Protein AF-0000000080825605 (afdb_homodimer)

Solvent-accessible surface area (backbone atoms only — not comparable to full-atom values): 86597 Å² total; per-residue (Å²): 129,55,70,65,60,49,45,51,50,33,38,52,38,22,51,51,45,22,54,52,28,61,68,72,49,89,48,67,68,33,48,49,48,21,49,44,26,50,48,41,35,53,47,46,64,61,35,50,62,54,43,51,53,45,61,72,52,34,71,68,53,24,72,43,90,88,40,80,48,38,21,55,51,32,51,45,51,42,48,46,43,53,50,50,51,52,33,54,49,37,52,48,44,68,75,33,69,85,44,91,81,48,58,60,71,61,54,46,53,52,50,47,43,52,41,53,44,48,42,42,47,42,46,50,52,31,48,39,53,46,46,64,70,70,23,57,89,75,44,67,53,57,82,70,59,68,65,58,51,50,53,48,50,60,53,59,63,36,46,50,43,25,50,34,52,19,83,46,43,53,66,65,37,44,74,76,53,30,64,58,51,50,50,51,50,40,50,49,42,41,47,47,61,48,62,74,57,71,70,83,65,79,68,52,45,65,51,44,57,56,47,36,49,51,35,69,70,34,34,63,58,30,2,48,48,40,46,57,46,54,49,69,58,54,56,66,53,52,29,41,60,58,32,50,49,59,34,61,68,54,32,45,54,48,41,69,74,28,59,84,52,63,34,78,44,43,31,46,43,73,51,58,54,45,75,43,50,26,64,92,44,66,89,42,70,38,61,45,62,43,32,31,46,43,66,24,68,47,64,46,39,31,34,41,33,17,42,60,50,24,40,36,58,81,34,69,75,46,57,73,28,54,42,88,75,67,81,72,69,80,64,71,79,72,90,74,69,42,72,52,21,53,27,34,35,39,33,29,60,42,45,53,52,37,28,68,48,47,70,59,46,38,40,59,48,38,45,47,13,54,77,66,63,25,30,32,40,26,44,39,56,60,37,20,38,78,33,22,70,61,28,32,54,36,35,49,37,40,50,50,51,50,46,67,75,42,20,50,45,62,13,14,71,52,76,21,35,34,33,33,18,27,28,43,8,15,31,46,45,52,34,32,34,44,48,26,44,74,71,32,34,77,55,49,59,14,37,33,24,35,49,25,49,26,64,57,49,86,65,54,32,47,15,45,60,42,14,62,57,36,88,88,50,30,56,53,55,55,52,36,32,45,34,14,33,71,53,72,37,77,64,68,84,66,62,54,64,57,56,41,51,63,44,41,65,39,47,53,54,48,48,52,46,44,52,48,42,48,52,46,48,45,45,51,51,46,47,54,49,52,62,62,62,65,66,76,80,83,80,74,83,78,80,78,79,76,75,79,76,83,82,72,88,68,82,88,80,83,90,80,83,91,84,90,87,87,91,84,93,85,95,85,94,88,94,85,93,85,88,86,86,89,88,90,85,83,89,85,88,79,84,90,81,91,74,87,79,84,89,75,86,82,82,83,79,77,72,78,69,72,78,79,76,78,73,75,73,73,79,68,76,70,72,82,70,80,65,73,75,73,73,66,63,52,48,61,90,90,63,76,65,60,64,43,91,62,81,68,62,84,74,86,72,86,58,55,60,35,62,31,38,76,55,6,52,64,64,39,55,68,76,54,60,66,60,50,52,40,36,35,36,41,33,27,50,62,15,43,49,30,40,34,48,38,54,41,45,43,52,36,47,74,66,72,40,59,62,47,74,46,71,42,75,45,36,56,74,65,39,63,85,42,24,88,72,38,70,68,28,36,50,52,43,49,52,53,52,51,50,47,48,61,42,53,46,67,87,76,60,67,71,59,63,76,68,60,75,64,74,78,72,72,76,74,74,71,76,76,72,79,78,73,78,79,118,130,55,70,67,58,49,44,49,52,33,35,52,39,22,51,52,45,22,53,53,26,62,68,73,47,88,47,69,67,33,48,50,48,22,49,44,27,51,48,43,35,54,45,46,64,62,34,49,62,56,44,52,54,44,62,73,53,36,71,68,53,24,71,42,89,90,40,80,47,37,20,54,51,34,52,44,51,42,49,47,43,52,51,50,50,52,33,54,50,38,52,49,44,66,74,33,67,84,46,92,79,48,58,60,69,62,54,45,52,52,49,49,42,51,40,53,42,48,42,41,46,42,46,50,52,33,49,39,52,46,47,64,71,70,24,57,90,73,44,66,53,56,83,71,58,68,67,58,49,50,53,49,51,60,53,61,62,35,47,49,41,24,50,34,53,18,82,46,43,52,65,63,37,44,74,77,53,32,66,59,52,50,50,51,50,40,48,49,42,41,47,46,60,50,60,73,57,72,68,82,67,78,68,51,44,66,51,44,55,57,46,37,51,50,34,69,68,34,33,63,57,29,3,48,47,40,46,58,45,53,50,70,59,56,54,68,53,52,30,40,59,56,33,52,48,59,35,61,69,56,33,46,53,47,41,68,74,28,59,86,52,61,33,79,42,42,30,45,42,74,51,58,55,45,73,44,49,25,67,93,42,66,89,42,71,39,60,45,64,42,31,31,46,43,66,26,68,47,65,45,40,32,33,42,34,16,41,61,48,25,39,37,57,80,35,69,76,47,58,73,27,54,44,88,74,68,82,72,68,80,64,68,79,71,89,74,68,40,73,51,21,53,27,33,37,40,34,30,61,41,44,55,53,38,29,68,49,47,72,58,47,38,41,59,48,38,45,47,12,54,76,65,62,25,29,32,40,26,44,40,53,61,37,19,38,79,32,22,71,60,28,32,54,36,34,49,38,39,51,51,53,52,46,66,74,42,20,51,46,61,14,13,71,51,77,22,35,33,34,32,18,28,28,42,8,15,30,47,44,53,34,32,35,45,48,27,45,74,70,32,34,77,54,50,62,14,35,33,24,34,50,23,48,26,63,56,49,86,66,54,33,45,14,44,61,44,14,62,58,36,87,87,50,28,54,54,56,56,52,36,31,44,35,15,32,70,53,73,35,75,64,68,85,66,61,55,64,57,55,38,52,64,42,40,64,37,47,55,54,48,48,52,46,45,53,49,40,50,52,44,48,50,45,48,52,49,42,54,54,48,55,67,67,55,69,73,82,78,76,78,80,79,86,80,80,86,80,83,88,90,75,89,84,58,50,78,85,90,85,86,90,85,86,88,90,85,87,88,91,81,89,76,88,82,85,84,89,94,90,82,89,92,80,91,82,90,91,91,96,86,95,86,94,87,91,88,80,83,89,88,76,88,73,83,76,80,76,80,77,73,83,78,78,80,77,77,72,78,78,73,79,73,73,80,71,80,68,77,75,73,73,65,66,54,48,61,90,91,62,75,66,61,65,43,92,62,82,68,65,85,74,86,71,86,58,55,60,36,60,30,37,77,55,6,51,63,66,40,55,68,76,55,61,67,59,52,51,41,36,35,37,41,33,24,49,63,16,42,48,30,41,35,49,38,54,42,46,42,53,36,47,74,67,71,39,61,62,48,74,44,71,42,74,46,36,57,74,65,40,65,84,42,25,88,73,38,71,69,29,37,51,52,44,47,50,52,51,52,52,44,48,61,40,52,46,67,84,76,59,63,72,60,58,72,66,60,71,62,70,77,70,71,78,72,73,36,63,66,70,79,76,76,81,76,126

Foldseek 3Di:
DDLVVLLVLLLVLLVVLLVVLVPVDDDPLSVLSNVLSVLSNVLSVLQSVLLVVLVVCQQLQFLHPVGSFDLSVLLSLQLVLLSNVSSVLSVVCSVPVPPPPDPSVVSSVLSNLSSQVSQVSSVLSLVQVVCCVQDDGNAFWHPDDLVVQQVVVQVLLFFQQLSLQFPVPLSSFDPLCRVVLNVLLLLLLLLLVLVVVVDDDDVSQVVSQVSSVVCVVGRSVSSVSSSQRLQPDFLLSLQLSVCLLVDCVNLVVLVVPADDALFKFKFWAFQDKDWAAFPVGRVDIFIQGAQQPPNGGGTWIKIKTARFAAALQPDPVRVVGTDDDDDPDVSPPDPDHHYFAQEEEEEEEDDLQAYDAVSLLVRLVNVLNVVQVHMYIYTGFDGWLSGAPPRRLSSSLSVVVVCCVPVSNSRHPNNAYEYEYEAQRLLSLLLSQLVCVVSRHDHGLEYEYELYFQALASIDGSLLSLLSNASVRNPSNSLNSSCGNLNNDDDPPPPSVVSSVSCSVNCVVVVVVVVVVVVVVCVVVVVVVVVVPPPPPPDDDDDDDPCPPDDDPDDDDDDDDDYDYDYDDDDDYYDDDDYYYDYDYYDDDDDDDDDDDDDDDDDDPPPCPPDPPPPPPPPPPPPPPCDDPDPVVSDDPPRDRHTDPDDGHDRPNDDCVSLPCSNNVLNDDLVSLLSHHAYEYEYESNESSRSVVSSSQSSCVVSVHHYYYHYQYSDYRPLSSVCVSDDSSVVSSVVSSVVSSVSRDDPPPVVPVVPPPPPPPPPPPPPPDDPDPPD/DDLVVLLVLLLVLLVVLLVVLVPVDDDPLSVLSNVLSVLSNVLSVLQSVLLVVLVVCQQLQFLHPVGSFDLSVLLSLQLVLLSNVSSVLSVVCSVPVPPPPDPSVVSSVLSNLSSQVSQVSSVLSLVQVVQCVQDDGNAQWHPDDLVVQQVVVQVLLFFQQLSLQFPVPLSSFDPLCRVVLNVLLLLLLLLLVLVVVVDFDDVSQVVSQVSSVVCVVGRSVSSVSSSQRLQPDFLLSLQLSVCLLVDCVNLVVLVVPADDALFKFKFWAFQDKDWAAFPVGRVDIFIQGAQQPPNGGDTWIKIKTARFAAALQPDPVRVVGTDDDDDPDPSPPDPDHHYFAQEEEEEEEDDLQAYDAVSLLVRLVNVLNVVQVHMYIYTGFDGWLSGAPPRRLSSSLSVVVVCCVPVNNSRHPNNAYEYEYEAQRLLSLLLSQLVCVVSRHDHGLEYEYELYFQALASIDGSLLSLLSNASVRNPSNSLNSSCGNLNNDDDPPPPSVVSSVSCSVNCVVVVVVVVVVVVVVVVVVVVVVVVVVPPDPDPPDDDDPDPDDDDDDDDDYDDDDDDYDDDDDDDDDDDDDDDDDDDDDYYDDDDDDDDDDDDDDDPCPPPPPPDPPPPPPPPPPPPPPCDDDDPVPSDDPPRDRHTDPDDGHDRDRDDCVSLPCSNNVLNDDLVSLLSHHAYEYEYESNESSRSVQSSSQSSCVVSVHHYYYHYQYSDYRPLSSVCVSDDSSVVSSVVSSVVSSVSRDDPPPVVPVVPPPPPPPDPPPDDHDDPDPDD

Secondary structure (DSSP, 8-state):
--HHHHHHHHHHHHHHHHHHHHHT-S-HHHHHHHHHHHHHHHHHHHHHHHHHHHHHHGGGGSSSTT----HHHHHHHHHHHHHHHHHHHHHHHHHHTTSTT--HHHHHHHHHHHHHHHHHHHHHHHHHHHHHHHSPTT--S--S-HHHHHHHHHHHTTB--GGGGTTTTTTTS-GGGHHHHHHHHHHHHHHHHHHHTT--STHHHHHHHHHHHHHHH-HHHHHHHHHHHHHH--HHHHHHHHGGGGSHHHHHHHHHTSPP-SEEEEEEE----EEEE-SS-TTSEEEEPPP-BTT-S--EEEEEEESS-BTTTTSHHHHTTB---SS-------S-PBPPEEEEEEEE--STTTS--HHHHHHHHHHHHHHHTS-EEEEE---TTTS-TTHHHHHHHHHHHHHHHTGGGGTEEEEEEEEEEETHHHHHHHHHHHHHHHHTSPPPSEEEEES-----S----TTGGGGGT-SSS-HHHHHHHHHHHTT-S----S-HHHHHHHHHHHHHHHHHHHHHHHHHHHHHHHHHHHHHHT--------------------------------------------------------------------------------------------S-TTGGGSS-TT----B-SSPPP------GGGGSTTT-GGGS-HHHHTT---EEEEEETT-TTHHHHHHHHHHHHHTT--EEEEEESS--TTGGGGTTT-HHHHHHHHHHHHHHHHHHS-TTGGGTHHHH-------------------/--HHHHHHHHHHHHHHHHHHHHHT-S-HHHHHHHHHHHHHHHHHHHHHHHHHHHHHHGGGGSSSTT----HHHHHHHHHHHHHHHHHHHHHHHHHHTTSTT--HHHHHHHHHHHHHHHHHHHHHHHHHHHHHHHSPTT--S--S-HHHHHHHHHHHTTB--GGGGTTTTTTTS-GGGHHHHHHHHHHHHHHHHHHHTT--STHHHHHHHHHHHHHHH-HHHHHHHHHHHHHH--HHHHHHHHGGGGSHHHHHHHHHTSPP-SEEEEEEE----EEEE-SS-TTSEEEEPPP-BTT-S--EEEEEEESS-BTTTTSHHHHTTB---SS-------S-PBPPEEEEEEEE--STTTS--HHHHHHHHHHHHHHHTS-EEEEE---TTTS-TTHHHHHHHHHHHHHHHTGGGGTEEEEEEEEEEETHHHHHHHHHHHHHHHHTSPPPSEEEEES-----S----TTGGGGGT-SSS-HHHHHHHHHHHTT-S----S-HHHHHHHHHHHHHHHHHHHHHHHHHHHHHHHHHHHHHHT----------------------------------------------------------------------------------------------TTGGGSS-TT----B-SSPPP------GGGGSTTT-GGGS-HHHHTT---EEEEEETT-TTHHHHHHHHHHHHHTT--EEEEEESS--TTGGGGTTT-HHHHHHHHHHHHHHHHHHS-TTTHHHHHHH-------------------

Nearest PDB structures (foldseek):
  2yh2-assembly1_B  TM=8.786E-01  e=1.642E-14  Pyrobaculum calidifontis
  2yh2-assembly1_D  TM=8.730E-01  e=1.243E-14  Pyrobaculum calidifontis
  3zwq-assembly1_B-2  TM=8.440E-01  e=6.934E-14  Pyrobaculum calidifontis JCM 11548
  1jji-assembly1_A  TM=8.240E-01  e=4.659E-13  Archaeoglobus fulgidus
  7yc0-assembly1_B  TM=7.572E-01  e=7.766E-13  Lactococcus garvieae subsp. garvieae

Organism: Erinaceus europaeus (NCBI:txid9365)

Structure (mmCIF, N/CA/C/O backbone):
data_AF-0000000080825605-model_v1
#
loop_
_entity.id
_entity.type
_entity.pdbx_description
1 polymer 'Hormone-sensitive lipase isoform X4'
#
loop_
_atom_site.group_PDB
_atom_site.id
_atom_site.type_symbol
_atom_site.label_atom_id
_atom_site.label_alt_id
_atom_site.label_comp_id
_atom_site.label_asym_id
_atom_site.label_entity_id
_atom_site.label_seq_id
_atom_site.pdbx_PDB_ins_code
_atom_site.Cartn_x
_atom_site.Cartn_y
_atom_site.Cartn_z
_atom_site.occupancy
_atom_site.B_iso_or_equiv
_atom_site.auth_seq_id
_atom_site.auth_comp_id
_atom_site.auth_asym_id
_atom_site.auth_atom_id
_atom_site.pdbx_PDB_model_num
ATOM 1 N N . MET A 1 1 ? 4.242 -53.531 -11.422 1 74 1 MET A N 1
ATOM 2 C CA . MET A 1 1 ? 5.559 -54.094 -11.68 1 74 1 MET A CA 1
ATOM 3 C C . MET A 1 1 ? 6.656 -53.25 -11.047 1 74 1 MET A C 1
ATOM 5 O O . MET A 1 1 ? 6.594 -52.031 -11.062 1 74 1 MET A O 1
ATOM 9 N N . ASP A 1 2 ? 7.461 -53.812 -10.336 1 88.75 2 ASP A N 1
ATOM 10 C CA . ASP A 1 2 ? 8.586 -53.156 -9.672 1 88.75 2 ASP A CA 1
ATOM 11 C C . ASP A 1 2 ? 9.562 -52.594 -10.695 1 88.75 2 ASP A C 1
ATOM 13 O O . ASP A 1 2 ? 9.648 -53.062 -11.828 1 88.75 2 ASP A O 1
ATOM 17 N N . LEU A 1 3 ? 10.211 -51.531 -10.344 1 92.88 3 LEU A N 1
ATOM 18 C CA . LEU A 1 3 ? 11.094 -50.781 -11.227 1 92.88 3 LEU A CA 1
ATOM 19 C C . LEU A 1 3 ? 12.188 -51.688 -11.789 1 92.88 3 LEU A C 1
ATOM 21 O O . LEU A 1 3 ? 12.484 -51.625 -12.992 1 92.88 3 LEU A O 1
ATOM 25 N N . ARG A 1 4 ? 12.719 -52.5 -10.992 1 93 4 ARG A N 1
ATOM 26 C CA . ARG A 1 4 ? 13.805 -53.375 -11.422 1 93 4 ARG A CA 1
ATOM 27 C C . ARG A 1 4 ? 13.305 -54.406 -12.43 1 93 4 ARG A C 1
ATOM 29 O O . ARG A 1 4 ? 13.953 -54.625 -13.453 1 93 4 ARG A O 1
ATOM 36 N N . THR A 1 5 ? 12.203 -55 -12.164 1 95.31 5 THR A N 1
ATOM 37 C CA . THR A 1 5 ? 11.625 -56 -13.055 1 95.31 5 THR A CA 1
ATOM 38 C C . THR A 1 5 ? 11.25 -55.375 -14.391 1 95.31 5 THR A C 1
ATOM 40 O O . THR A 1 5 ? 11.469 -55.969 -15.453 1 95.31 5 THR A O 1
ATOM 43 N N . MET A 1 6 ? 10.734 -54.219 -14.297 1 95.5 6 MET A N 1
ATOM 44 C CA . MET A 1 6 ? 10.344 -53.5 -15.508 1 95.5 6 MET A CA 1
ATOM 45 C C . MET A 1 6 ? 11.562 -53.188 -16.375 1 95.5 6 MET A C 1
ATOM 47 O O . MET A 1 6 ? 11.531 -53.438 -17.594 1 95.5 6 MET A O 1
ATOM 51 N N . THR A 1 7 ? 12.617 -52.75 -15.766 1 96.56 7 THR A N 1
ATOM 52 C CA . THR A 1 7 ? 13.828 -52.375 -16.5 1 96.56 7 THR A CA 1
ATOM 53 C C . THR A 1 7 ? 14.508 -53.625 -17.078 1 96.56 7 THR A C 1
ATOM 55 O O . THR A 1 7 ? 14.961 -53.625 -18.219 1 96.56 7 THR A O 1
ATOM 58 N N . GLN A 1 8 ? 14.508 -54.656 -16.297 1 96 8 GLN A N 1
ATOM 59 C CA . GLN A 1 8 ? 15.141 -55.906 -16.766 1 96 8 GLN A CA 1
ATOM 60 C C . GLN A 1 8 ? 14.375 -56.5 -17.938 1 96 8 GLN A C 1
ATOM 62 O O . GLN A 1 8 ? 14.977 -56.969 -18.906 1 96 8 GLN A O 1
ATOM 67 N N . SER A 1 9 ? 13.086 -56.469 -17.781 1 97.31 9 SER A N 1
ATOM 68 C CA . SER A 1 9 ? 12.258 -56.969 -18.875 1 97.31 9 SER A CA 1
ATOM 69 C C . SER A 1 9 ? 12.461 -56.125 -20.141 1 97.31 9 SER A C 1
ATOM 71 O O . SER A 1 9 ? 12.539 -56.688 -21.25 1 97.31 9 SER A O 1
ATOM 73 N N . LEU A 1 10 ? 12.523 -54.812 -19.969 1 97.88 10 LEU A N 1
ATOM 74 C CA . LEU A 1 10 ? 12.734 -53.938 -21.109 1 97.88 10 LEU A CA 1
ATOM 75 C C . LEU A 1 10 ? 14.094 -54.188 -21.75 1 97.88 10 LEU A C 1
ATOM 77 O O . LEU A 1 10 ? 14.203 -54.25 -22.984 1 97.88 10 LEU A O 1
ATOM 81 N N . VAL A 1 11 ? 15.117 -54.375 -20.953 1 97.75 11 VAL A N 1
ATOM 82 C CA . VAL A 1 11 ? 16.469 -54.625 -21.453 1 97.75 11 VAL A CA 1
ATOM 83 C C . VAL A 1 11 ? 16.516 -55.938 -22.219 1 97.75 11 VAL A C 1
ATOM 85 O O . VAL A 1 11 ? 17.109 -56.031 -23.297 1 97.75 11 VAL A O 1
ATOM 88 N N . THR A 1 12 ? 15.844 -56.969 -21.719 1 97.88 12 THR A N 1
ATOM 89 C CA . THR A 1 12 ? 15.812 -58.281 -22.359 1 97.88 12 THR A CA 1
ATOM 90 C C . THR A 1 12 ? 15.125 -58.188 -23.719 1 97.88 12 THR A C 1
ATOM 92 O O . THR A 1 12 ? 15.617 -58.719 -24.719 1 97.88 12 THR A O 1
ATOM 95 N N . LEU A 1 13 ? 14.062 -57.531 -23.688 1 97.88 13 LEU A N 1
ATOM 96 C CA . LEU A 1 13 ? 13.312 -57.375 -24.938 1 97.88 13 LEU A CA 1
ATOM 97 C C . LEU A 1 13 ? 14.07 -56.5 -25.938 1 97.88 13 LEU A C 1
ATOM 99 O O . LEU A 1 13 ? 14.023 -56.75 -27.141 1 97.88 13 LEU A O 1
ATOM 103 N N . ALA A 1 14 ? 14.719 -55.469 -25.453 1 97.88 14 ALA A N 1
ATOM 104 C CA . ALA A 1 14 ? 15.508 -54.594 -26.312 1 97.88 14 ALA A CA 1
ATOM 105 C C . ALA A 1 14 ? 16.656 -55.375 -26.969 1 97.88 14 ALA A C 1
ATOM 107 O O . ALA A 1 14 ? 16.938 -55.188 -28.156 1 97.88 14 ALA A O 1
ATOM 108 N N . GLU A 1 15 ? 17.266 -56.219 -26.219 1 97.38 15 GLU A N 1
ATOM 109 C CA . GLU A 1 15 ? 18.359 -57.062 -26.734 1 97.38 15 GLU A CA 1
ATOM 110 C C . GLU A 1 15 ? 17.859 -58.062 -27.781 1 97.38 15 GLU A C 1
ATOM 112 O O . GLU A 1 15 ? 18.5 -58.25 -28.812 1 97.38 15 GLU A O 1
ATOM 117 N N . ASP A 1 16 ? 16.703 -58.594 -27.484 1 97.44 16 ASP A N 1
ATOM 118 C CA . ASP A 1 16 ? 16.094 -59.531 -28.422 1 97.44 16 ASP A CA 1
ATOM 119 C C . ASP A 1 16 ? 15.758 -58.844 -29.734 1 97.44 16 ASP A C 1
ATOM 121 O O . ASP A 1 16 ? 16.078 -59.375 -30.812 1 97.44 16 ASP A O 1
ATOM 125 N N . ASN A 1 17 ? 15.141 -57.719 -29.656 1 97.44 17 ASN A N 1
ATOM 126 C CA . ASN A 1 17 ? 14.781 -56.969 -30.859 1 97.44 17 ASN A CA 1
ATOM 127 C C . ASN A 1 17 ? 16.016 -56.469 -31.594 1 97.44 17 ASN A C 1
ATOM 129 O O . ASN A 1 17 ? 16.047 -56.469 -32.844 1 97.44 17 ASN A O 1
ATOM 133 N N . MET A 1 18 ? 17.016 -56.062 -30.844 1 95.94 18 MET A N 1
ATOM 134 C CA . MET A 1 18 ? 18.281 -55.625 -31.438 1 95.94 18 MET A CA 1
ATOM 135 C C . MET A 1 18 ? 18.922 -56.719 -32.25 1 95.94 18 MET A C 1
ATOM 137 O O . MET A 1 18 ? 19.375 -56.5 -33.375 1 95.94 18 MET A O 1
ATOM 141 N N . ALA A 1 19 ? 18.906 -57.938 -31.719 1 95.19 19 ALA A N 1
ATOM 142 C CA . ALA A 1 19 ? 19.484 -59.094 -32.406 1 95.19 19 ALA A CA 1
ATOM 143 C C . ALA A 1 19 ? 18.734 -59.438 -33.656 1 95.19 19 ALA A C 1
ATOM 145 O O . ALA A 1 19 ? 19.328 -59.75 -34.688 1 95.19 19 ALA A O 1
ATOM 146 N N . PHE A 1 20 ? 17.5 -59.344 -33.531 1 95.88 20 PHE A N 1
ATOM 147 C CA . PHE A 1 20 ? 16.656 -59.656 -34.688 1 95.88 20 PHE A CA 1
ATOM 148 C C . PHE A 1 20 ? 16.922 -58.719 -35.844 1 95.88 20 PHE A C 1
ATOM 150 O O . PHE A 1 20 ? 17.156 -59.125 -36.969 1 95.88 20 PHE A O 1
ATOM 157 N N . PHE A 1 21 ? 16.891 -57.438 -35.594 1 94.94 21 PHE A N 1
ATOM 158 C CA . PHE A 1 21 ? 17 -56.469 -36.688 1 94.94 21 PHE A CA 1
ATOM 159 C C . PHE A 1 21 ? 18.438 -56.344 -37.188 1 94.94 21 PHE A C 1
ATOM 161 O O . PHE A 1 21 ? 18.656 -56.031 -38.344 1 94.94 21 PHE A O 1
ATOM 168 N N . SER A 1 22 ? 19.391 -56.688 -36.312 1 92.38 22 SER A N 1
ATOM 169 C CA . SER A 1 22 ? 20.781 -56.75 -36.75 1 92.38 22 SER A CA 1
ATOM 170 C C . SER A 1 22 ? 21 -57.875 -37.75 1 92.38 22 SER A C 1
ATOM 172 O O . SER A 1 22 ? 21.891 -57.812 -38.594 1 92.38 22 SER A O 1
ATOM 174 N N . SER A 1 23 ? 20.078 -58.906 -37.75 1 91.56 23 SER A N 1
ATOM 175 C CA . SER A 1 23 ? 20.203 -60.094 -38.594 1 91.56 23 SER A CA 1
ATOM 176 C C . SER A 1 23 ? 19.484 -59.875 -39.938 1 91.56 23 SER A C 1
ATOM 178 O O . SER A 1 23 ? 19.688 -60.625 -40.875 1 91.56 23 SER A O 1
ATOM 180 N N . GLN A 1 24 ? 18.672 -58.875 -40.062 1 87.5 24 GLN A N 1
ATOM 181 C CA . GLN A 1 24 ? 17.859 -58.656 -41.25 1 87.5 24 GLN A CA 1
ATOM 182 C C . GLN A 1 24 ? 18.656 -57.969 -42.344 1 87.5 24 GLN A C 1
ATOM 184 O O . GLN A 1 24 ? 18.125 -57.719 -43.438 1 87.5 24 GLN A O 1
ATOM 189 N N . GLY A 1 25 ? 20.016 -57.719 -42.281 1 78.56 25 GLY A N 1
ATOM 190 C CA . GLY A 1 25 ? 20.828 -57.156 -43.375 1 78.56 25 GLY A CA 1
ATOM 191 C C . GLY A 1 25 ? 21.094 -55.688 -43.188 1 78.56 25 GLY A C 1
ATOM 192 O O . GLY A 1 25 ? 20.766 -55.125 -42.156 1 78.56 25 GLY A O 1
ATOM 193 N N . PRO A 1 26 ? 21.672 -55.094 -44.188 1 79.94 26 PRO A N 1
ATOM 194 C CA . PRO A 1 26 ? 22.25 -53.75 -44.094 1 79.94 26 PRO A CA 1
ATOM 195 C C . PRO A 1 26 ? 21.25 -52.656 -44.406 1 79.94 26 PRO A C 1
ATOM 197 O O . PRO A 1 26 ? 21.625 -51.5 -44.625 1 79.94 26 PRO A O 1
ATOM 200 N N . GLY A 1 27 ? 19.984 -52.875 -44.469 1 88.25 27 GLY A N 1
ATOM 201 C CA . GLY A 1 27 ? 19 -51.844 -44.75 1 88.25 27 GLY A CA 1
ATOM 202 C C . GLY A 1 27 ? 18.969 -50.75 -43.688 1 88.25 27 GLY A C 1
ATOM 203 O O . GLY A 1 27 ? 19.25 -51 -42.531 1 88.25 27 GLY A O 1
ATOM 204 N N . GLU A 1 28 ? 18.672 -49.594 -44.125 1 90.44 28 GLU A N 1
ATOM 205 C CA . GLU A 1 28 ? 18.672 -48.406 -43.25 1 90.44 28 GLU A CA 1
ATOM 206 C C . GLU A 1 28 ? 17.672 -48.562 -42.125 1 90.44 28 GLU A C 1
ATOM 208 O O . GLU A 1 28 ? 17.969 -48.188 -40.969 1 90.44 28 GLU A O 1
ATOM 213 N N . THR A 1 29 ? 16.484 -48.969 -42.344 1 90.88 29 THR A N 1
ATOM 214 C CA . THR A 1 29 ? 15.438 -49.094 -41.344 1 90.88 29 THR A CA 1
ATOM 215 C C . THR A 1 29 ? 15.836 -50.125 -40.281 1 90.88 29 THR A C 1
ATOM 217 O O . THR A 1 29 ? 15.609 -49.906 -39.094 1 90.88 29 THR A O 1
ATOM 220 N N . ALA A 1 30 ? 16.406 -51.188 -40.719 1 91.31 30 ALA A N 1
ATOM 221 C CA . ALA A 1 30 ? 16.844 -52.219 -39.781 1 91.31 30 ALA A CA 1
ATOM 222 C C . ALA A 1 30 ? 17.969 -51.688 -38.875 1 91.31 30 ALA A C 1
ATOM 224 O O . ALA A 1 30 ? 18.031 -52 -37.688 1 91.31 30 ALA A O 1
ATOM 225 N N . ARG A 1 31 ? 18.812 -50.969 -39.531 1 93.75 31 ARG A N 1
ATOM 226 C CA . ARG A 1 31 ? 19.906 -50.375 -38.781 1 93.75 31 ARG A CA 1
ATOM 227 C C . ARG A 1 31 ? 19.391 -49.406 -37.719 1 93.75 31 ARG A C 1
ATOM 229 O O . ARG A 1 31 ? 19.859 -49.375 -36.594 1 93.75 31 ARG A O 1
ATOM 236 N N . ARG A 1 32 ? 18.438 -48.625 -38.125 1 95.44 32 ARG A N 1
ATOM 237 C CA . ARG A 1 32 ? 17.844 -47.656 -37.219 1 95.44 32 ARG A CA 1
ATOM 238 C C . ARG A 1 32 ? 17.094 -48.344 -36.062 1 95.44 32 ARG A C 1
ATOM 240 O O . ARG A 1 32 ? 17.156 -47.875 -34.938 1 95.44 32 ARG A O 1
ATOM 247 N N . LEU A 1 33 ? 16.438 -49.344 -36.375 1 95.62 33 LEU A N 1
ATOM 248 C CA . LEU A 1 33 ? 15.703 -50.094 -35.344 1 95.62 33 LEU A CA 1
ATOM 249 C C . LEU A 1 33 ? 16.672 -50.75 -34.375 1 95.62 33 LEU A C 1
ATOM 251 O O . LEU A 1 33 ? 16.438 -50.719 -33.156 1 95.62 33 LEU A O 1
ATOM 255 N N . SER A 1 34 ? 17.688 -51.344 -34.938 1 95.75 34 SER A N 1
ATOM 256 C CA . SER A 1 34 ? 18.719 -51.906 -34.062 1 95.75 34 SER A CA 1
ATOM 257 C C . SER A 1 34 ? 19.359 -50.812 -33.188 1 95.75 34 SER A C 1
ATOM 259 O O . SER A 1 34 ? 19.594 -51.031 -32 1 95.75 34 SER A O 1
ATOM 261 N N . GLY A 1 35 ? 19.609 -49.688 -33.781 1 96.06 35 GLY A N 1
ATOM 262 C CA . GLY A 1 35 ? 20.203 -48.562 -33.062 1 96.06 35 GLY A CA 1
ATOM 263 C C . GLY A 1 35 ? 19.312 -48.031 -31.969 1 96.06 35 GLY A C 1
ATOM 264 O O . GLY A 1 35 ? 19.797 -47.688 -30.875 1 96.06 35 GLY A O 1
ATOM 265 N N . VAL A 1 36 ? 18.031 -47.906 -32.219 1 97.31 36 VAL A N 1
ATOM 266 C CA . VAL A 1 36 ? 17.094 -47.375 -31.25 1 97.31 36 VAL A CA 1
ATOM 267 C C . VAL A 1 36 ? 17 -48.312 -30.062 1 97.31 36 VAL A C 1
ATOM 269 O O . VAL A 1 36 ? 16.953 -47.844 -28.906 1 97.31 36 VAL A O 1
ATOM 272 N N . PHE A 1 37 ? 16.938 -49.594 -30.25 1 97.69 37 PHE A N 1
ATOM 273 C CA . PHE A 1 37 ? 16.844 -50.531 -29.141 1 97.69 37 PHE A CA 1
ATOM 274 C C . PHE A 1 37 ? 18.141 -50.562 -28.344 1 97.69 37 PHE A C 1
ATOM 276 O O . PHE A 1 37 ? 18.125 -50.75 -27.125 1 97.69 37 PHE A O 1
ATOM 283 N N . SER A 1 38 ? 19.266 -50.375 -29.078 1 97.25 38 SER A N 1
ATOM 284 C CA . SER A 1 38 ? 20.531 -50.219 -28.375 1 97.25 38 SER A CA 1
ATOM 285 C C . SER A 1 38 ? 20.5 -49 -27.453 1 97.25 38 SER A C 1
ATOM 287 O O . SER A 1 38 ? 20.969 -49.062 -26.312 1 97.25 38 SER A O 1
ATOM 289 N N . GLY A 1 39 ? 19.984 -47.938 -27.984 1 97.25 39 GLY A N 1
ATOM 290 C CA . GLY A 1 39 ? 19.828 -46.719 -27.188 1 97.25 39 GLY A CA 1
ATOM 291 C C . GLY A 1 39 ? 18.906 -46.906 -26 1 97.25 39 GLY A C 1
ATOM 292 O O . GLY A 1 39 ? 19.188 -46.438 -24.906 1 97.25 39 GLY A O 1
ATOM 293 N N . ILE A 1 40 ? 17.781 -47.562 -26.188 1 97.94 40 ILE A N 1
ATOM 294 C CA . ILE A 1 40 ? 16.797 -47.812 -25.125 1 97.94 40 ILE A CA 1
ATOM 295 C C . ILE A 1 40 ? 17.453 -48.625 -24.016 1 97.94 40 ILE A C 1
ATOM 297 O O . ILE A 1 40 ? 17.266 -48.312 -22.828 1 97.94 40 ILE A O 1
ATOM 301 N N . ARG A 1 41 ? 18.172 -49.625 -24.422 1 97.44 41 ARG A N 1
ATOM 302 C CA . ARG A 1 41 ? 18.891 -50.469 -23.453 1 97.44 41 ARG A CA 1
ATOM 303 C C . ARG A 1 41 ? 19.844 -49.594 -22.625 1 97.44 41 ARG A C 1
ATOM 305 O O . ARG A 1 41 ? 19.875 -49.719 -21.391 1 97.44 41 ARG A O 1
ATOM 312 N N . GLU A 1 42 ? 20.609 -48.781 -23.266 1 96.62 42 GLU A N 1
ATOM 313 C CA . GLU A 1 42 ? 21.594 -47.938 -22.594 1 96.62 42 GLU A CA 1
ATOM 314 C C . GLU A 1 42 ? 20.922 -47 -21.594 1 96.62 42 GLU A C 1
ATOM 316 O O . GLU A 1 42 ? 21.359 -46.875 -20.453 1 96.62 42 GLU A O 1
ATOM 321 N N . GLN A 1 43 ? 19.906 -46.312 -22.062 1 97.12 43 GLN A N 1
ATOM 322 C CA . GLN A 1 43 ? 19.219 -45.344 -21.203 1 97.12 43 GLN A CA 1
ATOM 323 C C . GLN A 1 43 ? 18.516 -46.031 -20.031 1 97.12 43 GLN A C 1
ATOM 325 O O . GLN A 1 43 ? 18.531 -45.531 -18.922 1 97.12 43 GLN A O 1
ATOM 330 N N . ALA A 1 44 ? 17.875 -47.156 -20.281 1 97.25 44 ALA A N 1
ATOM 331 C CA . ALA A 1 44 ? 17.172 -47.875 -19.234 1 97.25 44 ALA A CA 1
ATOM 332 C C . ALA A 1 44 ? 18.141 -48.312 -18.141 1 97.25 44 ALA A C 1
ATOM 334 O O . ALA A 1 44 ? 17.828 -48.219 -16.953 1 97.25 44 ALA A O 1
ATOM 335 N N . LEU A 1 45 ? 19.312 -48.812 -18.516 1 96.06 45 LEU A N 1
ATOM 336 C CA . LEU A 1 45 ? 20.312 -49.312 -17.578 1 96.06 45 LEU A CA 1
ATOM 337 C C . LEU A 1 45 ? 20.875 -48.156 -16.75 1 96.06 45 LEU A C 1
ATOM 339 O O . LEU A 1 45 ? 21.172 -48.312 -15.562 1 96.06 45 LEU A O 1
ATOM 343 N N . GLY A 1 46 ? 21.062 -47.031 -17.375 1 95.25 46 GLY A N 1
ATOM 344 C CA . GLY A 1 46 ? 21.594 -45.875 -16.672 1 95.25 46 GLY A CA 1
ATOM 345 C C . GLY A 1 46 ? 20.562 -45.188 -15.773 1 95.25 46 GLY A C 1
ATOM 346 O O . GLY A 1 46 ? 20.922 -44.625 -14.734 1 95.25 46 GLY A O 1
ATOM 347 N N . LEU A 1 47 ? 19.344 -45.25 -16.172 1 96.5 47 LEU A N 1
ATOM 348 C CA . LEU A 1 47 ? 18.266 -44.531 -15.492 1 96.5 47 LEU A CA 1
ATOM 349 C C . LEU A 1 47 ? 17.828 -45.281 -14.234 1 96.5 47 LEU A C 1
ATOM 351 O O . LEU A 1 47 ? 17.5 -44.656 -13.227 1 96.5 47 LEU A O 1
ATOM 355 N N . GLU A 1 48 ? 17.828 -46.594 -14.219 1 96.38 48 GLU A N 1
ATOM 356 C CA . GLU A 1 48 ? 17.266 -47.438 -13.164 1 96.38 48 GLU A CA 1
ATOM 357 C C . GLU A 1 48 ? 17.922 -47.156 -11.82 1 96.38 48 GLU A C 1
ATOM 359 O O . GLU A 1 48 ? 17.234 -46.906 -10.828 1 96.38 48 GLU A O 1
ATOM 364 N N . PRO A 1 49 ? 19.312 -47.125 -11.719 1 95.56 49 PRO A N 1
ATOM 365 C CA . PRO A 1 49 ? 19.922 -46.875 -10.414 1 95.56 49 PRO A CA 1
ATOM 366 C C . PRO A 1 49 ? 19.609 -45.469 -9.891 1 95.56 49 PRO A C 1
ATOM 368 O O . PRO A 1 49 ? 19.453 -45.281 -8.68 1 95.56 49 PRO A O 1
ATOM 371 N N . ALA A 1 50 ? 19.594 -44.531 -10.797 1 96 50 ALA A N 1
ATOM 372 C CA . ALA A 1 50 ? 19.281 -43.156 -10.398 1 96 50 ALA A CA 1
ATOM 373 C C . ALA A 1 50 ? 17.859 -43.062 -9.859 1 96 50 ALA A C 1
ATOM 375 O O . ALA A 1 50 ? 17.625 -42.375 -8.867 1 96 50 ALA A O 1
ATOM 376 N N . LEU A 1 51 ? 16.906 -43.719 -10.484 1 97.56 51 LEU A N 1
ATOM 377 C CA . LEU A 1 51 ? 15.523 -43.719 -10.039 1 97.56 51 LEU A CA 1
ATOM 378 C C . LEU A 1 51 ? 15.391 -44.406 -8.688 1 97.56 51 LEU A C 1
ATOM 380 O O . LEU A 1 51 ? 14.656 -43.938 -7.816 1 97.56 51 LEU A O 1
ATOM 384 N N . ALA A 1 52 ? 16.078 -45.469 -8.562 1 95.81 52 ALA A N 1
ATOM 385 C CA . ALA A 1 52 ? 16.047 -46.219 -7.305 1 95.81 52 ALA A CA 1
ATOM 386 C C . ALA A 1 52 ? 16.578 -45.344 -6.156 1 95.81 52 ALA A C 1
ATOM 388 O O . ALA A 1 52 ? 16.031 -45.406 -5.047 1 95.81 52 ALA A O 1
ATOM 389 N N . SER A 1 53 ? 17.609 -44.656 -6.461 1 95.19 53 SER A N 1
ATOM 390 C CA . SER A 1 53 ? 18.188 -43.75 -5.457 1 95.19 53 SER A CA 1
ATOM 391 C C . SER A 1 53 ? 17.203 -42.688 -5.023 1 95.19 53 SER A C 1
ATOM 393 O O . SER A 1 53 ? 17.047 -42.438 -3.828 1 95.19 53 SER A O 1
ATOM 395 N N . LEU A 1 54 ? 16.547 -42.062 -5.973 1 95.94 54 LEU A N 1
ATOM 396 C CA . LEU A 1 54 ? 15.57 -41.031 -5.66 1 95.94 54 LEU A CA 1
ATOM 397 C C . LEU A 1 54 ? 14.398 -41.625 -4.871 1 95.94 54 LEU A C 1
ATOM 399 O O . LEU A 1 54 ? 13.914 -41 -3.924 1 95.94 54 LEU A O 1
ATOM 403 N N . LEU A 1 55 ? 13.922 -42.75 -5.285 1 94.31 55 LEU A N 1
ATOM 404 C CA . LEU A 1 55 ? 12.789 -43.375 -4.621 1 94.31 55 LEU A CA 1
ATOM 405 C C . LEU A 1 55 ? 13.133 -43.719 -3.172 1 94.31 55 LEU A C 1
ATOM 407 O O . LEU A 1 55 ? 12.258 -43.656 -2.299 1 94.31 55 LEU A O 1
ATOM 411 N N . GLY A 1 56 ? 14.359 -44.031 -2.893 1 94.19 56 GLY A N 1
ATOM 412 C CA . GLY A 1 56 ? 14.805 -44.406 -1.555 1 94.19 56 GLY A CA 1
ATOM 413 C C . GLY A 1 56 ? 14.742 -43.219 -0.578 1 94.19 56 GLY A C 1
ATOM 414 O O . GLY A 1 56 ? 14.586 -43.438 0.628 1 94.19 56 GLY A O 1
ATOM 415 N N . VAL A 1 57 ? 14.805 -42.031 -1.104 1 95.31 57 VAL A N 1
ATOM 416 C CA . VAL A 1 57 ? 14.891 -40.875 -0.193 1 95.31 57 VAL A CA 1
ATOM 417 C C . VAL A 1 57 ? 13.641 -40.031 -0.32 1 95.31 57 VAL A C 1
ATOM 419 O O . VAL A 1 57 ? 13.422 -39.125 0.479 1 95.31 57 VAL A O 1
ATOM 422 N N . ALA A 1 58 ? 12.766 -40.344 -1.263 1 96.44 58 ALA A N 1
ATOM 423 C CA . ALA A 1 58 ? 11.633 -39.469 -1.585 1 96.44 58 ALA A CA 1
ATOM 424 C C . ALA A 1 58 ? 10.703 -39.312 -0.38 1 96.44 58 ALA A C 1
ATOM 426 O O . ALA A 1 58 ? 10.094 -38.25 -0.197 1 96.44 58 ALA A O 1
ATOM 427 N N . HIS A 1 59 ? 10.594 -40.312 0.492 1 95.94 59 HIS A N 1
ATOM 428 C CA . HIS A 1 59 ? 9.672 -40.312 1.622 1 95.94 59 HIS A CA 1
ATOM 429 C C . HIS A 1 59 ? 10.039 -39.219 2.623 1 95.94 59 HIS A C 1
ATOM 431 O O . HIS A 1 59 ? 9.188 -38.75 3.377 1 95.94 59 HIS A O 1
ATOM 437 N N . ASN A 1 60 ? 11.266 -38.719 2.631 1 95.56 60 ASN A N 1
ATOM 438 C CA . ASN A 1 60 ? 11.734 -37.688 3.555 1 95.56 60 ASN A CA 1
ATOM 439 C C . ASN A 1 60 ? 11.109 -36.344 3.244 1 95.56 60 ASN A C 1
ATOM 441 O O . ASN A 1 60 ? 11.156 -35.438 4.07 1 95.56 60 ASN A O 1
ATOM 445 N N . PHE A 1 61 ? 10.484 -36.281 2.088 1 97.19 61 PHE A N 1
ATOM 446 C CA . PHE A 1 61 ? 10 -35 1.654 1 97.19 61 PHE A CA 1
ATOM 447 C C . PHE A 1 61 ? 8.477 -34.938 1.643 1 97.19 61 PHE A C 1
ATOM 449 O O . PHE A 1 61 ? 7.883 -33.906 1.371 1 97.19 61 PHE A O 1
ATOM 456 N N . ASP A 1 62 ? 7.871 -36.062 1.952 1 97.25 62 ASP A N 1
ATOM 457 C CA . ASP A 1 62 ? 6.418 -36.125 2.033 1 97.25 62 ASP A CA 1
ATOM 458 C C . ASP A 1 62 ? 5.895 -35.344 3.234 1 97.25 62 ASP A C 1
ATOM 460 O O . ASP A 1 62 ? 6.645 -35.094 4.176 1 97.25 62 ASP A O 1
ATOM 464 N N . LEU A 1 63 ? 4.633 -34.906 3.133 1 97.19 63 LEU A N 1
ATOM 465 C CA . LEU A 1 63 ? 4 -34.312 4.297 1 97.19 63 LEU A CA 1
ATOM 466 C C . LEU A 1 63 ? 3.904 -35.312 5.445 1 97.19 63 LEU A C 1
ATOM 468 O O . LEU A 1 63 ? 4.242 -34.969 6.586 1 97.19 63 LEU A O 1
ATOM 472 N N . ASP A 1 64 ? 3.385 -36.438 5.184 1 95.06 64 ASP A N 1
ATOM 473 C CA . ASP A 1 64 ? 3.266 -37.594 6.09 1 95.06 64 ASP A CA 1
ATOM 474 C C . ASP A 1 64 ? 3.166 -38.906 5.316 1 95.06 64 ASP A C 1
ATOM 476 O O . ASP A 1 64 ? 3.111 -38.906 4.086 1 95.06 64 ASP A O 1
ATOM 480 N N . PRO A 1 65 ? 3.252 -39.969 5.957 1 94 65 PRO A N 1
ATOM 481 C CA . PRO A 1 65 ? 3.217 -41.25 5.254 1 94 65 PRO A CA 1
ATOM 482 C C . PRO A 1 65 ? 1.897 -41.5 4.52 1 94 65 PRO A C 1
ATOM 484 O O . PRO A 1 65 ? 1.861 -42.219 3.529 1 94 65 PRO A O 1
ATOM 487 N N . GLU A 1 66 ? 0.906 -40.844 4.93 1 94.25 66 GLU A N 1
ATOM 488 C CA . GLU A 1 66 ? -0.406 -41 4.312 1 94.25 66 GLU A CA 1
ATOM 489 C C . GLU A 1 66 ? -0.542 -40.125 3.062 1 94.25 66 GLU A C 1
ATOM 491 O O . GLU A 1 66 ? -1.448 -40.344 2.252 1 94.25 66 GLU A O 1
ATOM 496 N N . THR A 1 67 ? 0.352 -39.188 2.887 1 96.38 67 THR A N 1
ATOM 497 C CA . THR A 1 67 ? 0.344 -38.312 1.729 1 96.38 67 THR A CA 1
ATOM 498 C C . THR A 1 67 ? 1.692 -38.344 1.017 1 96.38 67 THR A C 1
ATOM 500 O O . THR A 1 67 ? 2.414 -37.344 1.002 1 96.38 67 THR A O 1
ATOM 503 N N . PRO A 1 68 ? 1.987 -39.438 0.398 1 96.56 68 PRO A N 1
ATOM 504 C CA . PRO A 1 68 ? 3.27 -39.562 -0.299 1 96.56 68 PRO A CA 1
ATOM 505 C C . PRO A 1 68 ? 3.314 -38.781 -1.605 1 96.56 68 PRO A C 1
ATOM 507 O O . PRO A 1 68 ? 3.053 -39.344 -2.676 1 96.56 68 PRO A O 1
ATOM 510 N N . ALA A 1 69 ? 3.65 -37.562 -1.483 1 97.75 69 ALA A N 1
ATOM 511 C CA . ALA A 1 69 ? 3.67 -36.719 -2.672 1 97.75 69 ALA A CA 1
ATOM 512 C C . ALA A 1 69 ? 4.75 -35.656 -2.562 1 97.75 69 ALA A C 1
ATOM 514 O O . ALA A 1 69 ? 4.82 -34.906 -1.564 1 97.75 69 ALA A O 1
ATOM 515 N N . ASN A 1 70 ? 5.59 -35.562 -3.494 1 98.12 70 ASN A N 1
ATOM 516 C CA . ASN A 1 70 ? 6.598 -34.531 -3.693 1 98.12 70 ASN A CA 1
ATOM 517 C C . ASN A 1 70 ? 7.25 -34.625 -5.066 1 98.12 70 ASN A C 1
ATOM 519 O O . ASN A 1 70 ? 6.98 -35.562 -5.816 1 98.12 70 ASN A O 1
ATOM 523 N N . GLY A 1 71 ? 8.062 -33.719 -5.402 1 98.12 71 GLY A N 1
ATOM 524 C CA . GLY A 1 71 ? 8.617 -33.625 -6.742 1 98.12 71 GLY A CA 1
ATOM 525 C C . GLY A 1 71 ? 9.5 -34.812 -7.105 1 98.12 71 GLY A C 1
ATOM 526 O O . GLY A 1 71 ? 9.586 -35.188 -8.273 1 98.12 71 GLY A O 1
ATOM 527 N N . TYR A 1 72 ? 10.203 -35.406 -6.184 1 98.06 72 TYR A N 1
ATOM 528 C CA . TYR A 1 72 ? 11.047 -36.562 -6.469 1 98.06 72 TYR A CA 1
ATOM 529 C C . TYR A 1 72 ? 10.211 -37.781 -6.883 1 98.06 72 TYR A C 1
ATOM 531 O O . TYR A 1 72 ? 10.562 -38.5 -7.824 1 98.06 72 TYR A O 1
ATOM 539 N N . ARG A 1 73 ? 9.141 -37.938 -6.176 1 97.62 73 ARG A N 1
ATOM 540 C CA . ARG A 1 73 ? 8.219 -39.031 -6.531 1 97.62 73 ARG A CA 1
ATOM 541 C C . ARG A 1 73 ? 7.625 -38.812 -7.918 1 97.62 73 ARG A C 1
ATOM 543 O O . ARG A 1 73 ? 7.434 -39.75 -8.68 1 97.62 73 ARG A O 1
ATOM 550 N N . SER A 1 74 ? 7.293 -37.562 -8.164 1 98.12 74 SER A N 1
ATOM 551 C CA . SER A 1 74 ? 6.711 -37.219 -9.461 1 98.12 74 SER A CA 1
ATOM 552 C C . SER A 1 74 ? 7.66 -37.531 -10.602 1 98.12 74 SER A C 1
ATOM 554 O O . SER A 1 74 ? 7.234 -38.062 -11.633 1 98.12 74 SER A O 1
ATOM 556 N N . LEU A 1 75 ? 8.914 -37.219 -10.445 1 97.69 75 LEU A N 1
ATOM 557 C CA . LEU A 1 75 ? 9.914 -37.5 -11.477 1 97.69 75 LEU A CA 1
ATOM 558 C C . LEU A 1 75 ? 10.07 -39 -11.688 1 97.69 75 LEU A C 1
ATOM 560 O O . LEU A 1 75 ? 10.148 -39.469 -12.828 1 97.69 75 LEU A O 1
ATOM 564 N N . VAL A 1 76 ? 10.109 -39.719 -10.602 1 97.38 76 VAL A N 1
ATOM 565 C CA . VAL A 1 76 ? 10.227 -41.156 -10.688 1 97.38 76 VAL A CA 1
ATOM 566 C C . VAL A 1 76 ? 9.016 -41.75 -11.398 1 97.38 76 VAL A C 1
ATOM 568 O O . VAL A 1 76 ? 9.148 -42.594 -12.281 1 97.38 76 VAL A O 1
ATOM 571 N N . HIS A 1 77 ? 7.898 -41.281 -10.977 1 96.94 77 HIS A N 1
ATOM 572 C CA . HIS A 1 77 ? 6.668 -41.75 -11.602 1 96.94 77 HIS A CA 1
ATOM 573 C C . HIS A 1 77 ? 6.664 -41.469 -13.102 1 96.94 77 HIS A C 1
ATOM 575 O O . HIS A 1 77 ? 6.281 -42.344 -13.898 1 96.94 77 HIS A O 1
ATOM 581 N N . THR A 1 78 ? 7.031 -40.312 -13.516 1 97.44 78 THR A N 1
ATOM 582 C CA . THR A 1 78 ? 7.059 -39.938 -14.914 1 97.44 78 THR A CA 1
ATOM 583 C C . THR A 1 78 ? 8.016 -40.812 -15.711 1 97.44 78 THR A C 1
ATOM 585 O O . THR A 1 78 ? 7.68 -41.281 -16.797 1 97.44 78 THR A O 1
ATOM 588 N N . ALA A 1 79 ? 9.219 -41 -15.18 1 97.56 79 ALA A N 1
ATOM 589 C CA . ALA A 1 79 ? 10.195 -41.875 -15.828 1 97.56 79 ALA A CA 1
ATOM 590 C C . ALA A 1 79 ? 9.68 -43.312 -15.938 1 97.56 79 ALA A C 1
ATOM 592 O O . ALA A 1 79 ? 9.891 -43.969 -16.953 1 97.56 79 ALA A O 1
ATOM 593 N N . ARG A 1 80 ? 9.023 -43.75 -14.922 1 96.81 80 ARG A N 1
ATOM 594 C CA . ARG A 1 80 ? 8.461 -45.094 -14.922 1 96.81 80 ARG A CA 1
ATOM 595 C C . ARG A 1 80 ? 7.402 -45.219 -16.016 1 96.81 80 ARG A C 1
ATOM 597 O O . ARG A 1 80 ? 7.305 -46.281 -16.656 1 96.81 80 ARG A O 1
ATOM 604 N N . CYS A 1 81 ? 6.59 -44.219 -16.156 1 96.44 81 CYS A N 1
ATOM 605 C CA . CYS A 1 81 ? 5.586 -44.219 -17.219 1 96.44 81 CYS A CA 1
ATOM 606 C C . CYS A 1 81 ? 6.238 -44.375 -18.578 1 96.44 81 CYS A C 1
ATOM 608 O O . CYS A 1 81 ? 5.746 -45.125 -19.438 1 96.44 81 CYS A O 1
ATOM 610 N N . CYS A 1 82 ? 7.305 -43.688 -18.797 1 97.25 82 CYS A N 1
ATOM 611 C CA . CYS A 1 82 ? 8.023 -43.781 -20.062 1 97.25 82 CYS A CA 1
ATOM 612 C C . CYS A 1 82 ? 8.609 -45.156 -20.266 1 97.25 82 CYS A C 1
ATOM 614 O O . CYS A 1 82 ? 8.5 -45.75 -21.344 1 97.25 82 CYS A O 1
ATOM 616 N N . LEU A 1 83 ? 9.211 -45.719 -19.219 1 97.44 83 LEU A N 1
ATOM 617 C CA . LEU A 1 83 ? 9.766 -47.094 -19.281 1 97.44 83 LEU A CA 1
ATOM 618 C C . LEU A 1 83 ? 8.68 -48.094 -19.562 1 97.44 83 LEU A C 1
ATOM 620 O O . LEU A 1 83 ? 8.883 -49.031 -20.344 1 97.44 83 LEU A O 1
ATOM 624 N N . ALA A 1 84 ? 7.586 -47.906 -18.922 1 96.56 84 ALA A N 1
ATOM 625 C CA . ALA A 1 84 ? 6.465 -48.812 -19.109 1 96.56 84 ALA A CA 1
ATOM 626 C C . ALA A 1 84 ? 5.969 -48.781 -20.562 1 96.56 84 ALA A C 1
ATOM 628 O O . ALA A 1 84 ? 5.621 -49.812 -21.141 1 96.56 84 ALA A O 1
ATOM 629 N N . HIS A 1 85 ? 5.891 -47.625 -21.078 1 96.25 85 HIS A N 1
ATOM 630 C CA . HIS A 1 85 ? 5.492 -47.469 -22.484 1 96.25 85 HIS A CA 1
ATOM 631 C C . HIS A 1 85 ? 6.469 -48.188 -23.406 1 96.25 85 HIS A C 1
ATOM 633 O O . HIS A 1 85 ? 6.055 -48.906 -24.328 1 96.25 85 HIS A O 1
ATOM 639 N N . LEU A 1 86 ? 7.73 -48 -23.203 1 97.62 86 LEU A N 1
ATOM 640 C CA . LEU A 1 86 ? 8.766 -48.594 -24.016 1 97.62 86 LEU A CA 1
ATOM 641 C C . LEU A 1 86 ? 8.742 -50.125 -23.875 1 97.62 86 LEU A C 1
ATOM 643 O O . LEU A 1 86 ? 9 -50.844 -24.844 1 97.62 86 LEU A O 1
ATOM 647 N N . LEU A 1 87 ? 8.469 -50.562 -22.656 1 97.38 87 LEU A N 1
ATOM 648 C CA . LEU A 1 87 ? 8.352 -52 -22.422 1 97.38 87 LEU A CA 1
ATOM 649 C C . LEU A 1 87 ? 7.207 -52.594 -23.25 1 97.38 87 LEU A C 1
ATOM 651 O O . LEU A 1 87 ? 7.371 -53.625 -23.906 1 97.38 87 LEU A O 1
ATOM 655 N N . HIS A 1 88 ? 6.102 -51.969 -23.203 1 96.88 88 HIS A N 1
ATOM 656 C CA . HIS A 1 88 ? 4.938 -52.406 -23.969 1 96.88 88 HIS A CA 1
ATOM 657 C C . HIS A 1 88 ? 5.23 -52.406 -25.469 1 96.88 88 HIS A C 1
ATOM 659 O O . HIS A 1 88 ? 4.875 -53.375 -26.156 1 96.88 88 HIS A O 1
ATOM 665 N N . LYS A 1 89 ? 5.855 -51.375 -25.906 1 96.62 89 LYS A N 1
ATOM 666 C CA . LYS A 1 89 ? 6.172 -51.25 -27.328 1 96.62 89 LYS A CA 1
ATOM 667 C C . LYS A 1 89 ? 7.207 -52.312 -27.75 1 96.62 89 LYS A C 1
ATOM 669 O O . LYS A 1 89 ? 7.109 -52.875 -28.828 1 96.62 89 LYS A O 1
ATOM 674 N N . ALA A 1 90 ? 8.203 -52.5 -26.922 1 97.38 90 ALA A N 1
ATOM 675 C CA . ALA A 1 90 ? 9.219 -53.531 -27.203 1 97.38 90 ALA A CA 1
ATOM 676 C C . ALA A 1 90 ? 8.602 -54.906 -27.297 1 97.38 90 ALA A C 1
ATOM 678 O O . ALA A 1 90 ? 8.992 -55.719 -28.141 1 97.38 90 ALA A O 1
ATOM 679 N N . ARG A 1 91 ? 7.68 -55.188 -26.422 1 97.19 91 ARG A N 1
ATOM 680 C CA . ARG A 1 91 ? 6.969 -56.469 -26.438 1 97.19 91 ARG A CA 1
ATOM 681 C C . ARG A 1 91 ? 6.16 -56.594 -27.734 1 97.19 91 ARG A C 1
ATOM 683 O O . ARG A 1 91 ? 6.129 -57.688 -28.328 1 97.19 91 ARG A O 1
ATOM 690 N N . TYR A 1 92 ? 5.523 -55.562 -28.094 1 96.94 92 TYR A N 1
ATOM 691 C CA . TYR A 1 92 ? 4.746 -55.562 -29.328 1 96.94 92 TYR A CA 1
ATOM 692 C C . TYR A 1 92 ? 5.637 -55.844 -30.531 1 96.94 92 TYR A C 1
ATOM 694 O O . TYR A 1 92 ? 5.285 -56.625 -31.406 1 96.94 92 TYR A O 1
ATOM 702 N N . VAL A 1 93 ? 6.781 -55.156 -30.594 1 96.69 93 VAL A N 1
ATOM 703 C CA . VAL A 1 93 ? 7.703 -55.344 -31.703 1 96.69 93 VAL A CA 1
ATOM 704 C C . VAL A 1 93 ? 8.203 -56.781 -31.734 1 96.69 93 VAL A C 1
ATOM 706 O O . VAL A 1 93 ? 8.25 -57.406 -32.781 1 96.69 93 VAL A O 1
ATOM 709 N N . ALA A 1 94 ? 8.547 -57.312 -30.594 1 96.5 94 ALA A N 1
ATOM 710 C CA . ALA A 1 94 ? 9.055 -58.688 -30.5 1 96.5 94 ALA A CA 1
ATOM 711 C C . ALA A 1 94 ? 8.016 -59.688 -31 1 96.5 94 ALA A C 1
ATOM 713 O O . ALA A 1 94 ? 8.359 -60.688 -31.625 1 96.5 94 ALA A O 1
ATOM 714 N N . SER A 1 95 ? 6.766 -59.406 -30.844 1 96.25 95 SER A N 1
ATOM 715 C CA . SER A 1 95 ? 5.691 -60.344 -31.188 1 96.25 95 SER A CA 1
ATOM 716 C C . SER A 1 95 ? 5.254 -60.156 -32.625 1 96.25 95 SER A C 1
ATOM 718 O O . SER A 1 95 ? 4.672 -61.062 -33.219 1 96.25 95 SER A O 1
ATOM 720 N N . ASN A 1 96 ? 5.551 -58.938 -33.156 1 95.25 96 ASN A N 1
ATOM 721 C CA . ASN A 1 96 ? 4.93 -58.656 -34.469 1 95.25 96 ASN A CA 1
ATOM 722 C C . ASN A 1 96 ? 5.977 -58.375 -35.531 1 95.25 96 ASN A C 1
ATOM 724 O O . ASN A 1 96 ? 5.641 -58.188 -36.688 1 95.25 96 ASN A O 1
ATOM 728 N N . ARG A 1 97 ? 7.211 -58.344 -35.25 1 92.94 97 ARG A N 1
ATOM 729 C CA . ARG A 1 97 ? 8.281 -57.875 -36.125 1 92.94 97 ARG A CA 1
ATOM 730 C C . ARG A 1 97 ? 8.406 -58.781 -37.375 1 92.94 97 ARG A C 1
ATOM 732 O O . ARG A 1 97 ? 8.969 -58.375 -38.375 1 92.94 97 ARG A O 1
ATOM 739 N N . ARG A 1 98 ? 7.805 -60.031 -37.375 1 92 98 ARG A N 1
ATOM 740 C CA . ARG A 1 98 ? 7.895 -60.938 -38.5 1 92 98 ARG A CA 1
ATOM 741 C C . ARG A 1 98 ? 6.648 -60.875 -39.375 1 92 98 ARG A C 1
ATOM 743 O O . ARG A 1 98 ? 6.621 -61.406 -40.469 1 92 98 ARG A O 1
ATOM 750 N N . SER A 1 99 ? 5.719 -60.188 -38.875 1 91.19 99 SER A N 1
ATOM 751 C CA . SER A 1 99 ? 4.453 -60.094 -39.594 1 91.19 99 SER A CA 1
ATOM 752 C C . SER A 1 99 ? 4.574 -59.125 -40.781 1 91.19 99 SER A C 1
ATOM 754 O O . SER A 1 99 ? 5.262 -58.094 -40.688 1 91.19 99 SER A O 1
ATOM 756 N N . ILE A 1 100 ? 3.881 -59.344 -41.875 1 88.69 100 ILE A N 1
ATOM 757 C CA . ILE A 1 100 ? 3.861 -58.469 -43.062 1 88.69 100 ILE A CA 1
ATOM 758 C C . ILE A 1 100 ? 3.08 -57.219 -42.75 1 88.69 100 ILE A C 1
ATOM 760 O O . ILE A 1 100 ? 3.203 -56.219 -43.469 1 88.69 100 ILE A O 1
ATOM 764 N N . PHE A 1 101 ? 2.342 -57.281 -41.688 1 90.19 101 PHE A N 1
ATOM 765 C CA . PHE A 1 101 ? 1.526 -56.125 -41.312 1 90.19 101 PHE A CA 1
ATOM 766 C C . PHE A 1 101 ? 2.27 -55.25 -40.344 1 90.19 101 PHE A C 1
ATOM 768 O O . PHE A 1 101 ? 1.716 -54.25 -39.844 1 90.19 101 PHE A O 1
ATOM 775 N N . PHE A 1 102 ? 3.482 -55.562 -40.094 1 91.81 102 PHE A N 1
ATOM 776 C CA . PHE A 1 102 ? 4.293 -54.75 -39.188 1 91.81 102 PHE A CA 1
ATOM 777 C C . PHE A 1 102 ? 4.621 -53.406 -39.812 1 91.81 102 PHE A C 1
ATOM 779 O O . PHE A 1 102 ? 5.348 -53.312 -40.781 1 91.81 102 PHE A O 1
ATOM 786 N N . ARG A 1 103 ? 4.027 -52.312 -39.281 1 92 103 ARG A N 1
ATOM 787 C CA . ARG A 1 103 ? 4.293 -50.969 -39.781 1 92 103 ARG A CA 1
ATOM 788 C C . ARG A 1 103 ? 5.656 -50.469 -39.312 1 92 103 ARG A C 1
ATOM 790 O O . ARG A 1 103 ? 5.746 -49.656 -38.375 1 92 103 ARG A O 1
ATOM 797 N N . THR A 1 104 ? 6.59 -50.719 -40.031 1 90.69 104 THR A N 1
ATOM 798 C CA . THR A 1 104 ? 7.977 -50.531 -39.625 1 90.69 104 THR A CA 1
ATOM 799 C C . THR A 1 104 ? 8.281 -49.062 -39.406 1 90.69 104 THR A C 1
ATOM 801 O O . THR A 1 104 ? 8.867 -48.688 -38.375 1 90.69 104 THR A O 1
ATOM 804 N N . SER A 1 105 ? 7.867 -48.188 -40.312 1 89.94 105 SER A N 1
ATOM 805 C CA . SER A 1 105 ? 8.18 -46.781 -40.219 1 89.94 105 SER A CA 1
ATOM 806 C C . SER A 1 105 ? 7.48 -46.125 -39.031 1 89.94 105 SER A C 1
ATOM 808 O O . SER A 1 105 ? 8.062 -45.281 -38.344 1 89.94 105 SER A O 1
ATOM 810 N N . HIS A 1 106 ? 6.289 -46.531 -38.781 1 90.75 106 HIS A N 1
ATOM 811 C CA . HIS A 1 106 ? 5.508 -45.969 -37.688 1 90.75 106 HIS A CA 1
ATOM 812 C C . HIS A 1 106 ? 6.094 -46.406 -36.344 1 90.75 106 HIS A C 1
ATOM 814 O O . HIS A 1 106 ? 6.258 -45.562 -35.438 1 90.75 106 HIS A O 1
ATOM 820 N N . ASN A 1 107 ? 6.363 -47.625 -36.219 1 94.19 107 ASN A N 1
ATOM 821 C CA . ASN A 1 107 ? 6.91 -48.125 -34.969 1 94.19 107 ASN A CA 1
ATOM 822 C C . ASN A 1 107 ? 8.305 -47.562 -34.688 1 94.19 107 ASN A C 1
ATOM 824 O O . ASN A 1 107 ? 8.648 -47.281 -33.562 1 94.19 107 ASN A O 1
ATOM 828 N N . LEU A 1 108 ? 9.07 -47.406 -35.75 1 94.62 108 LEU A N 1
ATOM 829 C CA . LEU A 1 108 ? 10.398 -46.844 -35.625 1 94.62 108 LEU A CA 1
ATOM 830 C C . LEU A 1 108 ? 10.312 -45.406 -35.125 1 94.62 108 LEU A C 1
ATOM 832 O O . LEU A 1 108 ? 11.047 -45 -34.219 1 94.62 108 LEU A O 1
ATOM 836 N N . ALA A 1 109 ? 9.406 -44.656 -35.688 1 93.56 109 ALA A N 1
ATOM 837 C CA . ALA A 1 109 ? 9.25 -43.25 -35.312 1 93.56 109 ALA A CA 1
ATOM 838 C C . ALA A 1 109 ? 8.844 -43.125 -33.844 1 93.56 109 ALA A C 1
ATOM 840 O O . ALA A 1 109 ? 9.336 -42.25 -33.125 1 93.56 109 ALA A O 1
ATOM 841 N N . GLU A 1 110 ? 7.988 -43.938 -33.406 1 94.69 110 GLU A N 1
ATOM 842 C CA . GLU A 1 110 ? 7.523 -43.906 -32.031 1 94.69 110 GLU A CA 1
ATOM 843 C C . GLU A 1 110 ? 8.648 -44.281 -31.062 1 94.69 110 GLU A C 1
ATOM 845 O O . GLU A 1 110 ? 8.828 -43.656 -30.031 1 94.69 110 GLU A O 1
ATOM 850 N N . LEU A 1 111 ? 9.359 -45.312 -31.438 1 96.5 111 LEU A N 1
ATOM 851 C CA . LEU A 1 111 ? 10.469 -45.75 -30.609 1 96.5 111 LEU A CA 1
ATOM 852 C C . LEU A 1 111 ? 11.555 -44.688 -30.516 1 96.5 111 LEU A C 1
ATOM 854 O O . LEU A 1 111 ? 12.125 -44.469 -29.453 1 96.5 111 LEU A O 1
ATOM 858 N N . GLU A 1 112 ? 11.828 -44.062 -31.578 1 96.12 112 GLU A N 1
ATOM 859 C CA . GLU A 1 112 ? 12.836 -43 -31.578 1 96.12 112 GLU A CA 1
ATOM 860 C C . GLU A 1 112 ? 12.398 -41.812 -30.719 1 96.12 112 GLU A C 1
ATOM 862 O O . GLU A 1 112 ? 13.211 -41.219 -30 1 96.12 112 GLU A O 1
ATOM 867 N N . ALA A 1 113 ? 11.141 -41.438 -30.828 1 95.44 113 ALA A N 1
ATOM 868 C CA . ALA A 1 113 ? 10.617 -40.344 -30.016 1 95.44 113 ALA A CA 1
ATOM 869 C C . ALA A 1 113 ? 10.734 -40.656 -28.531 1 95.44 113 ALA A C 1
ATOM 871 O O . ALA A 1 113 ? 11.164 -39.812 -27.75 1 95.44 113 ALA A O 1
ATOM 872 N N . TYR A 1 114 ? 10.375 -41.812 -28.125 1 97.12 114 TYR A N 1
ATOM 873 C CA . TYR A 1 114 ? 10.391 -42.188 -26.719 1 97.12 114 TYR A CA 1
ATOM 874 C C . TYR A 1 114 ? 11.812 -42.406 -26.219 1 97.12 114 TYR A C 1
ATOM 876 O O . TYR A 1 114 ? 12.094 -42.281 -25.031 1 97.12 114 TYR A O 1
ATOM 884 N N . LEU A 1 115 ? 12.719 -42.812 -27.172 1 97.44 115 LEU A N 1
ATOM 885 C CA . LEU A 1 115 ? 14.125 -42.875 -26.797 1 97.44 115 LEU A CA 1
ATOM 886 C C . LEU A 1 115 ? 14.648 -41.5 -26.406 1 97.44 115 LEU A C 1
ATOM 888 O O . LEU A 1 115 ? 15.359 -41.344 -25.406 1 97.44 115 LEU A O 1
ATOM 892 N N . VAL A 1 116 ? 14.336 -40.5 -27.188 1 96.31 116 VAL A N 1
ATOM 893 C CA . VAL A 1 116 ? 14.758 -39.125 -26.875 1 96.31 116 VAL A CA 1
ATOM 894 C C . VAL A 1 116 ? 14.133 -38.688 -25.547 1 96.31 116 VAL A C 1
ATOM 896 O O . VAL A 1 116 ? 14.805 -38.062 -24.719 1 96.31 116 VAL A O 1
ATOM 899 N N . ALA A 1 117 ? 12.836 -38.969 -25.391 1 97.19 117 ALA A N 1
ATOM 900 C CA . ALA A 1 117 ? 12.148 -38.625 -24.141 1 97.19 117 ALA A CA 1
ATOM 901 C C . ALA A 1 117 ? 12.828 -39.281 -22.938 1 97.19 117 ALA A C 1
ATOM 903 O O . ALA A 1 117 ? 13.016 -38.625 -21.906 1 97.19 117 ALA A O 1
ATOM 904 N N . LEU A 1 118 ? 13.18 -40.531 -23.094 1 97.62 118 LEU A N 1
ATOM 905 C CA . LEU A 1 118 ? 13.844 -41.25 -22.016 1 97.62 118 LEU A CA 1
ATOM 906 C C . LEU A 1 118 ? 15.195 -40.625 -21.688 1 97.62 118 LEU A C 1
ATOM 908 O O . LEU A 1 118 ? 15.586 -40.531 -20.516 1 97.62 118 LEU A O 1
ATOM 912 N N . THR A 1 119 ? 15.914 -40.219 -22.688 1 97.44 119 THR A N 1
ATOM 913 C CA . THR A 1 119 ? 17.203 -39.562 -22.516 1 97.44 119 THR A CA 1
ATOM 914 C C . THR A 1 119 ? 17.047 -38.281 -21.719 1 97.44 119 THR A C 1
ATOM 916 O O . THR A 1 119 ? 17.828 -38 -20.812 1 97.44 119 THR A O 1
ATOM 919 N N . GLN A 1 120 ? 16.078 -37.531 -22.156 1 96.75 120 GLN A N 1
ATOM 920 C CA . GLN A 1 120 ? 15.82 -36.281 -21.469 1 96.75 120 GLN A CA 1
ATOM 921 C C . GLN A 1 120 ? 15.367 -36.5 -20.031 1 96.75 120 GLN A C 1
ATOM 923 O O . GLN A 1 120 ? 15.727 -35.75 -19.125 1 96.75 120 GLN A O 1
ATOM 928 N N . LEU A 1 121 ? 14.523 -37.469 -19.797 1 97.75 121 LEU A N 1
ATOM 929 C CA . LEU A 1 121 ? 14.086 -37.812 -18.453 1 97.75 121 LEU A CA 1
ATOM 930 C C . LEU A 1 121 ? 15.266 -38.219 -17.578 1 97.75 121 LEU A C 1
ATOM 932 O O . LEU A 1 121 ? 15.305 -37.875 -16.391 1 97.75 121 LEU A O 1
ATOM 936 N N . ARG A 1 122 ? 16.188 -38.938 -18.156 1 97.5 122 ARG A N 1
ATOM 937 C CA . ARG A 1 122 ? 17.406 -39.281 -17.422 1 97.5 122 ARG A CA 1
ATOM 938 C C . ARG A 1 122 ? 18.172 -38.031 -17.016 1 97.5 122 ARG A C 1
ATOM 940 O O . ARG A 1 122 ? 18.688 -37.969 -15.898 1 97.5 122 ARG A O 1
ATOM 947 N N . ALA A 1 123 ? 18.25 -37.062 -17.891 1 96.38 123 ALA A N 1
ATOM 948 C CA . ALA A 1 123 ? 18.875 -35.812 -17.562 1 96.38 123 ALA A CA 1
ATOM 949 C C . ALA A 1 123 ? 18.172 -35.125 -16.375 1 96.38 123 ALA A C 1
ATOM 951 O O . ALA A 1 123 ? 18.828 -34.625 -15.469 1 96.38 123 ALA A O 1
ATOM 952 N N . LEU A 1 124 ? 16.875 -35.125 -16.422 1 97 124 LEU A N 1
ATOM 953 C CA . LEU A 1 124 ? 16.109 -34.531 -15.344 1 97 124 LEU A CA 1
ATOM 954 C C . LEU A 1 124 ? 16.375 -35.219 -14.008 1 97 124 LEU A C 1
ATOM 956 O O . LEU A 1 124 ? 16.469 -34.562 -12.969 1 97 124 LEU A O 1
ATOM 960 N N . VAL A 1 125 ? 16.438 -36.5 -14.078 1 97.06 125 VAL A N 1
ATOM 961 C CA . VAL A 1 125 ? 16.688 -37.281 -12.867 1 97.06 125 VAL A CA 1
ATOM 962 C C . VAL A 1 125 ? 18.062 -36.906 -12.305 1 97.06 125 VAL A C 1
ATOM 964 O O . VAL A 1 125 ? 18.234 -36.844 -11.086 1 97.06 125 VAL A O 1
ATOM 967 N N . TYR A 1 126 ? 19.031 -36.719 -13.148 1 96 126 TYR A N 1
ATOM 968 C CA . TYR A 1 126 ? 20.359 -36.312 -12.695 1 96 126 TYR A CA 1
ATOM 969 C C . TYR A 1 126 ? 20.312 -34.906 -12.078 1 96 126 TYR A C 1
ATOM 971 O O . TYR A 1 126 ? 20.969 -34.656 -11.062 1 96 126 TYR A O 1
ATOM 979 N N . TYR A 1 127 ? 19.578 -34.031 -12.695 1 94.75 127 TYR A N 1
ATOM 980 C CA . TYR A 1 127 ? 19.391 -32.719 -12.094 1 94.75 127 TYR A CA 1
ATOM 981 C C . TYR A 1 127 ? 18.75 -32.844 -10.711 1 94.75 127 TYR A C 1
ATOM 983 O O . TYR A 1 127 ? 19.141 -32.125 -9.781 1 94.75 127 TYR A O 1
ATOM 991 N N . ALA A 1 128 ? 17.781 -33.719 -10.594 1 96.12 128 ALA A N 1
ATOM 992 C CA . ALA A 1 128 ? 17.109 -33.938 -9.312 1 96.12 128 ALA A CA 1
ATOM 993 C C . ALA A 1 128 ? 18.109 -34.438 -8.266 1 96.12 128 ALA A C 1
ATOM 995 O O . ALA A 1 128 ? 18.031 -34.031 -7.098 1 96.12 128 ALA A O 1
ATOM 996 N N . GLN A 1 129 ? 18.953 -35.312 -8.656 1 94.31 129 GLN A N 1
ATOM 997 C CA . GLN A 1 129 ? 19.984 -35.781 -7.746 1 94.31 129 GLN A CA 1
ATOM 998 C C . GLN A 1 129 ? 20.906 -34.656 -7.293 1 94.31 129 GLN A C 1
ATOM 1000 O O . GLN A 1 129 ? 21.328 -34.625 -6.133 1 94.31 129 GLN A O 1
ATOM 1005 N N . HIS A 1 130 ? 21.234 -33.844 -8.219 1 91.38 130 HIS A N 1
ATOM 1006 C CA . HIS A 1 130 ? 22.047 -32.688 -7.883 1 91.38 130 HIS A CA 1
ATOM 1007 C C . HIS A 1 130 ? 21.359 -31.812 -6.859 1 91.38 130 HIS A C 1
ATOM 1009 O O . HIS A 1 130 ? 22 -31.312 -5.93 1 91.38 130 HIS A O 1
ATOM 1015 N N . LEU A 1 131 ? 20.062 -31.578 -7.02 1 91.94 131 LEU A N 1
ATOM 1016 C CA . LEU A 1 131 ? 19.297 -30.781 -6.074 1 91.94 131 LEU A CA 1
ATOM 1017 C C . LEU A 1 131 ? 19.281 -31.438 -4.699 1 91.94 131 LEU A C 1
ATOM 1019 O O . LEU A 1 131 ? 19.344 -30.75 -3.678 1 91.94 131 LEU A O 1
ATOM 1023 N N . LEU A 1 132 ? 19.141 -32.719 -4.715 1 91.19 132 LEU A N 1
ATOM 1024 C CA . LEU A 1 132 ? 19.109 -33.469 -3.469 1 91.19 132 LEU A CA 1
ATOM 1025 C C . LEU A 1 132 ? 20.391 -33.25 -2.676 1 91.19 132 LEU A C 1
ATOM 1027 O O . LEU A 1 132 ? 20.359 -33.156 -1.446 1 91.19 132 LEU A O 1
ATOM 1031 N N . THR A 1 133 ? 21.5 -33.062 -3.35 1 88.12 133 THR A N 1
ATOM 1032 C CA . THR A 1 133 ? 22.797 -32.938 -2.703 1 88.12 133 THR A CA 1
ATOM 1033 C C . THR A 1 133 ? 23.031 -31.469 -2.283 1 88.12 133 THR A C 1
ATOM 1035 O O . THR A 1 133 ? 23.719 -31.219 -1.29 1 88.12 133 THR A O 1
ATOM 1038 N N . THR A 1 134 ? 22.453 -30.578 -3.002 1 86.88 134 THR A N 1
ATOM 1039 C CA . THR A 1 134 ? 22.75 -29.172 -2.783 1 86.88 134 THR A CA 1
ATOM 1040 C C . THR A 1 134 ? 21.766 -28.547 -1.788 1 86.88 134 THR A C 1
ATOM 1042 O O . THR A 1 134 ? 22.109 -27.641 -1.04 1 86.88 134 THR A O 1
ATOM 1045 N N . ASN A 1 135 ? 20.547 -29.062 -1.803 1 88.25 135 ASN A N 1
ATOM 1046 C CA . ASN A 1 135 ? 19.516 -28.484 -0.942 1 88.25 135 ASN A CA 1
ATOM 1047 C C . ASN A 1 135 ? 19.703 -28.906 0.515 1 88.25 135 ASN A C 1
ATOM 1049 O O . ASN A 1 135 ? 20.328 -29.922 0.797 1 88.25 135 ASN A O 1
ATOM 1053 N N . ARG A 1 136 ? 19.203 -28.078 1.38 1 85.12 136 ARG A N 1
ATOM 1054 C CA . ARG A 1 136 ? 19.141 -28.453 2.789 1 85.12 136 ARG A CA 1
ATOM 1055 C C . ARG A 1 136 ? 18.25 -29.672 2.994 1 85.12 136 ARG A C 1
ATOM 1057 O O . ARG A 1 136 ? 17.281 -29.875 2.252 1 85.12 136 ARG A O 1
ATOM 1064 N N . PRO A 1 137 ? 18.625 -30.406 4.02 1 87.06 137 PRO A N 1
ATOM 1065 C CA . PRO A 1 137 ? 17.812 -31.594 4.266 1 87.06 137 PRO A CA 1
ATOM 1066 C C . PRO A 1 137 ? 16.344 -31.266 4.516 1 87.06 137 PRO A C 1
ATOM 1068 O O . PRO A 1 137 ? 16.031 -30.391 5.316 1 87.06 137 PRO A O 1
ATOM 1071 N N . GLY A 1 138 ? 15.555 -31.953 3.793 1 88.44 138 GLY A N 1
ATOM 1072 C CA . GLY A 1 138 ? 14.117 -31.797 3.984 1 88.44 138 GLY A CA 1
ATOM 1073 C C . GLY A 1 138 ? 13.531 -30.656 3.178 1 88.44 138 GLY A C 1
ATOM 1074 O O . GLY A 1 138 ? 12.312 -30.438 3.189 1 88.44 138 GLY A O 1
ATOM 1075 N N . HIS A 1 139 ? 14.375 -30 2.455 1 92.06 139 HIS A N 1
ATOM 1076 C CA . HIS A 1 139 ? 13.898 -28.859 1.679 1 92.06 139 HIS A CA 1
ATOM 1077 C C . HIS A 1 139 ? 13.883 -29.188 0.188 1 92.06 139 HIS A C 1
ATOM 1079 O O . HIS A 1 139 ? 14.852 -29.719 -0.35 1 92.06 139 HIS A O 1
ATOM 1085 N N . LEU A 1 140 ? 12.797 -28.844 -0.368 1 96.25 140 LEU A N 1
ATOM 1086 C CA . LEU A 1 140 ? 12.641 -29.156 -1.785 1 96.25 140 LEU A CA 1
ATOM 1087 C C . LEU A 1 140 ? 13.172 -28.016 -2.65 1 96.25 140 LEU A C 1
ATOM 1089 O O . LEU A 1 140 ? 13.648 -28.25 -3.764 1 96.25 140 LEU A O 1
ATOM 1093 N N . PHE A 1 141 ? 13.102 -26.797 -2.143 1 94.62 141 PHE A N 1
ATOM 1094 C CA . PHE A 1 141 ? 13.547 -25.656 -2.928 1 94.62 141 PHE A CA 1
ATOM 1095 C C . PHE A 1 141 ? 14.992 -25.312 -2.613 1 94.62 141 PHE A C 1
ATOM 1097 O O . PHE A 1 141 ? 15.422 -25.391 -1.459 1 94.62 141 PHE A O 1
ATOM 1104 N N . PHE A 1 142 ? 15.656 -24.859 -3.594 1 88.44 142 PHE A N 1
ATOM 1105 C CA . PHE A 1 142 ? 17.031 -24.406 -3.422 1 88.44 142 PHE A CA 1
ATOM 1106 C C . PHE A 1 142 ? 17.062 -23.062 -2.693 1 88.44 142 PHE A C 1
ATOM 1108 O O . PHE A 1 142 ? 16.344 -22.141 -3.053 1 88.44 142 PHE A O 1
ATOM 1115 N N . GLU A 1 143 ? 17.766 -22.891 -1.549 1 79.75 143 GLU A N 1
ATOM 1116 C CA . GLU A 1 143 ? 17.875 -21.688 -0.746 1 79.75 143 GLU A CA 1
ATOM 1117 C C . GLU A 1 143 ? 19.266 -21.062 -0.839 1 79.75 143 GLU A C 1
ATOM 1119 O O . GLU A 1 143 ? 19.547 -20.062 -0.191 1 79.75 143 GLU A O 1
ATOM 1124 N N . GLY A 1 144 ? 20 -21.219 -1.874 1 74.56 144 GLY A N 1
ATOM 1125 C CA . GLY A 1 144 ? 21.375 -20.75 -1.916 1 74.56 144 GLY A CA 1
ATOM 1126 C C . GLY A 1 144 ? 21.547 -19.469 -2.707 1 74.56 144 GLY A C 1
ATOM 1127 O O . GLY A 1 144 ? 20.641 -18.625 -2.74 1 74.56 144 GLY A O 1
ATOM 1128 N N . ASP A 1 145 ? 22.672 -19.203 -3.109 1 77.44 145 ASP A N 1
ATOM 1129 C CA . ASP A 1 145 ? 23.078 -18 -3.824 1 77.44 145 ASP A CA 1
ATOM 1130 C C . ASP A 1 145 ? 22.312 -17.859 -5.137 1 77.44 145 ASP A C 1
ATOM 1132 O O . ASP A 1 145 ? 22.156 -18.828 -5.879 1 77.44 145 ASP A O 1
ATOM 1136 N N . ASP A 1 146 ? 21.891 -16.734 -5.387 1 76.12 146 ASP A N 1
ATOM 1137 C CA . ASP A 1 146 ? 21.141 -16.422 -6.594 1 76.12 146 ASP A CA 1
ATOM 1138 C C . ASP A 1 146 ? 21.953 -16.734 -7.848 1 76.12 146 ASP A C 1
ATOM 1140 O O . ASP A 1 146 ? 21.406 -17.062 -8.891 1 76.12 146 ASP A O 1
ATOM 1144 N N . THR A 1 147 ? 23.172 -16.719 -7.668 1 78.44 147 THR A N 1
ATOM 1145 C CA . THR A 1 147 ? 24.047 -16.953 -8.82 1 78.44 147 THR A CA 1
ATOM 1146 C C . THR A 1 147 ? 24.016 -18.422 -9.227 1 78.44 147 THR A C 1
ATOM 1148 O O . THR A 1 147 ? 24.062 -18.734 -10.414 1 78.44 147 THR A O 1
ATOM 1151 N N . VAL A 1 148 ? 23.938 -19.266 -8.266 1 81.06 148 VAL A N 1
ATOM 1152 C CA . VAL A 1 148 ? 23.906 -20.703 -8.531 1 81.06 148 VAL A CA 1
ATOM 1153 C C . VAL A 1 148 ? 22.609 -21.078 -9.234 1 81.06 148 VAL A C 1
ATOM 1155 O O . VAL A 1 148 ? 22.609 -21.859 -10.188 1 81.06 148 VAL A O 1
ATOM 1158 N N . ILE A 1 149 ? 21.578 -20.547 -8.797 1 82.81 149 ILE A N 1
ATOM 1159 C CA . ILE A 1 149 ? 20.266 -20.828 -9.391 1 82.81 149 ILE A CA 1
ATOM 1160 C C . ILE A 1 149 ? 20.219 -20.281 -10.812 1 82.81 149 ILE A C 1
ATOM 1162 O O . ILE A 1 149 ? 19.641 -20.906 -11.711 1 82.81 149 ILE A O 1
ATOM 1166 N N . ALA A 1 150 ? 20.797 -19.141 -10.953 1 81.75 150 ALA A N 1
ATOM 1167 C CA . ALA A 1 150 ? 20.812 -18.531 -12.281 1 81.75 150 ALA A CA 1
ATOM 1168 C C . ALA A 1 150 ? 21.562 -19.406 -13.281 1 81.75 150 ALA A C 1
ATOM 1170 O O . ALA A 1 150 ? 21.125 -19.578 -14.422 1 81.75 150 ALA A O 1
ATOM 1171 N N . GLU A 1 151 ? 22.641 -19.922 -12.875 1 82.88 151 GLU A N 1
ATOM 1172 C CA . GLU A 1 151 ? 23.438 -20.797 -13.734 1 82.88 151 GLU A CA 1
ATOM 1173 C C . GLU A 1 151 ? 22.688 -22.078 -14.055 1 82.88 151 GLU A C 1
ATOM 1175 O O . GLU A 1 151 ? 22.719 -22.562 -15.188 1 82.88 151 GLU A O 1
ATOM 1180 N N . PHE A 1 152 ? 22.109 -22.625 -13.125 1 86.06 152 PHE A N 1
ATOM 1181 C CA . PHE A 1 152 ? 21.312 -23.844 -13.305 1 86.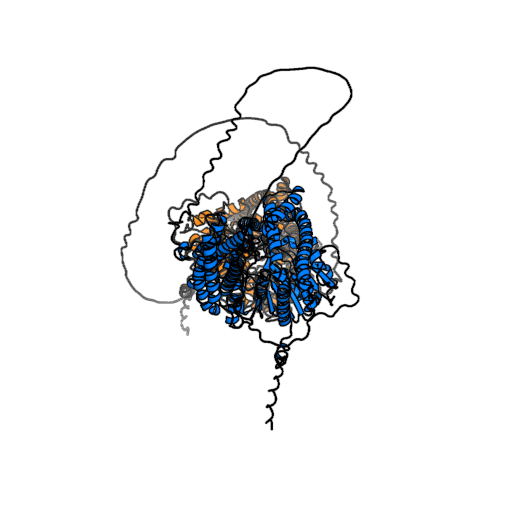06 152 PHE A CA 1
ATOM 1182 C C . PHE A 1 152 ? 20.203 -23.625 -14.312 1 86.06 152 PHE A C 1
ATOM 1184 O O . PHE A 1 152 ? 20 -24.438 -15.219 1 86.06 152 PHE A O 1
ATOM 1191 N N . LEU A 1 153 ? 19.484 -22.578 -14.109 1 84.44 153 LEU A N 1
ATOM 1192 C CA . LEU A 1 153 ? 18.359 -22.281 -14.977 1 84.44 153 LEU A CA 1
ATOM 1193 C C . LEU A 1 153 ? 18.812 -22 -16.406 1 84.44 153 LEU A C 1
ATOM 1195 O O . LEU A 1 153 ? 18.125 -22.344 -17.359 1 84.44 153 LEU A O 1
ATOM 1199 N N . ARG A 1 154 ? 19.938 -21.375 -16.531 1 83.88 154 ARG A N 1
ATOM 1200 C CA . ARG A 1 154 ? 20.5 -21.109 -17.859 1 83.88 154 ARG A CA 1
ATOM 1201 C C . ARG A 1 154 ? 20.797 -22.406 -18.609 1 83.88 154 ARG A C 1
ATOM 1203 O O . ARG A 1 154 ? 20.609 -22.469 -19.812 1 83.88 154 ARG A O 1
ATOM 1210 N N . GLU A 1 155 ? 21.219 -23.359 -17.891 1 85.5 155 GLU A N 1
ATOM 1211 C CA . GLU A 1 155 ? 21.5 -24.656 -18.484 1 85.5 155 GLU A CA 1
ATOM 1212 C C . GLU A 1 155 ? 20.203 -25.438 -18.734 1 85.5 155 GLU A C 1
ATOM 1214 O O . GLU A 1 155 ? 20.047 -26.062 -19.797 1 85.5 155 GLU A O 1
ATOM 1219 N N . TYR A 1 156 ? 19.406 -25.406 -17.797 1 88.69 156 TYR A N 1
ATOM 1220 C CA . TYR A 1 156 ? 18.156 -26.141 -17.859 1 88.69 156 TYR A CA 1
ATOM 1221 C C . TYR A 1 156 ? 17.344 -25.734 -19.062 1 88.69 156 TYR A C 1
ATOM 1223 O O . TYR A 1 156 ? 16.734 -26.578 -19.734 1 88.69 156 TYR A O 1
ATOM 1231 N N . VAL A 1 157 ? 17.391 -24.484 -19.453 1 86.69 157 VAL A N 1
ATOM 1232 C CA . VAL A 1 157 ? 16.531 -23.953 -20.516 1 86.69 157 VAL A CA 1
ATOM 1233 C C . VAL A 1 157 ? 17.078 -24.406 -21.875 1 86.69 157 VAL A C 1
ATOM 1235 O O . VAL A 1 157 ? 16.344 -24.391 -22.875 1 86.69 157 VAL A O 1
ATOM 1238 N N . THR A 1 158 ? 18.266 -24.875 -21.938 1 87.94 158 THR A N 1
ATOM 1239 C CA . THR A 1 158 ? 18.875 -25.25 -23.203 1 87.94 158 THR A CA 1
ATOM 1240 C C . THR A 1 158 ? 18.484 -26.688 -23.594 1 87.94 158 THR A C 1
ATOM 1242 O O . THR A 1 158 ? 18.672 -27.094 -24.734 1 87.94 158 THR A O 1
ATOM 1245 N N . LEU A 1 159 ? 17.922 -27.453 -22.719 1 92.12 159 LEU A N 1
ATOM 1246 C CA . LEU A 1 159 ? 17.562 -28.844 -22.984 1 92.12 159 LEU A CA 1
ATOM 1247 C C . LEU A 1 159 ? 16.5 -28.922 -24.078 1 92.12 159 LEU A C 1
ATOM 1249 O O . LEU A 1 159 ? 15.586 -28.094 -24.125 1 92.12 159 LEU A O 1
ATOM 1253 N N . HIS A 1 160 ? 16.719 -29.891 -24.938 1 92.75 160 HIS A N 1
ATOM 1254 C CA . HIS A 1 160 ? 15.703 -30.188 -25.953 1 92.75 160 HIS A CA 1
ATOM 1255 C C . HIS A 1 160 ? 14.406 -30.656 -25.312 1 92.75 160 HIS A C 1
ATOM 1257 O O . HIS A 1 160 ? 14.422 -31.547 -24.453 1 92.75 160 HIS A O 1
ATOM 1263 N N . LYS A 1 161 ? 13.297 -30.062 -25.703 1 92.56 161 LYS A N 1
ATOM 1264 C CA . LYS A 1 161 ? 12.031 -30.422 -25.062 1 92.56 161 LYS A CA 1
ATOM 1265 C C . LYS A 1 161 ? 10.953 -30.703 -26.094 1 92.56 161 LYS A C 1
ATOM 1267 O O . LYS A 1 161 ? 9.836 -31.109 -25.734 1 92.56 161 LYS A O 1
ATOM 1272 N N . GLY A 1 162 ? 11.18 -30.594 -27.328 1 91.75 162 GLY A N 1
ATOM 1273 C CA . GLY A 1 162 ? 10.203 -30.797 -28.391 1 91.75 162 GLY A CA 1
ATOM 1274 C C . GLY A 1 162 ? 9.641 -32.188 -28.438 1 91.75 162 GLY A C 1
ATOM 1275 O O . GLY A 1 162 ? 8.5 -32.406 -28.844 1 91.75 162 GLY A O 1
ATOM 1276 N N . CYS A 1 163 ? 10.422 -33.156 -28.062 1 92.75 163 CYS A N 1
ATOM 1277 C CA . CYS A 1 163 ? 10.008 -34.562 -28.094 1 92.75 163 CYS A CA 1
ATOM 1278 C C . CYS A 1 163 ? 8.781 -34.781 -27.219 1 92.75 163 CYS A C 1
ATOM 1280 O O . CYS A 1 163 ? 7.965 -35.656 -27.484 1 92.75 163 CYS A O 1
ATOM 1282 N N . PHE A 1 164 ? 8.602 -33.969 -26.188 1 95.31 164 PHE A N 1
ATOM 1283 C CA . PHE A 1 164 ? 7.52 -34.156 -25.219 1 95.31 164 PHE A CA 1
ATOM 1284 C C . PHE A 1 164 ? 6.219 -33.562 -25.75 1 95.31 164 PHE A C 1
ATOM 1286 O O . PHE A 1 164 ? 5.145 -33.844 -25.203 1 95.31 164 PHE A O 1
ATOM 1293 N N . TYR A 1 165 ? 6.266 -32.875 -26.828 1 93 165 TYR A N 1
ATOM 1294 C CA . TYR A 1 165 ? 5.086 -32.156 -27.312 1 93 165 TYR A CA 1
ATOM 1295 C C . TYR A 1 165 ? 4.625 -32.719 -28.656 1 93 165 TYR A C 1
ATOM 1297 O O . TYR A 1 165 ? 3.752 -32.125 -29.312 1 93 165 TYR A O 1
ATOM 1305 N N . GLY A 1 166 ? 5.25 -33.75 -29.031 1 91.94 166 GLY A N 1
ATOM 1306 C CA . GLY A 1 166 ? 4.844 -34.469 -30.234 1 91.94 166 GLY A CA 1
ATOM 1307 C C . GLY A 1 166 ? 4.121 -35.781 -29.938 1 91.94 166 GLY A C 1
ATOM 1308 O O . GLY A 1 166 ? 3.084 -35.781 -29.266 1 91.94 166 GLY A O 1
ATOM 1309 N N . ARG A 1 167 ? 4.746 -36.875 -30.281 1 89.12 167 ARG A N 1
ATOM 1310 C CA . ARG A 1 167 ? 4.141 -38.188 -30.109 1 89.12 167 ARG A CA 1
ATOM 1311 C C . ARG A 1 167 ? 4.043 -38.531 -28.625 1 89.12 167 ARG A C 1
ATOM 1313 O O . ARG A 1 167 ? 3.139 -39.281 -28.219 1 89.12 167 ARG A O 1
ATOM 1320 N N . CYS A 1 168 ? 4.91 -37.938 -27.906 1 93.88 168 CYS A N 1
ATOM 1321 C CA . CYS A 1 168 ? 4.973 -38.312 -26.5 1 93.88 168 CYS A CA 1
ATOM 1322 C C . CYS A 1 168 ? 4.094 -37.375 -25.656 1 93.88 168 CYS A C 1
ATOM 1324 O O . CYS A 1 168 ? 4.148 -37.406 -24.438 1 93.88 168 CYS A O 1
ATOM 1326 N N . LEU A 1 169 ? 3.281 -36.656 -26.312 1 93.88 169 LEU A N 1
ATOM 1327 C CA . LEU A 1 169 ? 2.527 -35.625 -25.578 1 93.88 169 LEU A CA 1
ATOM 1328 C C . LEU A 1 169 ? 1.614 -36.25 -24.547 1 93.88 169 LEU A C 1
ATOM 1330 O O . LEU A 1 169 ? 0.799 -37.125 -24.859 1 93.88 169 LEU A O 1
ATOM 1334 N N . GLY A 1 170 ? 1.822 -35.906 -23.297 1 94.38 170 GLY A N 1
ATOM 1335 C CA . GLY A 1 170 ? 0.906 -36.25 -22.219 1 94.38 170 GLY A CA 1
ATOM 1336 C C . GLY A 1 170 ? 1.004 -37.719 -21.781 1 94.38 170 GLY A C 1
ATOM 1337 O O . GLY A 1 170 ? 0.08 -38.25 -21.172 1 94.38 170 GLY A O 1
ATOM 1338 N N . PHE A 1 171 ? 2.105 -38.406 -22.094 1 95 171 PHE A N 1
ATOM 1339 C CA . PHE A 1 171 ? 2.223 -39.844 -21.812 1 95 171 PHE A CA 1
ATOM 1340 C C . PHE A 1 171 ? 2.113 -40.094 -20.312 1 95 171 PHE A C 1
ATOM 1342 O O . PHE A 1 171 ? 1.76 -41.219 -19.906 1 95 171 PHE A O 1
ATOM 1349 N N . GLN A 1 172 ? 2.461 -39.125 -19.531 1 95.5 172 GLN A N 1
ATOM 1350 C CA . GLN A 1 172 ? 2.498 -39.312 -18.078 1 95.5 172 GLN A CA 1
ATOM 1351 C C . GLN A 1 172 ? 1.11 -39.156 -17.469 1 95.5 172 GLN A C 1
ATOM 1353 O O . GLN A 1 172 ? 0.889 -39.531 -16.312 1 95.5 172 GLN A O 1
ATOM 1358 N N . PHE A 1 173 ? 0.147 -38.594 -18.172 1 95.94 173 PHE A N 1
ATOM 1359 C CA . PHE A 1 173 ? -1.186 -38.312 -17.656 1 95.94 173 PHE A CA 1
ATOM 1360 C C . PHE A 1 173 ? -2.133 -39.469 -17.953 1 95.94 173 PHE A C 1
ATOM 1362 O O . PHE A 1 173 ? -1.777 -40.406 -18.688 1 95.94 173 PHE A O 1
ATOM 1369 N N . THR A 1 174 ? -3.328 -39.406 -17.312 1 93.94 174 THR A N 1
ATOM 1370 C CA . THR A 1 174 ? -4.367 -40.375 -17.609 1 93.94 174 THR A CA 1
ATOM 1371 C C . THR A 1 174 ? -4.75 -40.312 -19.094 1 93.94 174 THR A C 1
ATOM 1373 O O . THR A 1 174 ? -4.793 -39.25 -19.672 1 93.94 174 THR A O 1
ATOM 1376 N N . PRO A 1 175 ? -4.957 -41.406 -19.688 1 91.81 175 PRO A N 1
ATOM 1377 C CA . PRO A 1 175 ? -5.258 -41.438 -21.109 1 91.81 175 PRO A CA 1
ATOM 1378 C C . PRO A 1 175 ? -6.477 -40.594 -21.484 1 91.81 175 PRO A C 1
ATOM 1380 O O . PRO A 1 175 ? -6.523 -40.031 -22.578 1 91.81 175 PRO A O 1
ATOM 1383 N N . ALA A 1 176 ? -7.379 -40.438 -20.594 1 90 176 ALA A N 1
ATOM 1384 C CA . ALA A 1 176 ? -8.641 -39.781 -20.875 1 90 176 ALA A CA 1
ATOM 1385 C C . ALA A 1 176 ? -8.406 -38.281 -21.141 1 90 176 ALA A C 1
ATOM 1387 O O . ALA A 1 176 ? -9.188 -37.656 -21.859 1 90 176 ALA A O 1
ATOM 1388 N N . ILE A 1 177 ? -7.332 -37.75 -20.672 1 90.75 177 ILE A N 1
ATOM 1389 C CA . ILE A 1 177 ? -7.148 -36.281 -20.781 1 90.75 177 ILE A CA 1
ATOM 1390 C C . ILE A 1 177 ? -6.258 -35.969 -21.969 1 90.75 177 ILE A C 1
ATOM 1392 O O . ILE A 1 177 ? -6.195 -34.844 -22.422 1 90.75 177 ILE A O 1
ATOM 1396 N N . ARG A 1 178 ? -5.594 -36.844 -22.609 1 89.5 178 ARG A N 1
ATOM 1397 C CA . ARG A 1 178 ? -4.543 -36.656 -23.594 1 89.5 178 ARG A CA 1
ATOM 1398 C C . ARG A 1 178 ? -5.09 -36 -24.859 1 89.5 178 ARG A C 1
ATOM 1400 O O . ARG A 1 178 ? -4.469 -35.094 -25.406 1 89.5 178 ARG A O 1
ATOM 1407 N N . PRO A 1 179 ? -6.305 -36.469 -25.281 1 82.12 179 PRO A N 1
ATOM 1408 C CA . PRO A 1 179 ? -6.828 -35.812 -26.484 1 82.12 179 PRO A CA 1
ATOM 1409 C C . PRO A 1 179 ? -7.062 -34.312 -26.281 1 82.12 179 PRO A C 1
ATOM 1411 O O . PRO A 1 179 ? -6.879 -33.531 -27.219 1 82.12 179 PRO A O 1
ATOM 1414 N N . PHE A 1 180 ? -7.469 -33.969 -25.141 1 81.56 180 PHE A N 1
ATOM 1415 C CA . PHE A 1 180 ? -7.719 -32.562 -24.859 1 81.56 180 PHE A CA 1
ATOM 1416 C C . PHE A 1 180 ? -6.414 -31.781 -24.797 1 81.56 180 PHE A C 1
ATOM 1418 O O . PHE A 1 180 ? -6.34 -30.641 -25.281 1 81.56 180 PHE A O 1
ATOM 1425 N N . LEU A 1 181 ? -5.391 -32.375 -24.266 1 87.69 181 LEU A N 1
ATOM 1426 C CA . LEU A 1 181 ? -4.078 -31.734 -24.219 1 87.69 181 LEU A CA 1
ATOM 1427 C C . LEU A 1 181 ? -3.521 -31.547 -25.625 1 87.69 181 LEU A C 1
ATOM 1429 O O . LEU A 1 181 ? -2.895 -30.531 -25.922 1 87.69 181 LEU A O 1
ATOM 1433 N N . GLN A 1 182 ? -3.742 -32.5 -26.422 1 86.19 182 GLN A N 1
ATOM 1434 C CA . GLN A 1 182 ? -3.311 -32.406 -27.812 1 86.19 182 GLN A CA 1
ATOM 1435 C C . GLN A 1 182 ? -4.012 -31.234 -28.516 1 86.19 182 GLN A C 1
ATOM 1437 O O . GLN A 1 182 ? -3.383 -30.5 -29.281 1 86.19 182 GLN A O 1
ATOM 1442 N N . THR A 1 183 ? -5.285 -31.141 -28.234 1 79.81 183 THR A N 1
ATOM 1443 C CA . THR A 1 183 ? -6.055 -30.047 -28.844 1 79.81 183 THR A CA 1
ATOM 1444 C C . THR A 1 183 ? -5.508 -28.688 -28.406 1 79.81 183 THR A C 1
ATOM 1446 O O . THR A 1 183 ? -5.379 -27.781 -29.219 1 79.81 183 THR A O 1
ATOM 1449 N N . ILE A 1 184 ? -5.23 -28.594 -27.156 1 82.12 184 ILE A N 1
ATOM 1450 C CA . ILE A 1 184 ? -4.691 -27.359 -26.609 1 82.12 184 ILE A CA 1
ATOM 1451 C C . ILE A 1 184 ? -3.33 -27.062 -27.234 1 82.12 184 ILE A C 1
ATOM 1453 O O . ILE A 1 184 ? -3.039 -25.922 -27.594 1 82.12 184 ILE A O 1
ATOM 1457 N N . SER A 1 185 ? -2.51 -28.062 -27.406 1 86 185 SER A N 1
ATOM 1458 C CA . SER A 1 185 ? -1.181 -27.906 -27.984 1 86 185 SER A CA 1
ATOM 1459 C C . SER A 1 185 ? -1.264 -27.469 -29.453 1 86 185 SER A C 1
ATOM 1461 O O . SER A 1 185 ? -0.496 -26.625 -29.891 1 86 185 SER A O 1
ATOM 1463 N N . ILE A 1 186 ? -2.152 -28.109 -30.141 1 80.81 186 ILE A N 1
ATOM 1464 C CA . ILE A 1 186 ? -2.361 -27.75 -31.547 1 80.81 186 ILE A CA 1
ATOM 1465 C C . ILE A 1 186 ? -2.844 -26.297 -31.625 1 80.81 186 ILE A C 1
ATOM 1467 O O . ILE A 1 186 ? -2.377 -25.531 -32.469 1 80.81 186 ILE A O 1
ATOM 1471 N N . GLY A 1 187 ? -3.773 -25.969 -30.734 1 77.06 187 GLY A N 1
ATOM 1472 C CA . GLY A 1 187 ? -4.258 -24.594 -30.688 1 77.06 187 GLY A CA 1
ATOM 1473 C C . GLY A 1 187 ? -3.164 -23.578 -30.391 1 77.06 187 GLY A C 1
ATOM 1474 O O . GLY A 1 187 ? -3.129 -22.5 -30.984 1 77.06 187 GLY A O 1
ATOM 1475 N N . LEU A 1 188 ? -2.338 -23.938 -29.5 1 82.44 188 LEU A N 1
ATOM 1476 C CA . LEU A 1 188 ? -1.252 -23.047 -29.094 1 82.44 188 LEU A CA 1
ATOM 1477 C C . LEU A 1 188 ? -0.291 -22.812 -30.266 1 82.44 188 LEU A C 1
ATOM 1479 O O . LEU A 1 188 ? 0.109 -21.672 -30.516 1 82.44 188 LEU A O 1
ATOM 1483 N N . VAL A 1 189 ? 0.116 -23.859 -30.891 1 82.31 189 VAL A N 1
ATOM 1484 C CA . VAL A 1 189 ? 1.059 -23.75 -32 1 82.31 189 VAL A CA 1
ATOM 1485 C C . VAL A 1 189 ? 0.431 -22.953 -33.156 1 82.31 189 VAL A C 1
ATOM 1487 O O . VAL A 1 189 ? 1.088 -22.109 -33.75 1 82.31 189 VAL A O 1
ATOM 1490 N N . SER A 1 190 ? -0.808 -23.266 -33.344 1 76.69 190 SER A N 1
ATOM 1491 C CA . SER A 1 190 ? -1.51 -22.562 -34.406 1 76.69 190 SER A CA 1
ATOM 1492 C C . SER A 1 190 ? -1.628 -21.078 -34.094 1 76.69 190 SER A C 1
ATOM 1494 O O . SER A 1 190 ? -1.43 -20.219 -34.969 1 76.69 190 SER A O 1
ATOM 1496 N N . PHE A 1 191 ? -1.954 -20.844 -32.906 1 76.94 191 PHE A N 1
ATOM 1497 C CA . PHE A 1 191 ? -2.084 -19.469 -32.438 1 76.94 191 PHE A CA 1
ATOM 1498 C C . PHE A 1 191 ? -0.744 -18.75 -32.5 1 76.94 191 PHE A C 1
ATOM 1500 O O . PHE A 1 191 ? -0.685 -17.578 -32.875 1 76.94 191 PHE A O 1
ATOM 1507 N N . GLY A 1 192 ? 0.29 -19.359 -32.125 1 77.75 192 GLY A N 1
ATOM 1508 C CA . GLY A 1 192 ? 1.626 -18.781 -32.125 1 77.75 192 GLY A CA 1
ATOM 1509 C C . GLY A 1 192 ? 2.102 -18.406 -33.5 1 77.75 192 GLY A C 1
ATOM 1510 O O . GLY A 1 192 ? 2.775 -17.391 -33.688 1 77.75 192 GLY A O 1
ATOM 1511 N N . GLU A 1 193 ? 1.807 -19.156 -34.406 1 74.25 193 GLU A N 1
ATOM 1512 C CA . GLU A 1 193 ? 2.191 -18.875 -35.781 1 74.25 193 GLU A CA 1
ATOM 1513 C C . GLU A 1 193 ? 1.506 -17.609 -36.281 1 74.25 193 GLU A C 1
ATOM 1515 O O . GLU A 1 193 ? 2.1 -16.844 -37.062 1 74.25 193 GLU A O 1
ATOM 1520 N N . HIS A 1 194 ? 0.389 -17.406 -35.812 1 67.62 194 HIS A N 1
ATOM 1521 C CA . HIS A 1 194 ? -0.378 -16.25 -36.281 1 67.62 194 HIS A CA 1
ATOM 1522 C C . HIS A 1 194 ? -0.006 -15 -35.5 1 67.62 194 HIS A C 1
ATOM 1524 O O . HIS A 1 194 ? -0.099 -13.883 -36 1 67.62 194 HIS A O 1
ATOM 1530 N N . TYR A 1 195 ? 0.249 -15.172 -34.25 1 70.75 195 TYR A N 1
ATOM 1531 C CA . TYR A 1 195 ? 0.598 -14.062 -33.375 1 70.75 195 TYR A CA 1
ATOM 1532 C C . TYR A 1 195 ? 1.865 -13.359 -33.844 1 70.75 195 TYR A C 1
ATOM 1534 O O . TYR A 1 195 ? 1.956 -12.133 -33.812 1 70.75 195 TYR A O 1
ATOM 1542 N N . LYS A 1 196 ? 2.842 -13.961 -34.188 1 61.88 196 LYS A N 1
ATOM 1543 C CA . LYS A 1 196 ? 4.117 -13.422 -34.656 1 61.88 196 LYS A CA 1
ATOM 1544 C C . LYS A 1 196 ? 3.943 -12.68 -36 1 61.88 196 LYS A C 1
ATOM 1546 O O . LYS A 1 196 ? 4.617 -11.68 -36.25 1 61.88 196 LYS A O 1
ATOM 1551 N N . ARG A 1 197 ? 3.117 -13.195 -36.875 1 51.69 197 ARG A N 1
ATOM 1552 C CA . ARG A 1 197 ? 2.975 -12.602 -38.219 1 51.69 197 ARG A CA 1
ATOM 1553 C C . ARG A 1 197 ? 2.105 -11.352 -38.156 1 51.69 197 ARG A C 1
ATOM 1555 O O . ARG A 1 197 ? 2.004 -10.617 -39.125 1 51.69 197 ARG A O 1
ATOM 1562 N N . LYS A 1 198 ? 2.146 -10.664 -37.156 1 50.34 198 LYS A N 1
ATOM 1563 C CA . LYS A 1 198 ? 1.397 -9.422 -37.031 1 50.34 198 LYS A CA 1
ATOM 1564 C C . LYS A 1 198 ? 0.235 -9.391 -38.031 1 50.34 198 LYS A C 1
ATOM 1566 O O . LYS A 1 198 ? -0.13 -8.328 -38.531 1 50.34 198 LYS A O 1
ATOM 1571 N N . GLU A 1 199 ? -0.2 -10.359 -38.844 1 42.56 199 GLU A N 1
ATOM 1572 C CA . GLU A 1 199 ? -1.105 -10.312 -40 1 42.56 199 GLU A CA 1
ATOM 1573 C C . GLU A 1 199 ? -2.549 -10.094 -39.562 1 42.56 199 GLU A C 1
ATOM 1575 O O . GLU A 1 199 ? -3.061 -10.82 -38.688 1 42.56 199 GLU A O 1
ATOM 1580 N N . THR A 1 200 ? -2.928 -9.086 -39.688 1 37.09 200 THR A N 1
ATOM 1581 C CA . THR A 1 200 ? -4.242 -8.453 -39.656 1 37.09 200 THR A CA 1
ATOM 1582 C C . THR A 1 200 ? -5.051 -8.805 -40.906 1 37.09 200 THR A C 1
ATOM 1584 O O . THR A 1 200 ? -4.523 -8.781 -42 1 37.09 200 THR A O 1
ATOM 1587 N N . GLY A 1 201 ? -6.176 -9.719 -41.062 1 37 201 GLY A N 1
ATOM 1588 C CA . GLY A 1 201 ? -7.277 -9.836 -42 1 37 201 GLY A CA 1
ATOM 1589 C C . GLY A 1 201 ? -7.719 -11.266 -42.219 1 37 201 GLY A C 1
ATOM 1590 O O . GLY A 1 201 ? -7.234 -12.188 -41.562 1 37 201 GLY A O 1
ATOM 1591 N N . ILE A 1 202 ? -8.586 -11.492 -43.344 1 36.56 202 ILE A N 1
ATOM 1592 C CA . ILE A 1 202 ? -9.328 -12.617 -43.906 1 36.56 202 ILE A CA 1
ATOM 1593 C C . ILE A 1 202 ? -8.375 -13.773 -44.188 1 36.56 202 ILE A C 1
ATOM 1595 O O . ILE A 1 202 ? -8.758 -14.945 -44.125 1 36.56 202 ILE A O 1
ATOM 1599 N N . SER A 1 203 ? -7.344 -13.523 -44.594 1 37.47 203 SER A N 1
ATOM 1600 C CA . SER A 1 203 ? -6.355 -14.5 -45.031 1 37.47 203 SER A CA 1
ATOM 1601 C C . SER A 1 203 ? -5.84 -15.328 -43.844 1 37.47 203 SER A C 1
ATOM 1603 O O . SER A 1 203 ? -5.23 -16.375 -44.031 1 37.47 203 SER A O 1
ATOM 1605 N N . VAL A 1 204 ? -6.074 -14.922 -42.75 1 41.06 204 VAL A N 1
ATOM 1606 C CA . VAL A 1 204 ? -5.555 -15.516 -41.531 1 41.06 204 VAL A CA 1
ATOM 1607 C C . VAL A 1 204 ? -6.371 -16.75 -41.188 1 41.06 204 VAL A C 1
ATOM 1609 O O . VAL A 1 204 ? -5.832 -17.719 -40.625 1 41.06 204 VAL A O 1
ATOM 1612 N N . THR A 1 205 ? -7.625 -16.781 -41.625 1 38.5 205 THR A N 1
ATOM 1613 C CA . THR A 1 205 ? -8.531 -17.906 -41.344 1 38.5 205 THR A CA 1
ATOM 1614 C C . THR A 1 205 ? -8.117 -19.141 -42.156 1 38.5 205 THR A C 1
ATOM 1616 O O . THR A 1 205 ? -8.148 -20.25 -41.625 1 38.5 205 THR A O 1
ATOM 1619 N N . ALA A 1 206 ? -7.922 -18.938 -43.438 1 38.75 206 ALA A N 1
ATOM 1620 C CA . ALA A 1 206 ? -7.57 -20.031 -44.344 1 38.75 206 ALA A CA 1
ATOM 1621 C C . ALA A 1 206 ? -6.23 -20.656 -43.938 1 38.75 206 ALA A C 1
ATOM 1623 O O . ALA A 1 206 ? -6.059 -21.875 -44.031 1 38.75 206 ALA A O 1
ATOM 1624 N N . SER A 1 207 ? -5.41 -19.828 -43.531 1 38.41 207 SER A N 1
ATOM 1625 C CA . SER A 1 207 ? -4.074 -20.297 -43.188 1 38.41 207 SER A CA 1
ATOM 1626 C C . SER A 1 207 ? -4.062 -20.984 -41.844 1 38.41 207 SER A C 1
ATOM 1628 O O . SER A 1 207 ? -3.301 -21.938 -41.625 1 38.41 207 SER A O 1
ATOM 1630 N N . SER A 1 208 ? -4.996 -20.641 -41.031 1 41.88 208 SER A N 1
ATOM 1631 C CA . SER A 1 208 ? -5.027 -21.188 -39.688 1 41.88 208 SER A CA 1
ATOM 1632 C C . SER A 1 208 ? -5.52 -22.641 -39.688 1 41.88 208 SER A C 1
ATOM 1634 O O . SER A 1 208 ? -4.977 -23.484 -38.969 1 41.88 208 SER A O 1
ATOM 1636 N N . LEU A 1 209 ? -6.535 -23.016 -40.625 1 40.59 209 LEU A N 1
ATOM 1637 C CA . LEU A 1 209 ? -7.055 -24.375 -40.781 1 40.59 209 LEU A CA 1
ATOM 1638 C C . LEU A 1 209 ? -5.973 -25.328 -41.281 1 40.59 209 LEU A C 1
ATOM 1640 O O . LEU A 1 209 ? -5.852 -26.453 -40.812 1 40.59 209 LEU A O 1
ATOM 1644 N N . PHE A 1 210 ? -5.312 -24.859 -42.281 1 38.34 210 PHE A N 1
ATOM 1645 C CA . PHE A 1 210 ? -4.242 -25.625 -42.906 1 38.34 210 PHE A CA 1
ATOM 1646 C C . PHE A 1 210 ? -3.082 -25.828 -41.938 1 38.34 210 PHE A C 1
ATOM 1648 O O . PHE A 1 210 ? -2.492 -26.906 -41.875 1 38.34 210 PHE A O 1
ATOM 1655 N N . THR A 1 211 ? -2.922 -24.859 -41.062 1 47.16 211 THR A N 1
ATOM 1656 C CA . THR A 1 211 ? -1.789 -24.953 -40.156 1 47.16 211 THR A CA 1
ATOM 1657 C C . THR A 1 211 ? -2.123 -25.875 -38.969 1 47.16 211 THR A C 1
ATOM 1659 O O . THR A 1 211 ? -1.283 -26.656 -38.531 1 47.16 211 THR A O 1
ATOM 1662 N N . SER A 1 212 ? -3.43 -25.953 -38.688 1 56.25 212 SER A N 1
ATOM 1663 C CA . SER A 1 212 ? -3.854 -26.859 -37.625 1 56.25 212 SER A CA 1
ATOM 1664 C C . SER A 1 212 ? -3.869 -28.312 -38.094 1 56.25 212 SER A C 1
ATOM 1666 O O . SER A 1 212 ? -3.496 -29.219 -37.375 1 56.25 212 SER A O 1
ATOM 1668 N N . GLY A 1 213 ? -4.191 -28.438 -39.375 1 58.12 213 GLY A N 1
ATOM 1669 C CA . GLY A 1 213 ? -4.188 -29.797 -39.906 1 58.12 213 GLY A CA 1
ATOM 1670 C C . GLY A 1 213 ? -2.799 -30.406 -39.969 1 58.12 213 GLY A C 1
ATOM 1671 O O . GLY A 1 213 ? -2.615 -31.578 -39.656 1 58.12 213 GLY A O 1
ATOM 1672 N N . ARG A 1 214 ? -1.896 -29.562 -40.312 1 63.16 214 ARG A N 1
ATOM 1673 C CA . ARG A 1 214 ? -0.518 -30.031 -40.406 1 63.16 214 ARG A CA 1
ATOM 1674 C C . ARG A 1 214 ? 0.01 -30.469 -39.062 1 63.16 214 ARG A C 1
ATOM 1676 O O . ARG A 1 214 ? 0.649 -31.516 -38.938 1 63.16 214 ARG A O 1
ATOM 1683 N N . PHE A 1 215 ? -0.441 -29.828 -38.094 1 66.19 215 PHE A N 1
ATOM 1684 C CA . PHE A 1 215 ? 0.086 -30.125 -36.75 1 66.19 215 PHE A CA 1
ATOM 1685 C C . PHE A 1 215 ? -0.682 -31.266 -36.094 1 66.19 215 PHE A C 1
ATOM 1687 O O . PHE A 1 215 ? -0.178 -31.922 -35.188 1 66.19 215 PHE A O 1
ATOM 1694 N N . ALA A 1 216 ? -1.801 -31.422 -36.625 1 66.31 216 ALA A N 1
ATOM 1695 C CA . ALA A 1 216 ? -2.568 -32.562 -36.156 1 66.31 216 ALA A CA 1
ATOM 1696 C C . ALA A 1 216 ? -2.023 -33.875 -36.75 1 66.31 216 ALA A C 1
ATOM 1698 O O . ALA A 1 216 ? -2.02 -34.906 -36.062 1 66.31 216 ALA A O 1
ATOM 1699 N N . ILE A 1 217 ? -1.414 -33.688 -37.875 1 62.62 217 ILE A N 1
ATOM 1700 C CA . ILE A 1 217 ? -1.037 -34.875 -38.625 1 62.62 217 ILE A CA 1
ATOM 1701 C C . ILE A 1 217 ? 0.408 -35.25 -38.281 1 62.62 217 ILE A C 1
ATOM 1703 O O . ILE A 1 217 ? 0.725 -36.438 -38.125 1 62.62 217 ILE A O 1
ATOM 1707 N N . ASP A 1 218 ? 1.232 -34.281 -38.156 1 81.25 218 ASP A N 1
ATOM 1708 C CA . ASP A 1 218 ? 2.646 -34.562 -37.906 1 81.25 218 ASP A CA 1
ATOM 1709 C C . ASP A 1 218 ? 3.037 -34.219 -36.469 1 81.25 218 ASP A C 1
ATOM 1711 O O . ASP A 1 218 ? 3.363 -33.062 -36.156 1 81.25 218 ASP A O 1
ATOM 1715 N N . PRO A 1 219 ? 3.141 -35.281 -35.688 1 87.44 219 PRO A N 1
ATOM 1716 C CA . PRO A 1 219 ? 3.441 -35 -34.281 1 87.44 219 PRO A CA 1
ATOM 1717 C C . PRO A 1 219 ? 4.836 -34.438 -34.062 1 87.44 219 PRO A C 1
ATOM 1719 O O . PRO A 1 219 ? 5.031 -33.594 -33.188 1 87.44 219 PRO A O 1
ATOM 1722 N N . GLU A 1 220 ? 5.797 -34.812 -34.906 1 87.69 220 GLU A N 1
ATOM 1723 C CA . GLU A 1 220 ? 7.16 -34.312 -34.719 1 87.69 220 GLU A CA 1
ATOM 1724 C C . GLU A 1 220 ? 7.25 -32.844 -35.094 1 87.69 220 GLU A C 1
ATOM 1726 O O . GLU A 1 220 ? 7.973 -32.062 -34.438 1 87.69 220 GLU A O 1
ATOM 1731 N N . LEU A 1 221 ? 6.555 -32.531 -36.031 1 87.94 221 LEU A N 1
ATOM 1732 C CA . LEU A 1 221 ? 6.512 -31.125 -36.406 1 87.94 221 LEU A CA 1
ATOM 1733 C C . LEU A 1 221 ? 5.82 -30.297 -35.344 1 87.94 221 LEU A C 1
ATOM 1735 O O . LEU A 1 221 ? 6.254 -29.172 -35.031 1 87.94 221 LEU A O 1
ATOM 1739 N N . ARG A 1 222 ? 4.77 -30.828 -34.844 1 88 222 ARG A N 1
ATOM 1740 C CA . ARG A 1 222 ? 4.07 -30.141 -33.75 1 88 222 ARG A CA 1
ATOM 1741 C C . ARG A 1 222 ? 4.992 -29.906 -32.562 1 88 222 ARG A C 1
ATOM 1743 O O . ARG A 1 222 ? 5.035 -28.812 -32 1 88 222 ARG A O 1
ATOM 1750 N N . GLY A 1 223 ? 5.672 -30.938 -32.219 1 91.56 223 GLY A N 1
ATOM 1751 C CA . GLY A 1 223 ? 6.594 -30.828 -31.109 1 91.56 223 GLY A CA 1
ATOM 1752 C C . GLY A 1 223 ? 7.68 -29.797 -31.328 1 91.56 223 GLY A C 1
ATOM 1753 O O . GLY A 1 223 ? 8.008 -29.031 -30.422 1 91.56 223 GLY A O 1
ATOM 1754 N N . ALA A 1 224 ? 8.195 -29.797 -32.5 1 89.94 224 ALA A N 1
ATOM 1755 C CA . ALA A 1 224 ? 9.258 -28.859 -32.844 1 89.94 224 ALA A CA 1
ATOM 1756 C C . ALA A 1 224 ? 8.734 -27.422 -32.844 1 89.94 224 ALA A C 1
ATOM 1758 O O . ALA A 1 224 ? 9.414 -26.5 -32.375 1 89.94 224 ALA A O 1
ATOM 1759 N N . GLU A 1 225 ? 7.59 -27.312 -33.406 1 87.94 225 GLU A N 1
ATOM 1760 C CA . GLU A 1 225 ? 6.996 -25.969 -33.438 1 87.94 225 GLU A CA 1
ATOM 1761 C C . GLU A 1 225 ? 6.594 -25.484 -32.062 1 87.94 225 GLU A C 1
ATOM 1763 O O . GLU A 1 225 ? 6.688 -24.297 -31.766 1 87.94 225 GLU A O 1
ATOM 1768 N N . PHE A 1 226 ? 6.098 -26.391 -31.344 1 89.69 226 PHE A N 1
ATOM 1769 C CA . PHE A 1 226 ? 5.746 -26.047 -29.969 1 89.69 226 PHE A CA 1
ATOM 1770 C C . PHE A 1 226 ? 6.965 -25.516 -29.219 1 89.69 226 PHE A C 1
ATOM 1772 O O . PHE A 1 226 ? 6.895 -24.484 -28.547 1 89.69 226 PHE A O 1
ATOM 1779 N N . GLU A 1 227 ? 8.031 -26.219 -29.281 1 90.19 227 GLU A N 1
ATOM 1780 C CA . GLU A 1 227 ? 9.273 -25.812 -28.625 1 90.19 227 GLU A CA 1
ATOM 1781 C C . GLU A 1 227 ? 9.734 -24.453 -29.141 1 90.19 227 GLU A C 1
ATOM 1783 O O . GLU A 1 227 ? 10.164 -23.609 -28.344 1 90.19 227 GLU A O 1
ATOM 1788 N N . ARG A 1 228 ? 9.656 -24.234 -30.312 1 87.88 228 ARG A N 1
ATOM 1789 C CA . ARG A 1 228 ? 10.086 -22.969 -30.922 1 87.88 228 ARG A CA 1
ATOM 1790 C C . ARG A 1 228 ? 9.234 -21.812 -30.422 1 87.88 228 ARG A C 1
ATOM 1792 O O . ARG A 1 228 ? 9.766 -20.75 -30.062 1 87.88 228 ARG A O 1
ATOM 1799 N N . ILE A 1 229 ? 8.016 -22 -30.312 1 82.75 229 ILE A N 1
ATOM 1800 C CA . ILE A 1 229 ? 7.078 -20.938 -29.984 1 82.75 229 ILE A CA 1
ATOM 1801 C C . ILE A 1 229 ? 7.191 -20.578 -28.516 1 82.75 229 ILE A C 1
ATOM 1803 O O . ILE A 1 229 ? 7.195 -19.406 -28.141 1 82.75 229 ILE A O 1
ATOM 1807 N N . ILE A 1 230 ? 7.285 -21.516 -27.703 1 83.69 230 ILE A N 1
ATOM 1808 C CA . ILE A 1 230 ? 7.223 -21.25 -26.266 1 83.69 230 ILE A CA 1
ATOM 1809 C C . ILE A 1 230 ? 8.484 -20.531 -25.812 1 83.69 230 ILE A C 1
ATOM 1811 O O . ILE A 1 230 ? 8.492 -19.859 -24.781 1 83.69 230 ILE A O 1
ATOM 1815 N N . GLN A 1 231 ? 9.516 -20.656 -26.516 1 79.75 231 GLN A N 1
ATOM 1816 C CA . GLN A 1 231 ? 10.773 -20.031 -26.141 1 79.75 231 GLN A CA 1
ATOM 1817 C C . GLN A 1 231 ? 10.766 -18.531 -26.469 1 79.75 231 GLN A C 1
ATOM 1819 O O . GLN A 1 231 ? 11.531 -17.766 -25.891 1 79.75 231 GLN A O 1
ATOM 1824 N N . ASN A 1 232 ? 9.906 -18.062 -27.297 1 75.38 232 ASN A N 1
ATOM 1825 C CA . ASN A 1 232 ? 9.953 -16.688 -27.766 1 75.38 232 ASN A CA 1
ATOM 1826 C C . ASN A 1 232 ? 8.664 -15.93 -27.453 1 75.38 232 ASN A C 1
ATOM 1828 O O . ASN A 1 232 ? 8.477 -14.797 -27.891 1 75.38 232 ASN A O 1
ATOM 1832 N N . LEU A 1 233 ? 7.945 -16.484 -26.703 1 76.25 233 LEU A N 1
ATOM 1833 C CA . LEU A 1 233 ? 6.652 -15.844 -26.469 1 76.25 233 LEU A CA 1
ATOM 1834 C C . LEU A 1 233 ? 6.719 -14.898 -25.266 1 76.25 233 LEU A C 1
ATOM 1836 O O . LEU A 1 233 ? 7.438 -15.164 -24.312 1 76.25 233 LEU A O 1
ATOM 1840 N N . ASP A 1 234 ? 6.074 -13.758 -25.422 1 79.56 234 ASP A N 1
ATOM 1841 C CA . ASP A 1 234 ? 6.004 -12.781 -24.328 1 79.56 234 ASP A CA 1
ATOM 1842 C C . ASP A 1 234 ? 4.715 -12.945 -23.531 1 79.56 234 ASP A C 1
ATOM 1844 O O . ASP A 1 234 ? 3.902 -13.828 -23.828 1 79.56 234 ASP A O 1
ATOM 1848 N N . VAL A 1 235 ? 4.57 -12.211 -22.547 1 83.75 235 VAL A N 1
ATOM 1849 C CA . VAL A 1 235 ? 3.451 -12.32 -21.609 1 83.75 235 VAL A CA 1
ATOM 1850 C C . VAL A 1 235 ? 2.148 -11.969 -22.328 1 83.75 235 VAL A C 1
ATOM 1852 O O . VAL A 1 235 ? 1.089 -12.516 -22 1 83.75 235 VAL A O 1
ATOM 1855 N N . HIS A 1 236 ? 2.123 -11.109 -23.266 1 82.56 236 HIS A N 1
ATOM 1856 C CA . HIS A 1 236 ? 0.931 -10.688 -23.984 1 82.56 236 HIS A CA 1
ATOM 1857 C C . HIS A 1 236 ? 0.37 -11.828 -24.828 1 82.56 236 HIS A C 1
ATOM 1859 O O . HIS A 1 236 ? -0.845 -11.93 -25.016 1 82.56 236 HIS A O 1
ATOM 1865 N N . PHE A 1 237 ? 1.235 -12.625 -25.359 1 81.5 237 PHE A N 1
ATOM 1866 C CA . PHE A 1 237 ? 0.794 -13.82 -26.078 1 81.5 237 PHE A CA 1
ATOM 1867 C C . PHE A 1 237 ? -0.037 -14.711 -25.156 1 81.5 237 PHE A C 1
ATOM 1869 O O . PHE A 1 237 ? -1.144 -15.117 -25.516 1 81.5 237 PHE A O 1
ATOM 1876 N N . TRP A 1 238 ? 0.576 -15 -24.109 1 80.69 238 TRP A N 1
ATOM 1877 C CA . TRP A 1 238 ? -0.093 -15.906 -23.172 1 80.69 238 TRP A CA 1
ATOM 1878 C C . TRP A 1 238 ? -1.416 -15.312 -22.703 1 80.69 238 TRP A C 1
ATOM 1880 O O . TRP A 1 238 ? -2.412 -16.031 -22.578 1 80.69 238 TRP A O 1
ATOM 1890 N N . LYS A 1 239 ? -1.379 -14.039 -22.391 1 83.44 239 LYS A N 1
ATOM 1891 C CA . LYS A 1 239 ? -2.604 -13.336 -22.016 1 83.44 239 LYS A CA 1
ATOM 1892 C C . LYS A 1 239 ? -3.676 -13.5 -23.094 1 83.44 239 LYS A C 1
ATOM 1894 O O . LYS A 1 239 ? -4.82 -13.836 -22.781 1 83.44 239 LYS A O 1
ATOM 1899 N N . ALA A 1 240 ? -3.334 -13.344 -24.266 1 78 240 ALA A N 1
ATOM 1900 C CA . ALA A 1 240 ? -4.266 -13.445 -25.375 1 78 240 ALA A CA 1
ATOM 1901 C C . ALA A 1 240 ? -4.758 -14.883 -25.562 1 78 240 ALA A C 1
ATOM 1903 O O . ALA A 1 240 ? -5.949 -15.117 -25.766 1 78 240 ALA A O 1
ATOM 1904 N N . PHE A 1 241 ? -3.859 -15.812 -25.531 1 79.56 241 PHE A N 1
ATOM 1905 C CA . PHE A 1 241 ? -4.195 -17.219 -25.734 1 79.56 241 PHE A CA 1
ATOM 1906 C C . PHE A 1 241 ? -5.156 -17.703 -24.656 1 79.56 241 PHE A C 1
ATOM 1908 O O . PHE A 1 241 ? -6.156 -18.359 -24.969 1 79.56 241 PHE A O 1
ATOM 1915 N N . TRP A 1 242 ? -4.824 -17.422 -23.422 1 80.38 242 TRP A N 1
ATOM 1916 C CA . TRP A 1 242 ? -5.648 -17.906 -22.312 1 80.38 242 TRP A CA 1
ATOM 1917 C C . TRP A 1 242 ? -6.992 -17.188 -22.281 1 80.38 242 TRP A C 1
ATOM 1919 O O . TRP A 1 242 ? -7.98 -17.734 -21.781 1 80.38 242 TRP A O 1
ATOM 1929 N N . ASN A 1 243 ? -7.066 -16.031 -22.766 1 74.31 243 ASN A N 1
ATOM 1930 C CA . ASN A 1 243 ? -8.312 -15.273 -22.781 1 74.31 243 ASN A CA 1
ATOM 1931 C C . ASN A 1 243 ? -9.234 -15.742 -23.906 1 74.31 243 ASN A C 1
ATOM 1933 O O . ASN A 1 243 ? -10.367 -15.273 -24.016 1 74.31 243 ASN A O 1
ATOM 1937 N N . ILE A 1 244 ? -8.711 -16.609 -24.688 1 71 244 ILE A N 1
ATOM 1938 C CA . ILE A 1 244 ? -9.602 -17.234 -25.656 1 71 244 ILE A CA 1
ATOM 1939 C C . ILE A 1 244 ? -10.797 -17.859 -24.938 1 71 244 ILE A C 1
ATOM 1941 O O . ILE A 1 244 ? -11.906 -17.859 -25.469 1 71 244 ILE A O 1
ATOM 1945 N N . THR A 1 245 ? -10.555 -18.328 -23.766 1 68.12 245 THR A N 1
ATOM 1946 C CA . THR A 1 245 ? -11.609 -18.953 -22.969 1 68.12 245 THR A CA 1
ATOM 1947 C C . THR A 1 245 ? -12.672 -17.922 -22.578 1 68.12 245 THR A C 1
ATOM 1949 O O . THR A 1 245 ? -13.766 -18.281 -22.141 1 68.12 245 THR A O 1
ATOM 1952 N N . GLU A 1 246 ? -12.375 -16.719 -22.766 1 67.38 246 GLU A N 1
ATOM 1953 C CA . GLU A 1 246 ? -13.297 -15.641 -22.406 1 67.38 246 GLU A CA 1
ATOM 1954 C C . GLU A 1 246 ? -14.203 -15.273 -23.578 1 67.38 246 GLU A C 1
ATOM 1956 O O . GLU A 1 246 ? -15.188 -14.555 -23.406 1 67.38 246 GLU A O 1
ATOM 1961 N N . ILE A 1 247 ? -13.828 -15.836 -24.641 1 56.66 247 ILE A N 1
ATOM 1962 C CA . ILE A 1 247 ? -14.609 -15.516 -25.828 1 56.66 247 ILE A CA 1
ATOM 1963 C C . ILE A 1 247 ? -16.031 -16.047 -25.688 1 56.66 247 ILE A C 1
ATOM 1965 O O . ILE A 1 247 ? -16.234 -17.172 -25.234 1 56.66 247 ILE A O 1
ATOM 1969 N N . GLU A 1 248 ? -16.906 -15.281 -26.078 1 54.03 248 GLU A N 1
ATOM 1970 C CA . GLU A 1 248 ? -18.328 -15.453 -25.797 1 54.03 248 GLU A CA 1
ATOM 1971 C C . GLU A 1 248 ? -18.812 -16.828 -26.266 1 54.03 248 GLU A C 1
ATOM 1973 O O . GLU A 1 248 ? -19.562 -17.5 -25.562 1 54.03 248 GLU A O 1
ATOM 1978 N N . VAL A 1 249 ? -18.375 -17.156 -27.438 1 40.44 249 VAL A N 1
ATOM 1979 C CA . VAL A 1 249 ? -18.891 -18.406 -28 1 40.44 249 VAL A CA 1
ATOM 1980 C C . VAL A 1 249 ? -18.438 -19.594 -27.141 1 40.44 249 VAL A C 1
ATOM 1982 O O . VAL A 1 249 ? -19.234 -20.469 -26.812 1 40.44 249 VAL A O 1
ATOM 1985 N N . LEU A 1 250 ? -17.219 -19.547 -26.781 1 54.47 250 LEU A N 1
ATOM 1986 C CA . LEU A 1 250 ? -16.688 -20.656 -26 1 54.47 250 LEU A CA 1
ATOM 1987 C C . LEU A 1 250 ? -17.219 -20.625 -24.578 1 54.47 250 LEU A C 1
ATOM 1989 O O . LEU A 1 250 ? -17.578 -21.672 -24.016 1 54.47 250 LEU A O 1
ATOM 1993 N N . SER A 1 251 ? -17.25 -19.438 -24.125 1 57.5 251 SER A N 1
ATOM 1994 C CA . SER A 1 251 ? -17.766 -19.297 -22.766 1 57.5 251 SER A CA 1
ATOM 1995 C C . SER A 1 251 ? -19.234 -19.656 -22.688 1 57.5 251 SER A C 1
ATOM 1997 O O . SER A 1 251 ? -19.688 -20.266 -21.719 1 57.5 251 SER A O 1
ATOM 1999 N N . SER A 1 252 ? -19.906 -19.328 -23.734 1 51.88 252 SER A N 1
ATOM 2000 C CA . SER A 1 252 ? -21.328 -19.641 -23.781 1 51.88 252 SER A CA 1
ATOM 2001 C C . SER A 1 252 ? -21.562 -21.141 -23.922 1 51.88 252 SER A C 1
ATOM 2003 O O . SER A 1 252 ? -22.438 -21.703 -23.266 1 51.88 252 SER A O 1
ATOM 2005 N N . LEU A 1 253 ? -20.766 -21.734 -24.75 1 51.22 253 LEU A N 1
ATOM 2006 C CA . LEU A 1 253 ? -20.891 -23.172 -24.906 1 51.22 253 LEU A CA 1
ATOM 2007 C C . LEU A 1 253 ? -20.562 -23.906 -23.609 1 51.22 253 LEU A C 1
ATOM 2009 O O . LEU A 1 253 ? -21.266 -24.844 -23.234 1 51.22 253 LEU A O 1
ATOM 2013 N N . ALA A 1 254 ? -19.641 -23.406 -23 1 61.16 254 ALA A N 1
ATOM 2014 C CA . ALA A 1 254 ? -19.266 -24 -21.719 1 61.16 254 ALA A CA 1
ATOM 2015 C C . ALA A 1 254 ? -20.344 -23.797 -20.672 1 61.16 254 ALA A C 1
ATOM 2017 O O . ALA A 1 254 ? -20.641 -24.688 -19.875 1 61.16 254 ALA A O 1
ATOM 2018 N N . ASN A 1 255 ? -20.969 -22.672 -20.766 1 61.31 255 ASN A N 1
ATOM 2019 C CA . ASN A 1 255 ? -22 -22.328 -19.797 1 61.31 255 ASN A CA 1
ATOM 2020 C C . ASN A 1 255 ? -23.297 -23.062 -20.062 1 61.31 255 ASN A C 1
ATOM 2022 O O . ASN A 1 255 ? -24.031 -23.391 -19.125 1 61.31 255 ASN A O 1
ATOM 2026 N N . MET A 1 256 ? -23.562 -23.297 -21.297 1 54.16 256 MET A N 1
ATOM 2027 C CA . MET A 1 256 ? -24.766 -24.047 -21.672 1 54.16 256 MET A CA 1
ATOM 2028 C C . MET A 1 256 ? -24.688 -25.484 -21.156 1 54.16 256 MET A C 1
ATOM 2030 O O . MET A 1 256 ? -25.719 -26.078 -20.828 1 54.16 256 MET A O 1
ATOM 2034 N N . ALA A 1 257 ? -23.516 -25.875 -21.078 1 63.44 257 ALA A N 1
ATOM 2035 C CA . ALA A 1 257 ? -23.328 -27.25 -20.609 1 63.44 257 ALA A CA 1
ATOM 2036 C C . ALA A 1 257 ? -23.25 -27.312 -19.094 1 63.44 257 ALA A C 1
ATOM 2038 O O . ALA A 1 257 ? -23.281 -28.406 -18.516 1 63.44 257 ALA A O 1
ATOM 2039 N N . SER A 1 258 ? -23.391 -26.109 -18.531 1 74.94 258 SER A N 1
ATOM 2040 C CA . SER A 1 258 ? -23.234 -26.078 -17.094 1 74.94 258 SER A CA 1
ATOM 2041 C C . SER A 1 258 ? -24.578 -25.984 -16.375 1 74.94 258 SER A C 1
ATOM 2043 O O . SER A 1 258 ? -25.625 -25.891 -17.031 1 74.94 258 SER A O 1
ATOM 2045 N N . VAL A 1 259 ? -24.547 -26.078 -15.102 1 80.12 259 VAL A N 1
ATOM 2046 C CA . VAL A 1 259 ? -25.734 -26 -14.25 1 80.12 259 VAL A CA 1
ATOM 2047 C C . VAL A 1 259 ? -26.375 -24.625 -14.391 1 80.12 259 VAL A C 1
ATOM 2049 O O . VAL A 1 259 ? -25.672 -23.609 -14.539 1 80.12 259 VAL A O 1
ATOM 2052 N N . ASN A 1 260 ? -27.656 -24.594 -14.445 1 83.62 260 ASN A N 1
ATOM 2053 C CA . ASN A 1 260 ? -28.359 -23.328 -14.469 1 83.62 260 ASN A CA 1
ATOM 2054 C C . ASN A 1 260 ? -28.562 -22.766 -13.07 1 83.62 260 ASN A C 1
ATOM 2056 O O . ASN A 1 260 ? -29.047 -23.469 -12.172 1 83.62 260 ASN A O 1
ATOM 2060 N N . VAL A 1 261 ? -28.172 -21.562 -12.922 1 90.62 261 VAL A N 1
ATOM 2061 C CA . VAL A 1 261 ? -28.297 -20.906 -11.625 1 90.62 261 VAL A CA 1
ATOM 2062 C C . VAL A 1 261 ? -29.266 -19.734 -11.734 1 90.62 261 VAL A C 1
ATOM 2064 O O . VAL A 1 261 ? -29.469 -19.188 -12.82 1 90.62 261 VAL A O 1
ATOM 2067 N N . LYS A 1 262 ? -29.797 -19.359 -10.633 1 91.38 262 LYS A N 1
ATOM 2068 C CA . LYS A 1 262 ? -30.781 -18.281 -10.625 1 91.38 262 LYS A CA 1
ATOM 2069 C C . LYS A 1 262 ? -30.125 -16.922 -10.609 1 91.38 262 LYS A C 1
ATOM 2071 O O . LYS A 1 262 ? -30.688 -15.938 -11.109 1 91.38 262 LYS A O 1
ATOM 2076 N N . VAL A 1 263 ? -28.984 -16.891 -9.992 1 92.94 263 VAL A N 1
ATOM 2077 C CA . VAL A 1 263 ? -28.281 -15.609 -9.898 1 92.94 263 VAL A CA 1
ATOM 2078 C C . VAL A 1 263 ? -26.875 -15.75 -10.477 1 92.94 263 VAL A C 1
ATOM 2080 O O . VAL A 1 263 ? -26.094 -16.609 -10.047 1 92.94 263 VAL A O 1
ATOM 2083 N N . SER A 1 264 ? -26.5 -15.055 -11.477 1 92.69 264 SER A N 1
ATOM 2084 C CA . SER A 1 264 ? -25.172 -14.812 -12.016 1 92.69 264 SER A CA 1
ATOM 2085 C C . SER A 1 264 ? -25.031 -13.375 -12.523 1 92.69 264 SER A C 1
ATOM 2087 O O . SER A 1 264 ? -25.359 -13.086 -13.672 1 92.69 264 SER A O 1
ATOM 2089 N N . ARG A 1 265 ? -24.484 -12.508 -11.57 1 93.69 265 ARG A N 1
ATOM 2090 C CA . ARG A 1 265 ? -24.469 -11.078 -11.859 1 93.69 265 ARG A CA 1
ATOM 2091 C C . ARG A 1 265 ? -23.094 -10.484 -11.594 1 93.69 265 ARG A C 1
ATOM 2093 O O . ARG A 1 265 ? -22.422 -10.844 -10.617 1 93.69 265 ARG A O 1
ATOM 2100 N N . LEU A 1 266 ? -22.734 -9.68 -12.555 1 95.19 266 LEU A N 1
ATOM 2101 C CA . LEU A 1 266 ? -21.5 -8.914 -12.352 1 95.19 266 LEU A CA 1
ATOM 2102 C C . LEU A 1 266 ? -21.781 -7.637 -11.57 1 95.19 266 LEU A C 1
ATOM 2104 O O . LEU A 1 266 ? -22.641 -6.84 -11.961 1 95.19 266 LEU A O 1
ATOM 2108 N N . LEU A 1 267 ? -21.141 -7.414 -10.461 1 97 267 LEU A N 1
ATOM 2109 C CA . LEU A 1 267 ? -21.281 -6.246 -9.594 1 97 267 LEU A CA 1
ATOM 2110 C C . LEU A 1 267 ? -20.047 -5.352 -9.68 1 97 267 LEU A C 1
ATOM 2112 O O . LEU A 1 267 ? -18.938 -5.848 -9.797 1 97 267 LEU A O 1
ATOM 2116 N N . SER A 1 268 ? -20.25 -4.113 -9.648 1 97.25 268 SER A N 1
ATOM 2117 C CA . SER A 1 268 ? -19.188 -3.111 -9.578 1 97.25 268 SER A CA 1
ATOM 2118 C C . SER A 1 268 ? -19.125 -2.482 -8.188 1 97.25 268 SER A C 1
ATOM 2120 O O . SER A 1 268 ? -19.984 -1.675 -7.824 1 97.25 268 SER A O 1
ATOM 2122 N N . LEU A 1 269 ? -18.141 -2.84 -7.391 1 97.69 269 LEU A N 1
ATOM 2123 C CA . LEU A 1 269 ? -17.953 -2.262 -6.066 1 97.69 269 LEU A CA 1
ATOM 2124 C C . LEU A 1 269 ? -17.344 -0.866 -6.164 1 97.69 269 LEU A C 1
ATOM 2126 O O . LEU A 1 269 ? -16.281 -0.688 -6.766 1 97.69 269 LEU A O 1
ATOM 2130 N N . PRO A 1 270 ? -18 0.134 -5.574 1 94.81 270 PRO A N 1
ATOM 2131 C CA . PRO A 1 270 ? -17.469 1.497 -5.664 1 94.81 270 PRO A CA 1
ATOM 2132 C C . PRO A 1 270 ? -16.141 1.668 -4.926 1 94.81 270 PRO A C 1
ATOM 2134 O O . PRO A 1 270 ? -15.953 1.095 -3.85 1 94.81 270 PRO A O 1
ATOM 2137 N N . PRO A 1 271 ? -15.211 2.381 -5.5 1 93.88 271 PRO A N 1
ATOM 2138 C CA . PRO A 1 271 ? -13.906 2.602 -4.875 1 93.88 271 PRO A CA 1
ATOM 2139 C C . PRO A 1 271 ? -13.953 3.615 -3.736 1 93.88 271 PRO A C 1
ATOM 2141 O O . PRO A 1 271 ? -13.281 4.648 -3.793 1 93.88 271 PRO A O 1
ATOM 2144 N N . GLU A 1 272 ? -14.703 3.352 -2.68 1 91.62 272 GLU A N 1
ATOM 2145 C CA . GLU A 1 272 ? -14.867 4.203 -1.507 1 91.62 272 GLU A CA 1
ATOM 2146 C C . GLU A 1 272 ? -14.383 3.502 -0.242 1 91.62 272 GLU A C 1
ATOM 2148 O O . GLU A 1 272 ? -14.617 2.307 -0.06 1 91.62 272 GLU A O 1
ATOM 2153 N N . ALA A 1 273 ? -13.68 4.246 0.495 1 90.94 273 ALA A N 1
ATOM 2154 C CA . ALA A 1 273 ? -13.219 3.691 1.764 1 90.94 273 ALA A CA 1
ATOM 2155 C C . ALA A 1 273 ? -14.383 3.41 2.703 1 90.94 273 ALA A C 1
ATOM 2157 O O . ALA A 1 273 ? -15.406 4.102 2.658 1 90.94 273 ALA A O 1
ATOM 2158 N N . PHE A 1 274 ? -14.297 2.41 3.541 1 93.19 274 PHE A N 1
ATOM 2159 C CA . PHE A 1 274 ? -15.305 2.102 4.547 1 93.19 274 PHE A CA 1
ATOM 2160 C C . PHE A 1 274 ? -14.656 1.549 5.812 1 93.19 274 PHE A C 1
ATOM 2162 O O . PHE A 1 274 ? -13.453 1.294 5.836 1 93.19 274 PHE A O 1
ATOM 2169 N N . GLU A 1 275 ? -15.391 1.442 6.898 1 91.44 275 GLU A N 1
ATOM 2170 C CA . GLU A 1 275 ? -14.875 0.997 8.188 1 91.44 275 GLU A CA 1
ATOM 2171 C C . GLU A 1 275 ? -15.391 -0.396 8.539 1 91.44 275 GLU A C 1
ATOM 2173 O O . GLU A 1 275 ? -16.5 -0.77 8.148 1 91.44 275 GLU A O 1
ATOM 2178 N N . MET A 1 276 ? -14.531 -1.147 9.133 1 93.94 276 MET A N 1
ATOM 2179 C CA . MET A 1 276 ? -14.867 -2.469 9.656 1 93.94 276 MET A CA 1
ATOM 2180 C C . MET A 1 276 ? -14.414 -2.609 11.102 1 93.94 276 MET A C 1
ATOM 2182 O O . MET A 1 276 ? -13.414 -2.012 11.508 1 93.94 276 MET A O 1
ATOM 2186 N N . PRO A 1 277 ? -15.156 -3.352 11.875 1 92.69 277 PRO A N 1
ATOM 2187 C CA . PRO A 1 277 ? -14.75 -3.562 13.266 1 92.69 277 PRO A CA 1
ATOM 2188 C C . PRO A 1 277 ? -13.516 -4.453 13.383 1 92.69 277 PRO A C 1
ATOM 2190 O O . PRO A 1 277 ? -13.352 -5.402 12.609 1 92.69 277 PRO A O 1
ATOM 2193 N N . MET A 1 278 ? -12.727 -4.207 14.336 1 90.56 278 MET A N 1
ATOM 2194 C CA . MET A 1 278 ? -11.578 -5.059 14.625 1 90.56 278 MET A CA 1
ATOM 2195 C C . MET A 1 278 ? -12.016 -6.355 15.297 1 90.56 278 MET A C 1
ATOM 2197 O O . MET A 1 278 ? -12.953 -6.359 16.109 1 90.56 278 MET A O 1
ATOM 2201 N N . THR A 1 279 ? -11.328 -7.359 14.977 1 90.62 279 THR A N 1
ATOM 2202 C CA . THR A 1 279 ? -11.656 -8.664 15.547 1 90.62 279 THR A CA 1
ATOM 2203 C C . THR A 1 279 ? -11.328 -8.703 17.031 1 90.62 279 THR A C 1
ATOM 2205 O O . THR A 1 279 ? -12.031 -9.344 17.812 1 90.62 279 THR A O 1
ATOM 2208 N N . SER A 1 280 ? -10.281 -8 17.484 1 86.12 280 SER A N 1
ATOM 2209 C CA . SER A 1 280 ? -9.844 -7.988 18.875 1 86.12 280 SER A CA 1
ATOM 2210 C C . SER A 1 280 ? -10.805 -7.18 19.734 1 86.12 280 SER A C 1
ATOM 2212 O O . SER A 1 280 ? -11.062 -7.539 20.891 1 86.12 280 SER A O 1
ATOM 2214 N N . ASP A 1 281 ? -11.336 -6.004 19.188 1 87.19 281 ASP A N 1
ATOM 2215 C CA . ASP A 1 281 ? -12.273 -5.121 19.875 1 87.19 281 ASP A CA 1
ATOM 2216 C C . ASP A 1 281 ? -13.266 -4.496 18.891 1 87.19 281 ASP A C 1
ATOM 2218 O O . ASP A 1 281 ? -12.93 -3.537 18.188 1 87.19 281 ASP A O 1
ATOM 2222 N N . PRO A 1 282 ? -14.422 -5.008 18.891 1 87.56 282 PRO A N 1
ATOM 2223 C CA . PRO A 1 282 ? -15.406 -4.543 17.906 1 87.56 282 PRO A CA 1
ATOM 2224 C C . PRO A 1 282 ? -15.75 -3.066 18.062 1 87.56 282 PRO A C 1
ATOM 2226 O O . PRO A 1 282 ? -16.391 -2.479 17.188 1 87.56 282 PRO A O 1
ATOM 2229 N N . LYS A 1 283 ? -15.398 -2.424 19.141 1 83.25 283 LYS A N 1
ATOM 2230 C CA . LYS A 1 283 ? -15.656 -1.001 19.344 1 83.25 283 LYS A CA 1
ATOM 2231 C C . LYS A 1 283 ? -14.672 -0.146 18.547 1 83.25 283 LYS A C 1
ATOM 2233 O O . LYS A 1 283 ? -14.938 1.028 18.281 1 83.25 283 LYS A O 1
ATOM 2238 N N . LEU A 1 284 ? -13.633 -0.886 18.234 1 82.88 284 LEU A N 1
ATOM 2239 C CA . LEU A 1 284 ? -12.625 -0.187 17.438 1 82.88 284 LEU A CA 1
ATOM 2240 C C . LEU A 1 284 ? -12.805 -0.464 15.953 1 82.88 284 LEU A C 1
ATOM 2242 O O . LEU A 1 284 ? -13.078 -1.602 15.562 1 82.88 284 LEU A O 1
ATOM 2246 N N . MET A 1 285 ? -12.773 0.592 15.164 1 87.12 285 MET A N 1
ATOM 2247 C CA . MET A 1 285 ? -12.984 0.46 13.727 1 87.12 285 MET A CA 1
ATOM 2248 C C . MET A 1 285 ? -11.68 0.646 12.969 1 87.12 285 MET A C 1
ATOM 2250 O O . MET A 1 285 ? -10.789 1.38 13.414 1 87.12 285 MET A O 1
ATOM 2254 N N . VAL A 1 286 ? -11.531 -0.112 11.938 1 88.44 286 VAL A N 1
ATOM 2255 C CA . VAL A 1 286 ? -10.398 0.06 11.039 1 88.44 286 VAL A CA 1
ATOM 2256 C C . VAL A 1 286 ? -10.891 0.517 9.672 1 88.44 286 VAL A C 1
ATOM 2258 O O . VAL A 1 286 ? -11.953 0.095 9.211 1 88.44 286 VAL A O 1
ATOM 2261 N N . THR A 1 287 ? -10.117 1.331 9.039 1 89.06 287 THR A N 1
ATOM 2262 C CA . THR A 1 287 ? -10.484 1.864 7.734 1 89.06 287 THR A CA 1
ATOM 2263 C C . THR A 1 287 ? -9.914 1 6.617 1 89.06 287 THR A C 1
ATOM 2265 O O . THR A 1 287 ? -8.719 0.702 6.609 1 89.06 287 THR A O 1
ATOM 2268 N N . ILE A 1 288 ? -10.773 0.563 5.75 1 93.81 288 ILE A N 1
ATOM 2269 C CA . ILE A 1 288 ? -10.367 -0.173 4.559 1 93.81 288 ILE A CA 1
ATOM 2270 C C . ILE A 1 288 ? -10.32 0.773 3.361 1 93.81 288 ILE A C 1
ATOM 2272 O O . ILE A 1 288 ? -11.344 1.328 2.955 1 93.81 288 ILE A O 1
ATOM 2276 N N . SER A 1 289 ? -9.156 0.979 2.82 1 90.56 289 SER A N 1
ATOM 2277 C CA . SER A 1 289 ? -8.961 1.848 1.665 1 90.56 289 SER A CA 1
ATOM 2278 C C . SER A 1 289 ? -9.227 1.104 0.362 1 90.56 289 SER A C 1
ATOM 2280 O O . SER A 1 289 ? -8.977 -0.098 0.262 1 90.56 289 SER A O 1
ATOM 2282 N N . PRO A 1 290 ? -9.805 1.791 -0.617 1 93.69 290 PRO A N 1
ATOM 2283 C CA . PRO A 1 290 ? -9.875 1.155 -1.935 1 93.69 290 PRO A CA 1
ATOM 2284 C C . PRO A 1 290 ? -8.5 0.887 -2.539 1 93.69 290 PRO A C 1
ATOM 2286 O O . PRO A 1 290 ? -7.488 1.37 -2.023 1 93.69 290 PRO A O 1
ATOM 2289 N N . PRO A 1 291 ? -8.445 -0.034 -3.561 1 95.12 291 PRO A N 1
ATOM 2290 C CA . PRO A 1 291 ? -7.156 -0.246 -4.219 1 95.12 291 PRO A CA 1
ATOM 2291 C C . PRO A 1 291 ? -6.598 1.03 -4.844 1 95.12 291 PRO A C 1
ATOM 2293 O O . PRO A 1 291 ? -7.34 1.802 -5.453 1 95.12 291 PRO A O 1
ATOM 2296 N N . LEU A 1 292 ? -5.266 1.253 -4.641 1 93.06 292 LEU A N 1
ATOM 2297 C CA . LEU A 1 292 ? -4.68 2.52 -5.07 1 93.06 292 LEU A CA 1
ATOM 2298 C C . LEU A 1 292 ? -3.469 2.283 -5.969 1 93.06 292 LEU A C 1
ATOM 2300 O O . LEU A 1 292 ? -3.029 3.191 -6.676 1 93.06 292 LEU A O 1
ATOM 2304 N N . ALA A 1 293 ? -2.922 1.13 -5.938 1 92.88 293 ALA A N 1
ATOM 2305 C CA . ALA A 1 293 ? -1.652 0.864 -6.609 1 92.88 293 ALA A CA 1
ATOM 2306 C C . ALA A 1 293 ? -1.787 1.033 -8.125 1 92.88 293 ALA A C 1
ATOM 2308 O O . ALA A 1 293 ? -2.744 0.542 -8.727 1 92.88 293 ALA A O 1
ATOM 2309 N N . HIS A 1 294 ? -0.879 1.783 -8.703 1 90.69 294 HIS A N 1
ATOM 2310 C CA . HIS A 1 294 ? -0.605 1.9 -10.133 1 90.69 294 HIS A CA 1
ATOM 2311 C C . HIS A 1 294 ? -1.627 2.801 -10.812 1 90.69 294 HIS A C 1
ATOM 2313 O O . HIS A 1 294 ? -1.259 3.691 -11.586 1 90.69 294 HIS A O 1
ATOM 2319 N N . THR A 1 295 ? -2.99 2.6 -10.5 1 89.56 295 THR A N 1
ATOM 2320 C CA . THR A 1 295 ? -3.99 3.322 -11.273 1 89.56 295 THR A CA 1
ATOM 2321 C C . THR A 1 295 ? -4.891 4.152 -10.359 1 89.56 295 THR A C 1
ATOM 2323 O O . THR A 1 295 ? -5.883 4.727 -10.812 1 89.56 295 THR A O 1
ATOM 2326 N N . GLY A 1 296 ? -4.578 4.242 -9.148 1 89.75 296 GLY A N 1
ATOM 2327 C CA . GLY A 1 296 ? -5.445 4.969 -8.242 1 89.75 296 GLY A CA 1
ATOM 2328 C C . GLY A 1 296 ? -6.77 4.273 -7.992 1 89.75 296 GLY A C 1
ATOM 2329 O O . GLY A 1 296 ? -6.945 3.109 -8.359 1 89.75 296 GLY A O 1
ATOM 2330 N N . PRO A 1 297 ? -7.684 5.051 -7.328 1 90.5 297 PRO A N 1
ATOM 2331 C CA . PRO A 1 297 ? -8.945 4.402 -6.973 1 90.5 297 PRO A CA 1
ATOM 2332 C C . PRO A 1 297 ? -9.773 4.008 -8.195 1 90.5 297 PRO A C 1
ATOM 2334 O O . PRO A 1 297 ? -9.859 4.773 -9.156 1 90.5 297 PRO A O 1
ATOM 2337 N N . GLY A 1 298 ? -10.25 2.805 -8.25 1 91.38 298 GLY A N 1
ATOM 2338 C CA . GLY A 1 298 ? -11.148 2.273 -9.266 1 91.38 298 GLY A CA 1
ATOM 2339 C C . GLY A 1 298 ? -12.086 1.203 -8.734 1 91.38 298 GLY A C 1
ATOM 2340 O O . GLY A 1 298 ? -11.844 0.634 -7.668 1 91.38 298 GLY A O 1
ATOM 2341 N N . PRO A 1 299 ? -13.141 1.015 -9.438 1 94.62 299 PRO A N 1
ATOM 2342 C CA . PRO A 1 299 ? -14.078 -0.013 -8.984 1 94.62 299 PRO A CA 1
ATOM 2343 C C . PRO A 1 299 ? -13.492 -1.421 -9.047 1 94.62 299 PRO A C 1
ATOM 2345 O O . PRO A 1 299 ? -12.586 -1.679 -9.844 1 94.62 299 PRO A O 1
ATOM 2348 N N . VAL A 1 300 ? -13.914 -2.285 -8.18 1 97.5 300 VAL A N 1
ATOM 2349 C CA . VAL A 1 300 ? -13.57 -3.703 -8.219 1 97.5 300 VAL A CA 1
ATOM 2350 C C . VAL A 1 300 ? -14.781 -4.516 -8.664 1 97.5 300 VAL A C 1
ATOM 2352 O O . VAL A 1 300 ? -15.875 -4.375 -8.109 1 97.5 300 VAL A O 1
ATOM 2355 N N . TYR A 1 301 ? -14.602 -5.336 -9.695 1 97.06 301 TYR A N 1
ATOM 2356 C CA . TYR A 1 301 ? -15.703 -6.129 -10.227 1 97.06 301 TYR A CA 1
ATOM 2357 C C . TYR A 1 301 ? -15.742 -7.508 -9.57 1 97.06 301 TYR A C 1
ATOM 2359 O O . TYR A 1 301 ? -14.703 -8.125 -9.344 1 97.06 301 TYR A O 1
ATOM 2367 N N . VAL A 1 302 ? -16.922 -7.902 -9.188 1 98.06 302 VAL A N 1
ATOM 2368 C CA . VAL A 1 302 ? -17.141 -9.234 -8.633 1 98.06 302 VAL A CA 1
ATOM 2369 C C . VAL A 1 302 ? -18.375 -9.859 -9.258 1 98.06 302 VAL A C 1
ATOM 2371 O O . VAL A 1 302 ? -19.328 -9.156 -9.617 1 98.06 302 VAL A O 1
ATOM 2374 N N . ARG A 1 303 ? -18.391 -11.172 -9.414 1 96.94 303 ARG A N 1
ATOM 2375 C CA . ARG A 1 303 ? -19.562 -11.898 -9.914 1 96.94 303 ARG A CA 1
ATOM 2376 C C . ARG A 1 303 ? -20.25 -12.664 -8.789 1 96.94 303 ARG A C 1
ATOM 2378 O O . ARG A 1 303 ? -19.609 -13.453 -8.086 1 96.94 303 ARG A O 1
ATOM 2385 N N . LEU A 1 304 ? -21.484 -12.398 -8.602 1 97.88 304 LEU A N 1
ATOM 2386 C CA . LEU A 1 304 ? -22.297 -13.125 -7.633 1 97.88 304 LEU A CA 1
ATOM 2387 C C . LEU A 1 304 ? -23.016 -14.297 -8.297 1 97.88 304 LEU A C 1
ATOM 2389 O O . LEU A 1 304 ? -23.766 -14.102 -9.258 1 97.88 304 LEU A O 1
ATOM 2393 N N . ILE A 1 305 ? -22.766 -15.5 -7.809 1 96.62 305 ILE A N 1
ATOM 2394 C CA . ILE A 1 305 ? -23.391 -16.719 -8.32 1 96.62 305 ILE A CA 1
ATOM 2395 C C . ILE A 1 305 ? -24.141 -17.422 -7.199 1 96.62 305 ILE A C 1
ATOM 2397 O O . ILE A 1 305 ? -23.578 -17.672 -6.133 1 96.62 305 ILE A O 1
ATOM 2401 N N . SER A 1 306 ? -25.375 -17.688 -7.398 1 96.75 306 SER A N 1
ATOM 2402 C CA . SER A 1 306 ? -26.219 -18.406 -6.441 1 96.75 306 SER A CA 1
ATOM 2403 C C . SER A 1 306 ? -27.188 -19.328 -7.145 1 96.75 306 SER A C 1
ATOM 2405 O O . SER A 1 306 ? -27.828 -18.938 -8.125 1 96.75 306 SER A O 1
ATOM 2407 N N . TYR A 1 307 ? -27.219 -20.562 -6.633 1 95.44 307 TYR A N 1
ATOM 2408 C CA . TYR A 1 307 ? -28.141 -21.516 -7.234 1 95.44 307 TYR A CA 1
ATOM 2409 C C . TYR A 1 307 ? -29.578 -21.062 -7.062 1 95.44 307 TYR A C 1
ATOM 2411 O O . TYR A 1 307 ? -30.375 -21.125 -8 1 95.44 307 TYR A O 1
ATOM 2419 N N . ASP A 1 308 ? -29.906 -20.594 -5.863 1 94.5 308 ASP A N 1
ATOM 2420 C CA . ASP A 1 308 ? -31.219 -20.031 -5.562 1 94.5 308 ASP A CA 1
ATOM 2421 C C . ASP A 1 308 ? -31.141 -18.516 -5.391 1 94.5 308 ASP A C 1
ATOM 2423 O O . ASP A 1 308 ? -30.094 -17.984 -5.031 1 94.5 308 ASP A O 1
ATOM 2427 N N . LEU A 1 309 ? -32.281 -17.891 -5.691 1 95.38 309 LEU A N 1
ATOM 2428 C CA . LEU A 1 309 ? -32.375 -16.484 -5.305 1 95.38 309 LEU A CA 1
ATOM 2429 C C . LEU A 1 309 ? -32.594 -16.359 -3.805 1 95.38 309 LEU A C 1
ATOM 2431 O O . LEU A 1 309 ? -33.594 -16.859 -3.275 1 95.38 309 LEU A O 1
ATOM 2435 N N . ARG A 1 310 ? -31.734 -15.703 -3.191 1 96.38 310 ARG A N 1
ATOM 2436 C CA . ARG A 1 310 ? -31.812 -15.617 -1.736 1 96.38 310 ARG A CA 1
ATOM 2437 C C . ARG A 1 310 ? -32.125 -14.195 -1.286 1 96.38 310 ARG A C 1
ATOM 2439 O O . ARG A 1 310 ? -31.984 -13.242 -2.061 1 96.38 310 ARG A O 1
ATOM 2446 N N . GLU A 1 311 ? -32.531 -14.094 -0.008 1 96.06 311 GLU A N 1
ATOM 2447 C CA . GLU A 1 311 ? -32.844 -12.781 0.556 1 96.06 311 GLU A CA 1
ATOM 2448 C C . GLU A 1 311 ? -31.641 -11.836 0.454 1 96.06 311 GLU A C 1
ATOM 2450 O O . GLU A 1 311 ? -30.516 -12.219 0.773 1 96.06 311 GLU A O 1
ATOM 2455 N N . GLY A 1 312 ? -31.875 -10.578 0.013 1 95.06 312 GLY A N 1
ATOM 2456 C CA . GLY A 1 312 ? -30.828 -9.578 -0.133 1 95.06 312 GLY A CA 1
ATOM 2457 C C . GLY A 1 312 ? -30.375 -9.406 -1.567 1 95.06 312 GLY A C 1
ATOM 2458 O O . GLY A 1 312 ? -29.922 -8.32 -1.955 1 95.06 312 GLY A O 1
ATOM 2459 N N . GLN A 1 313 ? -30.531 -10.43 -2.377 1 95.25 313 GLN A N 1
ATOM 2460 C CA . GLN A 1 313 ? -29.938 -10.469 -3.705 1 95.25 313 GLN A CA 1
ATOM 2461 C C . GLN A 1 313 ? -30.781 -9.703 -4.715 1 95.25 313 GLN A C 1
ATOM 2463 O O . GLN A 1 313 ? -30.344 -9.445 -5.836 1 95.25 313 GLN A O 1
ATOM 2468 N N . ASP A 1 314 ? -31.953 -9.359 -4.34 1 91.5 314 ASP A N 1
ATOM 2469 C CA . ASP A 1 314 ? -32.812 -8.539 -5.207 1 91.5 314 ASP A CA 1
ATOM 2470 C C . ASP A 1 314 ? -33.062 -7.172 -4.582 1 91.5 314 ASP A C 1
ATOM 2472 O O . ASP A 1 314 ? -34 -6.48 -4.973 1 91.5 314 ASP A O 1
ATOM 2476 N N . SER A 1 315 ? -32.312 -6.805 -3.605 1 93.25 315 SER A N 1
ATOM 2477 C CA . SER A 1 315 ? -32.469 -5.508 -2.949 1 93.25 315 SER A CA 1
ATOM 2478 C C . SER A 1 315 ? -32.062 -4.367 -3.885 1 93.25 315 SER A C 1
ATOM 2480 O O . SER A 1 315 ? -31.344 -4.578 -4.855 1 93.25 315 SER A O 1
ATOM 2482 N N . GLU A 1 316 ? -32.531 -3.188 -3.562 1 93.06 316 GLU A N 1
ATOM 2483 C CA . GLU A 1 316 ? -32.188 -1.996 -4.332 1 93.06 316 GLU A CA 1
ATOM 2484 C C . GLU A 1 316 ? -30.719 -1.659 -4.191 1 93.06 316 GLU A C 1
ATOM 2486 O O . GLU A 1 316 ? -30.078 -1.206 -5.148 1 93.06 316 GLU A O 1
ATOM 2491 N N . ALA A 1 317 ? -30.266 -1.917 -3.061 1 93.06 317 ALA A N 1
ATOM 2492 C CA . ALA A 1 317 ? -28.844 -1.639 -2.787 1 93.06 317 ALA A CA 1
ATOM 2493 C C . ALA A 1 317 ? -27.938 -2.484 -3.674 1 93.06 317 ALA A C 1
ATOM 2495 O O . ALA A 1 317 ? -26.953 -1.983 -4.215 1 93.06 317 ALA A O 1
ATOM 2496 N N . LEU A 1 318 ? -28.297 -3.73 -3.846 1 93.69 318 LEU A N 1
ATOM 2497 C CA . LEU A 1 318 ? -27.469 -4.598 -4.691 1 93.69 318 LEU A CA 1
ATOM 2498 C C . LEU A 1 318 ? -27.688 -4.277 -6.164 1 93.69 318 LEU A C 1
ATOM 2500 O O . LEU A 1 318 ? -26.75 -4.336 -6.961 1 93.69 318 LEU A O 1
ATOM 2504 N N . SER A 1 319 ? -28.891 -3.939 -6.559 1 91.94 319 SER A N 1
ATOM 2505 C CA . SER A 1 319 ? -29.234 -3.639 -7.945 1 91.94 319 SER A CA 1
ATOM 2506 C C . SER A 1 319 ? -28.469 -2.422 -8.453 1 91.94 319 SER A C 1
ATOM 2508 O O . SER A 1 319 ? -28.141 -2.336 -9.641 1 91.94 319 SER A O 1
ATOM 2510 N N . SER A 1 320 ? -28.188 -1.546 -7.535 1 92.81 320 SER A N 1
ATOM 2511 C CA . SER A 1 320 ? -27.469 -0.334 -7.918 1 92.81 320 SER A CA 1
ATOM 2512 C C . SER A 1 320 ? -26.016 -0.641 -8.273 1 92.81 320 SER A C 1
ATOM 2514 O O . SER A 1 320 ? -25.359 0.161 -8.93 1 92.81 320 SER A O 1
ATOM 2516 N N . LEU A 1 321 ? -25.547 -1.81 -7.875 1 94.81 321 LEU A N 1
ATOM 2517 C CA . LEU A 1 321 ? -24.156 -2.186 -8.109 1 94.81 321 LEU A CA 1
ATOM 2518 C C . LEU A 1 321 ? -24.016 -3.012 -9.383 1 94.81 321 LEU A C 1
ATOM 2520 O O . LEU A 1 321 ? -22.906 -3.264 -9.844 1 94.81 321 LEU A O 1
ATOM 2524 N N . ILE A 1 322 ? -25.094 -3.469 -10.016 1 92.25 322 ILE A N 1
ATOM 2525 C CA . ILE A 1 322 ? -25.078 -4.395 -11.141 1 92.25 322 ILE A CA 1
ATOM 2526 C C . ILE A 1 322 ? -24.531 -3.691 -12.383 1 92.25 322 ILE A C 1
ATOM 2528 O O . ILE A 1 322 ? -24.953 -2.582 -12.711 1 92.25 322 ILE A O 1
ATOM 2532 N N . LYS A 1 323 ? -23.531 -4.301 -12.891 1 86 323 LYS A N 1
ATOM 2533 C CA . LYS A 1 323 ? -22.969 -3.85 -14.164 1 86 323 LYS A CA 1
ATOM 2534 C C . LYS A 1 323 ? -23.484 -4.688 -15.32 1 86 323 LYS A C 1
ATOM 2536 O O . LYS A 1 323 ? -23.625 -5.906 -15.211 1 86 323 LYS A O 1
ATOM 2541 N N . SER A 1 324 ? -23.875 -4.039 -16.312 1 71.31 324 SER A N 1
ATOM 2542 C CA . SER A 1 324 ? -24.422 -4.754 -17.469 1 71.31 324 SER A CA 1
ATOM 2543 C C . SER A 1 324 ? -23.359 -5.609 -18.141 1 71.31 324 SER A C 1
ATOM 2545 O O . SER A 1 324 ? -22.266 -5.121 -18.453 1 71.31 324 SER A O 1
ATOM 2547 N N . ASP A 1 325 ? -23.359 -6.883 -17.812 1 66.12 325 ASP A N 1
ATOM 2548 C CA . ASP A 1 325 ? -22.406 -7.789 -18.453 1 66.12 325 ASP A CA 1
ATOM 2549 C C . ASP A 1 325 ? -23.078 -8.586 -19.578 1 66.12 325 ASP A C 1
ATOM 2551 O O . ASP A 1 325 ? -23.344 -9.773 -19.422 1 66.12 325 ASP A O 1
ATOM 2555 N N . GLY A 1 326 ? -23.484 -8.156 -20.609 1 57.59 326 GLY A N 1
ATOM 2556 C CA . GLY A 1 326 ? -24.078 -8.836 -21.75 1 57.59 326 GLY A CA 1
ATOM 2557 C C . GLY A 1 326 ? -25.578 -8.969 -21.641 1 57.59 326 GLY A C 1
ATOM 2558 O O . GLY A 1 326 ? -26.203 -8.375 -20.75 1 57.59 326 GLY A O 1
ATOM 2559 N N . PRO A 1 327 ? -26.219 -9.742 -22.594 1 48.75 327 PRO A N 1
ATOM 2560 C CA . PRO A 1 327 ? -27.688 -9.844 -22.656 1 48.75 327 PRO A CA 1
ATOM 2561 C C . PRO A 1 327 ? -28.297 -10.445 -21.391 1 48.75 327 PRO A C 1
ATOM 2563 O O . PRO A 1 327 ? -27.703 -11.352 -20.781 1 48.75 327 PRO A O 1
ATOM 2566 N N . ARG A 1 328 ? -29.031 -9.688 -20.75 1 46.75 328 ARG A N 1
ATOM 2567 C CA . ARG A 1 328 ? -29.734 -10.031 -19.531 1 46.75 328 ARG A CA 1
ATOM 2568 C C . ARG A 1 328 ? -30.406 -11.398 -19.641 1 46.75 328 ARG A C 1
ATOM 2570 O O . ARG A 1 328 ? -31.141 -11.656 -20.594 1 46.75 328 ARG A O 1
ATOM 2577 N N . SER A 1 329 ? -29.641 -12.406 -19.25 1 45.09 329 SER A N 1
ATOM 2578 C CA . SER A 1 329 ? -30.422 -13.641 -19.188 1 45.09 329 SER A CA 1
ATOM 2579 C C . SER A 1 329 ? -31.812 -13.391 -18.609 1 45.09 329 SER A C 1
ATOM 2581 O O . SER A 1 329 ? -31.984 -12.5 -17.766 1 45.09 329 SER A O 1
ATOM 2583 N N . LEU A 1 330 ? -32.781 -13.672 -19.297 1 41.53 330 LEU A N 1
ATOM 2584 C CA . LEU A 1 330 ? -34.188 -13.672 -18.891 1 41.53 330 LEU A CA 1
ATOM 2585 C C . LEU A 1 330 ? -34.312 -14.086 -17.438 1 41.53 330 LEU A C 1
ATOM 2587 O O . LEU A 1 330 ? -34.188 -15.273 -17.094 1 41.53 330 LEU A O 1
ATOM 2591 N N . GLU A 1 331 ? -33.688 -13.422 -16.578 1 48.53 331 GLU A N 1
ATOM 2592 C CA . GLU A 1 331 ? -33.906 -13.789 -15.18 1 48.53 331 GLU A CA 1
ATOM 2593 C C . GLU A 1 331 ? -35.375 -13.984 -14.883 1 48.53 331 GLU A C 1
ATOM 2595 O O . GLU A 1 331 ? -36.188 -13.086 -15.141 1 48.53 331 GLU A O 1
ATOM 2600 N N . LEU A 1 332 ? -35.844 -15.102 -15.039 1 43.69 332 LEU A N 1
ATOM 2601 C CA . LEU A 1 332 ? -37.219 -15.43 -14.602 1 43.69 332 LEU A CA 1
ATOM 2602 C C . LEU A 1 332 ? -37.5 -14.852 -13.219 1 43.69 332 LEU A C 1
ATOM 2604 O O . LEU A 1 332 ? -36.656 -14.984 -12.305 1 43.69 332 LEU A O 1
ATOM 2608 N N . ARG A 1 333 ? -38.062 -13.828 -13.148 1 50.44 333 ARG A N 1
ATOM 2609 C CA . ARG A 1 333 ? -38.531 -13.234 -11.898 1 50.44 333 ARG A CA 1
ATOM 2610 C C . ARG A 1 333 ? -39.031 -14.305 -10.93 1 50.44 333 ARG A C 1
ATOM 2612 O O . ARG A 1 333 ? -40.094 -14.898 -11.125 1 50.44 333 ARG A O 1
ATOM 2619 N N . PRO A 1 334 ? -38.062 -14.938 -10.266 1 55.75 334 PRO A N 1
ATOM 2620 C CA . PRO A 1 334 ? -38.531 -16 -9.367 1 55.75 334 PRO A CA 1
ATOM 2621 C C . PRO A 1 334 ? -39.5 -15.492 -8.297 1 55.75 334 PRO A C 1
ATOM 2623 O O . PRO A 1 334 ? -39.344 -14.375 -7.801 1 55.75 334 PRO A O 1
ATOM 2626 N N . ARG A 1 335 ? -40.688 -15.938 -8.164 1 61.22 335 ARG A N 1
ATOM 2627 C CA . ARG A 1 335 ? -41.75 -15.641 -7.207 1 61.22 335 ARG A CA 1
ATOM 2628 C C . ARG A 1 335 ? -41.281 -15.852 -5.773 1 61.22 335 ARG A C 1
ATOM 2630 O O . ARG A 1 335 ? -41.625 -15.078 -4.879 1 61.22 335 ARG A O 1
ATOM 2637 N N . GLN A 1 336 ? -40.375 -16.969 -5.387 1 77.94 336 GLN A N 1
ATOM 2638 C CA . GLN A 1 336 ? -40.125 -17.219 -3.973 1 77.94 336 GLN A CA 1
ATOM 2639 C C . GLN A 1 336 ? -38.656 -17.078 -3.645 1 77.94 336 GLN A C 1
ATOM 2641 O O . GLN A 1 336 ? -37.781 -17.641 -4.34 1 77.94 336 GLN A O 1
ATOM 2646 N N . GLN A 1 337 ? -38.156 -16.203 -2.736 1 88.38 337 GLN A N 1
ATOM 2647 C CA . GLN A 1 337 ? -36.781 -15.977 -2.234 1 88.38 337 GLN A CA 1
ATOM 2648 C C . GLN A 1 337 ? -36.469 -16.953 -1.111 1 88.38 337 GLN A C 1
ATOM 2650 O O . GLN A 1 337 ? -37.25 -17.172 -0.209 1 88.38 337 GLN A O 1
ATOM 2655 N N . ALA A 1 338 ? -35.375 -17.719 -1.321 1 94.5 338 ALA A N 1
ATOM 2656 C CA . ALA A 1 338 ? -34.844 -18.562 -0.246 1 94.5 338 ALA A CA 1
ATOM 2657 C C . ALA A 1 338 ? -34.219 -17.703 0.855 1 94.5 338 ALA A C 1
ATOM 2659 O O . ALA A 1 338 ? -33.875 -16.547 0.62 1 94.5 338 ALA A O 1
ATOM 2660 N N . PRO A 1 339 ? -34.25 -18.25 2.064 1 96.12 339 PRO A N 1
ATOM 2661 C CA . PRO A 1 339 ? -33.562 -17.531 3.137 1 96.12 339 PRO A CA 1
ATOM 2662 C C . PRO A 1 339 ? -32.062 -17.406 2.9 1 96.12 339 PRO A C 1
ATOM 2664 O O . PRO A 1 339 ? -31.484 -18.172 2.117 1 96.12 339 PRO A O 1
ATOM 2667 N N . ARG A 1 340 ? -31.484 -16.484 3.572 1 97.56 340 ARG A N 1
ATOM 2668 C CA . ARG A 1 340 ? -30.031 -16.312 3.488 1 97.56 340 ARG A CA 1
ATOM 2669 C C . ARG A 1 340 ? -29.297 -17.562 3.934 1 97.56 340 ARG A C 1
ATOM 2671 O O . ARG A 1 340 ? -29.719 -18.234 4.879 1 97.56 340 ARG A O 1
ATOM 2678 N N . SER A 1 341 ? -28.234 -17.922 3.234 1 97.44 341 SER A N 1
ATOM 2679 C CA . SER A 1 341 ? -27.375 -19.031 3.613 1 97.44 341 SER A CA 1
ATOM 2680 C C . SER A 1 341 ? -26.453 -18.656 4.77 1 97.44 341 SER A C 1
ATOM 2682 O O . SER A 1 341 ? -25.953 -17.531 4.836 1 97.44 341 SER A O 1
ATOM 2684 N N . PRO A 1 342 ? -26.219 -19.578 5.672 1 97.38 342 PRO A N 1
ATOM 2685 C CA . PRO A 1 342 ? -25.234 -19.281 6.715 1 97.38 342 PRO A CA 1
ATOM 2686 C C . PRO A 1 342 ? -23.812 -19.188 6.172 1 97.38 342 PRO A C 1
ATOM 2688 O O . PRO A 1 342 ? -22.922 -18.656 6.848 1 97.38 342 PRO A O 1
ATOM 2691 N N . ALA A 1 343 ? -23.656 -19.719 4.938 1 97.75 343 ALA A N 1
ATOM 2692 C CA . ALA A 1 343 ? -22.312 -19.828 4.383 1 97.75 343 ALA A CA 1
ATOM 2693 C C . ALA A 1 343 ? -22.125 -18.875 3.205 1 97.75 343 ALA A C 1
ATOM 2695 O O . ALA A 1 343 ? -23.078 -18.531 2.516 1 97.75 343 ALA A O 1
ATOM 2696 N N . LEU A 1 344 ? -20.906 -18.406 2.988 1 98.56 344 LEU A N 1
ATOM 2697 C CA . LEU A 1 344 ? -20.469 -17.609 1.844 1 98.56 344 LEU A CA 1
ATOM 2698 C C . LEU A 1 344 ? -19.125 -18.094 1.326 1 98.56 344 LEU A C 1
ATOM 2700 O O . LEU A 1 344 ? -18.203 -18.344 2.113 1 98.56 344 LEU A O 1
ATOM 2704 N N . VAL A 1 345 ? -19.047 -18.297 0.029 1 98.81 345 VAL A N 1
ATOM 2705 C CA . VAL A 1 345 ? -17.766 -18.641 -0.59 1 98.81 345 VAL A CA 1
ATOM 2706 C C . VAL A 1 345 ? -17.25 -17.438 -1.386 1 98.81 345 VAL A C 1
ATOM 2708 O O . VAL A 1 345 ? -17.953 -16.891 -2.232 1 98.81 345 VAL A O 1
ATOM 2711 N N . ILE A 1 346 ? -16.109 -16.984 -1.051 1 98.94 346 ILE A N 1
ATOM 2712 C CA . ILE A 1 346 ? -15.422 -15.969 -1.832 1 98.94 346 ILE A CA 1
ATOM 2713 C C . ILE A 1 346 ? -14.32 -16.609 -2.68 1 98.94 346 ILE A C 1
ATOM 2715 O O . ILE A 1 346 ? -13.414 -17.25 -2.146 1 98.94 346 ILE A O 1
ATOM 2719 N N . HIS A 1 347 ? -14.445 -16.453 -3.955 1 98.88 347 HIS A N 1
ATOM 2720 C CA . HIS A 1 347 ? -13.609 -17.156 -4.918 1 98.88 347 HIS A CA 1
ATOM 2721 C C . HIS A 1 347 ? -12.648 -16.188 -5.617 1 98.88 347 HIS A C 1
ATOM 2723 O O . HIS A 1 347 ? -13.031 -15.07 -5.961 1 98.88 347 HIS A O 1
ATOM 2729 N N . ILE A 1 348 ? -11.406 -16.609 -5.75 1 98.81 348 ILE A N 1
ATOM 2730 C CA . ILE A 1 348 ? -10.406 -15.883 -6.539 1 98.81 348 ILE A CA 1
ATOM 2731 C C . ILE A 1 348 ? -9.867 -16.797 -7.641 1 98.81 348 ILE A C 1
ATOM 2733 O O . ILE A 1 348 ? -9.289 -17.844 -7.352 1 98.81 348 ILE A O 1
ATOM 2737 N N . HIS A 1 349 ? -10.047 -16.391 -8.836 1 97.12 349 HIS A N 1
ATOM 2738 C CA . HIS A 1 349 ? -9.742 -17.266 -9.969 1 97.12 349 HIS A CA 1
ATOM 2739 C C . HIS A 1 349 ? -8.242 -17.312 -10.242 1 97.12 349 HIS A C 1
ATOM 2741 O O . HIS A 1 349 ? -7.508 -16.391 -9.867 1 97.12 349 HIS A O 1
ATOM 2747 N N . GLY A 1 350 ? -7.855 -18.406 -10.93 1 96.69 350 GLY A N 1
ATOM 2748 C CA . GLY A 1 350 ? -6.492 -18.5 -11.438 1 96.69 350 GLY A CA 1
ATOM 2749 C C . GLY A 1 350 ? -6.281 -17.75 -12.734 1 96.69 350 GLY A C 1
ATOM 2750 O O . GLY A 1 350 ? -7.066 -16.859 -13.086 1 96.69 350 GLY A O 1
ATOM 2751 N N . GLY A 1 351 ? -5.148 -18.031 -13.359 1 94.44 351 GLY A N 1
ATOM 2752 C CA . GLY A 1 351 ? -4.824 -17.359 -14.609 1 94.44 351 GLY A CA 1
ATOM 2753 C C . GLY A 1 351 ? -3.455 -16.719 -14.609 1 94.44 351 GLY A C 1
ATOM 2754 O O . GLY A 1 351 ? -3.211 -15.766 -15.359 1 94.44 351 GLY A O 1
ATOM 2755 N N . GLY A 1 352 ? -2.623 -17.125 -13.742 1 95.62 352 GLY A N 1
ATOM 2756 C CA . GLY A 1 352 ? -1.24 -16.672 -13.727 1 95.62 352 GLY A CA 1
ATOM 2757 C C . GLY A 1 352 ? -1.099 -15.203 -13.398 1 95.62 352 GLY A C 1
ATOM 2758 O O . GLY A 1 352 ? -0.107 -14.57 -13.766 1 95.62 352 GLY A O 1
ATOM 2759 N N . PHE A 1 353 ? -2.139 -14.586 -12.898 1 96.38 353 PHE A N 1
ATOM 2760 C CA . PHE A 1 353 ? -2.193 -13.164 -12.57 1 96.38 353 PHE A CA 1
ATOM 2761 C C . PHE A 1 353 ? -2.355 -12.32 -13.828 1 96.38 353 PHE A C 1
ATOM 2763 O O . PHE A 1 353 ? -2.395 -11.094 -13.758 1 96.38 353 PHE A O 1
ATOM 2770 N N . VAL A 1 354 ? -2.479 -12.938 -15.039 1 94.12 354 VAL A N 1
ATOM 2771 C CA . VAL A 1 354 ? -2.336 -12.156 -16.266 1 94.12 354 VAL A CA 1
ATOM 2772 C C . VAL A 1 354 ? -3.588 -12.312 -17.125 1 94.12 354 VAL A C 1
ATOM 2774 O O . VAL A 1 354 ? -3.82 -11.523 -18.047 1 94.12 354 VAL A O 1
ATOM 2777 N N . ALA A 1 355 ? -4.387 -13.359 -16.75 1 91.88 355 ALA A N 1
ATOM 2778 C CA . ALA A 1 355 ? -5.48 -13.586 -17.688 1 91.88 355 ALA A CA 1
ATOM 2779 C C . ALA A 1 355 ? -6.73 -14.078 -16.969 1 91.88 355 ALA A C 1
ATOM 2781 O O . ALA A 1 355 ? -6.672 -14.461 -15.805 1 91.88 355 ALA A O 1
ATOM 2782 N N . GLN A 1 356 ? -7.844 -13.969 -17.672 1 91 356 GLN A N 1
ATOM 2783 C CA . GLN A 1 356 ? -9.133 -14.57 -17.344 1 91 356 GLN A CA 1
ATOM 2784 C C . GLN A 1 356 ? -9.914 -13.703 -16.359 1 91 356 GLN A C 1
ATOM 2786 O O . GLN A 1 356 ? -9.453 -12.625 -15.977 1 91 356 GLN A O 1
ATOM 2791 N N . THR A 1 357 ? -11.117 -14.062 -16.172 1 92.25 357 THR A N 1
ATOM 2792 C CA . THR A 1 357 ? -12.078 -13.453 -15.258 1 92.25 357 THR A CA 1
ATOM 2793 C C . THR A 1 357 ? -12.992 -14.516 -14.656 1 92.25 357 THR A C 1
ATOM 2795 O O . THR A 1 357 ? -12.812 -15.711 -14.891 1 92.25 357 THR A O 1
ATOM 2798 N N . SER A 1 358 ? -13.922 -14.07 -13.914 1 91.56 358 SER A N 1
ATOM 2799 C CA . SER A 1 358 ? -14.906 -14.977 -13.32 1 91.56 358 SER A CA 1
ATOM 2800 C C . SER A 1 358 ? -15.742 -15.664 -14.398 1 91.56 358 SER A C 1
ATOM 2802 O O . SER A 1 358 ? -16.25 -16.766 -14.18 1 91.56 358 SER A O 1
ATOM 2804 N N . LYS A 1 359 ? -15.836 -15.133 -15.57 1 87.44 359 LYS A N 1
ATOM 2805 C CA . LYS A 1 359 ? -16.656 -15.68 -16.641 1 87.44 359 LYS A CA 1
ATOM 2806 C C . LYS A 1 359 ? -16.125 -17.031 -17.109 1 87.44 359 LYS A C 1
ATOM 2808 O O . LYS A 1 359 ? -16.906 -17.969 -17.328 1 87.44 359 LYS A O 1
ATOM 2813 N N . SER A 1 360 ? -14.828 -17.156 -17.25 1 86.25 360 SER A N 1
ATOM 2814 C CA . SER A 1 360 ? -14.227 -18.406 -17.703 1 86.25 360 SER A CA 1
ATOM 2815 C C . SER A 1 360 ? -14.305 -19.484 -16.641 1 86.25 360 SER A C 1
ATOM 2817 O O . SER A 1 360 ? -14.164 -20.672 -16.938 1 86.25 360 SER A O 1
ATOM 2819 N N . HIS A 1 361 ? -14.586 -19.141 -15.453 1 90.94 361 HIS A N 1
ATOM 2820 C CA . HIS A 1 361 ? -14.633 -20.078 -14.344 1 90.94 361 HIS A CA 1
ATOM 2821 C C . HIS A 1 361 ? -16.062 -20.375 -13.922 1 90.94 361 HIS A C 1
ATOM 2823 O O . HIS A 1 361 ? -16.297 -21.188 -13.016 1 90.94 361 HIS A O 1
ATOM 2829 N N . GLU A 1 362 ? -17.016 -19.812 -14.586 1 89.94 362 GLU A N 1
ATOM 2830 C CA . GLU A 1 362 ? -18.422 -19.906 -14.227 1 89.94 362 GLU A CA 1
ATOM 2831 C C . GLU A 1 362 ? -18.906 -21.359 -14.242 1 89.94 362 GLU A C 1
ATOM 2833 O O . GLU A 1 362 ? -19.703 -21.766 -13.391 1 89.94 362 GLU A O 1
ATOM 2838 N N . PRO A 1 363 ? -18.453 -22.172 -15.18 1 86.88 363 PRO A N 1
ATOM 2839 C CA . PRO A 1 363 ? -19 -23.531 -15.266 1 86.88 363 PRO A CA 1
ATOM 2840 C C . PRO A 1 363 ? -18.812 -24.328 -13.984 1 86.88 363 PRO A C 1
ATOM 2842 O O . PRO A 1 363 ? -19.766 -24.891 -13.453 1 86.88 363 PRO A O 1
ATOM 2845 N N . TYR A 1 364 ? -17.609 -24.359 -13.414 1 90.94 364 TYR A N 1
ATOM 2846 C CA . TYR A 1 364 ? -17.469 -25.141 -12.195 1 90.94 364 TYR A CA 1
ATOM 2847 C C . TYR A 1 364 ? -17.984 -24.375 -10.992 1 90.94 364 TYR A C 1
ATOM 2849 O O . TYR A 1 364 ? -18.375 -24.984 -9.984 1 90.94 364 TYR A O 1
ATOM 2857 N N . LEU A 1 365 ? -18.047 -23.062 -11.062 1 94.94 365 LEU A N 1
ATOM 2858 C CA . LEU A 1 365 ? -18.578 -22.281 -9.953 1 94.94 365 LEU A CA 1
ATOM 2859 C C . LEU A 1 365 ? -20.078 -22.484 -9.805 1 94.94 365 LEU A C 1
ATOM 2861 O O . LEU A 1 365 ? -20.609 -22.5 -8.695 1 94.94 365 LEU A O 1
ATOM 2865 N N . LYS A 1 366 ? -20.797 -22.547 -10.945 1 93.62 366 LYS A N 1
ATOM 2866 C CA . LYS A 1 366 ? -22.219 -22.844 -10.898 1 93.62 366 LYS A CA 1
ATOM 2867 C C . LYS A 1 366 ? -22.484 -24.203 -10.258 1 93.62 366 LYS A C 1
ATOM 2869 O O . LYS A 1 366 ? -23.406 -24.344 -9.438 1 93.62 366 LYS A O 1
ATOM 2874 N N . SER A 1 367 ? -21.609 -25.141 -10.617 1 93.12 367 SER A N 1
ATOM 2875 C CA . SER A 1 367 ? -21.719 -26.453 -10.008 1 93.12 367 SER A CA 1
ATOM 2876 C C . SER A 1 367 ? -21.453 -26.391 -8.508 1 93.12 367 SER A C 1
ATOM 2878 O O . SER A 1 367 ? -22.109 -27.078 -7.727 1 93.12 367 SER A O 1
ATOM 2880 N N . TRP A 1 368 ? -20.453 -25.625 -8.094 1 96.31 368 TRP A N 1
ATOM 2881 C CA . TRP A 1 368 ? -20.141 -25.453 -6.68 1 96.31 368 TRP A CA 1
ATOM 2882 C C . TRP A 1 368 ? -21.328 -24.844 -5.934 1 96.31 368 TRP A C 1
ATOM 2884 O O . TRP A 1 368 ? -21.672 -25.312 -4.84 1 96.31 368 TRP A O 1
ATOM 2894 N N . ALA A 1 369 ? -21.938 -23.797 -6.52 1 96.56 369 ALA A N 1
ATOM 2895 C CA . ALA A 1 369 ? -23.062 -23.109 -5.883 1 96.56 369 ALA A CA 1
ATOM 2896 C C . ALA A 1 369 ? -24.219 -24.078 -5.637 1 96.56 369 ALA A C 1
ATOM 2898 O O . ALA A 1 369 ? -24.875 -24.031 -4.586 1 96.56 369 ALA A O 1
ATOM 2899 N N . GLN A 1 370 ? -24.453 -24.906 -6.559 1 95.06 370 GLN A N 1
ATOM 2900 C CA . GLN A 1 370 ? -25.531 -25.906 -6.445 1 95.06 370 GLN A CA 1
ATOM 2901 C C . GLN A 1 370 ? -25.219 -26.922 -5.355 1 95.06 370 GLN A C 1
ATOM 2903 O O . GLN A 1 370 ? -26.047 -27.172 -4.484 1 95.06 370 GLN A O 1
ATOM 2908 N N . GLU A 1 371 ? -24.047 -27.469 -5.398 1 95.25 371 GLU A N 1
ATOM 2909 C CA . GLU A 1 371 ? -23.656 -28.547 -4.496 1 95.25 371 GLU A CA 1
ATOM 2910 C C . GLU A 1 371 ? -23.531 -28.047 -3.059 1 95.25 371 GLU A C 1
ATOM 2912 O O . GLU A 1 371 ? -23.875 -28.766 -2.119 1 95.25 371 GLU A O 1
ATOM 2917 N N . LEU A 1 372 ? -23.062 -26.828 -2.898 1 96.88 372 LEU A N 1
ATOM 2918 C CA . LEU A 1 372 ? -22.797 -26.297 -1.569 1 96.88 372 LEU A CA 1
ATOM 2919 C C . LEU A 1 372 ? -24.031 -25.609 -1 1 96.88 372 LEU A C 1
ATOM 2921 O O . LEU A 1 372 ? -24.156 -25.438 0.216 1 96.88 372 LEU A O 1
ATOM 2925 N N . GLY A 1 373 ? -24.938 -25.156 -1.859 1 95.88 373 GLY A N 1
ATOM 2926 C CA . GLY A 1 373 ? -26.094 -24.406 -1.41 1 95.88 373 GLY A CA 1
ATOM 2927 C C . GLY A 1 373 ? -25.734 -23.062 -0.811 1 95.88 373 GLY A C 1
ATOM 2928 O O . GLY A 1 373 ? -26.375 -22.609 0.141 1 95.88 373 GLY A O 1
ATOM 2929 N N . ALA A 1 374 ? -24.672 -22.516 -1.227 1 97.38 374 ALA A N 1
ATOM 2930 C CA . ALA A 1 374 ? -24.188 -21.234 -0.723 1 97.38 374 ALA A CA 1
ATOM 2931 C C . ALA A 1 374 ? -23.859 -20.281 -1.87 1 97.38 374 ALA A C 1
ATOM 2933 O O . ALA A 1 374 ? -23.406 -20.703 -2.932 1 97.38 374 ALA A O 1
ATOM 2934 N N . PRO A 1 375 ? -24.109 -18.938 -1.695 1 98.38 375 PRO A N 1
ATOM 2935 C CA . PRO A 1 375 ? -23.688 -17.984 -2.713 1 98.38 375 PRO A CA 1
ATOM 2936 C C . PRO A 1 375 ? -22.172 -17.906 -2.848 1 98.38 375 PRO A C 1
ATOM 2938 O O . PRO A 1 375 ? -21.438 -18.109 -1.868 1 98.38 375 PRO A O 1
ATOM 2941 N N . ILE A 1 376 ? -21.75 -17.688 -4.066 1 98.69 376 ILE A N 1
ATOM 2942 C CA . ILE A 1 376 ? -20.328 -17.531 -4.379 1 98.69 376 ILE A CA 1
ATOM 2943 C C . ILE A 1 376 ? -20.062 -16.141 -4.949 1 98.69 376 ILE A C 1
ATOM 2945 O O . ILE A 1 376 ? -20.781 -15.688 -5.848 1 98.69 376 ILE A O 1
ATOM 2949 N N . VAL A 1 377 ? -19.109 -15.438 -4.387 1 98.75 377 VAL A N 1
ATOM 2950 C CA . VAL A 1 377 ? -18.625 -14.172 -4.918 1 98.75 377 VAL A CA 1
ATOM 2951 C C . VAL A 1 377 ? -17.234 -14.367 -5.543 1 98.75 377 VAL A C 1
ATOM 2953 O O . VAL A 1 377 ? -16.266 -14.617 -4.832 1 98.75 377 VAL A O 1
ATOM 2956 N N . SER A 1 378 ? -17.156 -14.297 -6.855 1 98.62 378 SER A N 1
ATOM 2957 C CA . SER A 1 378 ? -15.891 -14.453 -7.566 1 98.62 378 SER A CA 1
ATOM 2958 C C . SER A 1 378 ? -15.305 -13.102 -7.957 1 98.62 378 SER A C 1
ATOM 2960 O O . SER A 1 378 ? -15.961 -12.297 -8.625 1 98.62 378 SER A O 1
ATOM 2962 N N . ILE A 1 379 ? -14.062 -12.844 -7.625 1 98.69 379 ILE A N 1
ATOM 2963 C CA . ILE A 1 379 ? -13.453 -11.523 -7.777 1 98.69 379 ILE A CA 1
ATOM 2964 C C . ILE A 1 379 ? -12.734 -11.438 -9.125 1 98.69 379 ILE A C 1
ATOM 2966 O O . ILE A 1 379 ? -11.93 -12.305 -9.461 1 98.69 379 ILE A O 1
ATOM 2970 N N . ASP A 1 380 ? -13.023 -10.422 -9.859 1 97.75 380 ASP A N 1
ATOM 2971 C CA . ASP A 1 380 ? -12.336 -10.109 -11.109 1 97.75 380 ASP A CA 1
ATOM 2972 C C . ASP A 1 380 ? -11.25 -9.062 -10.891 1 97.75 380 ASP A C 1
ATOM 2974 O O . ASP A 1 380 ? -11.43 -7.891 -11.25 1 97.75 380 ASP A O 1
ATOM 2978 N N . TYR A 1 381 ? -10.156 -9.492 -10.359 1 97.75 381 TYR A N 1
ATOM 2979 C CA . TYR A 1 381 ? -9.078 -8.562 -10.047 1 97.75 381 TYR A CA 1
ATOM 2980 C C . TYR A 1 381 ? -8.359 -8.117 -11.32 1 97.75 381 TYR A C 1
ATOM 2982 O O . TYR A 1 381 ? -8.43 -8.789 -12.352 1 97.75 381 TYR A O 1
ATOM 2990 N N . SER A 1 382 ? -7.688 -6.957 -11.25 1 96.12 382 SER A N 1
ATOM 2991 C CA . SER A 1 382 ? -6.918 -6.422 -12.367 1 96.12 382 SER A CA 1
ATOM 2992 C C . SER A 1 382 ? -5.707 -7.297 -12.672 1 96.12 382 SER A C 1
ATOM 2994 O O . SER A 1 382 ? -5.121 -7.895 -11.766 1 96.12 382 SER A O 1
ATOM 2996 N N . LEU A 1 383 ? -5.312 -7.285 -13.938 1 95.19 383 LEU A N 1
ATOM 2997 C CA . LEU A 1 383 ? -4.328 -8.258 -14.391 1 95.19 383 LEU A CA 1
ATOM 2998 C C . LEU A 1 383 ? -3.008 -7.582 -14.734 1 95.19 383 LEU A C 1
ATOM 3000 O O . LEU A 1 383 ? -2.994 -6.422 -15.156 1 95.19 383 LEU A O 1
ATOM 3004 N N . ALA A 1 384 ? -1.91 -8.211 -14.469 1 93.56 384 ALA A N 1
ATOM 3005 C CA . ALA A 1 384 ? -0.586 -7.82 -14.953 1 93.56 384 ALA A CA 1
ATOM 3006 C C . ALA A 1 384 ? -0.437 -8.109 -16.438 1 93.56 384 ALA A C 1
ATOM 3008 O O . ALA A 1 384 ? -1.114 -8.992 -16.984 1 93.56 384 ALA A O 1
ATOM 3009 N N . PRO A 1 385 ? 0.377 -7.539 -17.203 1 92.31 385 PRO A N 1
ATOM 3010 C CA . PRO A 1 385 ? 1.379 -6.578 -16.734 1 92.31 385 PRO A CA 1
ATOM 3011 C C . PRO A 1 385 ? 0.809 -5.176 -16.547 1 92.31 385 PRO A C 1
ATOM 3013 O O . PRO A 1 385 ? 1.496 -4.289 -16.031 1 92.31 385 PRO A O 1
ATOM 3016 N N . GLU A 1 386 ? -0.481 -4.898 -16.922 1 91.06 386 GLU A N 1
ATOM 3017 C CA . GLU A 1 386 ? -1.078 -3.57 -16.797 1 91.06 386 GLU A CA 1
ATOM 3018 C C . GLU A 1 386 ? -1.186 -3.148 -15.328 1 91.06 386 GLU A C 1
ATOM 3020 O O . GLU A 1 386 ? -1.034 -1.969 -15.008 1 91.06 386 GLU A O 1
ATOM 3025 N N . ALA A 1 387 ? -1.461 -4.121 -14.484 1 93.69 387 ALA A N 1
ATOM 3026 C CA . ALA A 1 387 ? -1.581 -3.887 -13.047 1 93.69 387 ALA A CA 1
ATOM 3027 C C . ALA A 1 387 ? -0.767 -4.906 -12.258 1 93.69 387 ALA A C 1
ATOM 3029 O O . ALA A 1 387 ? -1.317 -5.879 -11.734 1 93.69 387 ALA A O 1
ATOM 3030 N N . PRO A 1 388 ? 0.519 -4.695 -12.156 1 94.12 388 PRO A N 1
ATOM 3031 C CA . PRO A 1 388 ? 1.363 -5.637 -11.414 1 94.12 388 PRO A CA 1
ATOM 3032 C C . PRO A 1 388 ? 1.095 -5.621 -9.914 1 94.12 388 PRO A C 1
ATOM 3034 O O . PRO A 1 388 ? 0.12 -5.012 -9.461 1 94.12 388 PRO A O 1
ATOM 3037 N N . PHE A 1 389 ? 1.845 -6.363 -9.148 1 95.31 389 PHE A N 1
ATOM 3038 C CA . PHE A 1 389 ? 1.769 -6.41 -7.688 1 95.31 389 PHE A CA 1
ATOM 3039 C C . PHE A 1 389 ? 1.967 -5.027 -7.09 1 95.31 389 PHE A C 1
ATOM 3041 O O . PHE A 1 389 ? 2.842 -4.273 -7.523 1 95.31 389 PHE A O 1
ATOM 3048 N N . PRO A 1 390 ? 1.132 -4.605 -6.176 1 96.25 390 PRO A N 1
ATOM 3049 C CA . PRO A 1 390 ? 0.182 -5.391 -5.379 1 96.25 390 PRO A CA 1
ATOM 3050 C C . PRO A 1 390 ? -1.271 -5.094 -5.742 1 96.25 390 PRO A C 1
ATOM 3052 O O . PRO A 1 390 ? -2.164 -5.258 -4.906 1 96.25 390 PRO A O 1
ATOM 3055 N N . ARG A 1 391 ? -1.574 -4.633 -6.938 1 97.25 391 ARG A N 1
ATOM 3056 C CA . ARG A 1 391 ? -2.916 -4.195 -7.309 1 97.25 391 ARG A CA 1
ATOM 3057 C C . ARG A 1 391 ? -3.928 -5.32 -7.129 1 97.25 391 ARG A C 1
ATOM 3059 O O . ARG A 1 391 ? -4.98 -5.125 -6.512 1 97.25 391 ARG A O 1
ATOM 3066 N N . ALA A 1 392 ? -3.578 -6.473 -7.656 1 98.19 392 ALA A N 1
ATOM 3067 C CA . ALA A 1 392 ? -4.488 -7.609 -7.543 1 98.19 392 ALA A CA 1
ATOM 3068 C C . ALA A 1 392 ? -4.785 -7.93 -6.078 1 98.19 392 ALA A C 1
ATOM 3070 O O . ALA A 1 392 ? -5.938 -8.164 -5.707 1 98.19 392 ALA A O 1
ATOM 3071 N N . LEU A 1 393 ? -3.742 -7.949 -5.258 1 98.19 393 LEU A N 1
ATOM 3072 C CA . LEU A 1 393 ? -3.912 -8.211 -3.832 1 98.19 393 LEU A CA 1
ATOM 3073 C C . LEU A 1 393 ? -4.809 -7.16 -3.188 1 98.19 393 LEU A C 1
ATOM 3075 O O . LEU A 1 393 ? -5.707 -7.496 -2.41 1 98.19 393 LEU A O 1
ATOM 3079 N N . GLU A 1 394 ? -4.574 -5.859 -3.535 1 97.75 394 GLU A N 1
ATOM 3080 C CA . GLU A 1 394 ? -5.375 -4.773 -2.98 1 97.75 394 GLU A CA 1
ATOM 3081 C C . GLU A 1 394 ? -6.848 -4.938 -3.34 1 97.75 394 GLU A C 1
ATOM 3083 O O . GLU A 1 394 ? -7.723 -4.738 -2.496 1 97.75 394 GLU A O 1
ATOM 3088 N N . GLU A 1 395 ? -7.094 -5.285 -4.543 1 98.62 395 GLU A N 1
ATOM 3089 C CA . GLU A 1 395 ? -8.469 -5.422 -5.016 1 98.62 395 GLU A CA 1
ATOM 3090 C C . GLU A 1 395 ? -9.156 -6.621 -4.367 1 98.62 395 GLU A C 1
ATOM 3092 O O . GLU A 1 395 ? -10.32 -6.527 -3.955 1 98.62 395 GLU A O 1
ATOM 3097 N N . CYS A 1 396 ? -8.43 -7.723 -4.273 1 98.81 396 CYS A N 1
ATOM 3098 C CA . CYS A 1 396 ? -9 -8.914 -3.664 1 98.81 396 CYS A CA 1
ATOM 3099 C C . CYS A 1 396 ? -9.273 -8.695 -2.18 1 98.81 396 CYS A C 1
ATOM 3101 O O . CYS A 1 396 ? -10.297 -9.133 -1.661 1 98.81 396 CYS A O 1
ATOM 3103 N N . PHE A 1 397 ? -8.336 -8.062 -1.482 1 98.69 397 PHE A N 1
ATOM 3104 C CA . PHE A 1 397 ? -8.531 -7.754 -0.07 1 98.69 397 PHE A CA 1
ATOM 3105 C C . PHE A 1 397 ? -9.727 -6.832 0.122 1 98.69 397 PHE A C 1
ATOM 3107 O O . PHE A 1 397 ? -10.57 -7.074 0.986 1 98.69 397 PHE A O 1
ATOM 3114 N N . PHE A 1 398 ? -9.852 -5.762 -0.738 1 98.5 398 PHE A N 1
ATOM 3115 C CA . PHE A 1 398 ? -10.953 -4.809 -0.679 1 98.5 398 PHE A CA 1
ATOM 3116 C C . PHE A 1 398 ? -12.289 -5.516 -0.897 1 98.5 398 PHE A C 1
ATOM 3118 O O . PHE A 1 398 ? -13.242 -5.293 -0.149 1 98.5 398 PHE A O 1
ATOM 3125 N N . ALA A 1 399 ? -12.344 -6.363 -1.896 1 98.81 399 ALA A N 1
ATOM 3126 C CA . ALA A 1 399 ? -13.555 -7.109 -2.217 1 98.81 399 ALA A CA 1
ATOM 3127 C C . ALA A 1 399 ? -13.914 -8.086 -1.097 1 98.81 399 ALA A C 1
ATOM 3129 O O . ALA A 1 399 ? -15.094 -8.273 -0.78 1 98.81 399 ALA A O 1
ATOM 3130 N N . TYR A 1 400 ? -12.891 -8.75 -0.501 1 98.81 400 TYR A N 1
ATOM 3131 C CA . TYR A 1 400 ? -13.117 -9.648 0.63 1 98.81 400 TYR A CA 1
ATOM 3132 C C . TYR A 1 400 ? -13.781 -8.906 1.785 1 98.81 400 TYR A C 1
ATOM 3134 O O . TYR A 1 400 ? -14.805 -9.359 2.314 1 98.81 400 TYR A O 1
ATOM 3142 N N . CYS A 1 401 ? -13.195 -7.777 2.146 1 98.56 401 CYS A N 1
ATOM 3143 C CA . CYS A 1 401 ? -13.719 -6.988 3.256 1 98.56 401 CYS A CA 1
ATOM 3144 C C . CYS A 1 401 ? -15.133 -6.488 2.953 1 98.56 401 CYS A C 1
ATOM 3146 O O . CYS A 1 401 ? -16 -6.504 3.828 1 98.56 401 CYS A O 1
ATOM 3148 N N . TRP A 1 402 ? -15.344 -5.996 1.743 1 98.44 402 TRP A N 1
ATOM 3149 C CA . TRP A 1 402 ? -16.672 -5.527 1.344 1 98.44 402 TRP A CA 1
ATOM 3150 C C . TRP A 1 402 ? -17.703 -6.645 1.458 1 98.44 402 TRP A C 1
ATOM 3152 O O . TRP A 1 402 ? -18.812 -6.422 1.944 1 98.44 402 TRP A O 1
ATOM 3162 N N . ALA A 1 403 ? -17.328 -7.848 0.989 1 98.62 403 ALA A N 1
ATOM 3163 C CA . ALA A 1 403 ? -18.219 -8.992 1.044 1 98.62 403 ALA A CA 1
ATOM 3164 C C . ALA A 1 403 ? -18.562 -9.352 2.486 1 98.62 403 ALA A C 1
ATOM 3166 O O . ALA A 1 403 ? -19.719 -9.68 2.797 1 98.62 403 ALA A O 1
ATOM 3167 N N . VAL A 1 404 ? -17.578 -9.367 3.326 1 98 404 VAL A N 1
ATOM 3168 C CA . VAL A 1 404 ? -17.781 -9.688 4.734 1 98 404 VAL A CA 1
ATOM 3169 C C . VAL A 1 404 ? -18.734 -8.672 5.371 1 98 404 VAL A C 1
ATOM 3171 O O . VAL A 1 404 ? -19.625 -9.039 6.129 1 98 404 VAL A O 1
ATOM 3174 N N . LYS A 1 405 ? -18.531 -7.418 5.043 1 97 405 LYS A N 1
ATOM 3175 C CA . LYS A 1 405 ? -19.344 -6.34 5.605 1 97 405 LYS A CA 1
ATOM 3176 C C . LYS A 1 405 ? -20.766 -6.398 5.086 1 97 405 LYS A C 1
ATOM 3178 O O . LYS A 1 405 ? -21.719 -6.074 5.809 1 97 405 LYS A O 1
ATOM 3183 N N . HIS A 1 406 ? -21 -6.848 3.852 1 97.56 406 HIS A N 1
ATOM 3184 C CA . HIS A 1 406 ? -22.297 -6.777 3.201 1 97.56 406 HIS A CA 1
ATOM 3185 C C . HIS A 1 406 ? -22.828 -8.172 2.885 1 97.56 406 HIS A C 1
ATOM 3187 O O . HIS A 1 406 ? -23.438 -8.383 1.835 1 97.56 406 HIS A O 1
ATOM 3193 N N . CYS A 1 407 ? -22.562 -9.148 3.709 1 97.12 407 CYS A N 1
ATOM 3194 C CA . CYS A 1 407 ? -23 -10.523 3.516 1 97.12 407 CYS A CA 1
ATOM 3195 C C . CYS A 1 407 ? -24.5 -10.602 3.256 1 97.12 407 CYS A C 1
ATOM 3197 O O . CYS A 1 407 ? -24.938 -11.391 2.422 1 97.12 407 CYS A O 1
ATOM 3199 N N . ALA A 1 408 ? -25.234 -9.742 3.912 1 96.88 408 ALA A N 1
ATOM 3200 C CA . ALA A 1 408 ? -26.688 -9.781 3.82 1 96.88 408 ALA A CA 1
ATOM 3201 C C . ALA A 1 408 ? -27.156 -9.484 2.4 1 96.88 408 ALA A C 1
ATOM 3203 O O . ALA A 1 408 ? -28.125 -10.086 1.917 1 96.88 408 ALA A O 1
ATOM 3204 N N . LEU A 1 409 ? -26.469 -8.578 1.749 1 97.25 409 LEU A N 1
ATOM 3205 C CA . LEU A 1 409 ? -26.797 -8.219 0.375 1 97.25 409 LEU A CA 1
ATOM 3206 C C . LEU A 1 409 ? -26.5 -9.375 -0.575 1 97.25 409 LEU A C 1
ATOM 3208 O O . LEU A 1 409 ? -27.125 -9.492 -1.635 1 97.25 409 LEU A O 1
ATOM 3212 N N . LEU A 1 410 ? -25.594 -10.273 -0.149 1 98.12 410 LEU A N 1
ATOM 3213 C CA . LEU A 1 410 ? -25.078 -11.32 -1.022 1 98.12 410 LEU A CA 1
ATOM 3214 C C . LEU A 1 410 ? -25.875 -12.609 -0.838 1 98.12 410 LEU A C 1
ATOM 3216 O O . LEU A 1 410 ? -25.609 -13.609 -1.522 1 98.12 410 LEU A O 1
ATOM 3220 N N . GLY A 1 411 ? -26.797 -12.594 0.082 1 97.88 411 GLY A N 1
ATOM 3221 C CA . GLY A 1 411 ? -27.625 -13.758 0.33 1 97.88 411 GLY A CA 1
ATOM 3222 C C . GLY A 1 411 ? -27.062 -14.68 1.397 1 97.88 411 GLY A C 1
ATOM 3223 O O . GLY A 1 411 ? -27.328 -15.883 1.399 1 97.88 411 GLY A O 1
ATOM 3224 N N . SER A 1 412 ? -26.219 -14.164 2.279 1 98.19 412 SER A N 1
ATOM 3225 C CA . SER A 1 412 ? -25.578 -14.953 3.324 1 98.19 412 SER A CA 1
ATOM 3226 C C . SER A 1 412 ? -25.609 -14.227 4.668 1 98.19 412 SER A C 1
ATOM 3228 O O . SER A 1 412 ? -25.656 -13 4.715 1 98.19 412 SER A O 1
ATOM 3230 N N . THR A 1 413 ? -25.672 -15 5.766 1 97.5 413 THR A N 1
ATOM 3231 C CA . THR A 1 413 ? -25.594 -14.422 7.102 1 97.5 413 THR A CA 1
ATOM 3232 C C . THR A 1 413 ? -24.141 -14.242 7.523 1 97.5 413 THR A C 1
ATOM 3234 O O . THR A 1 413 ? -23.844 -13.531 8.484 1 97.5 413 THR A O 1
ATOM 3237 N N . GLY A 1 414 ? -23.234 -14.898 6.734 1 96.94 414 GLY A N 1
ATOM 3238 C CA . GLY A 1 414 ? -21.812 -14.734 6.996 1 96.94 414 GLY A CA 1
ATOM 3239 C C . GLY A 1 414 ? -21.328 -15.523 8.203 1 96.94 414 GLY A C 1
ATOM 3240 O O . GLY A 1 414 ? -20.266 -15.25 8.742 1 96.94 414 GLY A O 1
ATOM 3241 N N . GLU A 1 415 ? -22.047 -16.5 8.664 1 97.25 415 GLU A N 1
ATOM 3242 C CA . GLU A 1 415 ? -21.625 -17.297 9.797 1 97.25 415 GLU A CA 1
ATOM 3243 C C . GLU A 1 415 ? -20.328 -18.062 9.492 1 97.25 415 GLU A C 1
ATOM 3245 O O . GLU A 1 415 ? -19.438 -18.141 10.336 1 97.25 415 GLU A O 1
ATOM 3250 N N . ARG A 1 416 ? -20.312 -18.625 8.289 1 97.94 416 ARG A N 1
ATOM 3251 C CA . ARG A 1 416 ? -19.125 -19.312 7.801 1 97.94 416 ARG A CA 1
ATOM 3252 C C . ARG A 1 416 ? -18.688 -18.75 6.457 1 97.94 416 ARG A C 1
ATOM 3254 O O . ARG A 1 416 ? -19.484 -18.656 5.523 1 97.94 416 ARG A O 1
ATOM 3261 N N . ILE A 1 417 ? -17.469 -18.375 6.375 1 98.44 417 ILE A N 1
ATOM 3262 C CA . ILE A 1 417 ? -16.938 -17.797 5.145 1 98.44 417 ILE A CA 1
ATOM 3263 C C . ILE A 1 417 ? -15.695 -18.578 4.703 1 98.44 417 ILE A C 1
ATOM 3265 O O . ILE A 1 417 ? -14.758 -18.766 5.488 1 98.44 417 ILE A O 1
ATOM 3269 N N . CYS A 1 418 ? -15.672 -19.062 3.488 1 98.81 418 CYS A N 1
ATOM 3270 C CA . CYS A 1 418 ? -14.547 -19.797 2.91 1 98.81 418 CYS A CA 1
ATOM 3271 C C . CYS A 1 418 ? -13.906 -19 1.779 1 98.81 418 CYS A C 1
ATOM 3273 O O . CYS A 1 418 ? -14.602 -18.469 0.915 1 98.81 418 CYS A O 1
ATOM 3275 N N . LEU A 1 419 ? -12.648 -18.828 1.837 1 98.81 419 LEU A N 1
ATOM 3276 C CA . LEU A 1 419 ? -11.883 -18.328 0.7 1 98.81 419 LEU A CA 1
ATOM 3277 C C . LEU A 1 419 ? -11.383 -19.469 -0.17 1 98.81 419 LEU A C 1
ATOM 3279 O O . LEU A 1 419 ? -10.703 -20.375 0.32 1 98.81 419 LEU A O 1
ATOM 3283 N N . ALA A 1 420 ? -11.711 -19.469 -1.456 1 98.88 420 ALA A N 1
ATOM 3284 C CA . ALA A 1 420 ? -11.336 -20.547 -2.367 1 98.88 420 ALA A CA 1
ATOM 3285 C C . ALA A 1 420 ? -10.695 -20 -3.635 1 98.88 420 ALA A C 1
ATOM 3287 O O . ALA A 1 420 ? -11.125 -18.969 -4.16 1 98.88 420 ALA A O 1
ATOM 3288 N N . GLY A 1 421 ? -9.695 -20.625 -4.086 1 98.69 421 GLY A N 1
ATOM 3289 C CA . GLY A 1 421 ? -9.023 -20.188 -5.297 1 98.69 421 GLY A CA 1
ATOM 3290 C C . GLY A 1 421 ? -8.07 -21.234 -5.859 1 98.69 421 GLY A C 1
ATOM 3291 O O . GLY A 1 421 ? -7.73 -22.203 -5.176 1 98.69 421 GLY A O 1
ATOM 3292 N N . ASP A 1 422 ? -7.664 -21.109 -7.105 1 98.12 422 ASP A N 1
ATOM 3293 C CA . ASP A 1 422 ? -6.758 -22.062 -7.75 1 98.12 422 ASP A CA 1
ATOM 3294 C C . ASP A 1 422 ? -5.539 -21.344 -8.328 1 98.12 422 ASP A C 1
ATOM 3296 O O . ASP A 1 422 ? -5.637 -20.203 -8.789 1 98.12 422 ASP A O 1
ATOM 3300 N N . SER A 1 423 ? -4.426 -22.031 -8.328 1 97.75 423 SER A N 1
ATOM 3301 C CA . SER A 1 423 ? -3.195 -21.531 -8.93 1 97.75 423 SER A CA 1
ATOM 3302 C C . SER A 1 423 ? -2.844 -20.141 -8.406 1 97.75 423 SER A C 1
ATOM 3304 O O . SER A 1 423 ? -2.697 -19.938 -7.199 1 97.75 423 SER A O 1
ATOM 3306 N N . ALA A 1 424 ? -2.922 -19.062 -9.297 1 98.12 424 ALA A N 1
ATOM 3307 C CA . ALA A 1 424 ? -2.695 -17.688 -8.875 1 98.12 424 ALA A CA 1
ATOM 3308 C C . ALA A 1 424 ? -3.756 -17.234 -7.875 1 98.12 424 ALA A C 1
ATOM 3310 O O . ALA A 1 424 ? -3.459 -16.484 -6.938 1 98.12 424 ALA A O 1
ATOM 3311 N N . GLY A 1 425 ? -4.977 -17.688 -8.086 1 98.62 425 GLY A N 1
ATOM 3312 C CA . GLY A 1 425 ? -6.043 -17.391 -7.141 1 98.62 425 GLY A CA 1
ATOM 3313 C C . GLY A 1 425 ? -5.82 -18.016 -5.773 1 98.62 425 GLY A C 1
ATOM 3314 O O . GLY A 1 425 ? -6.215 -17.438 -4.754 1 98.62 425 GLY A O 1
ATOM 3315 N N . GLY A 1 426 ? -5.246 -19.234 -5.781 1 98.81 426 GLY A N 1
ATOM 3316 C CA . GLY A 1 426 ? -4.855 -19.828 -4.516 1 98.81 426 GLY A CA 1
ATOM 3317 C C . GLY A 1 426 ? -3.826 -19.016 -3.758 1 98.81 426 GLY A C 1
ATOM 3318 O O . GLY A 1 426 ? -3.902 -18.891 -2.533 1 98.81 426 GLY A O 1
ATOM 3319 N N . ASN A 1 427 ? -2.84 -18.516 -4.504 1 98.75 427 ASN A N 1
ATOM 3320 C CA . ASN A 1 427 ? -1.869 -17.594 -3.918 1 98.75 427 ASN A CA 1
ATOM 3321 C C . ASN A 1 427 ? -2.553 -16.391 -3.258 1 98.75 427 ASN A C 1
ATOM 3323 O O . ASN A 1 427 ? -2.232 -16.047 -2.123 1 98.75 427 ASN A O 1
ATOM 3327 N N . LEU A 1 428 ? -3.49 -15.812 -3.975 1 98.81 428 LEU A N 1
ATOM 3328 C CA . LEU A 1 428 ? -4.176 -14.609 -3.5 1 98.81 428 LEU A CA 1
ATOM 3329 C C . LEU A 1 428 ? -5.059 -14.938 -2.297 1 98.81 428 LEU A C 1
ATOM 3331 O O . LEU A 1 428 ? -5.242 -14.094 -1.416 1 98.81 428 LEU A O 1
ATOM 3335 N N . CYS A 1 429 ? -5.57 -16.156 -2.203 1 98.88 429 CYS A N 1
ATOM 3336 C CA . CYS A 1 429 ? -6.324 -16.547 -1.02 1 98.88 429 CYS A CA 1
ATOM 3337 C C . CYS A 1 429 ? -5.461 -16.469 0.233 1 98.88 429 CYS A C 1
ATOM 3339 O O . CYS A 1 429 ? -5.902 -15.953 1.264 1 98.88 429 CYS A O 1
ATOM 3341 N N . PHE A 1 430 ? -4.23 -16.953 0.114 1 98.81 430 PHE A N 1
ATOM 3342 C CA . PHE A 1 430 ? -3.314 -16.922 1.248 1 98.81 430 PHE A CA 1
ATOM 3343 C C . PHE A 1 430 ? -2.963 -15.477 1.607 1 98.81 430 PHE A C 1
ATOM 3345 O O . PHE A 1 430 ? -3.023 -15.094 2.775 1 98.81 430 PHE A O 1
ATOM 3352 N N . THR A 1 431 ? -2.646 -14.703 0.613 1 98.56 431 THR A N 1
ATOM 3353 C CA . THR A 1 431 ? -2.117 -13.367 0.866 1 98.56 431 THR A CA 1
ATOM 3354 C C . THR A 1 431 ? -3.223 -12.43 1.336 1 98.56 431 THR A C 1
ATOM 3356 O O . THR A 1 431 ? -2.982 -11.531 2.148 1 98.56 431 THR A O 1
ATOM 3359 N N . VAL A 1 432 ? -4.43 -12.617 0.835 1 98.75 432 VAL A N 1
ATOM 3360 C CA . VAL A 1 432 ? -5.574 -11.852 1.321 1 98.75 432 VAL A CA 1
ATOM 3361 C C . VAL A 1 432 ? -5.816 -12.164 2.795 1 98.75 432 VAL A C 1
ATOM 3363 O O . VAL A 1 432 ? -6.098 -11.266 3.592 1 98.75 432 VAL A O 1
ATOM 3366 N N . SER A 1 433 ? -5.738 -13.406 3.17 1 98.75 433 SER A N 1
ATOM 3367 C CA . SER A 1 433 ? -5.938 -13.812 4.555 1 98.75 433 SER A CA 1
ATOM 3368 C C . SER A 1 433 ? -4.871 -13.219 5.469 1 98.75 433 SER A C 1
ATOM 3370 O O . SER A 1 433 ? -5.168 -12.773 6.574 1 98.75 433 SER A O 1
ATOM 3372 N N . LEU A 1 434 ? -3.615 -13.312 4.992 1 97.5 434 LEU A N 1
ATOM 3373 C CA . LEU A 1 434 ? -2.525 -12.703 5.746 1 97.5 434 LEU A CA 1
ATOM 3374 C C . LEU A 1 434 ? -2.764 -11.211 5.934 1 97.5 434 LEU A C 1
ATOM 3376 O O . LEU A 1 434 ? -2.516 -10.664 7.016 1 97.5 434 LEU A O 1
ATOM 3380 N N . ARG A 1 435 ? -3.211 -10.555 4.902 1 96.69 435 ARG A N 1
ATOM 3381 C CA . ARG A 1 435 ? -3.479 -9.125 4.973 1 96.69 435 ARG A CA 1
ATOM 3382 C C . ARG A 1 435 ? -4.645 -8.828 5.906 1 96.69 435 ARG A C 1
ATOM 3384 O O . ARG A 1 435 ? -4.617 -7.852 6.656 1 96.69 435 ARG A O 1
ATOM 3391 N N . ALA A 1 436 ? -5.719 -9.586 5.852 1 97.5 436 ALA A N 1
ATOM 3392 C CA . ALA A 1 436 ? -6.855 -9.43 6.758 1 97.5 436 ALA A CA 1
ATOM 3393 C C . ALA A 1 436 ? -6.406 -9.508 8.211 1 97.5 436 ALA A C 1
ATOM 3395 O O . ALA A 1 436 ? -6.828 -8.695 9.039 1 97.5 436 ALA A O 1
ATOM 3396 N N . ALA A 1 437 ? -5.559 -10.453 8.484 1 95.56 437 ALA A N 1
ATOM 3397 C CA . ALA A 1 437 ? -5.027 -10.602 9.836 1 95.56 437 ALA A CA 1
ATOM 3398 C C . ALA A 1 437 ? -4.203 -9.383 10.242 1 95.56 437 ALA A C 1
ATOM 3400 O O . ALA A 1 437 ? -4.297 -8.914 11.383 1 95.56 437 ALA A O 1
ATOM 3401 N N . ALA A 1 438 ? -3.395 -8.969 9.336 1 89.69 438 ALA A N 1
ATOM 3402 C CA . ALA A 1 438 ? -2.543 -7.816 9.602 1 89.69 438 ALA A CA 1
ATOM 3403 C C . ALA A 1 438 ? -3.381 -6.574 9.906 1 89.69 438 ALA A C 1
ATOM 3405 O O . ALA A 1 438 ? -2.992 -5.742 10.727 1 89.69 438 ALA A O 1
ATOM 3406 N N . TYR A 1 439 ? -4.539 -6.395 9.203 1 91.12 439 TYR A N 1
ATOM 3407 C CA . TYR A 1 439 ? -5.438 -5.266 9.398 1 91.12 439 TYR A CA 1
ATOM 3408 C C . TYR A 1 439 ? -6.285 -5.453 10.656 1 91.12 439 TYR A C 1
ATOM 3410 O O . TYR A 1 439 ? -6.898 -4.504 11.148 1 91.12 439 TYR A O 1
ATOM 3418 N N . GLY A 1 440 ? -6.379 -6.727 11.125 1 90.81 440 GLY A N 1
ATOM 3419 C CA . GLY A 1 440 ? -7.156 -7.047 12.305 1 90.81 440 GLY A CA 1
ATOM 3420 C C . GLY A 1 440 ? -8.633 -7.242 12.016 1 90.81 440 GLY A C 1
ATOM 3421 O O . GLY A 1 440 ? -9.469 -7.078 12.906 1 90.81 440 GLY A O 1
ATOM 3422 N N . VAL A 1 441 ? -8.961 -7.449 10.805 1 95.5 441 VAL A N 1
ATOM 3423 C CA . VAL A 1 441 ? -10.359 -7.719 10.461 1 95.5 441 VAL A CA 1
ATOM 3424 C C . VAL A 1 441 ? -10.602 -9.227 10.438 1 95.5 441 VAL A C 1
ATOM 3426 O O . VAL A 1 441 ? -9.656 -10.016 10.539 1 95.5 441 VAL A O 1
ATOM 3429 N N . ARG A 1 442 ? -11.789 -9.602 10.281 1 97 442 ARG A N 1
ATOM 3430 C CA . ARG A 1 442 ? -12.164 -11.016 10.312 1 97 442 ARG A CA 1
ATOM 3431 C C . ARG A 1 442 ? -11.445 -11.797 9.219 1 97 442 ARG A C 1
ATOM 3433 O O . ARG A 1 442 ? -11.539 -11.445 8.039 1 97 442 ARG A O 1
ATOM 3440 N N . VAL A 1 443 ? -10.719 -12.812 9.641 1 97.88 443 VAL A N 1
ATOM 3441 C CA . VAL A 1 443 ? -10.125 -13.742 8.688 1 97.88 443 VAL A CA 1
ATOM 3442 C C . VAL A 1 443 ? -11.148 -14.797 8.289 1 97.88 443 VAL A C 1
ATOM 3444 O O . VAL A 1 443 ? -12.094 -15.07 9.031 1 97.88 443 VAL A O 1
ATOM 3447 N N . PRO A 1 444 ? -11.07 -15.367 7.035 1 98.5 444 PRO A N 1
ATOM 3448 C CA . PRO A 1 444 ? -12.008 -16.438 6.68 1 98.5 444 PRO A CA 1
ATOM 3449 C C . PRO A 1 444 ? -11.953 -17.609 7.645 1 98.5 444 PRO A C 1
ATOM 3451 O O . PRO A 1 444 ? -10.961 -17.781 8.359 1 98.5 444 PRO A O 1
ATOM 3454 N N . ASP A 1 445 ? -12.969 -18.391 7.656 1 98.38 445 ASP A N 1
ATOM 3455 C CA . ASP A 1 445 ? -13.031 -19.547 8.539 1 98.38 445 ASP A CA 1
ATOM 3456 C C . ASP A 1 445 ? -12.164 -20.688 8.016 1 98.38 445 ASP A C 1
ATOM 3458 O O . ASP A 1 445 ? -11.836 -21.609 8.758 1 98.38 445 ASP A O 1
ATOM 3462 N N . GLY A 1 446 ? -11.812 -20.609 6.773 1 98.62 446 GLY A N 1
ATOM 3463 C CA . GLY A 1 446 ? -10.906 -21.562 6.141 1 98.62 446 GLY A CA 1
ATOM 3464 C C . GLY A 1 446 ? -10.578 -21.203 4.703 1 98.62 446 GLY A C 1
ATOM 3465 O O . GLY A 1 446 ? -11.25 -20.359 4.098 1 98.62 446 GLY A O 1
ATOM 3466 N N . ILE A 1 447 ? -9.57 -21.859 4.184 1 98.88 447 ILE A N 1
ATOM 3467 C CA . ILE A 1 447 ? -9.133 -21.625 2.809 1 98.88 447 ILE A CA 1
ATOM 3468 C C . ILE A 1 447 ? -9.094 -22.969 2.059 1 98.88 447 ILE A C 1
ATOM 3470 O O . ILE A 1 447 ? -8.641 -23.969 2.596 1 98.88 447 ILE A O 1
ATOM 3474 N N . MET A 1 448 ? -9.609 -23 0.933 1 98.88 448 MET A N 1
ATOM 3475 C CA . MET A 1 448 ? -9.383 -24.094 -0.016 1 98.88 448 MET A CA 1
ATOM 3476 C C . MET A 1 448 ? -8.578 -23.609 -1.218 1 98.88 448 MET A C 1
ATOM 3478 O O . MET A 1 448 ? -9.023 -22.734 -1.952 1 98.88 448 MET A O 1
ATOM 3482 N N . ALA A 1 449 ? -7.434 -24.125 -1.397 1 98.88 449 ALA A N 1
ATOM 3483 C CA . ALA A 1 449 ? -6.562 -23.734 -2.502 1 98.88 449 ALA A CA 1
ATOM 3484 C C . ALA A 1 449 ? -6.238 -24.922 -3.396 1 98.88 449 ALA A C 1
ATOM 3486 O O . ALA A 1 449 ? -5.68 -25.922 -2.932 1 98.88 449 ALA A O 1
ATOM 3487 N N . ALA A 1 450 ? -6.57 -24.828 -4.641 1 98.75 450 ALA A N 1
ATOM 3488 C CA . ALA A 1 450 ? -6.223 -25.844 -5.621 1 98.75 450 ALA A CA 1
ATOM 3489 C C . ALA A 1 450 ? -4.918 -25.5 -6.336 1 98.75 450 ALA A C 1
ATOM 3491 O O . ALA A 1 450 ? -4.809 -24.453 -6.969 1 98.75 450 ALA A O 1
ATOM 3492 N N . TYR A 1 451 ? -3.953 -26.422 -6.27 1 98.31 451 TYR A N 1
ATOM 3493 C CA . TYR A 1 451 ? -2.635 -26.312 -6.883 1 98.31 451 TYR A CA 1
ATOM 3494 C C . TYR A 1 451 ? -2.133 -24.875 -6.832 1 98.31 451 TYR A C 1
ATOM 3496 O O . TYR A 1 451 ? -1.769 -24.297 -7.863 1 98.31 451 TYR A O 1
ATOM 3504 N N . PRO A 1 452 ? -1.986 -24.312 -5.633 1 98.62 452 PRO A N 1
ATOM 3505 C CA . PRO A 1 452 ? -1.614 -22.906 -5.465 1 98.62 452 PRO A CA 1
ATOM 3506 C C . PRO A 1 452 ? -0.135 -22.641 -5.742 1 98.62 452 PRO A C 1
ATOM 3508 O O . PRO A 1 452 ? 0.69 -23.547 -5.594 1 98.62 452 PRO A O 1
ATOM 3511 N N . ALA A 1 453 ? 0.139 -21.422 -6.195 1 97.69 453 ALA A N 1
ATOM 3512 C CA . ALA A 1 453 ? 1.513 -20.938 -6.246 1 97.69 453 ALA A CA 1
ATOM 3513 C C . ALA A 1 453 ? 1.905 -20.266 -4.934 1 97.69 453 ALA A C 1
ATOM 3515 O O . ALA A 1 453 ? 1.285 -19.281 -4.516 1 97.69 453 ALA A O 1
ATOM 3516 N N . THR A 1 454 ? 2.893 -20.797 -4.23 1 98.12 454 THR A N 1
ATOM 3517 C CA . THR A 1 454 ? 3.268 -20.203 -2.951 1 98.12 454 THR A CA 1
ATOM 3518 C C . THR A 1 454 ? 4.707 -19.703 -2.99 1 98.12 454 THR A C 1
ATOM 3520 O O . THR A 1 454 ? 5.141 -18.969 -2.092 1 98.12 454 THR A O 1
ATOM 3523 N N . MET A 1 455 ? 5.477 -20.094 -4.008 1 95.31 455 MET A N 1
ATOM 3524 C CA . MET A 1 455 ? 6.852 -19.641 -4.223 1 95.31 455 MET A CA 1
ATOM 3525 C C . MET A 1 455 ? 7.012 -19.031 -5.609 1 95.31 455 MET A C 1
ATOM 3527 O O . MET A 1 455 ? 7.199 -19.75 -6.594 1 95.31 455 MET A O 1
ATOM 3531 N N . LEU A 1 456 ? 7.047 -17.734 -5.66 1 93.44 456 LEU A N 1
ATOM 3532 C CA . LEU A 1 456 ? 7.145 -17.047 -6.945 1 93.44 456 LEU A CA 1
ATOM 3533 C C . LEU A 1 456 ? 8.586 -16.672 -7.254 1 93.44 456 LEU A C 1
ATOM 3535 O O . LEU A 1 456 ? 8.922 -16.344 -8.398 1 93.44 456 LEU A O 1
ATOM 3539 N N . GLN A 1 457 ? 9.422 -16.797 -6.266 1 86.31 457 GLN A N 1
ATOM 3540 C CA . GLN A 1 457 ? 10.844 -16.609 -6.527 1 86.31 457 GLN A CA 1
ATOM 3541 C C . GLN A 1 457 ? 11.367 -17.641 -7.52 1 86.31 457 GLN A C 1
ATOM 3543 O O . GLN A 1 457 ? 10.992 -18.812 -7.445 1 86.31 457 GLN A O 1
ATOM 3548 N N . SER A 1 458 ? 12.172 -17.141 -8.438 1 84.94 458 SER A N 1
ATOM 3549 C CA . SER A 1 458 ? 12.781 -18.078 -9.383 1 84.94 458 SER A CA 1
ATOM 3550 C C . SER A 1 458 ? 13.758 -19.016 -8.68 1 84.94 458 SER A C 1
ATOM 3552 O O . SER A 1 458 ? 14.836 -18.594 -8.258 1 84.94 458 SER A O 1
ATOM 3554 N N . THR A 1 459 ? 13.344 -20.234 -8.555 1 88.88 459 THR A N 1
ATOM 3555 C CA . THR A 1 459 ? 14.172 -21.25 -7.922 1 88.88 459 THR A CA 1
ATOM 35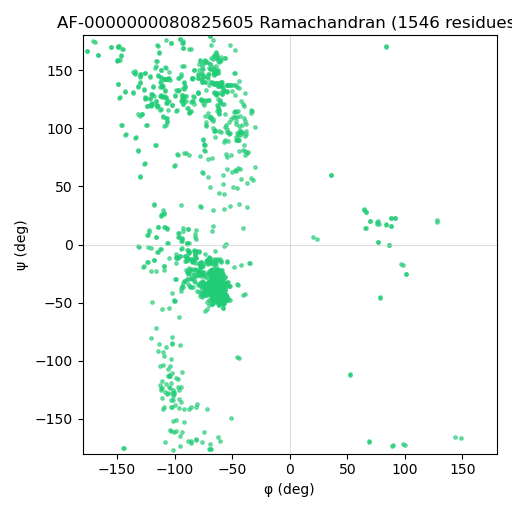56 C C . THR A 1 459 ? 13.883 -22.625 -8.516 1 88.88 459 THR A C 1
ATOM 3558 O O . THR A 1 459 ? 13.047 -22.766 -9.414 1 88.88 459 THR A O 1
ATOM 3561 N N . ALA A 1 460 ? 14.758 -23.594 -8.117 1 91.44 460 ALA A N 1
ATOM 3562 C CA . ALA A 1 460 ? 14.625 -24.953 -8.625 1 91.44 460 ALA A CA 1
ATOM 3563 C C . ALA A 1 460 ? 14.062 -25.891 -7.562 1 91.44 460 ALA A C 1
ATOM 3565 O O . ALA A 1 460 ? 14.328 -25.719 -6.371 1 91.44 460 ALA A O 1
ATOM 3566 N N . SER A 1 461 ? 13.273 -26.781 -7.973 1 95.62 461 SER A N 1
ATOM 3567 C CA . SER A 1 461 ? 12.758 -27.906 -7.207 1 95.62 461 SER A CA 1
ATOM 3568 C C . SER A 1 461 ? 12.477 -29.109 -8.102 1 95.62 461 SER A C 1
ATOM 3570 O O . SER A 1 461 ? 12.398 -28.969 -9.328 1 95.62 461 SER A O 1
ATOM 3572 N N . PRO A 1 462 ? 12.438 -30.281 -7.527 1 97 462 PRO A N 1
ATOM 3573 C CA . PRO A 1 462 ? 12.195 -31.438 -8.383 1 97 462 PRO A CA 1
ATOM 3574 C C . PRO A 1 462 ? 10.906 -31.328 -9.188 1 97 462 PRO A C 1
ATOM 3576 O O . PRO A 1 462 ? 10.859 -31.719 -10.352 1 97 462 PRO A O 1
ATOM 3579 N N . SER A 1 463 ? 9.875 -30.797 -8.586 1 97.75 463 SER A N 1
ATOM 3580 C CA . SER A 1 463 ? 8.641 -30.672 -9.352 1 97.75 463 SER A CA 1
ATOM 3581 C C . SER A 1 463 ? 8.773 -29.625 -10.453 1 97.75 463 SER A C 1
ATOM 3583 O O . SER A 1 463 ? 8.156 -29.75 -11.508 1 97.75 463 SER A O 1
ATOM 3585 N N . ARG A 1 464 ? 9.586 -28.578 -10.211 1 96.31 464 ARG A N 1
ATOM 3586 C CA . ARG A 1 464 ? 9.805 -27.547 -11.211 1 96.31 464 ARG A CA 1
ATOM 3587 C C . ARG A 1 464 ? 10.445 -28.109 -12.469 1 96.31 464 ARG A C 1
ATOM 3589 O O . ARG A 1 464 ? 10.242 -27.594 -13.57 1 96.31 464 ARG A O 1
ATOM 3596 N N . LEU A 1 465 ? 11.188 -29.172 -12.328 1 96.25 465 LEU A N 1
ATOM 3597 C CA . LEU A 1 465 ? 11.852 -29.797 -13.461 1 96.25 465 LEU A CA 1
ATOM 3598 C C . LEU A 1 465 ? 10.836 -30.359 -14.453 1 96.25 465 LEU A C 1
ATOM 3600 O O . LEU A 1 465 ? 11.125 -30.484 -15.641 1 96.25 465 LEU A O 1
ATOM 3604 N N . LEU A 1 466 ? 9.664 -30.609 -13.922 1 97.12 466 LEU A N 1
ATOM 3605 C CA . LEU A 1 466 ? 8.602 -31.141 -14.766 1 97.12 466 LEU A CA 1
ATOM 3606 C C . LEU A 1 466 ? 8.109 -30.094 -15.758 1 97.12 466 LEU A C 1
ATOM 3608 O O . LEU A 1 466 ? 7.414 -30.422 -16.719 1 97.12 466 LEU A O 1
ATOM 3612 N N . SER A 1 467 ? 8.484 -28.875 -15.586 1 94.56 467 SER A N 1
ATOM 3613 C CA . SER A 1 467 ? 8.086 -27.812 -16.5 1 94.56 467 SER A CA 1
ATOM 3614 C C . SER A 1 467 ? 8.664 -28.047 -17.891 1 94.56 467 SER A C 1
ATOM 3616 O O . SER A 1 467 ? 8.203 -27.453 -18.875 1 94.56 467 SER A O 1
ATOM 3618 N N . LEU A 1 468 ? 9.664 -28.859 -18.016 1 93.44 468 LEU A N 1
ATOM 3619 C CA . LEU A 1 468 ? 10.25 -29.219 -19.312 1 93.44 468 LEU A CA 1
ATOM 3620 C C . LEU A 1 468 ? 9.273 -30.031 -20.141 1 93.44 468 LEU A C 1
ATOM 3622 O O . LEU A 1 468 ? 9.266 -29.938 -21.375 1 93.44 468 LEU A O 1
ATOM 3626 N N . ILE A 1 469 ? 8.438 -30.797 -19.469 1 94.94 469 ILE A N 1
ATOM 3627 C CA . ILE A 1 469 ? 7.609 -31.781 -20.156 1 94.94 469 ILE A CA 1
ATOM 3628 C C . ILE A 1 469 ? 6.152 -31.328 -20.141 1 94.94 469 ILE A C 1
ATOM 3630 O O . ILE A 1 469 ? 5.344 -31.797 -20.953 1 94.94 469 ILE A O 1
ATOM 3634 N N . ASP A 1 470 ? 5.793 -30.422 -19.281 1 94 470 ASP A N 1
ATOM 3635 C CA . ASP A 1 470 ? 4.398 -30.047 -19.062 1 94 470 ASP A CA 1
ATOM 3636 C C . ASP A 1 470 ? 3.895 -29.156 -20.203 1 94 470 ASP A C 1
ATOM 3638 O O . ASP A 1 470 ? 4.445 -28.078 -20.453 1 94 470 ASP A O 1
ATOM 3642 N N . PRO A 1 471 ? 2.854 -29.531 -20.828 1 91.31 471 PRO A N 1
ATOM 3643 C CA . PRO A 1 471 ? 2.375 -28.75 -21.984 1 91.31 471 PRO A CA 1
ATOM 3644 C C . PRO A 1 471 ? 1.603 -27.5 -21.562 1 91.31 471 PRO A C 1
ATOM 3646 O O . PRO A 1 471 ? 1.388 -26.609 -22.375 1 91.31 471 PRO A O 1
ATOM 3649 N N . LEU A 1 472 ? 1.188 -27.422 -20.344 1 89.94 472 LEU A N 1
ATOM 3650 C CA . LEU A 1 472 ? 0.367 -26.297 -19.891 1 89.94 472 LEU A CA 1
ATOM 3651 C C . LEU A 1 472 ? 1.215 -25.266 -19.156 1 89.94 472 LEU A C 1
ATOM 3653 O O . LEU A 1 472 ? 0.889 -24.078 -19.156 1 89.94 472 LEU A O 1
ATOM 3657 N N . LEU A 1 473 ? 2.273 -25.781 -18.531 1 92.56 473 LEU A N 1
ATOM 3658 C CA . LEU A 1 473 ? 3.1 -24.875 -17.734 1 92.56 473 LEU A CA 1
ATOM 3659 C C . LEU A 1 473 ? 4.574 -25.031 -18.094 1 92.56 473 LEU A C 1
ATOM 3661 O O . LEU A 1 473 ? 5.402 -25.297 -17.219 1 92.56 473 LEU A O 1
ATOM 3665 N N . PRO A 1 474 ? 4.852 -24.812 -19.328 1 90.38 474 PRO A N 1
ATOM 3666 C CA . PRO A 1 474 ? 6.293 -24.75 -19.594 1 90.38 474 PRO A CA 1
ATOM 3667 C C . PRO A 1 474 ? 7 -23.656 -18.812 1 90.38 474 PRO A C 1
ATOM 3669 O O . PRO A 1 474 ? 6.355 -22.719 -18.344 1 90.38 474 PRO A O 1
ATOM 3672 N N . LEU A 1 475 ? 8.234 -23.75 -18.641 1 87.69 475 LEU A N 1
ATOM 3673 C CA . LEU A 1 475 ? 9 -22.828 -17.812 1 87.69 475 LEU A CA 1
ATOM 3674 C C . LEU A 1 475 ? 8.859 -21.406 -18.312 1 87.69 475 LEU A C 1
ATOM 3676 O O . LEU A 1 475 ? 8.852 -20.453 -17.516 1 87.69 475 LEU A O 1
ATOM 3680 N N . SER A 1 476 ? 8.75 -21.266 -19.547 1 84.5 476 SER A N 1
ATOM 3681 C CA . SER A 1 476 ? 8.633 -19.938 -20.125 1 84.5 476 SER A CA 1
ATOM 3682 C C . SER A 1 476 ? 7.379 -19.234 -19.641 1 84.5 476 SER A C 1
ATOM 3684 O O . SER A 1 476 ? 7.418 -18.047 -19.312 1 84.5 476 SER A O 1
ATOM 3686 N N . VAL A 1 477 ? 6.285 -19.953 -19.562 1 86.44 477 VAL A N 1
ATOM 3687 C CA . VAL A 1 477 ? 5.027 -19.375 -19.094 1 86.44 477 VAL A CA 1
ATOM 3688 C C . VAL A 1 477 ? 5.141 -19.016 -17.609 1 86.44 477 VAL A C 1
ATOM 3690 O O . VAL A 1 477 ? 4.711 -17.938 -17.203 1 86.44 477 VAL A O 1
ATOM 3693 N N . LEU A 1 478 ? 5.699 -19.875 -16.844 1 89.38 478 LEU A N 1
ATOM 3694 C CA . LEU A 1 478 ? 5.863 -19.625 -15.422 1 89.38 478 LEU A CA 1
ATOM 3695 C C . LEU A 1 478 ? 6.699 -18.375 -15.18 1 89.38 478 LEU A C 1
ATOM 3697 O O . LEU A 1 478 ? 6.32 -17.516 -14.383 1 89.38 478 LEU A O 1
ATOM 3701 N N . SER A 1 479 ? 7.742 -18.25 -15.922 1 88.12 479 SER A N 1
ATOM 3702 C CA . SER A 1 479 ? 8.672 -17.141 -15.75 1 88.12 479 SER A CA 1
ATOM 3703 C C . SER A 1 479 ? 8.039 -15.812 -16.188 1 88.12 479 SER A C 1
ATOM 3705 O O . SER A 1 479 ? 8.195 -14.797 -15.508 1 88.12 479 SER A O 1
ATOM 3707 N N . LYS A 1 480 ? 7.312 -15.852 -17.25 1 88.69 480 LYS A N 1
ATOM 3708 C CA . LYS A 1 480 ? 6.719 -14.625 -17.797 1 88.69 480 LYS A CA 1
ATOM 3709 C C . LYS A 1 480 ? 5.574 -14.141 -16.906 1 88.69 480 LYS A C 1
ATOM 3711 O O . LYS A 1 480 ? 5.387 -12.938 -16.734 1 88.69 480 LYS A O 1
ATOM 3716 N N . CYS A 1 481 ? 4.789 -15.07 -16.391 1 91.69 481 CYS A N 1
ATOM 3717 C CA . CYS A 1 481 ? 3.699 -14.703 -15.492 1 91.69 481 CYS A CA 1
ATOM 3718 C C . CYS A 1 481 ? 4.234 -14.039 -14.234 1 91.69 481 CYS A C 1
ATOM 3720 O O . CYS A 1 481 ? 3.725 -13 -13.812 1 91.69 481 CYS A O 1
ATOM 3722 N N . VAL A 1 482 ? 5.273 -14.594 -13.695 1 91.94 482 VAL A N 1
ATOM 3723 C CA . VAL A 1 482 ? 5.852 -14.062 -12.469 1 91.94 482 VAL A CA 1
ATOM 3724 C C . VAL A 1 482 ? 6.496 -12.703 -12.742 1 91.94 482 VAL A C 1
ATOM 3726 O O . VAL A 1 482 ? 6.348 -11.766 -11.953 1 91.94 482 VAL A O 1
ATOM 3729 N N . SER A 1 483 ? 7.176 -12.633 -13.852 1 90.38 483 SER A N 1
ATOM 3730 C CA . SER A 1 483 ? 7.82 -11.375 -14.219 1 90.38 483 SER A CA 1
ATOM 3731 C C . SER A 1 483 ? 6.793 -10.266 -14.406 1 90.38 483 SER A C 1
ATOM 3733 O O . SER A 1 483 ? 7.023 -9.125 -14 1 90.38 483 SER A O 1
ATOM 3735 N N . ALA A 1 484 ? 5.719 -10.594 -15.016 1 91.5 484 ALA A N 1
ATOM 3736 C CA . ALA A 1 484 ? 4.652 -9.617 -15.227 1 91.5 484 ALA A CA 1
ATOM 3737 C C . ALA A 1 484 ? 4.043 -9.172 -13.898 1 91.5 484 ALA A C 1
ATOM 3739 O O . ALA A 1 484 ? 3.861 -7.977 -13.664 1 91.5 484 ALA A O 1
ATOM 3740 N N . TYR A 1 485 ? 3.777 -10.117 -13.062 1 94.25 485 TYR A N 1
ATOM 3741 C CA . TYR A 1 485 ? 3.166 -9.82 -11.773 1 94.25 485 TYR A CA 1
ATOM 3742 C C . TYR A 1 485 ? 4.117 -9.008 -10.898 1 94.25 485 TYR A C 1
ATOM 3744 O O . TYR A 1 485 ? 3.678 -8.172 -10.109 1 94.25 485 TYR A O 1
ATOM 3752 N N . ALA A 1 486 ? 5.41 -9.219 -11.109 1 91.56 486 ALA A N 1
ATOM 3753 C CA . ALA A 1 486 ? 6.43 -8.523 -10.336 1 91.56 486 ALA A CA 1
ATOM 3754 C C . ALA A 1 486 ? 6.711 -7.137 -10.914 1 91.56 486 ALA A C 1
ATOM 3756 O O . ALA A 1 486 ? 7.492 -6.367 -10.352 1 91.56 486 ALA A O 1
ATOM 3757 N N . GLY A 1 487 ? 6.113 -6.801 -12.016 1 88.06 487 GLY A N 1
ATOM 3758 C CA . GLY A 1 487 ? 6.285 -5.488 -12.617 1 88.06 487 GLY A CA 1
ATOM 3759 C C . GLY A 1 487 ? 7.477 -5.41 -13.555 1 88.06 487 GLY A C 1
ATOM 3760 O O . GLY A 1 487 ? 7.957 -4.32 -13.867 1 88.06 487 GLY A O 1
ATOM 3761 N N . GLY A 1 488 ? 7.969 -6.496 -13.945 1 81.75 488 GLY A N 1
ATOM 3762 C CA . GLY A 1 488 ? 9.156 -6.52 -14.789 1 81.75 488 GLY A CA 1
ATOM 3763 C C . GLY A 1 488 ? 8.836 -6.438 -16.266 1 81.75 488 GLY A C 1
ATOM 3764 O O . GLY A 1 488 ? 9.742 -6.359 -17.094 1 81.75 488 GLY A O 1
ATOM 3765 N N . GLU A 1 489 ? 7.566 -6.516 -16.516 1 78.31 489 GLU A N 1
ATOM 3766 C CA . GLU A 1 489 ? 7.145 -6.484 -17.922 1 78.31 489 GLU A CA 1
ATOM 3767 C C . GLU A 1 489 ? 6.414 -5.188 -18.25 1 78.31 489 GLU A C 1
ATOM 3769 O O . GLU A 1 489 ? 5.75 -4.609 -17.375 1 78.31 489 GLU A O 1
ATOM 3774 N N . THR A 1 490 ? 6.715 -4.57 -19.359 1 66.5 490 THR A N 1
ATOM 3775 C CA . THR A 1 490 ? 6.086 -3.318 -19.766 1 66.5 490 THR A CA 1
ATOM 3776 C C . THR A 1 490 ? 4.715 -3.58 -20.375 1 66.5 490 THR A C 1
ATOM 3778 O O . THR A 1 490 ? 4.473 -4.652 -20.938 1 66.5 490 THR A O 1
ATOM 3781 N N . ASP A 1 491 ? 3.811 -2.57 -20.109 1 59.81 491 ASP A N 1
ATOM 3782 C CA . ASP A 1 491 ? 2.484 -2.621 -20.719 1 59.81 491 ASP A CA 1
ATOM 3783 C C . ASP A 1 491 ? 2.562 -2.408 -22.219 1 59.81 491 ASP A C 1
ATOM 3785 O O . ASP A 1 491 ? 3.312 -1.551 -22.703 1 59.81 491 ASP A O 1
ATOM 3789 N N . ASP A 1 492 ? 2.359 -3.398 -22.969 1 58.81 492 ASP A N 1
ATOM 3790 C CA . ASP A 1 492 ? 2.312 -3.162 -24.422 1 58.81 492 ASP A CA 1
ATOM 3791 C C . ASP A 1 492 ? 1.012 -2.467 -24.812 1 58.81 492 ASP A C 1
ATOM 3793 O O . ASP A 1 492 ? -0.072 -3.033 -24.656 1 58.81 492 ASP A O 1
ATOM 3797 N N . GLN A 1 493 ? 0.903 -1.175 -24.656 1 51.38 493 GLN A N 1
ATOM 3798 C CA . GLN A 1 493 ? -0.275 -0.406 -25.047 1 51.38 493 GLN A CA 1
ATOM 3799 C C . GLN A 1 493 ? -0.905 -0.97 -26.312 1 51.38 493 GLN A C 1
ATOM 3801 O O . GLN A 1 493 ? -1.93 -0.468 -26.781 1 51.38 493 GLN A O 1
ATOM 3806 N N . SER A 1 494 ? -0.298 -1.783 -27.094 1 47.56 494 SER A N 1
ATOM 3807 C CA . SER A 1 494 ? -0.975 -2.172 -28.328 1 47.56 494 SER A CA 1
ATOM 3808 C C . SER A 1 494 ? -2.166 -3.08 -28.047 1 47.56 494 SER A C 1
ATOM 3810 O O . SER A 1 494 ? -2.213 -3.744 -27 1 47.56 494 SER A O 1
ATOM 3812 N N . ASN A 1 495 ? -3.373 -2.982 -28.656 1 47.94 495 ASN A N 1
ATOM 3813 C CA . ASN A 1 495 ? -4.719 -3.541 -28.578 1 47.94 495 ASN A CA 1
ATOM 3814 C C . ASN A 1 495 ? -4.688 -5.062 -28.469 1 47.94 495 ASN A C 1
ATOM 3816 O O . ASN A 1 495 ? -4.641 -5.766 -29.469 1 47.94 495 ASN A O 1
ATOM 3820 N N . SER A 1 496 ? -4.219 -5.582 -27.594 1 46.66 496 SER A N 1
ATOM 3821 C CA . SER A 1 496 ? -4.301 -7.016 -27.328 1 46.66 496 SER A CA 1
ATOM 3822 C C . SER A 1 496 ? -5.699 -7.551 -27.625 1 46.66 496 SER A C 1
ATOM 3824 O O . SER A 1 496 ? -5.852 -8.695 -28.062 1 46.66 496 SER A O 1
ATOM 3826 N N . GLU A 1 497 ? -6.68 -6.773 -27.188 1 45.62 497 GLU A N 1
ATOM 3827 C CA . GLU A 1 497 ? -8.039 -7.191 -27.516 1 45.62 497 GLU A CA 1
ATOM 3828 C C . GLU A 1 497 ? -8.234 -7.297 -29.031 1 45.62 497 GLU A C 1
ATOM 3830 O O . GLU A 1 497 ? -8.906 -8.211 -29.516 1 45.62 497 GLU A O 1
ATOM 3835 N N . GLU A 1 498 ? -7.77 -6.336 -29.719 1 46.22 498 GLU A N 1
ATOM 3836 C CA . GLU A 1 498 ? -7.934 -6.371 -31.172 1 46.22 498 GLU A CA 1
ATOM 3837 C C . GLU A 1 498 ? -7.191 -7.555 -31.781 1 46.22 498 GLU A C 1
ATOM 3839 O O . GLU A 1 498 ? -7.668 -8.156 -32.75 1 46.22 498 GLU A O 1
ATOM 3844 N N . LYS A 1 499 ? -6.148 -7.852 -31.234 1 47.09 499 LYS A N 1
ATOM 3845 C CA . LYS A 1 499 ? -5.41 -9 -31.75 1 47.09 499 LYS A CA 1
ATOM 3846 C C . LYS A 1 499 ? -6.125 -10.305 -31.406 1 47.09 499 LYS A C 1
ATOM 3848 O O . LYS A 1 499 ? -6.141 -11.234 -32.219 1 47.09 499 LYS A O 1
ATOM 3853 N N . ALA A 1 500 ? -6.754 -10.25 -30.25 1 46.88 500 ALA A N 1
ATOM 3854 C CA . ALA A 1 500 ? -7.543 -11.406 -29.828 1 46.88 500 ALA A CA 1
ATOM 3855 C C . ALA A 1 500 ? -8.781 -11.57 -30.688 1 46.88 500 ALA A C 1
ATOM 3857 O O . ALA A 1 500 ? -9.164 -12.695 -31.047 1 46.88 500 ALA A O 1
ATOM 3858 N N . LEU A 1 501 ? -9.438 -10.438 -31.031 1 46.19 501 LEU A N 1
ATOM 3859 C CA . LEU A 1 501 ? -10.617 -10.461 -31.891 1 46.19 501 LEU A CA 1
ATOM 3860 C C . LEU A 1 501 ? -10.25 -10.922 -33.281 1 46.19 501 LEU A C 1
ATOM 3862 O O . LEU A 1 501 ? -11.039 -11.609 -33.938 1 46.19 501 LEU A O 1
ATOM 3866 N N . GLY A 1 502 ? -9.219 -10.406 -33.75 1 43.03 502 GLY A N 1
ATOM 3867 C CA . GLY A 1 502 ? -8.852 -10.898 -35.062 1 43.03 502 GLY A CA 1
ATOM 3868 C C . GLY A 1 502 ? -8.695 -12.406 -35.094 1 43.03 502 GLY A C 1
ATOM 3869 O O . GLY A 1 502 ? -9.031 -13.039 -36.094 1 43.03 502 GLY A O 1
ATOM 3870 N N . MET A 1 503 ? -8.242 -12.805 -34.062 1 42.34 503 MET A N 1
ATOM 3871 C CA . MET A 1 503 ? -7.984 -14.234 -33.969 1 42.34 503 MET A CA 1
ATOM 3872 C C . MET A 1 503 ? -9.258 -15 -33.625 1 42.34 503 MET A C 1
ATOM 3874 O O . MET A 1 503 ? -9.305 -16.219 -33.719 1 42.34 503 MET A O 1
ATOM 3878 N N . MET A 1 504 ? -10.219 -14.359 -33.062 1 45.34 504 MET A N 1
ATOM 3879 C CA . MET A 1 504 ? -11.523 -14.922 -32.75 1 45.34 504 MET A CA 1
ATOM 3880 C C . MET A 1 504 ? -12.156 -15.594 -33.938 1 45.34 504 MET A C 1
ATOM 3882 O O . MET A 1 504 ? -12.797 -16.641 -33.812 1 45.34 504 MET A O 1
ATOM 3886 N N . GLY A 1 505 ? -12.109 -14.883 -34.969 1 41.62 505 GLY A N 1
ATOM 3887 C CA . GLY A 1 505 ? -12.648 -15.531 -36.156 1 41.62 505 GLY A CA 1
ATOM 3888 C C . GLY A 1 505 ? -12 -16.875 -36.438 1 41.62 505 GLY A C 1
ATOM 3889 O O . GLY A 1 505 ? -12.68 -17.812 -36.875 1 41.62 505 GLY A O 1
ATOM 3890 N N . LEU A 1 506 ? -10.836 -16.906 -36.094 1 40.03 506 LEU A N 1
ATOM 3891 C CA . LEU A 1 506 ? -10.07 -18.109 -36.406 1 40.03 506 LEU A CA 1
ATOM 3892 C C . LEU A 1 506 ? -10.375 -19.203 -35.375 1 40.03 506 LEU A C 1
ATOM 3894 O O . LEU A 1 506 ? -10.562 -20.375 -35.781 1 40.03 506 LEU A O 1
ATOM 3898 N N . VAL A 1 507 ? -10.508 -18.891 -34.125 1 44.41 507 VAL A N 1
ATOM 3899 C CA . VAL A 1 507 ? -10.75 -19.844 -33.062 1 44.41 507 VAL A CA 1
ATOM 3900 C C . VAL A 1 507 ? -12.172 -20.391 -33.156 1 44.41 507 VAL A C 1
ATOM 3902 O O . VAL A 1 507 ? -12.406 -21.578 -32.938 1 44.41 507 VAL A O 1
ATOM 3905 N N . ARG A 1 508 ? -13.109 -19.625 -33.469 1 43.56 508 ARG A N 1
ATOM 3906 C CA . ARG A 1 508 ? -14.477 -20.109 -33.625 1 43.56 508 ARG A CA 1
ATOM 3907 C C . ARG A 1 508 ? -14.555 -21.203 -34.688 1 43.56 508 ARG A C 1
ATOM 3909 O O . ARG A 1 508 ? -15.219 -22.219 -34.469 1 43.56 508 ARG A O 1
ATOM 3916 N N . ARG A 1 509 ? -14.016 -20.922 -35.719 1 41.31 509 ARG A N 1
ATOM 3917 C CA . ARG A 1 509 ? -14.086 -21.891 -36.812 1 41.31 509 ARG A CA 1
ATOM 3918 C C . ARG A 1 509 ? -13.312 -23.172 -36.469 1 41.31 509 ARG A C 1
ATOM 3920 O O . ARG A 1 509 ? -13.805 -24.281 -36.688 1 41.31 509 ARG A O 1
ATOM 3927 N N . ASP A 1 510 ? -12.18 -22.906 -35.938 1 40.5 510 ASP A N 1
ATOM 3928 C CA . ASP A 1 510 ? -11.367 -24.094 -35.688 1 40.5 510 ASP A CA 1
ATOM 3929 C C . ASP A 1 510 ? -11.891 -24.859 -34.469 1 40.5 510 ASP A C 1
ATOM 3931 O O . ASP A 1 510 ? -11.836 -26.094 -34.438 1 40.5 510 ASP A O 1
ATOM 3935 N N . THR A 1 511 ? -12.422 -24.188 -33.531 1 41.75 511 THR A N 1
ATOM 3936 C CA . THR A 1 511 ? -13.078 -24.891 -32.406 1 41.75 511 THR A CA 1
ATOM 3937 C C . THR A 1 511 ? -14.328 -25.609 -32.906 1 41.75 511 THR A C 1
ATOM 3939 O O . THR A 1 511 ? -14.594 -26.75 -32.5 1 41.75 511 THR A O 1
ATOM 3942 N N . ALA A 1 512 ? -15.078 -25.031 -33.75 1 41.19 512 ALA A N 1
ATOM 3943 C CA . ALA A 1 512 ? -16.203 -25.766 -34.344 1 41.19 512 ALA A CA 1
ATOM 3944 C C . ALA A 1 512 ? -15.711 -27 -35.125 1 41.19 512 ALA A C 1
ATOM 3946 O O . ALA A 1 512 ? -16.344 -28.062 -35.062 1 41.19 512 ALA A O 1
ATOM 3947 N N . LEU A 1 513 ? -14.641 -26.875 -35.781 1 41.28 513 LEU A N 1
ATOM 3948 C CA . LEU A 1 513 ? -14.086 -28.031 -36.469 1 41.28 513 LEU A CA 1
ATOM 3949 C C . LEU A 1 513 ? -13.492 -29.031 -35.469 1 41.28 513 LEU A C 1
ATOM 3951 O O . LEU A 1 513 ? -13.609 -30.25 -35.656 1 41.28 513 LEU A O 1
ATOM 3955 N N . LEU A 1 514 ? -12.875 -28.5 -34.469 1 39.75 514 LEU A N 1
ATOM 3956 C CA . LEU A 1 514 ? -12.344 -29.375 -33.438 1 39.75 514 LEU A CA 1
ATOM 3957 C C . LEU A 1 514 ? -13.469 -30.109 -32.719 1 39.75 514 LEU A C 1
ATOM 3959 O O . LEU A 1 514 ? -13.375 -31.312 -32.469 1 39.75 514 LEU A O 1
ATOM 3963 N N . PHE A 1 515 ? -14.5 -29.422 -32.344 1 41.66 515 PHE A N 1
ATOM 3964 C CA . PHE A 1 515 ? -15.648 -30.109 -31.781 1 41.66 515 PHE A CA 1
ATOM 3965 C C . PHE A 1 515 ? -16.312 -31.031 -32.781 1 41.66 515 PHE A C 1
ATOM 3967 O O . PHE A 1 515 ? -16.766 -32.125 -32.438 1 41.66 515 PHE A O 1
ATOM 3974 N N . ARG A 1 516 ? -16.375 -30.641 -34.031 1 40.03 516 ARG A N 1
ATOM 3975 C CA . ARG A 1 516 ? -16.844 -31.531 -35.062 1 40.03 516 ARG A CA 1
ATOM 3976 C C . ARG A 1 516 ? -15.93 -32.75 -35.188 1 40.03 516 ARG A C 1
ATOM 3978 O O . ARG A 1 516 ? -16.406 -33.875 -35.281 1 40.03 516 ARG A O 1
ATOM 3985 N N . ASP A 1 517 ? -14.656 -32.5 -35.156 1 39.16 517 ASP A N 1
ATOM 3986 C CA . ASP A 1 517 ? -13.711 -33.594 -35.312 1 39.16 517 ASP A CA 1
ATOM 3987 C C . ASP A 1 517 ? -13.633 -34.406 -34 1 39.16 517 ASP A C 1
ATOM 3989 O O . ASP A 1 517 ? -13.469 -35.625 -34.031 1 39.16 517 ASP A O 1
ATOM 3993 N N . LEU A 1 518 ? -13.609 -33.781 -32.906 1 38.03 518 LEU A N 1
ATOM 3994 C CA . LEU A 1 518 ? -13.734 -34.531 -31.656 1 38.03 518 LEU A CA 1
ATOM 3995 C C . LEU A 1 518 ? -15.039 -35.312 -31.609 1 38.03 518 LEU A C 1
ATOM 3997 O O . LEU A 1 518 ? -15.062 -36.469 -31.156 1 38.03 518 LEU A O 1
ATOM 4001 N N . ARG A 1 519 ? -16.109 -34.781 -32.031 1 36.72 519 ARG A N 1
ATOM 4002 C CA . ARG A 1 519 ? -17.328 -35.562 -32.188 1 36.72 519 ARG A CA 1
ATOM 4003 C C . ARG A 1 519 ? -17.125 -36.656 -33.219 1 36.72 519 ARG A C 1
ATOM 4005 O O . ARG A 1 519 ? -17.625 -37.781 -33.062 1 36.72 519 ARG A O 1
ATOM 4012 N N . LEU A 1 520 ? -16.453 -36.375 -34.312 1 36.41 520 LEU A N 1
ATOM 4013 C CA . LEU A 1 520 ? -16.188 -37.406 -35.312 1 36.41 520 LEU A CA 1
ATOM 4014 C C . LEU A 1 520 ? -15.094 -38.344 -34.812 1 36.41 520 LEU A C 1
ATOM 4016 O O . LEU A 1 520 ? -15.148 -39.562 -35.094 1 36.41 520 LEU A O 1
ATOM 4020 N N . GLY A 1 521 ? -14.039 -37.844 -34.188 1 34.78 521 GLY A N 1
ATOM 4021 C CA . GLY A 1 521 ? -13.078 -38.781 -33.625 1 34.78 521 GLY A CA 1
ATOM 4022 C C . GLY A 1 521 ? -13.633 -39.594 -32.469 1 34.78 521 GLY A C 1
ATOM 4023 O O . GLY A 1 521 ? -13.203 -40.719 -32.219 1 34.78 521 GLY A O 1
ATOM 4024 N N . ALA A 1 522 ? -14.461 -39 -31.594 1 33.78 522 ALA A N 1
ATOM 4025 C CA . ALA A 1 522 ? -15.227 -39.844 -30.672 1 33.78 522 ALA A CA 1
ATOM 4026 C C . ALA A 1 522 ? -16.109 -40.812 -31.438 1 33.78 522 ALA A C 1
ATOM 4028 O O . ALA A 1 522 ? -16.281 -41.969 -31.031 1 33.78 522 ALA A O 1
ATOM 4029 N N . SER A 1 523 ? -16.719 -40.438 -32.469 1 33.25 523 SER A N 1
ATOM 4030 C CA . SER A 1 523 ? -17.516 -41.406 -33.219 1 33.25 523 SER A CA 1
ATOM 4031 C C . SER A 1 523 ? -16.625 -42.5 -33.844 1 33.25 523 SER A C 1
ATOM 4033 O O . SER A 1 523 ? -17.016 -43.656 -33.906 1 33.25 523 SER A O 1
ATOM 4035 N N . SER A 1 524 ? -15.469 -42.125 -34.312 1 34.91 524 SER A N 1
ATOM 4036 C CA . SER A 1 524 ? -14.648 -43.188 -34.875 1 34.91 524 SER A CA 1
ATOM 4037 C C . SER A 1 524 ? -14.039 -44.031 -33.781 1 34.91 524 SER A C 1
ATOM 4039 O O . SER A 1 524 ? -13.992 -45.281 -33.906 1 34.91 524 SER A O 1
ATOM 4041 N N . TRP A 1 525 ? -13.656 -43.438 -32.625 1 32.19 525 TRP A N 1
ATOM 4042 C CA . TRP A 1 525 ? -13.211 -44.281 -31.516 1 32.19 525 TRP A CA 1
ATOM 4043 C C . TRP A 1 525 ? -14.391 -44.969 -30.859 1 32.19 525 TRP A C 1
ATOM 4045 O O . TRP A 1 525 ? -14.336 -46.188 -30.562 1 32.19 525 TRP A O 1
ATOM 4055 N N . LEU A 1 526 ? -15.562 -44.375 -30.703 1 32.59 526 LEU A N 1
ATOM 4056 C CA . LEU A 1 526 ? -16.75 -45.125 -30.297 1 32.59 526 LEU A CA 1
ATOM 4057 C C . LEU A 1 526 ? -17.109 -46.188 -31.312 1 32.59 526 LEU A C 1
ATOM 4059 O O . LEU A 1 526 ? -17.453 -47.312 -30.938 1 32.59 526 LEU A O 1
ATOM 4063 N N . ASN A 1 527 ? -17 -45.906 -32.562 1 33.72 527 ASN A N 1
ATOM 4064 C CA . ASN A 1 527 ? -17.312 -46.969 -33.5 1 33.72 527 ASN A CA 1
ATOM 4065 C C . ASN A 1 527 ? -16.312 -48.125 -33.438 1 33.72 527 ASN A C 1
ATOM 4067 O O . ASN A 1 527 ? -16.688 -49.281 -33.531 1 33.72 527 ASN A O 1
ATOM 4071 N N . SER A 1 528 ? -15.016 -47.844 -33.125 1 33.31 528 SER A N 1
ATOM 4072 C CA . SER A 1 528 ? -14.117 -48.969 -32.938 1 33.31 528 SER A CA 1
ATOM 4073 C C . SER A 1 528 ? -14.406 -49.688 -31.641 1 33.31 528 SER A C 1
ATOM 4075 O O . SER A 1 528 ? -14.219 -50.906 -31.562 1 33.31 528 SER A O 1
ATOM 4077 N N . PHE A 1 529 ? -14.789 -49 -30.547 1 32.78 529 PHE A N 1
ATOM 4078 C CA . PHE A 1 529 ? -15.172 -49.688 -29.328 1 32.78 529 PHE A CA 1
ATOM 4079 C C . PHE A 1 529 ? -16.516 -50.375 -29.5 1 32.78 529 PHE A C 1
ATOM 4081 O O . PHE A 1 529 ? -16.688 -51.531 -29.062 1 32.78 529 PHE A O 1
ATOM 4088 N N . LEU A 1 530 ? -17.484 -49.75 -30.094 1 33.06 530 LEU A N 1
ATOM 4089 C CA . LEU A 1 530 ? -18.75 -50.438 -30.312 1 33.06 530 LEU A CA 1
ATOM 4090 C C . LEU A 1 530 ? -18.562 -51.656 -31.219 1 33.06 530 LEU A C 1
ATOM 4092 O O . LEU A 1 530 ? -19.312 -52.625 -31.109 1 33.06 530 LEU A O 1
ATOM 4096 N N . GLU A 1 531 ? -17.656 -51.562 -32.156 1 34.31 531 GLU A N 1
ATOM 4097 C CA . GLU A 1 531 ? -17.453 -52.781 -32.906 1 34.31 531 GLU A CA 1
ATOM 4098 C C . GLU A 1 531 ? -16.875 -53.906 -32.031 1 34.31 531 GLU A C 1
ATOM 4100 O O . GLU A 1 531 ? -17.188 -55.062 -32.219 1 34.31 531 GLU A O 1
ATOM 4105 N N . LEU A 1 532 ? -15.969 -53.5 -31.016 1 31.03 532 LEU A N 1
ATOM 4106 C CA . LEU A 1 532 ? -15.445 -54.625 -30.203 1 31.03 532 LEU A CA 1
ATOM 4107 C C . LEU A 1 532 ? -16.5 -55.094 -29.219 1 31.03 532 LEU A C 1
ATOM 4109 O O . LEU A 1 532 ? -16.547 -56.281 -28.891 1 31.03 532 LEU A O 1
ATOM 4113 N N . SER A 1 533 ? -17.266 -54.219 -28.609 1 30.17 533 SER A N 1
ATOM 4114 C CA . SER A 1 533 ? -18.156 -54.688 -27.562 1 30.17 533 SER A CA 1
ATOM 4115 C C . SER A 1 533 ? -19.359 -55.438 -28.156 1 30.17 533 SER A C 1
ATOM 4117 O O . SER A 1 533 ? -20.219 -55.906 -27.422 1 30.17 533 SER A O 1
ATOM 4119 N N . GLY A 1 534 ? -19.719 -55.219 -29.312 1 29.91 534 GLY A N 1
ATOM 4120 C CA . GLY A 1 534 ? -20.953 -55.875 -29.719 1 29.91 534 GLY A CA 1
ATOM 4121 C C . GLY A 1 534 ? -20.844 -57.375 -29.734 1 29.91 534 GLY A C 1
ATOM 4122 O O . GLY A 1 534 ? -21.719 -58.062 -30.266 1 29.91 534 GLY A O 1
ATOM 4123 N N . GLN A 1 535 ? -19.578 -58 -29.484 1 28.25 535 GLN A N 1
ATOM 4124 C CA . GLN A 1 535 ? -19.734 -59.469 -29.547 1 28.25 535 GLN A CA 1
ATOM 4125 C C . GLN A 1 535 ? -20.359 -60 -28.266 1 28.25 535 GLN A C 1
ATOM 4127 O O . GLN A 1 535 ? -19.75 -59.906 -27.188 1 28.25 535 GLN A O 1
ATOM 4132 N N . LYS A 1 536 ? -21.609 -59.906 -27.969 1 29.14 536 LYS A N 1
ATOM 4133 C CA . LYS A 1 536 ? -22.391 -60.625 -26.953 1 29.14 536 LYS A CA 1
ATOM 4134 C C . LYS A 1 536 ? -22 -62.094 -26.922 1 29.14 536 LYS A C 1
ATOM 4136 O O . LYS A 1 536 ? -22.172 -62.812 -27.891 1 29.14 536 LYS A O 1
ATOM 4141 N N . PRO A 1 537 ? -21.016 -62.594 -25.953 1 26.72 537 PRO A N 1
ATOM 4142 C CA . PRO A 1 537 ? -20.859 -64.062 -25.766 1 26.72 537 PRO A CA 1
ATOM 4143 C C . PRO A 1 537 ? -22.125 -64.75 -25.25 1 26.72 537 PRO A C 1
ATOM 4145 O O . PRO A 1 537 ? -22.906 -64.125 -24.516 1 26.72 537 PRO A O 1
ATOM 4148 N N . HIS A 1 538 ? -22.781 -65.625 -25.844 1 23.48 538 HIS A N 1
ATOM 4149 C CA . HIS A 1 538 ? -23.734 -66.625 -25.422 1 23.48 538 HIS A CA 1
ATOM 4150 C C . HIS A 1 538 ? -23.141 -67.5 -24.328 1 23.48 538 HIS A C 1
ATOM 4152 O O . HIS A 1 538 ? -22.266 -68.375 -24.594 1 23.48 538 HIS A O 1
ATOM 4158 N N . LYS A 1 539 ? -22.797 -67.062 -23.094 1 23.7 539 LYS A N 1
ATOM 4159 C CA . LYS A 1 539 ? -22.438 -67.875 -21.969 1 23.7 539 LYS A CA 1
ATOM 4160 C C . LYS A 1 539 ? -23.5 -68.938 -21.719 1 23.7 539 LYS A C 1
ATOM 4162 O O . LYS A 1 539 ? -24.672 -68.625 -21.469 1 23.7 539 LYS A O 1
ATOM 4167 N N . ASN A 1 540 ? -23.406 -70.25 -22.203 1 20.64 540 ASN A N 1
ATOM 4168 C CA . ASN A 1 540 ? -23.531 -71.5 -21.5 1 20.64 540 ASN A CA 1
ATOM 4169 C C . ASN A 1 540 ? -22.719 -71.562 -20.203 1 20.64 540 ASN A C 1
ATOM 4171 O O . ASN A 1 540 ? -21.734 -70.812 -20.078 1 20.64 540 ASN A O 1
ATOM 4175 N N . VAL A 1 541 ? -23.078 -72.25 -19.094 1 23.84 541 VAL A N 1
ATOM 4176 C CA . VAL A 1 541 ? -22.844 -72.312 -17.641 1 23.84 541 VAL A CA 1
ATOM 4177 C C . VAL A 1 541 ? -21.391 -72.625 -17.359 1 23.84 541 VAL A C 1
ATOM 4179 O O . VAL A 1 541 ? -20.875 -72.312 -16.281 1 23.84 541 VAL A O 1
ATOM 4182 N N . PRO A 1 542 ? -20.562 -73.312 -18.188 1 21.98 542 PRO A N 1
ATOM 4183 C CA . PRO A 1 542 ? -19.812 -74.312 -17.438 1 21.98 542 PRO A CA 1
ATOM 4184 C C . PRO A 1 542 ? -18.891 -73.688 -16.391 1 21.98 542 PRO A C 1
ATOM 4186 O O . PRO A 1 542 ? -18.578 -72.5 -16.453 1 21.98 542 PRO A O 1
ATOM 4189 N N . LYS A 1 543 ? -18.438 -74.562 -15.422 1 21.81 543 LYS A N 1
ATOM 4190 C CA . LYS A 1 543 ? -17.703 -74.688 -14.172 1 21.81 543 LYS A CA 1
ATOM 4191 C C . LYS A 1 543 ? -16.391 -73.938 -14.203 1 21.81 543 LYS A C 1
ATOM 4193 O O . LYS A 1 543 ? -15.875 -73.625 -15.281 1 21.81 543 LYS A O 1
ATOM 4198 N N . THR A 1 544 ? -15.75 -73.75 -13.094 1 21.83 544 THR A N 1
ATOM 4199 C CA . THR A 1 544 ? -14.68 -73 -12.461 1 21.83 544 THR A CA 1
ATOM 4200 C C . THR A 1 544 ? -13.336 -73.25 -13.133 1 21.83 544 THR A C 1
ATOM 4202 O O . THR A 1 544 ? -12.344 -72.562 -12.867 1 21.83 544 THR A O 1
ATOM 4205 N N . GLU A 1 545 ? -13.172 -74.25 -14.016 1 18.52 545 GLU A N 1
ATOM 4206 C CA . GLU A 1 545 ? -11.812 -74.812 -13.938 1 18.52 545 GLU A CA 1
ATOM 4207 C C . GLU A 1 545 ? -10.781 -73.688 -14.117 1 18.52 545 GLU A C 1
ATOM 4209 O O . GLU A 1 545 ? -11.055 -72.688 -14.781 1 18.52 545 GLU A O 1
ATOM 4214 N N . SER A 1 546 ? -9.711 -73.625 -13.164 1 19.98 546 SER A N 1
ATOM 4215 C CA . SER A 1 546 ? -8.422 -73.062 -12.773 1 19.98 546 SER A CA 1
ATOM 4216 C C . SER A 1 546 ? -7.48 -72.938 -13.969 1 19.98 546 SER A C 1
ATOM 4218 O O . SER A 1 546 ? -6.344 -72.5 -13.828 1 19.98 546 SER A O 1
ATOM 4220 N N . MET A 1 547 ? -7.973 -73.062 -15.281 1 16.83 547 MET A N 1
ATOM 4221 C CA . MET A 1 547 ? -6.875 -73.438 -16.141 1 16.83 547 MET A CA 1
ATOM 4222 C C . MET A 1 547 ? -5.809 -72.375 -16.25 1 16.83 547 MET A C 1
ATOM 4224 O O . MET A 1 547 ? -6.109 -71.25 -16.609 1 16.83 547 MET A O 1
ATOM 4228 N N . ARG A 1 548 ? -4.664 -72.375 -15.367 1 19.36 548 ARG A N 1
ATOM 4229 C CA . ARG A 1 548 ? -3.297 -71.875 -15.477 1 19.36 548 ARG A CA 1
ATOM 4230 C C . ARG A 1 548 ? -2.756 -72.062 -16.891 1 19.36 548 ARG A C 1
ATOM 4232 O O . ARG A 1 548 ? -1.639 -72.562 -17.078 1 19.36 548 ARG A O 1
ATOM 4239 N N . ARG A 1 549 ? -3.514 -72 -17.938 1 17.09 549 ARG A N 1
ATOM 4240 C CA . ARG A 1 549 ? -3.4 -72.875 -19.078 1 17.09 549 ARG A CA 1
ATOM 4241 C C . ARG A 1 549 ? -2.129 -72.562 -19.875 1 17.09 549 ARG A C 1
ATOM 4243 O O . ARG A 1 549 ? -1.909 -71.438 -20.328 1 17.09 549 ARG A O 1
ATOM 4250 N N . SER A 1 550 ? -1.135 -73.625 -19.844 1 16.27 550 SER A N 1
ATOM 4251 C CA . SER A 1 550 ? 0.285 -73.938 -20.016 1 16.27 550 SER A CA 1
ATOM 4252 C C . SER A 1 550 ? 0.8 -73.375 -21.359 1 16.27 550 SER A C 1
ATOM 4254 O O . SER A 1 550 ? 0.019 -72.938 -22.188 1 16.27 550 SER A O 1
ATOM 4256 N N . VAL A 1 551 ? 1.845 -74.188 -21.891 1 15.98 551 VAL A N 1
ATOM 4257 C CA . VAL A 1 551 ? 3.074 -74.625 -22.516 1 15.98 551 VAL A CA 1
ATOM 4258 C C . VAL A 1 551 ? 2.9 -74.688 -24.031 1 15.98 551 VAL A C 1
ATOM 4260 O O . VAL A 1 551 ? 1.787 -74.562 -24.547 1 15.98 551 VAL A O 1
ATOM 4263 N N . SER A 1 552 ? 3.488 -75.75 -24.625 1 15.27 552 SER A N 1
ATOM 4264 C CA . SER A 1 552 ? 4.441 -76.25 -25.625 1 15.27 552 SER A CA 1
ATOM 4265 C C . SER A 1 552 ? 3.744 -76.562 -26.938 1 15.27 552 SER A C 1
ATOM 4267 O O . SER A 1 552 ? 3.457 -77.75 -27.219 1 15.27 552 SER A O 1
ATOM 4269 N N . GLU A 1 553 ? 2.783 -75.938 -27.406 1 14.66 553 GLU A N 1
ATOM 4270 C CA . GLU A 1 553 ? 2.111 -76.812 -28.344 1 14.66 553 GLU A CA 1
ATOM 4271 C C . GLU A 1 553 ? 3.08 -77.312 -29.422 1 14.66 553 GLU A C 1
ATOM 4273 O O . GLU A 1 553 ? 3.723 -76.5 -30.094 1 14.66 553 GLU A O 1
ATOM 4278 N N . ALA A 1 554 ? 3.404 -78.688 -29.422 1 14.93 554 ALA A N 1
ATOM 4279 C CA . ALA A 1 554 ? 4.02 -79.812 -30.062 1 14.93 554 ALA A CA 1
ATOM 4280 C C . ALA A 1 554 ? 3.555 -80 -31.516 1 14.93 554 ALA A C 1
ATOM 4282 O O . ALA A 1 554 ? 4.14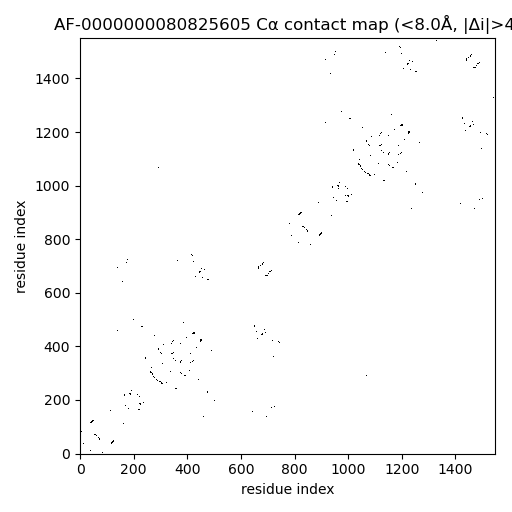8 -80.75 -32.281 1 14.93 554 ALA A O 1
ATOM 4283 N N . ALA A 1 555 ? 2.328 -79.75 -31.922 1 14.55 555 ALA A N 1
ATOM 4284 C CA . ALA A 1 555 ? 1.918 -81 -32.625 1 14.55 555 ALA A CA 1
ATOM 4285 C C . ALA A 1 555 ? 2.814 -81.25 -33.812 1 14.55 555 ALA A C 1
ATOM 4287 O O . ALA A 1 555 ? 3.467 -80.312 -34.344 1 14.55 555 ALA A O 1
ATOM 4288 N N . LEU A 1 556 ? 2.254 -82.188 -34.625 1 14.7 556 LEU A N 1
ATOM 4289 C CA . LEU A 1 556 ? 2.559 -83.438 -35.375 1 14.7 556 LEU A CA 1
ATOM 4290 C C . LEU A 1 556 ? 3.248 -83.125 -36.688 1 14.7 556 LEU A C 1
ATOM 4292 O O . LEU A 1 556 ? 3.23 -82 -37.156 1 14.7 556 LEU A O 1
ATOM 4296 N N . ALA A 1 557 ? 2.781 -83.875 -37.75 1 15.45 557 ALA A N 1
ATOM 4297 C CA . ALA A 1 557 ? 3.336 -85 -38.531 1 15.45 557 ALA A CA 1
ATOM 4298 C C . ALA A 1 557 ? 3.832 -84.5 -39.906 1 15.45 557 ALA A C 1
ATOM 4300 O O . ALA A 1 557 ? 4.984 -84.75 -40.281 1 15.45 557 ALA A O 1
ATOM 4301 N N . GLN A 1 558 ? 3.014 -84.812 -41 1 14.8 558 GLN A N 1
ATOM 4302 C CA . GLN A 1 558 ? 3.547 -85.75 -41.969 1 14.8 558 GLN A CA 1
ATOM 4303 C C . GLN A 1 558 ? 4.367 -85.062 -43.031 1 14.8 558 GLN A C 1
ATOM 4305 O O . GLN A 1 558 ? 4.328 -83.812 -43.156 1 14.8 558 GLN A O 1
ATOM 4310 N N . PRO A 1 559 ? 4.184 -85.625 -44.406 1 15.48 559 PRO A N 1
ATOM 4311 C CA . PRO A 1 559 ? 5.152 -86.188 -45.344 1 15.48 559 PRO A CA 1
ATOM 4312 C C . PRO A 1 559 ? 5.73 -85.188 -46.312 1 15.48 559 PRO A C 1
ATOM 4314 O O . PRO A 1 559 ? 5.254 -84 -46.344 1 15.48 559 PRO A O 1
ATOM 4317 N N . GLU A 1 560 ? 6.137 -85.75 -47.531 1 15.25 560 GLU A N 1
ATOM 4318 C CA . GLU A 1 560 ? 7.199 -85.812 -48.531 1 15.25 560 GLU A CA 1
ATOM 4319 C C . GLU A 1 560 ? 6.941 -84.875 -49.688 1 15.25 560 GLU A C 1
ATOM 4321 O O . GLU A 1 560 ? 7.832 -84.125 -50.094 1 15.25 560 GLU A O 1
ATOM 4326 N N . GLY A 1 561 ? 5.77 -85.062 -50.531 1 14.59 561 GLY A N 1
ATOM 4327 C CA . GLY A 1 561 ? 6.18 -85.438 -51.844 1 14.59 561 GLY A CA 1
ATOM 4328 C C . GLY A 1 561 ? 6.602 -84.312 -52.719 1 14.59 561 GLY A C 1
ATOM 4329 O O . GLY A 1 561 ? 6.535 -83.125 -52.312 1 14.59 561 GLY A O 1
ATOM 4330 N N . PRO A 1 562 ? 6.133 -84.438 -54.156 1 15.43 562 PRO A N 1
ATOM 4331 C CA . PRO A 1 562 ? 6.93 -84.562 -55.375 1 15.43 562 PRO A CA 1
ATOM 4332 C C . PRO A 1 562 ? 7.098 -83.188 -56.062 1 15.43 562 PRO A C 1
ATOM 4334 O O . PRO A 1 562 ? 6.867 -82.125 -55.438 1 15.43 562 PRO A O 1
ATOM 4337 N N . LEU A 1 563 ? 6.453 -83.125 -57.406 1 14.93 563 LEU A N 1
ATOM 4338 C CA . LEU A 1 563 ? 6.977 -83.125 -58.75 1 14.93 563 LEU A CA 1
ATOM 4339 C C . LEU A 1 563 ? 6.898 -81.75 -59.406 1 14.93 563 LEU A C 1
ATOM 4341 O O . LEU A 1 563 ? 7.902 -81.188 -59.875 1 14.93 563 LEU A O 1
ATOM 4345 N N . GLY A 1 564 ? 5.996 -81.562 -60.562 1 14.06 564 GLY A N 1
ATOM 4346 C CA . GLY A 1 564 ? 6.414 -81.438 -61.938 1 14.06 564 GLY A CA 1
ATOM 4347 C C . GLY A 1 564 ? 6.367 -80 -62.438 1 14.06 564 GLY A C 1
ATOM 4348 O O . GLY A 1 564 ? 6.344 -79.062 -61.625 1 14.06 564 GLY A O 1
ATOM 4349 N N . THR A 1 565 ? 5.465 -79.75 -63.562 1 14.31 565 THR A N 1
ATOM 4350 C CA . THR A 1 565 ? 5.785 -79.5 -65 1 14.31 565 THR A CA 1
ATOM 4351 C C . THR A 1 565 ? 5.648 -78.062 -65.375 1 14.31 565 THR A C 1
ATOM 4353 O O . THR A 1 565 ? 6.613 -77.438 -65.812 1 14.31 565 THR A O 1
ATOM 4356 N N . ASP A 1 566 ? 4.727 -77.688 -66.5 1 13.92 566 ASP A N 1
ATOM 4357 C CA . ASP A 1 566 ? 5.008 -77.312 -67.875 1 13.92 566 ASP A CA 1
ATOM 4358 C C . ASP A 1 566 ? 4.789 -75.875 -68.125 1 13.92 566 ASP A C 1
ATOM 4360 O O . ASP A 1 566 ? 5.734 -75.125 -68.438 1 13.92 566 ASP A O 1
ATOM 4364 N N . SER A 1 567 ? 3.75 -75.5 -69.188 1 14.17 567 SER A N 1
ATOM 4365 C CA . SER A 1 567 ? 3.902 -75.062 -70.562 1 14.17 567 SER A CA 1
ATOM 4366 C C . SER A 1 567 ? 3.697 -73.562 -70.75 1 14.17 567 SER A C 1
ATOM 4368 O O . SER A 1 567 ? 3.217 -72.875 -69.812 1 14.17 567 SER A O 1
ATOM 4370 N N . LEU A 1 568 ? 2.836 -73.125 -71.875 1 14 568 LEU A N 1
ATOM 4371 C CA . LEU A 1 568 ? 3.051 -72.562 -73.188 1 14 568 LEU A CA 1
ATOM 4372 C C . LEU A 1 568 ? 2.617 -71.125 -73.25 1 14 568 LEU A C 1
ATOM 4374 O O . LEU A 1 568 ? 3.379 -70.25 -73.688 1 14 568 LEU A O 1
ATOM 4378 N N . LYS A 1 569 ? 1.247 -70.688 -73.75 1 14.12 569 LYS A N 1
ATOM 4379 C CA . LYS A 1 569 ? 1.018 -70.25 -75.125 1 14.12 569 LYS A CA 1
ATOM 4380 C C . LYS A 1 569 ? 1 -68.75 -75.25 1 14.12 569 LYS A C 1
ATOM 4382 O O . LYS A 1 569 ? 0.846 -68 -74.25 1 14.12 569 LYS A O 1
ATOM 4387 N N . ASN A 1 570 ? 0.187 -68.188 -76.312 1 13.76 570 ASN A N 1
ATOM 4388 C CA . ASN A 1 570 ? 0.313 -67.562 -77.625 1 13.76 570 ASN A CA 1
ATOM 4389 C C . ASN A 1 570 ? -0.05 -66.062 -77.625 1 13.76 570 ASN A C 1
ATOM 4391 O O . ASN A 1 570 ? 0.72 -65.25 -78.062 1 13.76 570 ASN A O 1
ATOM 4395 N N . LEU A 1 571 ? -1.416 -65.562 -77.938 1 13.44 571 LEU A N 1
ATOM 4396 C CA . LEU A 1 571 ? -1.778 -65 -79.25 1 13.44 571 LEU A CA 1
ATOM 4397 C C . LEU A 1 571 ? -1.735 -63.469 -79.188 1 13.44 571 LEU A C 1
ATOM 4399 O O . LEU A 1 571 ? -1.789 -62.875 -78.125 1 13.44 571 LEU A O 1
ATOM 4403 N N . ASN A 1 572 ? -2.531 -62.75 -80.312 1 13.89 572 ASN A N 1
ATOM 4404 C CA . ASN A 1 572 ? -2.379 -61.969 -81.5 1 13.89 572 ASN A CA 1
ATOM 4405 C C . ASN A 1 572 ? -2.721 -60.5 -81.312 1 13.89 572 ASN A C 1
ATOM 4407 O O . ASN A 1 572 ? -1.921 -59.625 -81.625 1 13.89 572 ASN A O 1
ATOM 4411 N N . LEU A 1 573 ? -3.953 -59.938 -81.875 1 13.31 573 LEU A N 1
ATOM 4412 C CA . LEU A 1 573 ? -4.133 -59.219 -83.188 1 13.31 573 LEU A CA 1
ATOM 4413 C C . LEU A 1 573 ? -4.219 -57.719 -82.938 1 13.31 573 LEU A C 1
ATOM 4415 O O . LEU A 1 573 ? -4.441 -57.25 -81.812 1 13.31 573 LEU A O 1
ATOM 4419 N N . HIS A 1 574 ? -5.25 -56.906 -83.75 1 13.55 574 HIS A N 1
ATOM 4420 C CA . HIS A 1 574 ? -5.215 -56.031 -84.938 1 13.55 574 HIS A CA 1
ATOM 4421 C C . HIS A 1 574 ? -5.43 -54.562 -84.562 1 13.55 574 HIS A C 1
ATOM 4423 O O . HIS A 1 574 ? -4.609 -53.719 -84.875 1 13.55 574 HIS A O 1
ATOM 4429 N N . ASP A 1 575 ? -6.52 -53.75 -85.25 1 13.56 575 ASP A N 1
ATOM 4430 C CA . ASP A 1 575 ? -6.543 -52.875 -86.438 1 13.56 575 ASP A CA 1
ATOM 4431 C C . ASP A 1 575 ? -6.758 -51.406 -86 1 13.56 575 ASP A C 1
ATOM 4433 O O . ASP A 1 575 ? -7.129 -51.156 -84.812 1 13.56 575 ASP A O 1
ATOM 4437 N N . LEU A 1 576 ? -7.863 -50.531 -86.75 1 13.52 576 LEU A N 1
ATOM 4438 C CA . LEU A 1 576 ? -7.855 -49.562 -87.812 1 13.52 576 LEU A CA 1
ATOM 4439 C C . LEU A 1 576 ? -8.164 -48.156 -87.312 1 13.52 576 LEU A C 1
ATOM 4441 O O . LEU A 1 576 ? -7.414 -47.219 -87.562 1 13.52 576 LEU A O 1
ATOM 4445 N N . SER A 1 577 ? -9.445 -47.5 -87.5 1 13.19 577 SER A N 1
ATOM 4446 C CA . SER A 1 577 ? -9.797 -46.531 -88.562 1 13.19 577 SER A CA 1
ATOM 4447 C C . SER A 1 577 ? -9.758 -45.094 -88 1 13.19 577 SER A C 1
ATOM 4449 O O . SER A 1 577 ? -9.797 -44.906 -86.812 1 13.19 577 SER A O 1
ATOM 4451 N N . LEU A 1 578 ? -10.703 -44.031 -88.688 1 13.22 578 LEU A N 1
ATOM 4452 C CA . LEU A 1 578 ? -10.672 -42.969 -89.688 1 13.22 578 LEU A CA 1
ATOM 4453 C C . LEU A 1 578 ? -10.859 -41.594 -89 1 13.22 578 LEU A C 1
ATOM 4455 O O . LEU A 1 578 ? -10.055 -40.688 -89.188 1 13.22 578 LEU A O 1
ATOM 4459 N N . ARG A 1 579 ? -12.117 -40.75 -89.375 1 13.89 579 ARG A N 1
ATOM 4460 C CA . ARG A 1 579 ? -12.234 -39.625 -90.312 1 13.89 579 ARG A CA 1
ATOM 4461 C C . ARG A 1 579 ? -12.164 -38.281 -89.625 1 13.89 579 ARG A C 1
ATOM 4463 O O . ARG A 1 579 ? -12.055 -38.25 -88.375 1 13.89 579 ARG A O 1
ATOM 4470 N N . GLY A 1 580 ? -13.352 -37.281 -89.812 1 13.2 580 GLY A N 1
ATOM 4471 C CA . GLY A 1 580 ? -13.531 -36.188 -90.688 1 13.2 580 GLY A CA 1
ATOM 4472 C C . GLY A 1 580 ? -13.336 -34.844 -90.062 1 13.2 580 GLY A C 1
ATOM 4473 O O . GLY A 1 580 ? -13.133 -34.75 -88.812 1 13.2 580 GLY A O 1
ATOM 4474 N N . SER A 1 581 ? -14.43 -33.844 -90.25 1 13.61 581 SER A N 1
ATOM 4475 C CA . SER A 1 581 ? -14.508 -32.656 -91.125 1 13.61 581 SER A CA 1
ATOM 4476 C C . SER A 1 581 ? -14.219 -31.391 -90.312 1 13.61 581 SER A C 1
ATOM 4478 O O . SER A 1 581 ? -13.836 -31.438 -89.188 1 13.61 581 SER A O 1
ATOM 4480 N N . SER A 1 582 ? -15.234 -30.297 -90.438 1 13.66 582 SER A N 1
ATOM 4481 C CA . SER A 1 582 ? -15.219 -29.109 -91.312 1 13.66 582 SER A CA 1
ATOM 4482 C C . SER A 1 582 ? -14.805 -27.875 -90.5 1 13.66 582 SER A C 1
ATOM 4484 O O . SER A 1 582 ? -14.531 -27.969 -89.312 1 13.66 582 SER A O 1
ATOM 4486 N N . GLU A 1 583 ? -15.688 -26.625 -90.625 1 13.8 583 GLU A N 1
ATOM 4487 C CA . GLU A 1 583 ? -15.523 -25.422 -91.438 1 13.8 583 GLU A CA 1
ATOM 4488 C C . GLU A 1 583 ? -15 -24.266 -90.625 1 13.8 583 GLU A C 1
ATOM 4490 O O . GLU A 1 583 ? -14.977 -24.344 -89.375 1 13.8 583 GLU A O 1
ATOM 4495 N N . SER A 1 584 ? -15.695 -22.969 -90.812 1 13.69 584 SER A N 1
ATOM 4496 C CA . SER A 1 584 ? -15.297 -21.797 -91.625 1 13.69 584 SER A CA 1
ATOM 4497 C C . SER A 1 584 ? -14.742 -20.703 -90.688 1 13.69 584 SER A C 1
ATOM 4499 O O . SER A 1 584 ? -14.891 -20.766 -89.5 1 13.69 584 SER A O 1
ATOM 4501 N N . SER A 1 585 ? -15.172 -19.344 -91.062 1 13.58 585 SER A N 1
ATOM 4502 C CA . SER A 1 585 ? -14.484 -18.25 -91.75 1 13.58 585 SER A CA 1
ATOM 4503 C C . SER A 1 585 ? -13.984 -17.203 -90.75 1 13.58 585 SER A C 1
ATOM 4505 O O . SER A 1 585 ? -12.797 -16.875 -90.75 1 13.58 585 SER A O 1
ATOM 4507 N N . ASP A 1 586 ? -14.375 -15.773 -91 1 13.72 586 ASP A N 1
ATOM 4508 C CA . ASP A 1 586 ? -13.57 -14.734 -91.625 1 13.72 586 ASP A CA 1
ATOM 4509 C C . ASP A 1 586 ? -13.023 -13.758 -90.562 1 13.72 586 ASP A C 1
ATOM 4511 O O . ASP A 1 586 ? -11.812 -13.547 -90.5 1 13.72 586 ASP A O 1
ATOM 4515 N N . ASN A 1 587 ? -13.539 -12.398 -90.625 1 13.8 587 ASN A N 1
ATOM 4516 C CA . ASN A 1 587 ? -12.766 -11.312 -91.25 1 13.8 587 ASN A CA 1
ATOM 4517 C C . ASN A 1 587 ? -11.969 -10.555 -90.188 1 13.8 587 ASN A C 1
ATOM 4519 O O . ASN A 1 587 ? -12.242 -10.688 -88.938 1 13.8 587 ASN A O 1
ATOM 4523 N N . PRO A 1 588 ? -12.023 -9.023 -90.312 1 14.34 588 PRO A N 1
ATOM 4524 C CA . PRO A 1 588 ? -10.953 -8.18 -90.812 1 14.34 588 PRO A CA 1
ATOM 4525 C C . PRO A 1 588 ? -10.117 -7.52 -89.75 1 14.34 588 PRO A C 1
ATOM 4527 O O . PRO A 1 588 ? -8.977 -7.93 -89.5 1 14.34 588 PRO A O 1
ATOM 4530 N N . GLU A 1 589 ? -10.203 -6.062 -89.688 1 14.34 589 GLU A N 1
ATOM 4531 C CA . GLU A 1 589 ? -9.18 -5.129 -90.125 1 14.34 589 GLU A CA 1
ATOM 4532 C C . GLU A 1 589 ? -8.281 -4.68 -89 1 14.34 589 GLU A C 1
ATOM 4534 O O . GLU A 1 589 ? -8.664 -4.801 -87.812 1 14.34 589 GLU A O 1
ATOM 4539 N N . LEU A 1 590 ? -7.48 -3.486 -89.312 1 13.89 590 LEU A N 1
ATOM 4540 C CA . LEU A 1 590 ? -6.082 -3.094 -89.438 1 13.89 590 LEU A CA 1
ATOM 4541 C C . LEU A 1 590 ? -5.621 -2.289 -88.25 1 13.89 590 LEU A C 1
ATOM 4543 O O . LEU A 1 590 ? -4.512 -2.492 -87.75 1 13.89 590 LEU A O 1
ATOM 4547 N N . SER A 1 591 ? -6.215 -1.177 -87.812 1 14.29 591 SER A N 1
ATOM 4548 C CA . SER A 1 591 ? -5.379 -0.016 -88.125 1 14.29 591 SER A CA 1
ATOM 4549 C C . SER A 1 591 ? -4.18 0.054 -87.125 1 14.29 591 SER A C 1
ATOM 4551 O O . SER A 1 591 ? -4.203 -0.525 -86.062 1 14.29 591 SER A O 1
ATOM 4553 N N . MET A 1 592 ? -3.445 1.24 -87.188 1 13.95 592 MET A N 1
ATOM 4554 C CA . MET A 1 592 ? -2.098 1.708 -87.5 1 13.95 592 MET A CA 1
ATOM 4555 C C . MET A 1 592 ? -1.241 1.77 -86.25 1 13.95 592 MET A C 1
ATOM 4557 O O . MET A 1 592 ? -1.761 1.675 -85.125 1 13.95 592 MET A O 1
ATOM 4561 N N . SER A 1 593 ? -0.352 2.896 -86.188 1 14.05 593 SER A N 1
ATOM 4562 C CA . SER A 1 593 ? 1.084 2.996 -86.438 1 14.05 593 SER A CA 1
ATOM 4563 C C . SER A 1 593 ? 1.863 3.053 -85.125 1 14.05 593 SER A C 1
ATOM 4565 O O . SER A 1 593 ? 2.828 2.309 -84.938 1 14.05 593 SER A O 1
ATOM 4567 N N . ALA A 1 594 ? 1.999 4.34 -84.562 1 14.53 594 ALA A N 1
ATOM 4568 C CA . ALA A 1 594 ? 3.268 5.059 -84.625 1 14.53 594 ALA A CA 1
ATOM 4569 C C . ALA A 1 594 ? 4.254 4.555 -83.562 1 14.53 594 ALA A C 1
ATOM 4571 O O . ALA A 1 594 ? 3.867 4.242 -82.438 1 14.53 594 ALA A O 1
ATOM 4572 N N . GLU A 1 595 ? 5.676 4.668 -83.688 1 14.41 595 GLU A N 1
ATOM 4573 C CA . GLU A 1 595 ? 6.961 3.984 -83.562 1 14.41 595 GLU A CA 1
ATOM 4574 C C . GLU A 1 595 ? 7.648 4.328 -82.25 1 14.41 595 GLU A C 1
ATOM 4576 O O . GLU A 1 595 ? 8.422 3.529 -81.75 1 14.41 595 GLU A O 1
ATOM 4581 N N . ALA A 1 596 ? 7.75 5.582 -81.875 1 14.86 596 ALA A N 1
ATOM 4582 C CA . ALA A 1 596 ? 9.156 5.977 -81.938 1 14.86 596 ALA A CA 1
ATOM 4583 C C . ALA A 1 596 ? 10.016 5.117 -81 1 14.86 596 ALA A C 1
ATOM 4585 O O . ALA A 1 596 ? 9.516 4.539 -80.062 1 14.86 596 ALA A O 1
ATOM 4586 N N . LEU A 1 597 ? 11.422 5.535 -80.75 1 14.57 597 LEU A N 1
ATOM 4587 C CA . LEU A 1 597 ? 12.781 5.055 -80.938 1 14.57 597 LEU A CA 1
ATOM 4588 C C . LEU A 1 597 ? 13.375 4.516 -79.688 1 14.57 597 LEU A C 1
ATOM 4590 O O . LEU A 1 597 ? 13.906 3.402 -79.625 1 14.57 597 LEU A O 1
ATOM 4594 N N . GLY A 1 598 ? 14 5.43 -78.75 1 15.38 598 GLY A N 1
ATOM 4595 C CA . GLY A 1 598 ? 15.445 5.223 -78.688 1 15.38 598 GLY A CA 1
ATOM 4596 C C . GLY A 1 598 ? 15.852 4 -77.938 1 15.38 598 GLY A C 1
ATOM 4597 O O . GLY A 1 598 ? 15.031 3.402 -77.188 1 15.38 598 GLY A O 1
ATOM 4598 N N . PRO A 1 599 ? 17.125 3.941 -77.5 1 15.54 599 PRO A N 1
ATOM 4599 C CA . PRO A 1 599 ? 18.172 2.912 -77.562 1 15.54 599 PRO A CA 1
ATOM 4600 C C . PRO A 1 599 ? 18.078 1.931 -76.438 1 15.54 599 PRO A C 1
ATOM 4602 O O . PRO A 1 599 ? 17.391 2.197 -75.438 1 15.54 599 PRO A O 1
ATOM 4605 N N . SER A 1 600 ? 19.141 1.056 -76.25 1 15.05 600 SER A N 1
ATOM 4606 C CA . SER A 1 600 ? 19.438 -0.359 -76.062 1 15.05 600 SER A CA 1
ATOM 4607 C C . SER A 1 600 ? 19.734 -0.664 -74.562 1 15.05 600 SER A C 1
ATOM 4609 O O . SER A 1 600 ? 19.469 -1.771 -74.125 1 15.05 600 SER A O 1
ATOM 4611 N N . LYS A 1 601 ? 20.453 0.126 -73.812 1 16.31 601 LYS A N 1
ATOM 4612 C CA . LYS A 1 601 ? 21.625 -0.628 -73.375 1 16.31 601 LYS A CA 1
ATOM 4613 C C . LYS A 1 601 ? 21.219 -1.814 -72.5 1 16.31 601 LYS A C 1
ATOM 4615 O O . LYS A 1 601 ? 20.25 -1.733 -71.75 1 16.31 601 LYS A O 1
ATOM 4620 N N . PRO A 1 602 ? 22.047 -3.043 -72.375 1 15.81 602 PRO A N 1
ATOM 4621 C CA . PRO A 1 602 ? 21.938 -4.492 -72.188 1 15.81 602 PRO A CA 1
ATOM 4622 C C . PRO A 1 602 ? 21.828 -4.906 -70.688 1 15.81 602 PRO A C 1
ATOM 4624 O O . PRO A 1 602 ? 21.25 -5.949 -70.375 1 15.81 602 PRO A O 1
ATOM 4627 N N . SER A 1 603 ? 22.234 -4.133 -69.688 1 17.12 603 SER A N 1
ATOM 4628 C CA . SER A 1 603 ? 23.25 -4.832 -68.938 1 17.12 603 SER A CA 1
ATOM 4629 C C . SER A 1 603 ? 22.656 -6.027 -68.188 1 17.12 603 SER A C 1
ATOM 4631 O O . SER A 1 603 ? 21.453 -6.09 -67.938 1 17.12 603 SER A O 1
ATOM 4633 N N . ASP A 1 604 ? 23.578 -6.988 -67.5 1 17.03 604 ASP A N 1
ATOM 4634 C CA . ASP A 1 604 ? 23.922 -8.383 -67.25 1 17.03 604 ASP A CA 1
ATOM 4635 C C . ASP A 1 604 ? 23.25 -8.914 -66 1 17.03 604 ASP A C 1
ATOM 4637 O O . ASP A 1 604 ? 23.453 -8.391 -64.938 1 17.03 604 ASP A O 1
ATOM 4641 N N . ILE A 1 605 ? 22.062 -9.266 -66 1 18.14 605 ILE A N 1
ATOM 4642 C CA . ILE A 1 605 ? 21.219 -9.758 -64.938 1 18.14 605 ILE A CA 1
ATOM 4643 C C . ILE A 1 605 ? 21.781 -11.07 -64.375 1 18.14 605 ILE A C 1
ATOM 4645 O O . ILE A 1 605 ? 21.562 -12.133 -65 1 18.14 605 ILE A O 1
ATOM 4649 N N . ASN A 1 606 ? 23.219 -11.125 -64.125 1 16.55 606 ASN A N 1
ATOM 4650 C CA . ASN A 1 606 ? 23.781 -12.453 -63.938 1 16.55 606 ASN A CA 1
ATOM 4651 C C . ASN A 1 606 ? 23.078 -13.211 -62.812 1 16.55 606 ASN A C 1
ATOM 4653 O O . ASN A 1 606 ? 23.016 -12.742 -61.688 1 16.55 606 ASN A O 1
ATOM 4657 N N . PHE A 1 607 ? 22.234 -14.102 -63.156 1 18.17 607 PHE A N 1
ATOM 4658 C CA . PHE A 1 607 ? 21.391 -15.039 -62.406 1 18.17 607 PHE A CA 1
ATOM 4659 C C . PHE A 1 607 ? 22.234 -16.078 -61.688 1 18.17 607 PHE A C 1
ATOM 4661 O O . PHE A 1 607 ? 22.344 -17.219 -62.156 1 18.17 607 PHE A O 1
ATOM 4668 N N . LEU A 1 608 ? 23.5 -15.719 -61.281 1 17.88 608 LEU A N 1
ATOM 4669 C CA . LEU A 1 608 ? 24.359 -16.859 -61.031 1 17.88 608 LEU A CA 1
ATOM 4670 C C . LEU A 1 608 ? 23.688 -17.844 -60.062 1 17.88 608 LEU A C 1
ATOM 4672 O O . LEU A 1 608 ? 23.234 -17.453 -59 1 17.88 608 LEU A O 1
ATOM 4676 N N . LEU A 1 609 ? 23.234 -18.938 -60.625 1 19.67 609 LEU A N 1
ATOM 4677 C CA . LEU A 1 609 ? 22.688 -20.234 -60.219 1 19.67 609 LEU A CA 1
ATOM 4678 C C . LEU A 1 609 ? 23.656 -20.984 -59.312 1 19.67 609 LEU A C 1
ATOM 4680 O O . LEU A 1 609 ? 23.984 -22.141 -59.594 1 19.67 609 LEU A O 1
ATOM 4684 N N . GLY A 1 610 ? 24.453 -20.312 -58.531 1 18.95 610 GLY A N 1
ATOM 4685 C CA . GLY A 1 610 ? 25.562 -21.172 -58.156 1 18.95 610 GLY A CA 1
ATOM 4686 C C . GLY A 1 610 ? 25.125 -22.484 -57.531 1 18.95 610 GLY A C 1
ATOM 4687 O O . GLY A 1 610 ? 23.984 -22.625 -57.094 1 18.95 610 GLY A O 1
ATOM 4688 N N . PRO A 1 611 ? 25.844 -23.562 -58 1 20.31 611 PRO A N 1
ATOM 4689 C CA . PRO A 1 611 ? 25.688 -25 -57.75 1 20.31 611 PRO A CA 1
ATOM 4690 C C . PRO A 1 611 ? 25.516 -25.344 -56.281 1 20.31 611 PRO A C 1
ATOM 4692 O O . PRO A 1 611 ? 26.094 -24.672 -55.406 1 20.31 611 PRO A O 1
ATOM 4695 N N . GLU A 1 612 ? 24.344 -25.75 -55.938 1 19.72 612 GLU A N 1
ATOM 4696 C CA . GLU A 1 612 ? 23.828 -26.156 -54.625 1 19.72 612 GLU A CA 1
ATOM 4697 C C . GLU A 1 612 ? 24.656 -27.312 -54.062 1 19.72 612 GLU A C 1
ATOM 4699 O O . GLU A 1 612 ? 24.547 -28.453 -54.5 1 19.72 612 GLU A O 1
ATOM 4704 N N . ASP A 1 613 ? 26.016 -27.109 -53.844 1 19.7 613 ASP A N 1
ATOM 4705 C CA . ASP A 1 613 ? 26.875 -28.203 -53.375 1 19.7 613 ASP A CA 1
ATOM 4706 C C . ASP A 1 613 ? 26.234 -28.922 -52.188 1 19.7 613 ASP A C 1
ATOM 4708 O O . ASP A 1 613 ? 25.672 -28.281 -51.281 1 19.7 613 ASP A O 1
ATOM 4712 N N . SER A 1 614 ? 25.859 -30.219 -52.312 1 20.06 614 SER A N 1
ATOM 4713 C CA . SER A 1 614 ? 25.359 -31.328 -51.5 1 20.06 614 SER A CA 1
ATOM 4714 C C . SER A 1 614 ? 26.25 -31.562 -50.281 1 20.06 614 SER A C 1
ATOM 4716 O O . SER A 1 614 ? 27.047 -32.5 -50.25 1 20.06 614 SER A O 1
ATOM 4718 N N . ARG A 1 615 ? 26.875 -30.547 -49.656 1 21.75 615 ARG A N 1
ATOM 4719 C CA . ARG A 1 615 ? 27.812 -30.922 -48.625 1 21.75 615 ARG A CA 1
ATOM 4720 C C . ARG A 1 615 ? 27.141 -31.797 -47.562 1 21.75 615 ARG A C 1
ATOM 4722 O O . ARG A 1 615 ? 26.109 -31.438 -47 1 21.75 615 ARG A O 1
ATOM 4729 N N . GLN A 1 616 ? 27.422 -33.094 -47.719 1 19.12 616 GLN A N 1
ATOM 4730 C CA . GLN A 1 616 ? 27.203 -34.188 -46.781 1 19.12 616 GLN A CA 1
ATOM 4731 C C . GLN A 1 616 ? 27.609 -33.781 -45.375 1 19.12 616 GLN A C 1
ATOM 4733 O O . GLN A 1 616 ? 28.781 -33.562 -45.094 1 19.12 616 GLN A O 1
ATOM 4738 N N . GLU A 1 617 ? 26.938 -32.875 -44.844 1 22.22 617 GLU A N 1
ATOM 4739 C 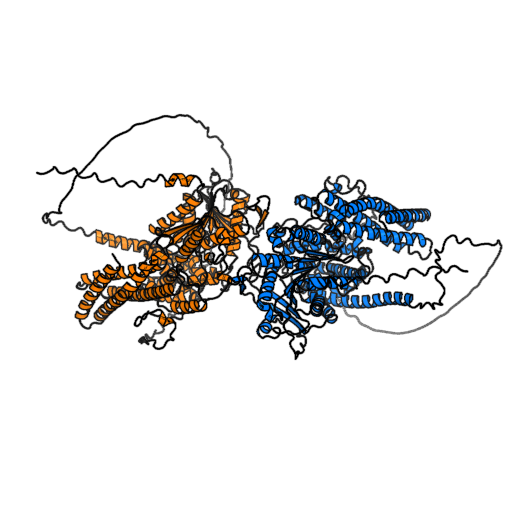CA . GLU A 1 617 ? 27.266 -32.469 -43.5 1 22.22 617 GLU A CA 1
ATOM 4740 C C . GLU A 1 617 ? 27.344 -33.656 -42.562 1 22.22 617 GLU A C 1
ATOM 4742 O O . GLU A 1 617 ? 26.375 -34.375 -42.375 1 22.22 617 GLU A O 1
ATOM 4747 N N . MET A 1 618 ? 28.484 -34.406 -42.656 1 21.55 618 MET A N 1
ATOM 4748 C CA . MET A 1 618 ? 28.859 -35.375 -41.625 1 21.55 618 MET A CA 1
ATOM 4749 C C . MET A 1 618 ? 28.562 -34.844 -40.25 1 21.55 618 MET A C 1
ATOM 4751 O O . MET A 1 618 ? 28.906 -33.719 -39.906 1 21.55 618 MET A O 1
ATOM 4755 N N . ASN A 1 619 ? 27.562 -35.438 -39.656 1 22.39 619 ASN A N 1
ATOM 4756 C CA . ASN A 1 619 ? 27.078 -35.406 -38.281 1 22.39 619 ASN A CA 1
ATOM 4757 C C . ASN A 1 619 ? 28.219 -35.5 -37.281 1 22.39 619 ASN A C 1
ATOM 4759 O O . ASN A 1 619 ? 28.578 -36.625 -36.875 1 22.39 619 ASN A O 1
ATOM 4763 N N . GLU A 1 620 ? 29.344 -34.906 -37.625 1 25.25 620 GLU A N 1
ATOM 4764 C CA . GLU A 1 620 ? 30.312 -34.969 -36.531 1 25.25 620 GLU A CA 1
ATOM 4765 C C . GLU A 1 620 ? 29.719 -34.438 -35.25 1 25.25 620 GLU A C 1
ATOM 4767 O O . GLU A 1 620 ? 29.234 -33.312 -35.188 1 25.25 620 GLU A O 1
ATOM 4772 N N . MET A 1 621 ? 29.172 -35.375 -34.375 1 26.09 621 MET A N 1
ATOM 4773 C CA . MET A 1 621 ? 28.922 -35.281 -32.938 1 26.09 621 MET A CA 1
ATOM 4774 C C . MET A 1 621 ? 30.031 -34.5 -32.25 1 26.09 621 MET A C 1
ATOM 4776 O O . MET A 1 621 ? 31.172 -35 -32.125 1 26.09 621 MET A O 1
ATOM 4780 N N . SER A 1 622 ? 30.281 -33.344 -32.75 1 26.58 622 SER A N 1
ATOM 4781 C CA . SER A 1 622 ? 31.25 -32.531 -32.031 1 26.58 622 SER A CA 1
ATOM 4782 C C . SER A 1 622 ? 31.109 -32.688 -30.516 1 26.58 622 SER A C 1
ATOM 4784 O O . SER A 1 622 ? 30.016 -32.531 -29.969 1 26.58 622 SER A O 1
ATOM 4786 N N . SER A 1 623 ? 31.859 -33.531 -29.953 1 27.44 623 SER A N 1
ATOM 4787 C CA . SER A 1 623 ? 32.156 -33.75 -28.547 1 27.44 623 SER A CA 1
ATOM 4788 C C . SER A 1 623 ? 32.406 -32.406 -27.828 1 27.44 623 SER A C 1
ATOM 4790 O O . SER A 1 623 ? 33.25 -31.625 -28.25 1 27.44 623 SER A O 1
ATOM 4792 N N . LEU A 1 624 ? 31.391 -31.734 -27.469 1 27.2 624 LEU A N 1
ATOM 4793 C CA . LEU A 1 624 ? 31.516 -30.656 -26.484 1 27.2 624 LEU A CA 1
ATOM 4794 C C . LEU A 1 624 ? 32.656 -30.938 -25.5 1 27.2 624 LEU A C 1
ATOM 4796 O O . LEU A 1 624 ? 32.5 -31.766 -24.594 1 27.2 624 LEU A O 1
ATOM 4800 N N . LYS A 1 625 ? 33.844 -30.938 -25.969 1 29.52 625 LYS A N 1
ATOM 4801 C CA . LYS A 1 625 ? 35 -30.984 -25.078 1 29.52 625 LYS A CA 1
ATOM 4802 C C . LYS A 1 625 ? 34.812 -30.016 -23.906 1 29.52 625 LYS A C 1
ATOM 4804 O O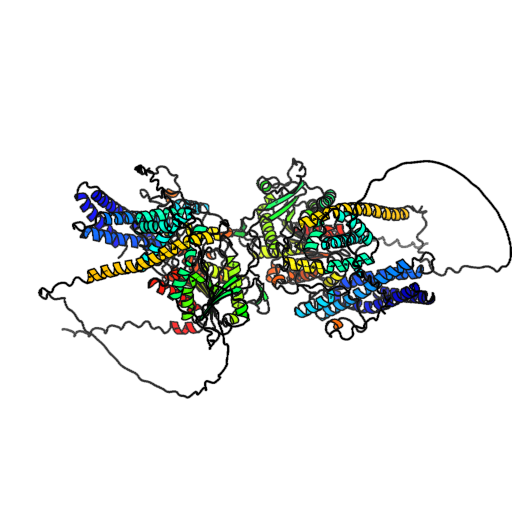 . LYS A 1 625 ? 34.938 -30.406 -22.75 1 29.52 625 LYS A O 1
ATOM 4809 N N . ASP A 1 626 ? 35.469 -28.828 -24.156 1 28.61 626 ASP A N 1
ATOM 4810 C CA . ASP A 1 626 ? 35.938 -27.984 -23.062 1 28.61 626 ASP A CA 1
ATOM 4811 C C . ASP A 1 626 ? 34.812 -27.109 -22.531 1 28.61 626 ASP A C 1
ATOM 4813 O O . ASP A 1 626 ? 34.844 -25.875 -22.672 1 28.61 626 ASP A O 1
ATOM 4817 N N . SER A 1 627 ? 33.562 -27.219 -22.859 1 32.25 627 SER A N 1
ATOM 4818 C CA . SER A 1 627 ? 32.719 -26.234 -22.188 1 32.25 627 SER A CA 1
ATOM 4819 C C . SER A 1 627 ? 33.094 -26.109 -20.703 1 32.25 627 SER A C 1
ATOM 4821 O O . SER A 1 627 ? 33.469 -27.094 -20.078 1 32.25 627 SER A O 1
ATOM 4823 N N . PRO A 1 628 ? 33.219 -24.891 -20.172 1 33.5 628 PRO A N 1
ATOM 4824 C CA . PRO A 1 628 ? 33.656 -24.672 -18.781 1 33.5 628 PRO A CA 1
ATOM 4825 C C . PRO A 1 628 ? 32.969 -25.625 -17.797 1 33.5 628 PRO A C 1
ATOM 4827 O O . PRO A 1 628 ? 31.891 -26.141 -18.094 1 33.5 628 PRO A O 1
ATOM 4830 N N . GLN A 1 629 ? 33.656 -26.156 -16.781 1 36.19 629 GLN A N 1
ATOM 4831 C CA . GLN A 1 629 ? 33.531 -27.109 -15.695 1 36.19 629 GLN A CA 1
ATOM 4832 C C . GLN A 1 629 ? 32.156 -26.953 -14.992 1 36.19 629 GLN A C 1
ATOM 4834 O O . GLN A 1 629 ? 31.844 -27.734 -14.102 1 36.19 629 GLN A O 1
ATOM 4839 N N . GLY A 1 630 ? 31.391 -25.828 -15.148 1 38.59 630 GLY A N 1
ATOM 4840 C CA . GLY A 1 630 ? 30.391 -25.75 -14.102 1 38.59 630 GLY A CA 1
ATOM 4841 C C . GLY A 1 630 ? 29.266 -26.75 -14.289 1 38.59 630 GLY A C 1
ATOM 4842 O O . GLY A 1 630 ? 28.812 -27.391 -13.328 1 38.59 630 GLY A O 1
ATOM 4843 N N . MET A 1 631 ? 28.5 -26.75 -15.477 1 44.88 631 MET A N 1
ATOM 4844 C CA . MET A 1 631 ? 27.25 -27.484 -15.68 1 44.88 631 MET A CA 1
ATOM 4845 C C . MET A 1 631 ? 27.531 -28.984 -15.812 1 44.88 631 MET A C 1
ATOM 4847 O O . MET A 1 631 ? 26.625 -29.797 -15.664 1 44.88 631 MET A O 1
ATOM 4851 N N . ASN A 1 632 ? 28.609 -29.391 -16.5 1 50.03 632 ASN A N 1
ATOM 4852 C CA . ASN A 1 632 ? 29.016 -30.766 -16.781 1 50.03 632 ASN A CA 1
ATOM 4853 C C . ASN A 1 632 ? 29.141 -31.578 -15.492 1 50.03 632 ASN A C 1
ATOM 4855 O O . ASN A 1 632 ? 29.297 -32.812 -15.539 1 50.03 632 ASN A O 1
ATOM 4859 N N . ALA A 1 633 ? 28.828 -30.797 -14.508 1 63.91 633 ALA A N 1
ATOM 4860 C CA . ALA A 1 633 ? 29.078 -31.484 -13.242 1 63.91 633 ALA A CA 1
ATOM 4861 C C . ALA A 1 633 ? 27.859 -32.281 -12.797 1 63.91 633 ALA A C 1
ATOM 4863 O O . ALA A 1 633 ? 27.969 -33.188 -11.977 1 63.91 633 ALA A O 1
ATOM 4864 N N . ALA A 1 634 ? 26.625 -32.031 -13.5 1 74.69 634 ALA A N 1
ATOM 4865 C CA . ALA A 1 634 ? 25.453 -32.719 -12.977 1 74.69 634 ALA A CA 1
ATOM 4866 C C . ALA A 1 634 ? 25.297 -34.094 -13.641 1 74.69 634 ALA A C 1
ATOM 4868 O O . ALA A 1 634 ? 24.562 -34.969 -13.148 1 74.69 634 ALA A O 1
ATOM 4869 N N . PHE A 1 635 ? 26.047 -34.344 -14.727 1 87.56 635 PHE A N 1
ATOM 4870 C CA . PHE A 1 635 ? 25.859 -35.562 -15.484 1 87.56 635 PHE A CA 1
ATOM 4871 C C . PHE A 1 635 ? 27.078 -36.469 -15.352 1 87.56 635 PHE A C 1
ATOM 4873 O O . PHE A 1 635 ? 28.219 -36 -15.305 1 87.56 635 PHE A O 1
ATOM 4880 N N . PRO A 1 636 ? 26.781 -37.719 -15.227 1 87.75 636 PRO A N 1
ATOM 4881 C CA . PRO A 1 636 ? 27.922 -38.656 -15.211 1 87.75 636 PRO A CA 1
ATOM 4882 C C . PRO A 1 636 ? 28.688 -38.656 -16.531 1 87.75 636 PRO A C 1
ATOM 4884 O O . PRO A 1 636 ? 28.188 -38.219 -17.547 1 87.75 636 PRO A O 1
ATOM 4887 N N . LYS A 1 637 ? 29.891 -39.25 -16.422 1 87.75 637 LYS A N 1
ATOM 4888 C CA . LYS A 1 637 ? 30.734 -39.344 -17.609 1 87.75 637 LYS A CA 1
ATOM 4889 C C . LYS A 1 637 ? 30.078 -40.219 -18.688 1 87.75 637 LYS A C 1
ATOM 4891 O O . LYS A 1 637 ? 29.547 -41.281 -18.391 1 87.75 637 LYS A O 1
ATOM 4896 N N . GLY A 1 638 ? 30.047 -39.625 -19.891 1 88.19 638 GLY A N 1
ATOM 4897 C CA . GLY A 1 638 ? 29.531 -40.375 -21.031 1 88.19 638 GLY A CA 1
ATOM 4898 C C . GLY A 1 638 ? 28.078 -40.094 -21.328 1 88.19 638 GLY A C 1
ATOM 4899 O O . GLY A 1 638 ? 27.578 -40.469 -22.391 1 88.19 638 GLY A O 1
ATOM 4900 N N . PHE A 1 639 ? 27.344 -39.531 -20.453 1 92.81 639 PHE A N 1
ATOM 4901 C CA . PHE A 1 639 ? 25.953 -39.188 -20.703 1 92.81 639 PHE A CA 1
ATOM 4902 C C . PHE A 1 639 ? 25.828 -37.75 -21.219 1 92.81 639 PHE A C 1
ATOM 4904 O O . PHE A 1 639 ? 26.344 -36.812 -20.609 1 92.81 639 PHE A O 1
ATOM 4911 N N . TYR A 1 640 ? 25.156 -37.625 -22.359 1 90.75 640 TYR A N 1
ATOM 4912 C CA . TYR A 1 640 ? 24.906 -36.312 -22.953 1 90.75 640 TYR A CA 1
ATOM 4913 C C . TYR A 1 640 ? 23.438 -36.125 -23.328 1 90.75 640 TYR A C 1
ATOM 4915 O O . TYR A 1 640 ? 22.938 -36.812 -24.219 1 90.75 640 TYR A O 1
ATOM 4923 N N . PRO A 1 641 ? 22.797 -35.25 -22.578 1 93.31 641 PRO A N 1
ATOM 4924 C CA . PRO A 1 641 ? 21.422 -34.969 -23 1 93.31 641 PRO A CA 1
ATOM 4925 C C . PRO A 1 641 ? 21.344 -34.281 -24.359 1 93.31 641 PRO A C 1
ATOM 4927 O O . PRO A 1 641 ? 22.359 -33.781 -24.875 1 93.31 641 PRO A O 1
ATOM 4930 N N . LYS A 1 642 ? 20.172 -34.312 -24.953 1 93.56 642 LYS A N 1
ATOM 4931 C CA . LYS A 1 642 ? 19.969 -33.562 -26.188 1 93.56 642 LYS A CA 1
ATOM 4932 C C . LYS A 1 642 ? 19.734 -32.094 -25.922 1 93.56 642 LYS A C 1
ATOM 4934 O O . LYS A 1 642 ? 18.969 -31.719 -25.031 1 93.56 642 LYS A O 1
ATOM 4939 N N . ILE A 1 643 ? 20.469 -31.234 -26.625 1 92.06 643 ILE A N 1
ATOM 4940 C CA . ILE A 1 643 ? 20.375 -29.781 -26.453 1 92.06 643 ILE A CA 1
ATOM 4941 C C . ILE A 1 643 ? 19.594 -29.156 -27.609 1 92.06 643 ILE A C 1
ATOM 4943 O O . ILE A 1 643 ? 19.719 -29.609 -28.75 1 92.06 643 ILE A O 1
ATOM 4947 N N . SER A 1 644 ? 18.812 -28.172 -27.219 1 88.56 644 SER A N 1
ATOM 4948 C CA . SER A 1 644 ? 18.031 -27.484 -28.234 1 88.56 644 SER A CA 1
ATOM 4949 C C . SER A 1 644 ? 18.906 -26.625 -29.141 1 88.56 644 SER A C 1
ATOM 4951 O O . SER A 1 644 ? 19.875 -26 -28.672 1 88.56 644 SER A O 1
ATOM 4953 N N . ASN A 1 645 ? 18.594 -26.547 -30.391 1 81.69 645 ASN A N 1
ATOM 4954 C CA . ASN A 1 645 ? 19.328 -25.719 -31.344 1 81.69 645 ASN A CA 1
ATOM 4955 C C . ASN A 1 645 ? 18.75 -24.297 -31.406 1 81.69 645 ASN A C 1
ATOM 4957 O O . ASN A 1 645 ? 19.266 -23.453 -32.125 1 81.69 645 ASN A O 1
ATOM 4961 N N . LEU A 1 646 ? 17.781 -24.109 -30.625 1 80.12 646 LEU A N 1
ATOM 4962 C CA . LEU A 1 646 ? 17.125 -22.797 -30.625 1 80.12 646 LEU A CA 1
ATOM 4963 C C . LEU A 1 646 ? 17.75 -21.875 -29.594 1 80.12 646 LEU A C 1
ATOM 4965 O O . LEU A 1 646 ? 18.375 -22.328 -28.625 1 80.12 646 LEU A O 1
ATOM 4969 N N . ALA A 1 647 ? 17.656 -20.5 -29.844 1 74.75 647 ALA A N 1
ATOM 4970 C CA . ALA A 1 647 ? 18.156 -19.516 -28.891 1 74.75 647 ALA A CA 1
ATOM 4971 C C . ALA A 1 647 ? 17.406 -19.609 -27.562 1 74.75 647 ALA A C 1
ATOM 4973 O O . ALA A 1 647 ? 16.188 -19.828 -27.547 1 74.75 647 ALA A O 1
ATOM 4974 N N . SER A 1 648 ? 18.172 -19.531 -26.562 1 70.81 648 SER A N 1
ATOM 4975 C CA . SER A 1 648 ? 17.609 -19.734 -25.234 1 70.81 648 SER A CA 1
ATOM 4976 C C . SER A 1 648 ? 16.906 -18.484 -24.719 1 70.81 648 SER A C 1
ATOM 4978 O O . SER A 1 648 ? 17.297 -17.375 -25.047 1 70.81 648 SER A O 1
ATOM 4980 N N . MET A 1 649 ? 15.805 -18.688 -24.016 1 71.5 649 MET A N 1
ATOM 4981 C CA . MET A 1 649 ? 15.047 -17.625 -23.359 1 71.5 649 MET A CA 1
ATOM 4982 C C . MET A 1 649 ? 15.844 -17.016 -22.203 1 71.5 649 MET A C 1
ATOM 4984 O O . MET A 1 649 ? 16.594 -17.719 -21.531 1 71.5 649 MET A O 1
ATOM 4988 N N . GLN A 1 650 ? 15.75 -15.68 -22.094 1 70.25 650 GLN A N 1
ATOM 4989 C CA . GLN A 1 650 ? 16.344 -15.023 -20.938 1 70.25 650 GLN A CA 1
ATOM 4990 C C . GLN A 1 650 ? 15.367 -14.992 -19.766 1 70.25 650 GLN A C 1
ATOM 4992 O O . GLN A 1 650 ? 14.242 -14.508 -19.891 1 70.25 650 GLN A O 1
ATOM 4997 N N . ILE A 1 651 ? 15.68 -15.664 -18.75 1 70.5 651 ILE A N 1
ATOM 4998 C CA . ILE A 1 651 ? 14.852 -15.648 -17.547 1 70.5 651 ILE A CA 1
ATOM 4999 C C . ILE A 1 651 ? 15.273 -14.5 -16.641 1 70.5 651 ILE A C 1
ATOM 5001 O O . ILE A 1 651 ? 16.438 -14.406 -16.234 1 70.5 651 ILE A O 1
ATOM 5005 N N . PRO A 1 652 ? 14.281 -13.492 -16.5 1 63.75 652 PRO A N 1
ATOM 5006 C CA . PRO A 1 652 ? 14.648 -12.414 -15.586 1 63.75 652 PRO A CA 1
ATOM 5007 C C . PRO A 1 652 ? 14.875 -12.906 -14.156 1 63.75 652 PRO A C 1
ATOM 5009 O O . PRO A 1 652 ? 14.039 -13.641 -13.617 1 63.75 652 PRO A O 1
ATOM 5012 N N . ILE A 1 653 ? 16.016 -12.898 -13.625 1 59.88 653 ILE A N 1
ATOM 5013 C CA . ILE A 1 653 ? 16.281 -13.57 -12.352 1 59.88 653 ILE A CA 1
ATOM 5014 C C . ILE A 1 653 ? 15.953 -12.641 -11.195 1 59.88 653 ILE A C 1
ATOM 5016 O O . ILE A 1 653 ? 15.438 -13.078 -10.164 1 59.88 653 ILE A O 1
ATOM 5020 N N . TYR A 1 654 ? 16.188 -11.258 -11.281 1 63.81 654 TYR A N 1
ATOM 5021 C CA . TYR A 1 654 ? 16.328 -10.82 -9.898 1 63.81 654 TYR A CA 1
ATOM 5022 C C . TYR A 1 654 ? 15.5 -9.562 -9.633 1 63.81 654 TYR A C 1
ATOM 5024 O O . TYR A 1 654 ? 15.758 -8.516 -10.219 1 63.81 654 TYR A O 1
ATOM 5032 N N . SER A 1 655 ? 14.227 -9.836 -9.156 1 80 655 SER A N 1
ATOM 5033 C CA . SER A 1 655 ? 13.586 -8.727 -8.461 1 80 655 SER A CA 1
ATOM 5034 C C . SER A 1 655 ? 13.336 -9.07 -6.992 1 80 655 SER A C 1
ATOM 5036 O O . SER A 1 655 ? 12.695 -10.078 -6.688 1 80 655 SER A O 1
ATOM 5038 N N . PRO A 1 656 ? 13.844 -8.273 -6.094 1 85.5 656 PRO A N 1
ATOM 5039 C CA . PRO A 1 656 ? 13.648 -8.562 -4.672 1 85.5 656 PRO A CA 1
ATOM 5040 C C . PRO A 1 656 ? 12.172 -8.602 -4.277 1 85.5 656 PRO A C 1
ATOM 5042 O O . PRO A 1 656 ? 11.82 -9.156 -3.232 1 85.5 656 PRO A O 1
ATOM 5045 N N . ILE A 1 657 ? 11.336 -8.094 -5.129 1 88.56 657 ILE A N 1
ATOM 5046 C CA . ILE A 1 657 ? 9.922 -8 -4.785 1 88.56 657 ILE A CA 1
ATOM 5047 C C . ILE A 1 657 ? 9.32 -9.406 -4.703 1 88.56 657 ILE A C 1
ATOM 5049 O O . ILE A 1 657 ? 8.336 -9.617 -3.996 1 88.56 657 ILE A O 1
ATOM 5053 N N . VAL A 1 658 ? 9.945 -10.367 -5.41 1 90.44 658 VAL A N 1
ATOM 5054 C CA . VAL A 1 658 ? 9.414 -11.719 -5.461 1 90.44 658 VAL A CA 1
ATOM 5055 C C . VAL A 1 658 ? 9.609 -12.406 -4.109 1 90.44 658 VAL A C 1
ATOM 5057 O O . VAL A 1 658 ? 8.984 -13.43 -3.828 1 90.44 658 VAL A O 1
ATOM 5060 N N . LYS A 1 659 ? 10.406 -11.859 -3.264 1 88.75 659 LYS A N 1
ATOM 5061 C CA . LYS A 1 659 ? 10.656 -12.422 -1.939 1 88.75 659 LYS A CA 1
ATOM 5062 C C . LYS A 1 659 ? 9.648 -11.891 -0.921 1 88.75 659 LYS A C 1
ATOM 5064 O O . LYS A 1 659 ? 9.578 -12.383 0.207 1 88.75 659 LYS A O 1
ATOM 5069 N N . ASN A 1 660 ? 8.891 -10.852 -1.318 1 89.25 660 ASN A N 1
ATOM 5070 C CA . ASN A 1 660 ? 7.844 -10.312 -0.458 1 89.25 660 ASN A CA 1
ATOM 5071 C C . ASN A 1 660 ? 6.855 -11.398 -0.032 1 89.25 660 ASN A C 1
ATOM 5073 O O . ASN A 1 660 ? 6.355 -12.148 -0.869 1 89.25 660 ASN A O 1
ATOM 5077 N N . PRO A 1 661 ? 6.512 -11.516 1.218 1 92.31 661 PRO A N 1
ATOM 5078 C CA . PRO A 1 661 ? 5.598 -12.555 1.713 1 92.31 661 PRO A CA 1
ATOM 5079 C C . PRO A 1 661 ? 4.223 -12.492 1.054 1 92.31 661 PRO A C 1
ATOM 5081 O O . PRO A 1 661 ? 3.514 -13.5 1.003 1 92.31 661 PRO A O 1
ATOM 5084 N N . PHE A 1 662 ? 3.848 -11.391 0.528 1 95.19 662 PHE A N 1
ATOM 5085 C CA . PHE A 1 662 ? 2.545 -11.258 -0.114 1 95.19 662 PHE A CA 1
ATOM 5086 C C . PHE A 1 662 ? 2.621 -11.656 -1.583 1 95.19 662 PHE A C 1
ATOM 5088 O O . PHE A 1 662 ? 1.596 -11.75 -2.262 1 95.19 662 PHE A O 1
ATOM 5095 N N . MET A 1 663 ? 3.859 -11.93 -2.059 1 94.81 663 MET A N 1
ATOM 5096 C CA . MET A 1 663 ? 4.051 -12.562 -3.359 1 94.81 663 MET A CA 1
ATOM 5097 C C . MET A 1 663 ? 4.336 -14.047 -3.203 1 94.81 663 MET A C 1
ATOM 5099 O O . MET A 1 663 ? 3.729 -14.875 -3.885 1 94.81 663 MET A O 1
ATOM 5103 N N . SER A 1 664 ? 5.285 -14.258 -2.285 1 95.75 664 SER A N 1
ATOM 5104 C CA . SER A 1 664 ? 5.668 -15.633 -1.968 1 95.75 664 SER A CA 1
ATOM 5105 C C . SER A 1 664 ? 5.344 -15.977 -0.517 1 95.75 664 SER A C 1
ATOM 5107 O O . SER A 1 664 ? 6.234 -15.984 0.336 1 95.75 664 SER A O 1
ATOM 5109 N N . PRO A 1 665 ? 4.125 -16.406 -0.267 1 97.31 665 PRO A N 1
ATOM 5110 C CA . PRO A 1 665 ? 3.719 -16.656 1.116 1 97.31 665 PRO A CA 1
ATOM 5111 C C . PRO A 1 665 ? 4.547 -17.75 1.779 1 97.31 665 PRO A C 1
ATOM 5113 O O . PRO A 1 665 ? 4.652 -17.797 3.008 1 97.31 665 PRO A O 1
ATOM 5116 N N . LEU A 1 666 ? 5.168 -18.609 0.998 1 96.94 666 LEU A N 1
ATOM 5117 C CA . LEU A 1 666 ? 6.035 -19.641 1.55 1 96.94 666 LEU A CA 1
ATOM 5118 C C . LEU A 1 666 ? 7.211 -19.031 2.297 1 96.94 666 LEU A C 1
ATOM 5120 O O . LEU A 1 666 ? 7.762 -19.641 3.215 1 96.94 666 LEU A O 1
ATOM 5124 N N . LEU A 1 667 ? 7.605 -17.844 1.924 1 92.69 667 LEU A N 1
ATOM 5125 C CA . LEU A 1 667 ? 8.75 -17.172 2.521 1 92.69 667 LEU A CA 1
ATOM 5126 C C . LEU A 1 667 ? 8.312 -16.266 3.672 1 92.69 667 LEU A C 1
ATOM 5128 O O . LEU A 1 667 ? 9.141 -15.57 4.262 1 92.69 667 LEU A O 1
ATOM 5132 N N . ALA A 1 668 ? 7.035 -16.234 4.035 1 93.19 668 ALA A N 1
ATOM 5133 C CA . ALA A 1 668 ? 6.523 -15.383 5.098 1 93.19 668 ALA A CA 1
ATOM 5134 C C . ALA A 1 668 ? 7.109 -15.773 6.453 1 93.19 668 ALA A C 1
ATOM 5136 O O . ALA A 1 668 ? 7.344 -16.953 6.715 1 93.19 668 ALA A O 1
ATOM 5137 N N . PRO A 1 669 ? 7.316 -14.797 7.344 1 89.19 669 PRO A N 1
ATOM 5138 C CA . PRO A 1 669 ? 7.742 -15.133 8.703 1 89.19 669 PRO A CA 1
ATOM 5139 C C . PRO A 1 669 ? 6.719 -15.992 9.445 1 89.19 669 PRO A C 1
ATOM 5141 O O . PRO A 1 669 ? 5.527 -15.953 9.125 1 89.19 669 PRO A O 1
ATOM 5144 N N . ASP A 1 670 ? 7.176 -16.719 10.445 1 93.5 670 ASP A N 1
ATOM 5145 C CA . ASP A 1 670 ? 6.336 -17.641 11.203 1 93.5 670 ASP A CA 1
ATOM 5146 C C . ASP A 1 670 ? 5.152 -16.906 11.836 1 93.5 670 ASP A C 1
ATOM 5148 O O . ASP A 1 670 ? 4.031 -17.406 11.844 1 93.5 670 ASP A O 1
ATOM 5152 N N . SER A 1 671 ? 5.422 -15.711 12.312 1 90.12 671 SER A N 1
ATOM 5153 C CA . SER A 1 671 ? 4.375 -14.945 12.992 1 90.12 671 SER A CA 1
ATOM 5154 C C . SER A 1 671 ? 3.229 -14.625 12.039 1 90.12 671 SER A C 1
ATOM 5156 O O . SER A 1 671 ? 2.064 -14.602 12.453 1 90.12 671 SER A O 1
ATOM 5158 N N . MET A 1 672 ? 3.533 -14.445 10.789 1 93.06 672 MET A N 1
ATOM 5159 C CA . MET A 1 672 ? 2.512 -14.164 9.789 1 93.06 672 MET A CA 1
ATOM 5160 C C . MET A 1 672 ? 1.721 -15.422 9.445 1 93.06 672 MET A C 1
ATOM 5162 O O . MET A 1 672 ? 0.49 -15.383 9.375 1 93.06 672 MET A O 1
ATOM 5166 N N . LEU A 1 673 ? 2.408 -16.531 9.281 1 97.12 673 LEU A N 1
ATOM 5167 C CA . LEU A 1 673 ? 1.769 -17.781 8.891 1 97.12 673 LEU A CA 1
ATOM 5168 C C . LEU A 1 673 ? 0.863 -18.297 10 1 97.12 673 LEU A C 1
ATOM 5170 O O . LEU A 1 673 ? -0.123 -19 9.734 1 97.12 673 LEU A O 1
ATOM 5174 N N . GLN A 1 674 ? 1.212 -17.922 11.203 1 96.94 674 GLN A N 1
ATOM 5175 C CA . GLN A 1 674 ? 0.429 -18.359 12.352 1 96.94 674 GLN A CA 1
ATOM 5176 C C . GLN A 1 674 ? -0.953 -17.703 12.352 1 96.94 674 GLN A C 1
ATOM 5178 O O . GLN A 1 674 ? -1.855 -18.172 13.062 1 96.94 674 GLN A O 1
ATOM 5183 N N . THR A 1 675 ? -1.121 -16.688 11.57 1 96.31 675 THR A N 1
ATOM 5184 C CA . THR A 1 675 ? -2.402 -15.992 11.555 1 96.31 675 THR A CA 1
ATOM 5185 C C . THR A 1 675 ? -3.35 -16.625 10.539 1 96.31 675 THR A C 1
ATOM 5187 O O . THR A 1 675 ? -4.531 -16.281 10.477 1 96.31 675 THR A O 1
ATOM 5190 N N . LEU A 1 676 ? -2.926 -17.609 9.758 1 98.19 676 LEU A N 1
ATOM 5191 C CA . LEU A 1 676 ? -3.752 -18.219 8.727 1 98.19 676 LEU A CA 1
ATOM 5192 C C . LEU A 1 676 ? -4.824 -19.109 9.344 1 98.19 676 LEU A C 1
ATOM 5194 O O . LEU A 1 676 ? -4.574 -19.781 10.352 1 98.19 676 LEU A O 1
ATOM 5198 N N . PRO A 1 677 ? -6.027 -19.062 8.789 1 98.25 677 PRO A N 1
ATOM 5199 C CA . PRO A 1 677 ? -7.043 -20.047 9.188 1 98.25 677 PRO A CA 1
ATOM 5200 C C . PRO A 1 677 ? -6.715 -21.453 8.711 1 98.25 677 PRO A C 1
ATOM 5202 O O . PRO A 1 677 ? -5.68 -21.672 8.086 1 98.25 677 PRO A O 1
ATOM 5205 N N . PRO A 1 678 ? -7.578 -22.422 9.039 1 98.31 678 PRO A N 1
ATOM 5206 C CA . PRO A 1 678 ? -7.348 -23.75 8.484 1 98.31 678 PRO A CA 1
ATOM 5207 C C . PRO A 1 678 ? -7.23 -23.75 6.965 1 98.31 678 PRO A C 1
ATOM 5209 O O . PRO A 1 678 ? -8 -23.062 6.281 1 98.31 678 PRO A O 1
ATOM 5212 N N . VAL A 1 679 ? -6.262 -24.516 6.492 1 98.81 679 VAL A N 1
ATOM 5213 C CA . VAL A 1 679 ? -5.957 -24.5 5.066 1 98.81 679 VAL A CA 1
ATOM 5214 C C . VAL A 1 679 ? -6.141 -25.906 4.488 1 98.81 679 VAL A C 1
ATOM 5216 O O . VAL A 1 679 ? -5.66 -26.891 5.059 1 98.81 679 VAL A O 1
ATOM 5219 N N . HIS A 1 680 ? -6.875 -26 3.406 1 98.81 680 HIS A N 1
ATOM 5220 C CA . HIS A 1 680 ? -7.027 -27.219 2.621 1 98.81 680 HIS A CA 1
ATOM 5221 C C . HIS A 1 680 ? -6.43 -27.062 1.227 1 98.81 680 HIS A C 1
ATOM 5223 O O . HIS A 1 680 ? -6.914 -26.25 0.433 1 98.81 680 HIS A O 1
ATOM 5229 N N . ILE A 1 681 ? -5.43 -27.891 0.919 1 98.81 681 ILE A N 1
ATOM 5230 C CA . ILE A 1 681 ? -4.773 -27.797 -0.38 1 98.81 681 ILE A CA 1
ATOM 5231 C C . ILE A 1 681 ? -5.098 -29.047 -1.208 1 98.81 681 ILE A C 1
ATOM 5233 O O . ILE A 1 681 ? -4.988 -30.172 -0.719 1 98.81 681 ILE A O 1
ATOM 5237 N N . VAL A 1 682 ? -5.566 -28.828 -2.398 1 98.69 682 VAL A N 1
ATOM 5238 C CA . VAL A 1 682 ? -5.719 -29.891 -3.387 1 98.69 682 VAL A CA 1
ATOM 5239 C C . VAL A 1 682 ? -4.703 -29.703 -4.512 1 98.69 682 VAL A C 1
ATOM 5241 O O . VAL A 1 682 ? -4.824 -28.781 -5.316 1 98.69 682 VAL A O 1
ATOM 5244 N N . ALA A 1 683 ? -3.734 -30.609 -4.57 1 98.38 683 ALA A N 1
ATOM 5245 C CA . ALA A 1 683 ? -2.645 -30.469 -5.531 1 98.38 683 ALA A CA 1
ATOM 5246 C C . ALA A 1 683 ? -2.678 -31.609 -6.559 1 98.38 683 ALA A C 1
ATOM 5248 O O . ALA A 1 683 ? -3.537 -32.469 -6.496 1 98.38 683 ALA A O 1
ATOM 5249 N N . CYS A 1 684 ? -1.818 -31.469 -7.605 1 97.12 684 CYS A N 1
ATOM 5250 C CA . CYS A 1 684 ? -1.629 -32.5 -8.617 1 97.12 684 CYS A CA 1
ATOM 5251 C C . CYS A 1 684 ? -0.231 -33.094 -8.531 1 97.12 684 CYS A C 1
ATOM 5253 O O . CYS A 1 684 ? 0.759 -32.375 -8.445 1 97.12 684 CYS A O 1
ATOM 5255 N N . ALA A 1 685 ? -0.163 -34.406 -8.609 1 97.25 685 ALA A N 1
ATOM 5256 C CA . ALA A 1 685 ? 1.105 -35.094 -8.43 1 97.25 685 ALA A CA 1
ATOM 5257 C C . ALA A 1 685 ? 2.076 -34.781 -9.562 1 97.25 685 ALA A C 1
ATOM 5259 O O . ALA A 1 685 ? 3.295 -34.812 -9.383 1 97.25 685 ALA A O 1
ATOM 5260 N N . LEU A 1 686 ? 1.539 -34.469 -10.688 1 97.44 686 LEU A N 1
ATOM 5261 C CA . LEU A 1 686 ? 2.396 -34.25 -11.852 1 97.44 686 LEU A CA 1
ATOM 5262 C C . LEU A 1 686 ? 2.406 -32.781 -12.25 1 97.44 686 LEU A C 1
ATOM 5264 O O . LEU A 1 686 ? 2.617 -32.438 -13.422 1 97.44 686 LEU A O 1
ATOM 5268 N N . ASP A 1 687 ? 2.156 -31.891 -11.289 1 97 687 ASP A N 1
ATOM 5269 C CA . ASP A 1 687 ? 2.156 -30.438 -11.43 1 97 687 ASP A CA 1
ATOM 5270 C C . ASP A 1 687 ? 3.537 -29.859 -11.133 1 97 687 ASP A C 1
ATOM 5272 O O . ASP A 1 687 ? 4.117 -30.125 -10.078 1 97 687 ASP A O 1
ATOM 5276 N N . PRO A 1 688 ? 4.07 -29.031 -12.062 1 97.31 688 PRO A N 1
ATOM 5277 C CA . PRO A 1 688 ? 5.34 -28.344 -11.766 1 97.31 688 PRO A CA 1
ATOM 5278 C C . PRO A 1 688 ? 5.297 -27.547 -10.469 1 97.31 688 PRO A C 1
ATOM 5280 O O . PRO A 1 688 ? 6.348 -27.219 -9.914 1 97.31 688 PRO A O 1
ATOM 5283 N N . MET A 1 689 ? 4.121 -27.312 -9.938 1 96.88 689 MET A N 1
ATOM 5284 C CA . MET A 1 689 ? 3.973 -26.516 -8.727 1 96.88 689 MET A CA 1
ATOM 5285 C C . MET A 1 689 ? 3.633 -27.406 -7.527 1 96.88 689 MET A C 1
ATOM 5287 O O . MET A 1 689 ? 3.244 -26.891 -6.473 1 96.88 689 MET A O 1
ATOM 5291 N N . LEU A 1 690 ? 3.791 -28.625 -7.664 1 98.5 690 LEU A N 1
ATOM 5292 C CA . LEU A 1 690 ? 3.449 -29.531 -6.574 1 98.5 690 LEU A CA 1
ATOM 5293 C C . LEU A 1 690 ? 4.238 -29.188 -5.312 1 98.5 690 LEU A C 1
ATOM 5295 O O . LEU A 1 690 ? 3.688 -29.188 -4.211 1 98.5 690 LEU A O 1
ATOM 5299 N N . ASP A 1 691 ? 5.504 -28.953 -5.453 1 98.5 691 ASP A N 1
ATOM 5300 C CA . ASP A 1 691 ? 6.367 -28.719 -4.301 1 98.5 691 ASP A CA 1
ATOM 5301 C C . ASP A 1 691 ? 5.957 -27.453 -3.559 1 98.5 691 ASP A C 1
ATOM 5303 O O . ASP A 1 691 ? 6.242 -27.297 -2.367 1 98.5 691 ASP A O 1
ATOM 5307 N N . ASP A 1 692 ? 5.305 -26.469 -4.246 1 98.38 692 ASP A N 1
ATOM 5308 C CA . ASP A 1 692 ? 4.711 -25.312 -3.568 1 98.38 692 ASP A CA 1
ATOM 5309 C C . ASP A 1 692 ? 3.727 -25.766 -2.488 1 98.38 692 ASP A C 1
ATOM 5311 O O . ASP A 1 692 ? 3.766 -25.266 -1.362 1 98.38 692 ASP A O 1
ATOM 5315 N N . SER A 1 693 ? 2.895 -26.672 -2.896 1 98.75 693 SER A N 1
ATOM 5316 C CA . SER A 1 693 ? 1.854 -27.172 -2.006 1 98.75 693 SER A CA 1
ATOM 5317 C C . SER A 1 693 ? 2.451 -28 -0.867 1 98.75 693 SER A C 1
ATOM 5319 O O . SER A 1 693 ? 2.074 -27.828 0.293 1 98.75 693 SER A O 1
ATOM 5321 N N . VAL A 1 694 ? 3.4 -28.812 -1.206 1 98.62 694 VAL A N 1
ATOM 5322 C CA . VAL A 1 694 ? 3.979 -29.734 -0.224 1 98.62 694 VAL A CA 1
ATOM 5323 C C . VAL A 1 694 ? 4.75 -28.938 0.827 1 98.62 694 VAL A C 1
ATOM 5325 O O . VAL A 1 694 ? 4.543 -29.125 2.029 1 98.62 694 VAL A O 1
ATOM 5328 N N . MET A 1 695 ? 5.609 -28.094 0.354 1 98.19 695 MET A N 1
ATOM 5329 C CA . MET A 1 695 ? 6.445 -27.344 1.283 1 98.19 695 MET A CA 1
ATOM 5330 C C . MET A 1 695 ? 5.598 -26.391 2.137 1 98.19 695 MET A C 1
ATOM 5332 O O . MET A 1 695 ? 5.898 -26.172 3.311 1 98.19 695 MET A O 1
ATOM 5336 N N . PHE A 1 696 ? 4.59 -25.797 1.541 1 98.56 696 PHE A N 1
ATOM 5337 C CA . PHE A 1 696 ? 3.729 -24.906 2.307 1 98.56 696 PHE A CA 1
ATOM 5338 C C . PHE A 1 696 ? 2.973 -25.672 3.383 1 98.56 696 PHE A C 1
ATOM 5340 O O . PHE A 1 696 ? 2.871 -25.219 4.523 1 98.56 696 PHE A O 1
ATOM 5347 N N . ALA A 1 697 ? 2.424 -26.797 3.016 1 98.69 697 ALA A N 1
ATOM 5348 C CA . ALA A 1 697 ? 1.731 -27.641 3.982 1 98.69 697 ALA A CA 1
ATOM 5349 C C . ALA A 1 697 ? 2.662 -28.047 5.121 1 98.69 697 ALA A C 1
ATOM 5351 O O . ALA A 1 697 ? 2.266 -28.047 6.289 1 98.69 697 ALA A O 1
ATOM 5352 N N . ARG A 1 698 ? 3.857 -28.422 4.793 1 97.94 698 ARG A N 1
ATOM 5353 C CA . ARG A 1 698 ? 4.832 -28.812 5.805 1 97.94 698 ARG A CA 1
ATOM 5354 C C . ARG A 1 698 ? 5.145 -27.656 6.75 1 97.94 698 ARG A C 1
ATOM 5356 O O . ARG A 1 698 ? 5.27 -27.859 7.961 1 97.94 698 ARG A O 1
ATOM 5363 N N . ARG A 1 699 ? 5.281 -26.469 6.184 1 97.19 699 ARG A N 1
ATOM 5364 C CA . ARG A 1 699 ? 5.551 -25.297 7.012 1 97.19 699 ARG A CA 1
ATOM 5365 C C . ARG A 1 699 ? 4.402 -25.047 7.98 1 97.19 699 ARG A C 1
ATOM 5367 O O . ARG A 1 699 ? 4.629 -24.781 9.164 1 97.19 699 ARG A O 1
ATOM 5374 N N . LEU A 1 700 ? 3.227 -25.125 7.477 1 98.31 700 LEU A N 1
ATOM 5375 C CA . LEU A 1 700 ? 2.059 -24.891 8.312 1 98.31 700 LEU A CA 1
ATOM 5376 C C . LEU A 1 700 ? 1.934 -25.953 9.398 1 98.31 700 LEU A C 1
ATOM 5378 O O . LEU A 1 700 ? 1.629 -25.641 10.555 1 98.31 700 LEU A O 1
ATOM 5382 N N . ARG A 1 701 ? 2.135 -27.125 9.023 1 97.25 701 ARG A N 1
ATOM 5383 C CA . ARG A 1 701 ? 2.092 -28.219 10 1 97.25 701 ARG A CA 1
ATOM 5384 C C . ARG A 1 701 ? 3.146 -28.016 11.086 1 97.25 701 ARG A C 1
ATOM 5386 O O . ARG A 1 701 ? 2.885 -28.266 12.266 1 97.25 701 ARG A O 1
ATOM 5393 N N . GLY A 1 702 ? 4.328 -27.609 10.68 1 96.38 702 GLY A N 1
ATOM 5394 C CA . GLY A 1 702 ? 5.398 -27.328 11.625 1 96.38 702 GLY A CA 1
ATOM 5395 C C . GLY A 1 702 ? 5.047 -26.234 12.617 1 96.38 702 GLY A C 1
ATOM 5396 O O . GLY A 1 702 ? 5.559 -26.219 13.734 1 96.38 702 GLY A O 1
ATOM 5397 N N . LEU A 1 703 ? 4.168 -25.391 12.227 1 96.75 703 LEU A N 1
ATOM 5398 C CA . LEU A 1 703 ? 3.736 -24.281 13.07 1 96.75 703 LEU A CA 1
ATOM 5399 C C . LEU A 1 703 ? 2.451 -24.641 13.812 1 96.75 703 LEU A C 1
ATOM 5401 O O . LEU A 1 703 ? 1.807 -23.766 14.398 1 96.75 703 LEU A O 1
ATOM 5405 N N . ASP A 1 704 ? 2.014 -25.875 13.711 1 96.44 704 ASP A N 1
ATOM 5406 C CA . ASP A 1 704 ? 0.816 -26.391 14.359 1 96.44 704 ASP A CA 1
ATOM 5407 C C . ASP A 1 704 ? -0.44 -25.703 13.836 1 96.44 704 ASP A C 1
ATOM 5409 O O . ASP A 1 704 ? -1.362 -25.422 14.602 1 96.44 704 ASP A O 1
ATOM 5413 N N . ARG A 1 705 ? -0.38 -25.297 12.625 1 96.56 705 ARG A N 1
ATOM 5414 C CA . ARG A 1 705 ? -1.574 -24.781 11.961 1 96.56 705 ARG A CA 1
ATOM 5415 C C . ARG A 1 705 ? -2.32 -25.906 11.242 1 96.56 705 ARG A C 1
ATOM 5417 O O . ARG A 1 705 ? -1.702 -26.781 10.633 1 96.56 705 ARG A O 1
ATOM 5424 N N . PRO A 1 706 ? -3.648 -25.938 11.391 1 97.44 706 PRO A N 1
ATOM 5425 C CA . PRO A 1 706 ? -4.398 -26.984 10.695 1 97.44 706 PRO A CA 1
ATOM 5426 C C . PRO A 1 706 ? -4.254 -26.922 9.18 1 97.44 706 PRO A C 1
ATOM 5428 O O . PRO A 1 706 ? -4.527 -25.875 8.578 1 97.44 706 PRO A O 1
ATOM 5431 N N . VAL A 1 707 ? -3.828 -28 8.602 1 98.38 707 VAL A N 1
ATOM 5432 C CA . VAL A 1 707 ? -3.629 -28.031 7.156 1 98.38 707 VAL A CA 1
ATOM 5433 C C . VAL A 1 707 ? -3.875 -29.453 6.637 1 98.38 707 VAL A C 1
ATOM 5435 O O . VAL A 1 707 ? -3.533 -30.422 7.301 1 98.38 707 VAL A O 1
ATOM 5438 N N . THR A 1 708 ? -4.543 -29.547 5.527 1 98.19 708 THR A N 1
ATOM 5439 C CA . THR A 1 708 ? -4.691 -30.812 4.805 1 98.19 708 THR A CA 1
ATOM 5440 C C . THR A 1 708 ? -4.137 -30.688 3.391 1 98.19 708 THR A C 1
ATOM 5442 O O . THR A 1 708 ? -4.207 -29.625 2.777 1 98.19 708 THR A O 1
ATOM 5445 N N . LEU A 1 709 ? -3.549 -31.766 2.934 1 98.56 709 LEU A N 1
ATOM 5446 C CA . LEU A 1 709 ? -3.023 -31.859 1.576 1 98.56 709 LEU A CA 1
ATOM 5447 C C . LEU A 1 709 ? -3.547 -33.125 0.873 1 98.56 709 LEU A C 1
ATOM 5449 O O . LEU A 1 709 ? -3.285 -34.219 1.311 1 98.56 709 LEU A O 1
ATOM 5453 N N . ARG A 1 710 ? -4.371 -32.844 -0.111 1 98.19 710 ARG A N 1
ATOM 5454 C CA . ARG A 1 710 ? -4.832 -33.938 -0.986 1 98.19 710 ARG A CA 1
ATOM 5455 C C . ARG A 1 710 ? -4.211 -33.812 -2.373 1 98.19 710 ARG A C 1
ATOM 5457 O O . ARG A 1 710 ? -4.266 -32.75 -2.994 1 98.19 710 ARG A O 1
ATOM 5464 N N . VAL A 1 711 ? -3.586 -34.938 -2.848 1 98.12 711 VAL A N 1
ATOM 5465 C CA . VAL A 1 711 ? -2.881 -34.875 -4.121 1 98.12 711 VAL A CA 1
ATOM 5466 C C . VAL A 1 711 ? -3.562 -35.812 -5.129 1 98.12 711 VAL A C 1
ATOM 5468 O O . VAL A 1 711 ? -3.67 -37.031 -4.895 1 98.12 711 VAL A O 1
ATOM 5471 N N . VAL A 1 712 ? -4.023 -35.219 -6.223 1 96.88 712 VAL A N 1
ATOM 5472 C CA . VAL A 1 712 ? -4.668 -36 -7.277 1 96.88 712 VAL A CA 1
ATOM 5473 C C . VAL A 1 712 ? -3.613 -36.562 -8.219 1 96.88 712 VAL A C 1
ATOM 5475 O O . VAL A 1 712 ? -2.623 -35.906 -8.531 1 96.88 712 VAL A O 1
ATOM 5478 N N . GLU A 1 713 ? -3.842 -37.75 -8.688 1 95.44 713 GLU A N 1
ATOM 5479 C CA . GLU A 1 713 ? -2.865 -38.438 -9.516 1 95.44 713 GLU A CA 1
ATOM 5480 C C . GLU A 1 713 ? -3.17 -38.281 -11 1 95.44 713 GLU A C 1
ATOM 5482 O O . GLU A 1 713 ? -4.328 -38.094 -11.383 1 95.44 713 GLU A O 1
ATOM 5487 N N . ASP A 1 714 ? -2.17 -38.156 -11.836 1 95.06 714 ASP A N 1
ATOM 5488 C CA . ASP A 1 714 ? -2.158 -38.312 -13.281 1 95.06 714 ASP A CA 1
ATOM 5489 C C . ASP A 1 714 ? -2.914 -37.188 -13.969 1 95.06 714 ASP A C 1
ATOM 5491 O O . ASP A 1 714 ? -3.514 -37.375 -15.031 1 95.06 714 ASP A O 1
ATOM 5495 N N . LEU A 1 715 ? -3.072 -36.125 -13.289 1 95 715 LEU A N 1
ATOM 5496 C CA . LEU A 1 715 ? -3.727 -34.938 -13.883 1 95 715 LEU A CA 1
ATOM 5497 C C . LEU A 1 715 ? -2.766 -33.781 -13.961 1 95 715 LEU A C 1
ATOM 5499 O O . LEU A 1 715 ? -1.808 -33.688 -13.188 1 95 715 LEU A O 1
ATOM 5503 N N . PRO A 1 716 ? -3.025 -32.906 -14.898 1 93.62 716 PRO A N 1
ATOM 5504 C CA . PRO A 1 716 ? -2.176 -31.719 -15.047 1 93.62 716 PRO A CA 1
ATOM 5505 C C . PRO A 1 716 ? -2.631 -30.562 -14.172 1 93.62 716 PRO A C 1
ATOM 5507 O O . PRO A 1 716 ? -3.701 -30.625 -13.562 1 93.62 716 PRO A O 1
ATOM 5510 N N . HIS A 1 717 ? -1.748 -29.562 -14.102 1 94.94 717 HIS A N 1
ATOM 5511 C CA . HIS A 1 717 ? -2.111 -28.266 -13.516 1 94.94 717 HIS A CA 1
ATOM 5512 C C . HIS A 1 717 ? -3.369 -27.703 -14.172 1 94.94 717 HIS A C 1
ATOM 5514 O O . HIS A 1 717 ? -3.559 -27.844 -15.383 1 94.94 717 HIS A O 1
ATOM 5520 N N . GLY A 1 718 ? -4.273 -27.156 -13.398 1 93.44 718 GLY A N 1
ATOM 5521 C CA . GLY A 1 718 ? -5.449 -26.5 -13.938 1 93.44 718 GLY A CA 1
ATOM 5522 C C . GLY A 1 718 ? -6.613 -27.453 -14.164 1 93.44 718 GLY A C 1
ATOM 5523 O O . GLY A 1 718 ? -7.488 -27.172 -14.992 1 93.44 718 GLY A O 1
ATOM 5524 N N . PHE A 1 719 ? -6.656 -28.562 -13.492 1 92.44 719 PHE A N 1
ATOM 5525 C CA . PHE A 1 719 ? -7.684 -29.562 -13.719 1 92.44 719 PHE A CA 1
ATOM 5526 C C . PHE A 1 719 ? -9.07 -28.984 -13.492 1 92.44 719 PHE A C 1
ATOM 5528 O O . PHE A 1 719 ? -10.062 -29.484 -14.031 1 92.44 719 PHE A O 1
ATOM 5535 N N . LEU A 1 720 ? -9.227 -27.922 -12.695 1 91.81 720 LEU A N 1
ATOM 5536 C CA . LEU A 1 720 ? -10.531 -27.344 -12.414 1 91.81 720 LEU A CA 1
ATOM 5537 C C . LEU A 1 720 ? -11.156 -26.766 -13.68 1 91.81 720 LEU A C 1
ATOM 5539 O O . LEU A 1 720 ? -12.367 -26.828 -13.867 1 91.81 720 LEU A O 1
ATOM 5543 N N . SER A 1 721 ? -10.336 -26.172 -14.508 1 85.25 721 SER A N 1
ATOM 5544 C CA . SER A 1 721 ? -10.82 -25.609 -15.758 1 85.25 721 SER A CA 1
ATOM 5545 C C . SER A 1 721 ? -11.18 -26.688 -16.766 1 85.25 721 SER A C 1
ATOM 5547 O O . SER A 1 721 ? -11.836 -26.422 -17.766 1 85.25 721 SER A O 1
ATOM 5549 N N . LEU A 1 722 ? -10.758 -27.906 -16.5 1 80.69 722 LEU A N 1
ATOM 5550 C CA . LEU A 1 722 ? -11.008 -29.047 -17.359 1 80.69 722 LEU A CA 1
ATOM 5551 C C . LEU A 1 722 ? -12.023 -30 -16.734 1 80.69 722 LEU A C 1
ATOM 5553 O O . LEU A 1 722 ? -12.133 -31.156 -17.141 1 80.69 722 LEU A O 1
ATOM 5557 N N . ALA A 1 723 ? -12.703 -29.594 -15.781 1 75.44 723 ALA A N 1
ATOM 5558 C CA . ALA A 1 723 ? -13.492 -30.438 -14.883 1 75.44 723 ALA A CA 1
ATOM 5559 C C . ALA A 1 723 ? -14.531 -31.25 -15.648 1 75.44 723 ALA A C 1
ATOM 5561 O O . ALA A 1 723 ? -14.828 -32.375 -15.281 1 75.44 723 ALA A O 1
ATOM 5562 N N . SER A 1 724 ? -15.016 -30.797 -16.672 1 76.69 724 SER A N 1
ATOM 5563 C CA . SER A 1 724 ? -16.109 -31.484 -17.344 1 76.69 724 SER A CA 1
ATOM 5564 C C . SER A 1 724 ? -15.602 -32.375 -18.469 1 76.69 724 SER A C 1
ATOM 5566 O O . SER A 1 724 ? -16.391 -33.031 -19.141 1 76.69 724 SER A O 1
ATOM 5568 N N . LEU A 1 725 ? -14.359 -32.562 -18.547 1 77.06 725 LEU A N 1
ATOM 5569 C CA . LEU A 1 725 ? -13.828 -33.219 -19.734 1 77.06 725 LEU A CA 1
ATOM 5570 C C . LEU A 1 725 ? -13.703 -34.719 -19.531 1 77.06 725 LEU A C 1
ATOM 5572 O O . LEU A 1 725 ? -13.844 -35.5 -20.484 1 77.06 725 LEU A O 1
ATOM 5576 N N . CYS A 1 726 ? -13.328 -35.125 -18.297 1 84 726 CYS A N 1
ATOM 5577 C CA . CYS A 1 726 ? -13.203 -36.562 -18.047 1 84 726 CYS A CA 1
ATOM 5578 C C . CYS A 1 726 ? -13.539 -36.906 -16.609 1 84 726 CYS A C 1
ATOM 5580 O O . CYS A 1 726 ? -13.75 -36 -15.789 1 84 726 CYS A O 1
ATOM 5582 N N . ARG A 1 727 ? -13.633 -38.125 -16.359 1 89.94 727 ARG A N 1
ATOM 5583 C CA . ARG A 1 727 ? -14.047 -38.625 -15.055 1 89.94 727 ARG A CA 1
ATOM 5584 C C . ARG A 1 727 ? -13.039 -38.219 -13.984 1 89.94 727 ARG A C 1
ATOM 5586 O O . ARG A 1 727 ? -13.414 -37.812 -12.883 1 89.94 727 ARG A O 1
ATOM 5593 N N . GLU A 1 728 ? -11.781 -38.312 -14.305 1 92.38 728 GLU A N 1
ATOM 5594 C CA . GLU A 1 728 ? -10.727 -38 -13.344 1 92.38 728 GLU A CA 1
ATOM 5595 C C . GLU A 1 728 ? -10.75 -36.531 -12.93 1 92.38 728 GLU A C 1
ATOM 5597 O O . GLU A 1 728 ? -10.594 -36.219 -11.75 1 92.38 728 GLU A O 1
ATOM 5602 N N . THR A 1 729 ? -10.984 -35.688 -13.844 1 92.56 729 THR A N 1
ATOM 5603 C CA . THR A 1 729 ? -11.039 -34.25 -13.539 1 92.56 729 THR A CA 1
ATOM 5604 C C . THR A 1 729 ? -12.297 -33.906 -12.742 1 92.56 729 THR A C 1
ATOM 5606 O O . THR A 1 729 ? -12.273 -33.031 -11.875 1 92.56 729 THR A O 1
ATOM 5609 N N . ARG A 1 730 ? -13.383 -34.531 -13.016 1 91.81 730 ARG A N 1
ATOM 5610 C CA . ARG A 1 730 ? -14.609 -34.375 -12.25 1 91.81 730 ARG A CA 1
ATOM 5611 C C . ARG A 1 730 ? -14.414 -34.781 -10.797 1 91.81 730 ARG A C 1
ATOM 5613 O O . ARG A 1 730 ? -14.898 -34.125 -9.875 1 91.81 730 ARG A O 1
ATOM 5620 N N . GLN A 1 731 ? -13.727 -35.906 -10.672 1 94.31 731 GLN A N 1
ATOM 5621 C CA . GLN A 1 731 ? -13.453 -36.375 -9.328 1 94.31 731 GLN A CA 1
ATOM 5622 C C . GLN A 1 731 ? -12.555 -35.438 -8.562 1 94.31 731 GLN A C 1
ATOM 5624 O O . GLN A 1 731 ? -12.75 -35.188 -7.367 1 94.31 731 GLN A O 1
ATOM 5629 N N . ALA A 1 732 ? -11.586 -34.938 -9.25 1 96.12 732 ALA A N 1
ATOM 5630 C CA . ALA A 1 732 ? -10.695 -33.969 -8.625 1 96.12 732 ALA A CA 1
ATOM 5631 C C . ALA A 1 732 ? -11.469 -32.719 -8.219 1 96.12 732 ALA A C 1
ATOM 5633 O O . ALA A 1 732 ? -11.234 -32.156 -7.145 1 96.12 732 ALA A O 1
ATOM 5634 N N . ALA A 1 733 ? -12.352 -32.25 -9.055 1 94.88 733 ALA A N 1
ATOM 5635 C CA . ALA A 1 733 ? -13.188 -31.094 -8.75 1 94.88 733 ALA A CA 1
ATOM 5636 C C . ALA A 1 733 ? -14.086 -31.375 -7.543 1 94.88 733 ALA A C 1
ATOM 5638 O O . ALA A 1 733 ? -14.305 -30.484 -6.711 1 94.88 733 ALA A O 1
ATOM 5639 N N . ALA A 1 734 ? -14.578 -32.562 -7.484 1 95.44 734 ALA A N 1
ATOM 5640 C CA . ALA A 1 734 ? -15.43 -32.969 -6.367 1 95.44 734 ALA A CA 1
ATOM 5641 C C . ALA A 1 734 ? -14.656 -32.938 -5.051 1 95.44 734 ALA A C 1
ATOM 5643 O O . ALA A 1 734 ? -15.227 -32.625 -4 1 95.44 734 ALA A O 1
ATOM 5644 N N . LEU A 1 735 ? -13.422 -33.281 -5.148 1 96.94 735 LEU A N 1
ATOM 5645 C CA . LEU A 1 735 ? -12.57 -33.219 -3.963 1 96.94 735 LEU A CA 1
ATOM 5646 C C . LEU A 1 735 ? -12.461 -31.781 -3.443 1 96.94 735 LEU A C 1
ATOM 5648 O O . LEU A 1 735 ? -12.438 -31.562 -2.23 1 96.94 735 LEU A O 1
ATOM 5652 N N . CYS A 1 736 ? -12.359 -30.844 -4.332 1 97.75 736 CYS A N 1
ATOM 5653 C CA . CYS A 1 736 ? -12.32 -29.438 -3.943 1 97.75 736 CYS A CA 1
ATOM 5654 C C . CYS A 1 736 ? -13.602 -29.031 -3.225 1 97.75 736 CYS A C 1
ATOM 5656 O O . CYS A 1 736 ? -13.555 -28.359 -2.191 1 97.75 736 CYS A O 1
ATOM 5658 N N . VAL A 1 737 ? -14.742 -29.438 -3.721 1 97.62 737 VAL A N 1
ATOM 5659 C CA . VAL A 1 737 ? -16.031 -29.125 -3.125 1 97.62 737 VAL A CA 1
ATOM 5660 C C . VAL A 1 737 ? -16.125 -29.719 -1.725 1 97.62 737 VAL A C 1
ATOM 5662 O O . VAL A 1 737 ? -16.641 -29.094 -0.8 1 97.62 737 VAL A O 1
ATOM 5665 N N . GLU A 1 738 ? -15.625 -30.875 -1.613 1 97.75 738 GLU A N 1
ATOM 5666 C CA . GLU A 1 738 ? -15.625 -31.547 -0.316 1 97.75 738 GLU A CA 1
ATOM 5667 C C . GLU A 1 738 ? -14.82 -30.75 0.713 1 97.75 738 GLU A C 1
ATOM 5669 O O . GLU A 1 738 ? -15.227 -30.641 1.872 1 97.75 738 GLU A O 1
ATOM 5674 N N . ARG A 1 739 ? -13.711 -30.266 0.312 1 97.88 739 ARG A N 1
ATOM 5675 C CA . ARG A 1 739 ? -12.875 -29.484 1.219 1 97.88 739 ARG A CA 1
ATOM 5676 C C . ARG A 1 739 ? -13.547 -28.172 1.579 1 97.88 739 ARG A C 1
ATOM 5678 O O . ARG A 1 739 ? -13.445 -27.703 2.715 1 97.88 739 ARG A O 1
ATOM 5685 N N . ILE A 1 740 ? -14.203 -27.531 0.612 1 98.56 740 ILE A N 1
ATOM 5686 C CA . ILE A 1 740 ? -14.938 -26.312 0.89 1 98.56 740 ILE A CA 1
ATOM 5687 C C . ILE A 1 740 ? -16.062 -26.594 1.888 1 98.56 740 ILE A C 1
ATOM 5689 O O . ILE A 1 740 ? -16.281 -25.812 2.816 1 98.56 740 ILE A O 1
ATOM 5693 N N . ARG A 1 741 ? -16.734 -27.703 1.695 1 97.62 741 ARG A N 1
ATOM 5694 C CA . ARG A 1 741 ? -17.812 -28.109 2.6 1 97.62 741 ARG A CA 1
ATOM 5695 C C . ARG A 1 741 ? -17.297 -28.281 4.023 1 97.62 741 ARG A C 1
ATOM 5697 O O . ARG A 1 741 ? -17.984 -27.922 4.984 1 97.62 741 ARG A O 1
ATOM 5704 N N . ALA A 1 742 ? -16.109 -28.797 4.145 1 96.69 742 ALA A N 1
ATOM 5705 C CA . ALA A 1 742 ? -15.5 -28.984 5.457 1 96.69 742 ALA A CA 1
ATOM 5706 C C . ALA A 1 742 ? -15.297 -27.641 6.156 1 96.69 742 ALA A C 1
ATOM 5708 O O . ALA A 1 742 ? -15.422 -27.547 7.379 1 96.69 742 ALA A O 1
ATOM 5709 N N . VAL A 1 743 ? -14.953 -26.609 5.406 1 97.38 743 VAL A N 1
ATOM 5710 C CA . VAL A 1 743 ? -14.758 -25.266 5.957 1 97.38 743 VAL A CA 1
ATOM 5711 C C . VAL A 1 743 ? -16.094 -24.688 6.387 1 97.38 743 VAL A C 1
ATOM 5713 O O . VAL A 1 743 ? -16.188 -24.031 7.422 1 97.38 743 VAL A O 1
ATOM 5716 N N . LEU A 1 744 ? -17.156 -24.938 5.594 1 97 744 LEU A N 1
ATOM 5717 C CA . LEU A 1 744 ? -18.453 -24.297 5.789 1 97 744 LEU A CA 1
ATOM 5718 C C . LEU A 1 744 ? -19.25 -25.031 6.863 1 97 744 LEU A C 1
ATOM 5720 O O . LEU A 1 744 ? -20.25 -24.5 7.375 1 97 744 LEU A O 1
ATOM 5724 N N . ALA A 1 745 ? -18.797 -26.156 7.289 1 90.25 745 ALA A N 1
ATOM 5725 C CA . ALA A 1 745 ? -19.5 -26.922 8.32 1 90.25 745 ALA A CA 1
ATOM 5726 C C . ALA A 1 745 ? -19.297 -26.312 9.695 1 90.25 745 ALA A C 1
ATOM 5728 O O . ALA A 1 745 ? -18.219 -25.812 10.008 1 90.25 745 ALA A O 1
ATOM 5729 N N . PRO A 1 746 ? -20.375 -26.266 10.562 1 79.75 746 PRO A N 1
ATOM 5730 C CA . PRO A 1 746 ? -20.219 -25.719 11.914 1 79.75 746 PRO A CA 1
ATOM 5731 C C . PRO A 1 746 ? -19.25 -26.531 12.781 1 79.75 746 PRO A C 1
ATOM 5733 O O . PRO A 1 746 ? -19.078 -27.734 12.555 1 79.75 746 PRO A O 1
ATOM 5736 N N . PRO A 1 747 ? -18.359 -26.078 13.609 1 68.12 747 PRO A N 1
ATOM 5737 C CA . PRO A 1 747 ? -17.328 -26.781 14.367 1 68.12 747 PRO A CA 1
ATOM 5738 C C . PRO A 1 747 ? -17.844 -28.031 15.055 1 68.12 747 PRO A C 1
ATOM 5740 O O . PRO A 1 747 ? -17.109 -29.016 15.195 1 68.12 747 PRO A O 1
ATOM 5743 N N . GLY A 1 748 ? -19.078 -28.266 15.602 1 54.12 748 GLY A N 1
ATOM 5744 C CA . GLY A 1 748 ? -19.578 -29.422 16.328 1 54.12 748 GLY A CA 1
ATOM 5745 C C . GLY A 1 748 ? -19.922 -30.594 15.438 1 54.12 748 GLY A C 1
ATOM 5746 O O . GLY A 1 748 ? -20.141 -31.703 15.922 1 54.12 748 GLY A O 1
ATOM 5747 N N . ALA A 1 749 ? -20.25 -30.641 14.32 1 45.16 749 ALA A N 1
ATOM 5748 C CA . ALA A 1 749 ? -20.766 -31.719 13.492 1 45.16 749 ALA A CA 1
ATOM 5749 C C . ALA A 1 749 ? -19.625 -32.625 13.023 1 45.16 749 ALA A C 1
ATOM 5751 O O . ALA A 1 749 ? -19.875 -33.781 12.641 1 45.16 749 ALA A O 1
ATOM 5752 N N . ALA A 1 750 ? -18.5 -32.344 12.875 1 40.56 750 ALA A N 1
ATOM 5753 C CA . ALA A 1 750 ? -17.438 -33.25 12.461 1 40.56 750 ALA A CA 1
ATOM 5754 C C . ALA A 1 750 ? -17.156 -34.281 13.547 1 40.56 750 ALA A C 1
ATOM 5756 O O . ALA A 1 750 ? -16.422 -35.25 13.32 1 40.56 750 ALA A O 1
ATOM 5757 N N . ALA A 1 751 ? -17.453 -34.125 14.758 1 37.5 751 ALA A N 1
ATOM 5758 C CA . ALA A 1 751 ? -17.172 -35.156 15.734 1 37.5 751 ALA A CA 1
ATOM 5759 C C . ALA A 1 751 ? -18.109 -36.375 15.523 1 37.5 751 ALA A C 1
ATOM 5761 O O . ALA A 1 751 ? -17.828 -37.469 15.992 1 37.5 751 ALA A O 1
ATOM 5762 N N . SER A 1 752 ? -19.281 -36.188 15.016 1 31.36 752 SER A N 1
ATOM 5763 C CA . SER A 1 752 ? -20.219 -37.281 15 1 31.36 752 SER A CA 1
ATOM 5764 C C . SER A 1 752 ? -19.984 -38.188 13.781 1 31.36 752 SER A C 1
ATOM 5766 O O . SER A 1 752 ? -20.344 -39.375 13.789 1 31.36 752 SER A O 1
ATOM 5768 N N . ARG A 1 753 ? -19.609 -37.688 12.578 1 34.31 753 ARG A N 1
ATOM 5769 C CA . ARG A 1 753 ? -19.641 -38.562 11.43 1 34.31 753 ARG A CA 1
ATOM 5770 C C . ARG A 1 753 ? -18.406 -39.469 11.383 1 34.31 753 ARG A C 1
ATOM 5772 O O . ARG A 1 753 ? -18.297 -40.344 10.531 1 34.31 753 ARG A O 1
ATOM 5779 N N . HIS A 1 754 ? -17.312 -39.156 11.961 1 31.62 754 HIS A N 1
ATOM 5780 C CA . HIS A 1 754 ? -16.25 -40.125 11.938 1 31.62 754 HIS A CA 1
ATOM 5781 C C . HIS A 1 754 ? -16.625 -41.375 12.758 1 31.62 754 HIS A C 1
ATOM 5783 O O . HIS A 1 754 ? -15.867 -42.344 12.82 1 31.62 754 HIS A O 1
ATOM 5789 N N . ALA A 1 755 ? -17.531 -41.219 13.75 1 31.73 755 ALA A N 1
ATOM 5790 C CA . ALA A 1 755 ? -17.703 -42.438 14.523 1 31.73 755 ALA A CA 1
ATOM 5791 C C . ALA A 1 755 ? -18.438 -43.5 13.719 1 31.73 755 ALA A C 1
ATOM 5793 O O . ALA A 1 755 ? -18.406 -44.688 14.062 1 31.73 755 ALA A O 1
ATOM 5794 N N . ARG A 1 756 ? -19.469 -43.188 12.953 1 31.62 756 ARG A N 1
ATOM 5795 C CA . ARG A 1 756 ? -20.344 -44.312 12.664 1 31.62 756 ARG A CA 1
ATOM 5796 C C . ARG A 1 756 ? -19.922 -45.031 11.383 1 31.62 756 ARG A C 1
ATOM 5798 O O . ARG A 1 756 ? -20.578 -46 10.945 1 31.62 756 ARG A O 1
ATOM 5805 N N . SER A 1 757 ? -19.328 -44.344 10.328 1 25.98 757 SER A N 1
ATOM 5806 C CA . SER A 1 757 ? -19.453 -45.25 9.188 1 25.98 757 SER A CA 1
ATOM 5807 C C . SER A 1 757 ? -18.594 -46.5 9.375 1 25.98 757 SER A C 1
ATOM 5809 O O . SER A 1 757 ? -17.375 -46.438 9.344 1 25.98 757 SER A O 1
ATOM 5811 N N . PRO A 1 758 ? -19.047 -47.406 10.242 1 27.69 758 PRO A N 1
ATOM 5812 C CA . PRO A 1 758 ? -18.453 -48.719 10.398 1 27.69 758 PRO A CA 1
ATOM 5813 C C . PRO A 1 758 ? -18.203 -49.406 9.062 1 27.69 758 PRO A C 1
ATOM 5815 O O . PRO A 1 758 ? -18.984 -49.25 8.125 1 27.69 758 PRO A O 1
ATOM 5818 N N . LEU A 1 759 ? -17.016 -49.438 8.617 1 26.3 759 LEU A N 1
ATOM 5819 C CA . LEU A 1 759 ? -16.703 -50.25 7.449 1 26.3 759 LEU A CA 1
ATOM 5820 C C . LEU A 1 759 ? -17.484 -51.562 7.473 1 26.3 759 LEU A C 1
ATOM 5822 O O . LEU A 1 759 ? -17.562 -52.219 8.5 1 26.3 759 LEU A O 1
ATOM 5826 N N . PRO A 1 760 ? -18.562 -51.719 6.676 1 24.52 760 PRO A N 1
ATOM 5827 C CA . PRO A 1 760 ? -19.328 -52.969 6.68 1 24.52 760 PRO A CA 1
ATOM 5828 C C . PRO A 1 760 ? -18.422 -54.188 6.703 1 24.52 760 PRO A C 1
ATOM 5830 O O . PRO A 1 760 ? -17.422 -54.25 5.992 1 24.52 760 PRO A O 1
ATOM 5833 N N . ARG A 1 761 ? -18.188 -54.75 7.914 1 26.77 761 ARG A N 1
ATOM 5834 C CA . ARG A 1 761 ? -17.453 -55.969 8.125 1 26.77 761 ARG A CA 1
ATOM 5835 C C . ARG A 1 761 ? -17.891 -57.062 7.129 1 26.77 761 ARG A C 1
ATOM 5837 O O . ARG A 1 761 ? -19.078 -57.25 6.902 1 26.77 761 ARG A O 1
ATOM 5844 N N . SER A 1 762 ? -17.125 -57.188 6.008 1 22.08 762 SER A N 1
ATOM 5845 C CA . SER A 1 762 ? -17.344 -58.25 5.047 1 22.08 762 SER A CA 1
ATOM 5846 C C . SER A 1 762 ? -17.828 -59.531 5.734 1 22.08 762 SER A C 1
ATOM 5848 O O . SER A 1 762 ? -17.375 -59.844 6.836 1 22.08 762 SER A O 1
ATOM 5850 N N . PRO A 1 763 ? -19.047 -59.875 5.441 1 25.02 763 PRO A N 1
ATOM 5851 C CA . PRO A 1 763 ? -19.688 -61.062 6.027 1 25.02 763 PRO A CA 1
ATOM 5852 C C . PRO A 1 763 ? -18.75 -62.281 6.102 1 25.02 763 PRO A C 1
ATOM 5854 O O . PRO A 1 763 ? -17.906 -62.469 5.227 1 25.02 763 PRO A O 1
ATOM 5857 N N . GLU A 1 764 ? -18.281 -62.5 7.32 1 23.69 764 GLU A N 1
ATOM 5858 C CA . GLU A 1 764 ? -17.516 -63.688 7.68 1 23.69 764 GLU A CA 1
ATOM 5859 C C . GLU A 1 764 ? -18.094 -64.938 7.004 1 23.69 764 GLU A C 1
ATOM 5861 O O . GLU A 1 764 ? -19.281 -65.25 7.148 1 23.69 764 GLU A O 1
ATOM 5866 N N . ARG A 1 765 ? -17.625 -65.188 5.699 1 25.34 765 ARG A N 1
ATOM 5867 C CA . ARG A 1 765 ? -17.969 -66.438 5.047 1 25.34 765 ARG A CA 1
ATOM 5868 C C . ARG A 1 765 ? -17.922 -67.562 6.035 1 25.34 765 ARG A C 1
ATOM 5870 O O . ARG A 1 765 ? -16.938 -67.75 6.77 1 25.34 765 ARG A O 1
ATOM 5877 N N . PRO A 1 766 ? -19.078 -68 6.398 1 23.44 766 PRO A N 1
ATOM 5878 C CA . PRO A 1 766 ? -19.25 -69.125 7.363 1 23.44 766 PRO A CA 1
ATOM 5879 C C . PRO A 1 766 ? -18.328 -70.312 7.082 1 23.44 766 PRO A C 1
ATOM 5881 O O . PRO A 1 766 ? -17.922 -70.5 5.938 1 23.44 766 PRO A O 1
ATOM 5884 N N . ALA A 1 767 ? -17.406 -70.562 8.047 1 26.7 767 ALA A N 1
ATOM 5885 C CA . ALA A 1 767 ? -16.531 -71.75 8.094 1 26.7 767 ALA A CA 1
ATOM 5886 C C . ALA A 1 767 ? -17.297 -73 7.715 1 26.7 767 ALA A C 1
ATOM 5888 O O . ALA A 1 767 ? -18.359 -73.25 8.273 1 26.7 767 ALA A O 1
ATOM 5889 N N . PRO A 1 768 ? -17.156 -73.375 6.383 1 23.39 768 PRO A N 1
ATOM 5890 C CA . PRO A 1 768 ? -17.859 -74.562 5.949 1 23.39 768 PRO A CA 1
ATOM 5891 C C . PRO A 1 768 ? -17.844 -75.688 7.004 1 23.39 768 PRO A C 1
ATOM 5893 O O . PRO A 1 768 ? -16.953 -75.688 7.855 1 23.39 768 PRO A O 1
ATOM 5896 N N . ALA A 1 769 ? -19.016 -76.188 7.238 1 27.42 769 ALA A N 1
ATOM 5897 C CA . ALA A 1 769 ? -19.484 -77.312 8.109 1 27.42 769 ALA A CA 1
ATOM 5898 C C . ALA A 1 769 ? -18.562 -78.5 8 1 27.42 769 ALA A C 1
ATOM 5900 O O . ALA A 1 769 ? -18.047 -78.812 6.93 1 27.42 769 ALA A O 1
ATOM 5901 N N . PRO A 1 770 ? -18.078 -78.875 9.156 1 24.38 770 PRO A N 1
ATOM 5902 C CA . PRO A 1 770 ? -17.281 -80.062 9.297 1 24.38 770 PRO A CA 1
ATOM 5903 C C . PRO A 1 770 ? -17.906 -81.25 8.578 1 24.38 770 PRO A C 1
ATOM 5905 O O . PRO A 1 770 ? -19.141 -81.375 8.5 1 24.38 770 PRO A O 1
ATOM 5908 N N . ALA A 1 771 ? -17.297 -81.688 7.367 1 25.69 771 ALA A N 1
ATOM 5909 C CA . ALA A 1 771 ? -17.578 -83 6.723 1 25.69 771 ALA A CA 1
ATOM 5910 C C . ALA A 1 771 ? -17.875 -84.062 7.758 1 25.69 771 ALA A C 1
ATOM 5912 O O . ALA A 1 771 ? -17.172 -84.188 8.773 1 25.69 771 ALA A O 1
ATOM 5913 N N . PRO A 1 772 ? -19.156 -84.562 7.723 1 23.86 772 PRO A N 1
ATOM 5914 C CA . PRO A 1 772 ? -19.609 -85.688 8.492 1 23.86 772 PRO A CA 1
ATOM 5915 C C . PRO A 1 772 ? -18.641 -86.875 8.43 1 23.86 772 PRO A C 1
ATOM 5917 O O . PRO A 1 772 ? -17.828 -86.938 7.5 1 23.86 772 PRO A O 1
ATOM 5920 N N . LEU A 1 773 ? -18.469 -87.438 9.648 1 22.77 773 LEU A N 1
ATOM 5921 C CA . LEU A 1 773 ? -18.078 -88.812 9.859 1 22.77 773 LEU A CA 1
ATOM 5922 C C . LEU A 1 773 ? -18.922 -89.75 9 1 22.77 773 LEU A C 1
ATOM 5924 O O . LEU A 1 773 ? -20.141 -89.875 9.188 1 22.77 773 LEU A O 1
ATOM 5928 N N . LEU A 1 774 ? -18.906 -89.75 7.641 1 16.89 774 LEU A N 1
ATOM 5929 C CA . LEU A 1 774 ? -19.203 -90.938 6.918 1 16.89 774 LEU A CA 1
ATOM 5930 C C . LEU A 1 774 ? -18.625 -92.188 7.648 1 16.89 774 LEU A C 1
ATOM 5932 O O . LEU A 1 774 ? -17.406 -92.312 7.773 1 16.89 774 LEU A O 1
ATOM 5936 N N . VAL A 1 775 ? -19.531 -92.438 8.672 1 18.03 775 VAL A N 1
ATOM 5937 C CA . VAL A 1 775 ? -20.344 -93.625 8.539 1 18.03 775 VAL A CA 1
ATOM 5938 C C . VAL A 1 775 ? -21.344 -93.438 7.402 1 18.03 775 VAL A C 1
ATOM 5940 O O . VAL A 1 775 ? -21.969 -92.375 7.273 1 18.03 775 VAL A O 1
ATOM 5943 N N . MET B 1 1 ? -0.502 42.906 33.812 1 73.62 1 MET B N 1
ATOM 5944 C CA . MET B 1 1 ? -1.762 43.344 34.406 1 73.62 1 MET B CA 1
ATOM 5945 C C . MET B 1 1 ? -2.76 42.188 34.469 1 73.62 1 MET B C 1
ATOM 5947 O O . MET B 1 1 ? -2.854 41.406 33.531 1 73.62 1 MET B O 1
ATOM 5951 N N . ASP B 1 2 ? -3.291 41.969 35.531 1 88.62 2 ASP B N 1
ATOM 5952 C CA . ASP B 1 2 ? -4.285 40.906 35.75 1 88.62 2 ASP B CA 1
ATOM 5953 C C . ASP B 1 2 ? -5.547 41.188 34.906 1 88.62 2 ASP B C 1
ATOM 5955 O O . ASP B 1 2 ? -5.855 42.312 34.594 1 88.62 2 ASP B O 1
ATOM 5959 N N . LEU B 1 3 ? -6.195 40.125 34.5 1 92.75 3 LEU B N 1
ATOM 5960 C CA . LEU B 1 3 ? -7.359 40.188 33.625 1 92.75 3 LEU B CA 1
ATOM 5961 C C . LEU B 1 3 ? -8.445 41.094 34.219 1 92.75 3 LEU B C 1
ATOM 5963 O O . LEU B 1 3 ? -9.039 41.906 33.531 1 92.75 3 LEU B O 1
ATOM 5967 N N . ARG B 1 4 ? -8.664 40.938 35.469 1 93 4 ARG B N 1
ATOM 5968 C CA . ARG B 1 4 ? -9.711 41.719 36.125 1 93 4 ARG B CA 1
ATOM 5969 C C . ARG B 1 4 ? -9.367 43.219 36.156 1 93 4 ARG B C 1
ATOM 5971 O O . ARG B 1 4 ? -10.227 44.062 35.844 1 93 4 ARG B O 1
ATOM 5978 N N . THR B 1 5 ? -8.172 43.531 36.469 1 95.19 5 THR B N 1
ATOM 5979 C CA . THR B 1 5 ? -7.723 44.906 36.531 1 95.19 5 THR B CA 1
ATOM 5980 C C . THR B 1 5 ? -7.773 45.531 35.125 1 95.19 5 THR B C 1
ATOM 5982 O O . THR B 1 5 ? -8.18 46.688 34.969 1 95.19 5 THR B O 1
ATOM 5985 N N . MET B 1 6 ? -7.402 44.781 34.219 1 95.38 6 MET B N 1
ATOM 5986 C CA . MET B 1 6 ? -7.418 45.25 32.812 1 95.38 6 MET B CA 1
ATOM 5987 C C . MET B 1 6 ? -8.836 45.562 32.375 1 95.38 6 MET B C 1
ATOM 5989 O O . MET B 1 6 ? -9.094 46.625 31.797 1 95.38 6 MET B O 1
ATOM 5993 N N . THR B 1 7 ? -9.758 44.688 32.688 1 96.44 7 THR B N 1
ATOM 5994 C CA . THR B 1 7 ? -11.141 44.875 32.281 1 96.44 7 THR B CA 1
ATOM 5995 C C . THR B 1 7 ? -11.797 46.031 33 1 96.44 7 THR B C 1
ATOM 5997 O O . THR B 1 7 ? -12.523 46.812 32.406 1 96.44 7 THR B O 1
ATOM 6000 N N . GLN B 1 8 ? -11.477 46.125 34.25 1 96 8 GLN B N 1
ATOM 6001 C CA . GLN B 1 8 ? -12.055 47.219 35.031 1 96 8 GLN B CA 1
ATOM 6002 C C . GLN B 1 8 ? -11.547 48.562 34.562 1 96 8 GLN B C 1
ATOM 6004 O O . GLN B 1 8 ? -12.312 49.531 34.5 1 96 8 GLN B O 1
ATOM 6009 N N . SER B 1 9 ? -10.273 48.594 34.312 1 97.31 9 SER B N 1
ATOM 6010 C CA . SER B 1 9 ? -9.695 49.812 33.812 1 97.31 9 SER B CA 1
ATOM 6011 C C . SER B 1 9 ? -10.312 50.188 32.469 1 97.31 9 SER B C 1
ATOM 6013 O O . SER B 1 9 ? -10.602 51.375 32.219 1 97.31 9 SER B O 1
ATOM 6015 N N . LEU B 1 10 ? -10.484 49.219 31.609 1 97.88 10 LEU B N 1
ATOM 6016 C CA . LEU B 1 10 ? -11.078 49.438 30.297 1 97.88 10 LEU B CA 1
ATOM 6017 C C . LEU B 1 10 ? -12.516 49.938 30.438 1 97.88 10 LEU B C 1
ATOM 6019 O O . LEU B 1 10 ? -12.93 50.875 29.734 1 97.88 10 LEU B O 1
ATOM 6023 N N . VAL B 1 11 ? -13.273 49.344 31.344 1 97.75 11 VAL B N 1
ATOM 6024 C CA . VAL B 1 11 ? -14.672 49.688 31.547 1 97.75 11 VAL B CA 1
ATOM 6025 C C . VAL B 1 11 ? -14.758 51.125 32.062 1 97.75 11 VAL B C 1
ATOM 6027 O O . VAL B 1 11 ? -15.594 51.906 31.609 1 97.75 11 VAL B O 1
ATOM 6030 N N . THR B 1 12 ? -13.867 51.5 32.969 1 97.81 12 THR B N 1
ATOM 6031 C CA . THR B 1 12 ? -13.852 52.844 33.531 1 97.81 12 THR B CA 1
ATOM 6032 C C . THR B 1 12 ? -13.539 53.906 32.469 1 97.81 12 THR B C 1
ATOM 6034 O O . THR B 1 12 ? -14.203 54.938 32.375 1 97.81 12 THR B O 1
ATOM 6037 N N . LEU B 1 13 ? -12.586 53.562 31.719 1 97.81 13 LEU B N 1
ATOM 6038 C CA . LEU B 1 13 ? -12.203 54.469 30.656 1 97.81 13 LEU B CA 1
ATOM 6039 C C . LEU B 1 13 ? -13.289 54.562 29.594 1 97.81 13 LEU B C 1
ATOM 6041 O O . LEU B 1 13 ? -13.516 55.625 29.016 1 97.81 13 LEU B O 1
ATOM 6045 N N . ALA B 1 14 ? -13.914 53.438 29.266 1 97.81 14 ALA B N 1
ATOM 6046 C CA . ALA B 1 14 ? -14.992 53.438 28.281 1 97.81 14 ALA B CA 1
ATOM 6047 C C . ALA B 1 14 ? -16.172 54.281 28.75 1 97.81 14 ALA B C 1
ATOM 6049 O O . ALA B 1 14 ? -16.766 55.031 27.953 1 97.81 14 ALA B O 1
ATOM 6050 N N . GLU B 1 15 ? -16.453 54.25 30.016 1 97.38 15 GLU B N 1
ATOM 6051 C CA . GLU B 1 15 ? -17.547 55.031 30.578 1 97.38 15 GLU B CA 1
ATOM 6052 C C . GLU B 1 15 ? -17.203 56.531 30.562 1 97.38 15 GLU B C 1
ATOM 6054 O O . GLU B 1 15 ? -18.062 57.344 30.25 1 97.38 15 GLU B O 1
ATOM 6059 N N . ASP B 1 16 ? -15.969 56.781 30.859 1 97.38 16 ASP B N 1
ATOM 6060 C CA . ASP B 1 16 ? -15.516 58.156 30.828 1 97.38 16 ASP B CA 1
ATOM 6061 C C . ASP B 1 16 ? -15.602 58.75 29.406 1 97.38 16 ASP B C 1
ATOM 6063 O O . ASP B 1 16 ? -16.109 59.844 29.219 1 97.38 16 ASP B O 1
ATOM 6067 N N . ASN B 1 17 ? -15.117 58.031 28.469 1 97.38 17 ASN B N 1
ATOM 6068 C CA . ASN B 1 17 ? -15.164 58.469 27.078 1 97.38 17 ASN B CA 1
ATOM 6069 C C . ASN B 1 17 ? -16.594 58.562 26.562 1 97.38 17 ASN B C 1
ATOM 6071 O O . ASN B 1 17 ? -16.938 59.469 25.812 1 97.38 17 ASN B O 1
ATOM 6075 N N . MET B 1 18 ? -17.406 57.594 26.969 1 95.88 18 MET B N 1
ATOM 6076 C CA . MET B 1 18 ? -18.812 57.594 26.594 1 95.88 18 MET B CA 1
ATOM 6077 C C . MET B 1 18 ? -19.516 58.844 27.109 1 95.88 18 MET B C 1
ATOM 6079 O O . MET B 1 18 ? -20.25 59.5 26.359 1 95.88 18 MET B O 1
ATOM 6083 N N . ALA B 1 19 ? -19.219 59.25 28.297 1 95.12 19 ALA B N 1
ATOM 6084 C CA . ALA B 1 19 ? -19.812 60.438 28.906 1 95.12 19 ALA B CA 1
ATOM 6085 C C . ALA B 1 19 ? -19.359 61.719 28.188 1 95.12 19 ALA B C 1
ATOM 6087 O O . ALA B 1 19 ? -20.172 62.625 27.938 1 95.12 19 ALA B O 1
ATOM 6088 N N . PHE B 1 20 ? -18.156 61.719 27.891 1 95.81 20 PHE B N 1
ATOM 6089 C CA . PHE B 1 20 ? -17.609 62.875 27.203 1 95.81 20 PHE B CA 1
ATOM 6090 C C . PHE B 1 20 ? -18.25 63.062 25.844 1 95.81 20 PHE B C 1
ATOM 6092 O O . PHE B 1 20 ? -18.719 64.188 25.531 1 95.81 20 PHE B O 1
ATOM 6099 N N . PHE B 1 21 ? -18.344 62.062 25.047 1 94.88 21 PHE B N 1
ATOM 6100 C CA . PHE B 1 21 ? -18.828 62.219 23.672 1 94.88 21 PHE B CA 1
ATOM 6101 C C . PHE B 1 21 ? -20.344 62.344 23.641 1 94.88 21 PHE B C 1
ATOM 6103 O O . PHE B 1 21 ? -20.891 62.969 22.734 1 94.88 21 PHE B O 1
ATOM 6110 N N . SER B 1 22 ? -21 61.812 24.672 1 92.19 22 SER B N 1
ATOM 6111 C CA . SER B 1 22 ? -22.438 62.031 24.797 1 92.19 22 SER B CA 1
ATOM 6112 C C . SER B 1 22 ? -22.75 63.469 25.078 1 92.19 22 SER B C 1
ATOM 6114 O O . SER B 1 22 ? -23.844 63.969 24.75 1 92.19 22 SER B O 1
ATOM 6116 N N . SER B 1 23 ? -21.75 64.25 25.609 1 91.56 23 SER B N 1
ATOM 6117 C CA . SER B 1 23 ? -21.938 65.625 25.984 1 91.56 23 SER B CA 1
ATOM 6118 C C . SER B 1 23 ? -21.625 66.562 24.828 1 91.56 23 SER B C 1
ATOM 6120 O O . SER B 1 23 ? -21.969 67.75 24.859 1 91.56 23 SER B O 1
ATOM 6122 N N . GLN B 1 24 ? -21 66.125 23.797 1 87.25 24 GLN B N 1
ATOM 6123 C CA . GLN B 1 24 ? -20.531 66.938 22.703 1 87.25 24 GLN B CA 1
ATOM 6124 C C . GLN B 1 24 ? -21.656 67.25 21.703 1 87.25 24 GLN B C 1
ATOM 6126 O O . GLN B 1 24 ? -21.469 67.938 20.734 1 87.25 24 GLN B O 1
ATOM 6131 N N . GLY B 1 25 ? -22.969 66.875 21.922 1 78.38 25 GLY B N 1
ATOM 6132 C CA . GLY B 1 25 ? -24.094 67.188 21.047 1 78.38 25 GLY B CA 1
ATOM 6133 C C . GLY B 1 25 ? -24.469 66.062 20.125 1 78.38 25 GLY B C 1
ATOM 6134 O O . GLY B 1 25 ? -23.953 64.938 20.234 1 78.38 25 GLY B O 1
ATOM 6135 N N . PRO B 1 26 ? -25.344 66.375 19.219 1 79.75 26 PRO B N 1
ATOM 6136 C CA . PRO B 1 26 ? -26.031 65.375 18.422 1 79.75 26 PRO B CA 1
ATOM 6137 C C . PRO B 1 26 ? -25.266 65 17.156 1 79.75 26 PRO B C 1
ATOM 6139 O O . PRO B 1 26 ? -25.828 64.375 16.25 1 79.75 26 PRO B O 1
ATOM 6142 N N . GLY B 1 27 ? -24.062 65.312 16.969 1 88.06 27 GLY B N 1
ATOM 6143 C CA . GLY B 1 27 ? -23.312 64.938 15.781 1 88.06 27 GLY B CA 1
ATOM 6144 C C . GLY B 1 27 ? -23.156 63.469 15.602 1 88.06 27 GLY B C 1
ATOM 6145 O O . GLY B 1 27 ? -23.078 62.719 16.578 1 88.06 27 GLY B O 1
ATOM 6146 N N . GLU B 1 28 ? -23.094 63.031 14.391 1 90.38 28 GLU B N 1
ATOM 6147 C CA . GLU B 1 28 ? -23.016 61.625 14.031 1 90.38 28 GLU B CA 1
ATOM 6148 C C . GLU B 1 28 ? -21.75 60.969 14.586 1 90.38 28 GLU B C 1
ATOM 6150 O O . GLU B 1 28 ? -21.781 59.844 15.094 1 90.38 28 GLU B O 1
ATOM 6155 N N . THR B 1 29 ? -20.625 61.594 14.477 1 90.69 29 THR B N 1
ATOM 6156 C CA . THR B 1 29 ? -19.344 61.062 14.922 1 90.69 29 THR B CA 1
ATOM 6157 C C . THR B 1 29 ? -19.344 60.875 16.438 1 90.69 29 THR B C 1
ATOM 6159 O O . THR B 1 29 ? -18.844 59.875 16.953 1 90.69 29 THR B O 1
ATOM 6162 N N . ALA B 1 30 ? -19.875 61.844 17.125 1 91.38 30 ALA B N 1
ATOM 6163 C CA . ALA B 1 30 ? -19.938 61.75 18.578 1 91.38 30 ALA B CA 1
ATOM 6164 C C . ALA B 1 30 ? -20.859 60.625 19.016 1 91.38 30 ALA B C 1
ATOM 6166 O O . ALA B 1 30 ? -20.578 59.938 20 1 91.38 30 ALA B O 1
ATOM 6167 N N . ARG B 1 31 ? -21.891 60.5 18.297 1 93.69 31 ARG B N 1
ATOM 6168 C CA . ARG B 1 31 ? -22.828 59.438 18.594 1 93.69 31 ARG B CA 1
ATOM 6169 C C . ARG B 1 31 ? -22.172 58.062 18.359 1 93.69 31 ARG B C 1
ATOM 6171 O O . ARG B 1 31 ? -22.344 57.156 19.172 1 93.69 31 ARG B O 1
ATOM 6178 N N . ARG B 1 32 ? -21.453 57.969 17.328 1 95.38 32 ARG B N 1
ATOM 6179 C CA . ARG B 1 32 ? -20.781 56.719 17 1 95.38 32 ARG B CA 1
ATOM 6180 C C . ARG B 1 32 ? -19.688 56.406 18.016 1 95.38 32 ARG B C 1
ATOM 6182 O O . ARG B 1 32 ? -19.5 55.25 18.391 1 95.38 32 ARG B O 1
ATOM 6189 N N . LEU B 1 33 ? -19 57.375 18.422 1 95.5 33 LEU B N 1
ATOM 6190 C CA . LEU B 1 33 ? -17.969 57.188 19.422 1 95.5 33 LEU B CA 1
ATOM 6191 C C . LEU B 1 33 ? -18.562 56.75 20.766 1 95.5 33 LEU B C 1
ATOM 6193 O O . LEU B 1 33 ? -18.031 55.875 21.422 1 95.5 33 LEU B O 1
ATOM 6197 N N . SER B 1 34 ? -19.641 57.469 21.109 1 95.62 34 SER B N 1
ATOM 6198 C CA . SER B 1 34 ? -20.344 57.062 22.328 1 95.62 34 SER B CA 1
ATOM 6199 C C . SER B 1 34 ? -20.844 55.625 22.219 1 95.62 34 SER B C 1
ATOM 6201 O O . SER B 1 34 ? -20.75 54.844 23.172 1 95.62 34 SER B O 1
ATOM 6203 N N . GLY B 1 35 ? -21.375 55.281 21.078 1 96 35 GLY B N 1
ATOM 6204 C CA . GLY B 1 35 ? -21.891 53.969 20.828 1 96 35 GLY B CA 1
ATOM 6205 C C . GLY B 1 35 ? -20.812 52.875 20.891 1 96 35 GLY B C 1
ATOM 6206 O O . GLY B 1 35 ? -21.031 51.812 21.422 1 96 35 GLY B O 1
ATOM 6207 N N . VAL B 1 36 ? -19.672 53.156 20.312 1 97.31 36 VAL B N 1
ATOM 6208 C CA . VAL B 1 36 ? -18.578 52.156 20.266 1 97.31 36 VAL B CA 1
ATOM 6209 C C . VAL B 1 36 ? -18.078 51.906 21.672 1 97.31 36 VAL B C 1
ATOM 6211 O O . VAL B 1 36 ? -17.781 50.75 22.031 1 97.31 36 VAL B O 1
ATOM 6214 N N . PHE B 1 37 ? -17.906 52.906 22.516 1 97.69 37 PHE B N 1
ATOM 6215 C CA . PHE B 1 37 ? -17.438 52.719 23.891 1 97.69 37 PHE B CA 1
ATOM 6216 C C . PHE B 1 37 ? -18.469 51.969 24.719 1 97.69 37 PHE B C 1
ATOM 6218 O O . PHE B 1 37 ? -18.125 51.188 25.609 1 97.69 37 PHE B O 1
ATOM 6225 N N . SER B 1 38 ? -19.781 52.281 24.391 1 97.19 38 SER B N 1
ATOM 6226 C CA . SER B 1 38 ? -20.828 51.469 25.016 1 97.19 38 SER B CA 1
ATOM 6227 C C . SER B 1 38 ? -20.703 50 24.672 1 97.19 38 SER B C 1
ATOM 6229 O O . SER B 1 38 ? -20.859 49.125 25.531 1 97.19 38 SER B O 1
ATOM 6231 N N . GLY B 1 39 ? -20.453 49.781 23.438 1 97.25 39 GLY B N 1
ATOM 6232 C CA . GLY B 1 39 ? -20.25 48.406 22.984 1 97.25 39 GLY B CA 1
ATOM 6233 C C . GLY B 1 39 ? -19.031 47.75 23.609 1 97.25 39 GLY B C 1
ATOM 6234 O O . GLY B 1 39 ? -19.094 46.562 24 1 97.25 39 GLY B O 1
ATOM 6235 N N . ILE B 1 40 ? -17.938 48.438 23.688 1 97.94 40 ILE B N 1
ATOM 6236 C CA . ILE B 1 40 ? -16.703 47.938 24.281 1 97.94 40 ILE B CA 1
ATOM 6237 C C . ILE B 1 40 ? -16.953 47.562 25.75 1 97.94 40 ILE B C 1
ATOM 6239 O O . ILE B 1 40 ? -16.5 46.5 26.203 1 97.94 40 ILE B O 1
ATOM 6243 N N . ARG B 1 41 ? -17.641 48.438 26.438 1 97.44 41 ARG B N 1
ATOM 6244 C CA . ARG B 1 41 ? -17.984 48.188 27.828 1 97.44 41 ARG B CA 1
ATOM 6245 C C . ARG B 1 41 ? -18.797 46.875 27.953 1 97.44 41 ARG B C 1
ATOM 6247 O O . ARG B 1 41 ? -18.484 46.031 28.797 1 97.44 41 ARG B O 1
ATOM 6254 N N . GLU B 1 42 ? -19.781 46.719 27.125 1 96.62 42 GLU B N 1
ATOM 6255 C CA . GLU B 1 42 ? -20.656 45.562 27.172 1 96.62 42 GLU B CA 1
ATOM 6256 C C . GLU B 1 42 ? -19.859 44.281 26.906 1 96.62 42 GLU B C 1
ATOM 6258 O O . GLU B 1 42 ? -20 43.281 27.625 1 96.62 42 GLU B O 1
ATOM 6263 N N . GLN B 1 43 ? -19.062 44.281 25.844 1 97.12 43 GLN B N 1
ATOM 6264 C CA . GLN B 1 43 ? -18.297 43.094 25.469 1 97.12 43 GLN B CA 1
ATOM 6265 C C . GLN B 1 43 ? -17.266 42.781 26.531 1 97.12 43 GLN B C 1
ATOM 6267 O O . GLN B 1 43 ? -17.047 41.594 26.844 1 97.12 43 GLN B O 1
ATOM 6272 N N . ALA B 1 44 ? -16.578 43.75 27.047 1 97.19 44 ALA B N 1
ATOM 6273 C CA . ALA B 1 44 ? -15.555 43.531 28.078 1 97.19 44 ALA B CA 1
ATOM 6274 C C . ALA B 1 44 ? -16.156 42.906 29.328 1 97.19 44 ALA B C 1
ATOM 6276 O O . ALA B 1 44 ? -15.578 41.969 29.891 1 97.19 44 ALA B O 1
ATOM 6277 N N . LEU B 1 45 ? -17.328 43.375 29.734 1 96 45 LEU B N 1
ATOM 6278 C CA . LEU B 1 45 ? -17.984 42.875 30.938 1 96 45 LEU B CA 1
ATOM 6279 C C . LEU B 1 45 ? -18.453 41.438 30.719 1 96 45 LEU B C 1
ATOM 6281 O O . LEU B 1 45 ? -18.422 40.625 31.656 1 96 45 LEU B O 1
ATOM 6285 N N . GLY B 1 46 ? -18.922 41.125 29.547 1 95.19 46 GLY B N 1
ATOM 6286 C CA . GLY B 1 46 ? -19.375 39.781 29.25 1 95.19 46 GLY B CA 1
ATOM 6287 C C . GLY B 1 46 ? -18.25 38.812 29.047 1 95.19 46 GLY B C 1
ATOM 6288 O O . GLY B 1 46 ? -18.391 37.625 29.344 1 95.19 46 GLY B O 1
ATOM 6289 N N . LEU B 1 47 ? -17.172 39.25 28.531 1 96.38 47 LEU B N 1
ATOM 6290 C CA . LEU B 1 47 ? -16.047 38.438 28.141 1 96.38 47 LEU B CA 1
ATOM 6291 C C . LEU B 1 47 ? -15.227 38.031 29.375 1 96.38 47 LEU B C 1
ATOM 6293 O O . LEU B 1 47 ? -14.727 36.906 29.438 1 96.38 47 LEU B O 1
ATOM 6297 N N . GLU B 1 48 ? -15.078 38.875 30.375 1 96.31 48 GLU B N 1
ATOM 6298 C CA . GLU B 1 48 ? -14.164 38.719 31.5 1 96.31 48 GLU B CA 1
ATOM 6299 C C . GLU B 1 48 ? -14.492 37.469 32.281 1 96.31 48 GLU B C 1
ATOM 6301 O O . GLU B 1 48 ? -13.609 36.625 32.562 1 96.31 48 GLU B O 1
ATOM 6306 N N . PRO B 1 49 ? -15.805 37.188 32.688 1 95.5 49 PRO B N 1
ATOM 6307 C CA . PRO B 1 49 ? -16.078 35.969 33.438 1 95.5 49 PRO B CA 1
ATOM 6308 C C . PRO B 1 49 ? -15.812 34.688 32.625 1 95.5 49 PRO B C 1
ATOM 6310 O O . PRO B 1 49 ? -15.367 33.688 33.188 1 95.5 49 PRO B O 1
ATOM 6313 N N . ALA B 1 50 ? -16.125 34.75 31.375 1 95.94 50 ALA B N 1
ATOM 6314 C CA . ALA B 1 50 ? -15.883 33.594 30.516 1 95.94 50 ALA B CA 1
ATOM 6315 C C . ALA B 1 50 ? -14.391 33.281 30.406 1 95.94 50 ALA B C 1
ATOM 6317 O O . ALA B 1 50 ? -13.984 32.125 30.453 1 95.94 50 ALA B O 1
ATOM 6318 N N . LEU B 1 51 ? -13.57 34.312 30.281 1 97.5 51 LEU B N 1
ATOM 6319 C CA . LEU B 1 51 ? -12.125 34.156 30.203 1 97.5 51 LEU B CA 1
ATOM 6320 C C . LEU B 1 51 ? -11.57 33.594 31.516 1 97.5 51 LEU B C 1
ATOM 6322 O O . LEU B 1 51 ? -10.695 32.75 31.516 1 97.5 51 LEU B O 1
ATOM 6326 N N . ALA B 1 52 ? -12.07 34.125 32.562 1 95.75 52 ALA B N 1
ATOM 6327 C CA . ALA B 1 52 ? -11.641 33.688 33.875 1 95.75 52 ALA B CA 1
ATOM 6328 C C . ALA B 1 52 ? -11.961 32.219 34.094 1 95.75 52 ALA B C 1
ATOM 6330 O O . ALA B 1 52 ? -11.164 31.469 34.688 1 95.75 52 ALA B O 1
ATOM 6331 N N . SER B 1 53 ? -13.109 31.844 33.625 1 95.19 53 SER B N 1
ATOM 6332 C CA . SER B 1 53 ? -13.516 30.453 33.75 1 95.19 53 SER B CA 1
ATOM 6333 C C . SER B 1 53 ? -12.57 29.531 32.938 1 95.19 53 SER B C 1
ATOM 6335 O O . SER B 1 53 ? -12.156 28.484 33.438 1 95.19 53 SER B O 1
ATOM 6337 N N . LEU B 1 54 ? -12.25 29.922 31.75 1 95.94 54 LEU B N 1
ATOM 6338 C CA . LEU B 1 54 ? -11.352 29.125 30.922 1 95.94 54 LEU B CA 1
ATOM 6339 C C . LEU B 1 54 ? -9.961 29.047 31.547 1 95.94 54 LEU B C 1
ATOM 6341 O O . LEU B 1 54 ? -9.32 27.984 31.547 1 95.94 54 LEU B O 1
ATOM 6345 N N . LEU B 1 55 ? -9.477 30.156 32.031 1 94.25 55 LEU B N 1
ATOM 6346 C CA . LEU B 1 55 ? -8.148 30.219 32.625 1 94.25 55 LEU B CA 1
ATOM 6347 C C . LEU B 1 55 ? -8.07 29.312 33.844 1 94.25 55 LEU B C 1
ATOM 6349 O O . LEU B 1 55 ? -7.02 28.734 34.125 1 94.25 55 LEU B O 1
ATOM 6353 N N . GLY B 1 56 ? -9.148 29.156 34.562 1 94.12 56 GLY B N 1
ATOM 6354 C CA . GLY B 1 56 ? -9.203 28.344 35.781 1 94.12 56 GLY B CA 1
ATOM 6355 C C . GLY B 1 56 ? -9.023 26.859 35.5 1 94.12 56 GLY B C 1
ATOM 6356 O O . GLY B 1 56 ? -8.539 26.109 36.344 1 94.12 56 GLY B O 1
ATOM 6357 N N . VAL B 1 57 ? -9.352 26.453 34.281 1 95.31 57 VAL B N 1
ATOM 6358 C CA . VAL B 1 57 ? -9.336 25.031 34 1 95.31 57 VAL B CA 1
ATOM 6359 C C . VAL B 1 57 ? -8.266 24.703 32.969 1 95.31 57 VAL B C 1
ATOM 6361 O O . VAL B 1 57 ? -7.961 23.531 32.719 1 95.31 57 VAL B O 1
ATOM 6364 N N . ALA B 1 58 ? -7.641 25.703 32.406 1 96.44 58 ALA B N 1
ATOM 6365 C CA . ALA B 1 58 ? -6.727 25.516 31.266 1 96.44 58 ALA B CA 1
ATOM 6366 C C . ALA B 1 58 ? -5.555 24.625 31.656 1 96.44 58 ALA B C 1
ATOM 6368 O O . ALA B 1 58 ? -5.039 23.875 30.828 1 96.44 58 ALA B O 1
ATOM 6369 N N . HIS B 1 59 ? -5.102 24.641 32.906 1 95.88 59 HIS B N 1
ATOM 6370 C CA . HIS B 1 59 ? -3.932 23.906 33.375 1 95.88 59 HIS B CA 1
ATOM 6371 C C . HIS B 1 59 ? -4.16 22.406 33.25 1 95.88 59 HIS B C 1
ATOM 6373 O O . HIS B 1 59 ? -3.203 21.625 33.156 1 95.88 59 HIS B O 1
ATOM 6379 N N . ASN B 1 60 ? -5.391 21.922 33.219 1 95.5 60 ASN B N 1
ATOM 6380 C CA . ASN B 1 60 ? -5.723 20.5 33.125 1 95.5 60 ASN B CA 1
ATOM 6381 C C . ASN B 1 60 ? -5.363 19.922 31.766 1 95.5 60 ASN B C 1
ATOM 6383 O O . ASN B 1 60 ? -5.309 18.703 31.609 1 95.5 60 ASN B O 1
ATOM 6387 N N . PHE B 1 61 ? -5.062 20.828 30.875 1 97.19 61 PHE B N 1
ATOM 6388 C CA . PHE B 1 61 ? -4.867 20.359 29.5 1 97.19 61 PHE B CA 1
ATOM 6389 C C . PHE B 1 61 ? -3.41 20.516 29.078 1 97.19 61 PHE B C 1
ATOM 6391 O O . PHE B 1 61 ? -3.029 20.109 27.984 1 97.19 61 PHE B O 1
ATOM 6398 N N . ASP B 1 62 ? -2.611 21.094 29.953 1 97.25 62 ASP B N 1
ATOM 6399 C CA . ASP B 1 62 ? -1.186 21.25 29.688 1 97.25 62 ASP B CA 1
ATOM 6400 C C . ASP B 1 62 ? -0.472 19.906 29.703 1 97.25 62 ASP B C 1
ATOM 6402 O O . ASP B 1 62 ? -0.981 18.938 30.281 1 97.25 62 ASP B O 1
ATOM 6406 N N . LEU B 1 63 ? 0.656 19.828 29 1 97.12 63 LEU B N 1
ATOM 6407 C CA . LEU B 1 63 ? 1.488 18.641 29.094 1 97.12 63 LEU B CA 1
ATOM 6408 C C . LEU B 1 63 ? 1.982 18.438 30.531 1 97.12 63 LEU B C 1
ATOM 6410 O O . LEU B 1 63 ? 1.911 17.328 31.062 1 97.12 63 LEU B O 1
ATOM 6414 N N . ASP B 1 64 ? 2.557 19.453 31.094 1 94.94 64 ASP B N 1
ATOM 6415 C CA . ASP B 1 64 ? 3.025 19.531 32.469 1 94.94 64 ASP B CA 1
ATOM 6416 C C . ASP B 1 64 ? 3.082 20.984 32.969 1 94.94 64 ASP B C 1
ATOM 6418 O O . ASP B 1 64 ? 2.828 21.906 32.188 1 94.94 64 ASP B O 1
ATOM 6422 N N . PRO B 1 65 ? 3.279 21.219 34.188 1 94 65 PRO B N 1
ATOM 6423 C CA . PRO B 1 65 ? 3.287 22.578 34.688 1 94 65 PRO B CA 1
ATOM 6424 C C . PRO B 1 65 ? 4.398 23.438 34.094 1 94 65 PRO B C 1
ATOM 6426 O O . PRO B 1 65 ? 4.273 24.656 34 1 94 65 PRO B O 1
ATOM 6429 N N . GLU B 1 66 ? 5.383 22.797 33.594 1 94.19 66 GLU B N 1
ATOM 6430 C CA . GLU B 1 66 ? 6.508 23.516 33 1 94.19 66 GLU B CA 1
ATOM 6431 C C . GLU B 1 66 ? 6.223 23.906 31.562 1 94.19 66 GLU B C 1
ATOM 6433 O O . GLU B 1 66 ? 6.914 24.75 30.984 1 94.19 66 GLU B O 1
ATOM 6438 N N . THR B 1 67 ? 5.203 23.328 30.969 1 96.38 67 THR B N 1
ATOM 6439 C CA . THR B 1 67 ? 4.812 23.609 29.594 1 96.38 67 THR B CA 1
ATOM 6440 C C . THR B 1 67 ? 3.34 24 29.516 1 96.38 67 THR B C 1
ATOM 6442 O O . THR B 1 67 ? 2.529 23.266 28.953 1 96.38 67 THR B O 1
ATOM 6445 N N . PRO B 1 68 ? 3.037 25.156 30.047 1 96.5 68 PRO B N 1
ATOM 6446 C CA . PRO B 1 68 ? 1.644 25.609 30.031 1 96.5 68 PRO B CA 1
ATOM 6447 C C . PRO B 1 68 ? 1.179 26.062 28.656 1 96.5 68 PRO B C 1
ATOM 6449 O O . PRO B 1 68 ? 1.249 27.25 28.328 1 96.5 68 PRO B O 1
ATOM 6452 N N . ALA B 1 69 ? 0.745 25.125 27.891 1 97.75 69 ALA B N 1
ATOM 6453 C CA . ALA B 1 69 ? 0.325 25.453 26.531 1 97.75 69 ALA B CA 1
ATOM 6454 C C . ALA B 1 69 ? -0.812 24.547 26.078 1 97.75 69 ALA B C 1
ATOM 6456 O O . ALA B 1 69 ? -0.711 23.328 26.172 1 97.75 69 ALA B O 1
ATOM 6457 N N . ASN B 1 70 ? -1.863 25.094 25.641 1 98.12 70 ASN B N 1
ATOM 6458 C CA . ASN B 1 70 ? -3 24.438 25 1 98.12 70 ASN B CA 1
ATOM 6459 C C . ASN B 1 70 ? -3.963 25.469 24.406 1 98.12 70 ASN B C 1
ATOM 6461 O O . ASN B 1 70 ? -3.787 26.672 24.578 1 98.12 70 ASN B O 1
ATOM 6465 N N . GLY B 1 71 ? -4.938 25.031 23.734 1 98.12 71 GLY B N 1
ATOM 6466 C CA . GLY B 1 71 ? -5.82 25.906 22.969 1 98.12 71 GLY B CA 1
ATOM 6467 C C . GLY B 1 71 ? -6.629 26.828 23.844 1 98.12 71 GLY B C 1
ATOM 6468 O O . GLY B 1 71 ? -6.957 27.953 23.438 1 98.12 71 GLY B O 1
ATOM 6469 N N . TYR B 1 72 ? -6.988 26.453 25.031 1 98.06 72 TYR B N 1
ATOM 6470 C CA . TYR B 1 72 ? -7.738 27.328 25.938 1 98.06 72 TYR B CA 1
ATOM 6471 C C . TYR B 1 72 ? -6.898 28.531 26.359 1 98.06 72 TYR B C 1
ATOM 6473 O O . TYR B 1 72 ? -7.391 29.656 26.422 1 98.06 72 TYR B O 1
ATOM 6481 N N . ARG B 1 73 ? -5.668 28.234 26.656 1 97.62 73 ARG B N 1
ATOM 6482 C CA . ARG B 1 73 ? -4.75 29.312 27.016 1 97.62 73 ARG B CA 1
ATOM 6483 C C . ARG B 1 73 ? -4.559 30.281 25.844 1 97.62 73 ARG B C 1
ATOM 6485 O O . ARG B 1 73 ? -4.453 31.484 26.047 1 97.62 73 ARG B O 1
ATOM 6492 N N . SER B 1 74 ? -4.461 29.672 24.688 1 98.06 74 SER B N 1
ATOM 6493 C CA . SER B 1 74 ? -4.262 30.484 23.484 1 98.06 74 SER B CA 1
ATOM 6494 C C . SER B 1 74 ? -5.422 31.438 23.266 1 98.06 74 SER B C 1
ATOM 6496 O O . SER B 1 74 ? -5.215 32.594 22.922 1 98.06 74 SER B O 1
ATOM 6498 N N . LEU B 1 75 ? -6.621 30.984 23.438 1 97.62 75 LEU B N 1
ATOM 6499 C CA . LEU B 1 75 ? -7.809 31.812 23.266 1 97.62 75 LEU B CA 1
ATOM 6500 C C . LEU B 1 75 ? -7.84 32.938 24.297 1 97.62 75 LEU B C 1
ATOM 6502 O O . LEU B 1 75 ? -8.156 34.094 23.969 1 97.62 75 LEU B O 1
ATOM 6506 N N . VAL B 1 76 ? -7.527 32.594 25.5 1 97.31 76 VAL B N 1
ATOM 6507 C CA . VAL B 1 76 ? -7.496 33.594 26.562 1 97.31 76 VAL B CA 1
ATOM 6508 C C . VAL B 1 76 ? -6.445 34.656 26.25 1 97.31 76 VAL B C 1
ATOM 6510 O O . VAL B 1 76 ? -6.699 35.844 26.391 1 97.31 76 VAL B O 1
ATOM 6513 N N . HIS B 1 77 ? -5.32 34.156 25.891 1 96.94 77 HIS B N 1
ATOM 6514 C CA . HIS B 1 77 ? -4.242 35.062 25.547 1 96.94 77 HIS B CA 1
ATOM 6515 C C . HIS B 1 77 ? -4.648 36 24.406 1 96.94 77 HIS B C 1
ATOM 6517 O O . HIS B 1 77 ? -4.383 37.219 24.469 1 96.94 77 HIS B O 1
ATOM 6523 N N . THR B 1 78 ? -5.238 35.5 23.391 1 97.44 78 THR B N 1
ATOM 6524 C CA . THR B 1 78 ? -5.664 36.312 22.234 1 97.44 78 THR B CA 1
ATOM 6525 C C . THR B 1 78 ? -6.684 37.344 22.656 1 97.44 78 THR B C 1
ATOM 6527 O O . THR B 1 78 ? -6.582 38.531 22.25 1 97.44 78 THR B O 1
ATOM 6530 N N . ALA B 1 79 ? -7.684 36.969 23.422 1 97.5 79 ALA B N 1
ATOM 6531 C CA . ALA B 1 79 ? -8.688 37.906 23.922 1 97.5 79 ALA B CA 1
ATOM 6532 C C . ALA B 1 79 ? -8.055 38.969 24.781 1 97.5 79 ALA B C 1
ATOM 6534 O O . ALA B 1 79 ? -8.438 40.156 24.719 1 97.5 79 ALA B O 1
ATOM 6535 N N . ARG B 1 80 ? -7.117 38.594 25.578 1 96.75 80 ARG B N 1
ATOM 6536 C CA . ARG B 1 80 ? -6.418 39.531 26.438 1 96.75 80 ARG B CA 1
ATOM 6537 C C . ARG B 1 80 ? -5.66 40.562 25.609 1 96.75 80 ARG B C 1
ATOM 6539 O O . ARG B 1 80 ? -5.613 41.75 25.969 1 96.75 80 ARG B O 1
ATOM 6546 N N . CYS B 1 81 ? -5.035 40.094 24.562 1 96.38 81 CYS B N 1
ATOM 6547 C CA . CYS B 1 81 ? -4.332 41 23.672 1 96.38 81 CYS B CA 1
ATOM 6548 C C . CYS B 1 81 ? -5.289 42.062 23.094 1 96.38 81 CYS B C 1
ATOM 6550 O O . CYS B 1 81 ? -4.941 43.25 23 1 96.38 81 CYS B O 1
ATOM 6552 N N . CYS B 1 82 ? -6.438 41.625 22.719 1 97.19 82 CYS B N 1
ATOM 6553 C CA . CYS B 1 82 ? -7.438 42.562 22.188 1 97.19 82 CYS B CA 1
ATOM 6554 C C . CYS B 1 82 ? -7.895 43.531 23.234 1 97.19 82 CYS B C 1
ATOM 6556 O O . CYS B 1 82 ? -7.992 44.75 22.969 1 97.19 82 CYS B O 1
ATOM 6558 N N . LEU B 1 83 ? -8.156 43.062 24.453 1 97.38 83 LEU B N 1
ATOM 6559 C CA . LEU B 1 83 ? -8.547 43.938 25.562 1 97.38 83 LEU B CA 1
ATOM 6560 C C . LEU B 1 83 ? -7.449 44.938 25.891 1 97.38 83 LEU B C 1
ATOM 6562 O O . LEU B 1 83 ? -7.738 46.125 26.156 1 97.38 83 LEU B O 1
ATOM 6566 N N . ALA B 1 84 ? -6.266 44.469 25.859 1 96.56 84 ALA B N 1
ATOM 6567 C CA . ALA B 1 84 ? -5.133 45.344 26.141 1 96.56 84 ALA B CA 1
ATOM 6568 C C . ALA B 1 84 ? -5.023 46.438 25.094 1 96.56 84 ALA B C 1
ATOM 6570 O O . ALA B 1 84 ? -4.715 47.594 25.422 1 96.56 84 ALA B O 1
ATOM 6571 N N . HIS B 1 85 ? -5.227 46.094 23.891 1 96.19 85 HIS B N 1
ATOM 6572 C CA . HIS B 1 85 ? -5.211 47.094 22.828 1 96.19 85 HIS B CA 1
ATOM 6573 C C . HIS B 1 85 ? -6.305 48.125 23.031 1 96.19 85 HIS B C 1
ATOM 6575 O O . HIS B 1 85 ? -6.055 49.312 22.891 1 96.19 85 HIS B O 1
ATOM 6581 N N . LEU B 1 86 ? -7.473 47.688 23.312 1 97.56 86 LEU B N 1
ATOM 6582 C CA . LEU B 1 86 ? -8.609 48.594 23.531 1 97.56 86 LEU B CA 1
ATOM 6583 C C . LEU B 1 86 ? -8.375 49.469 24.75 1 97.56 86 LEU B C 1
ATOM 6585 O O . LEU B 1 86 ? -8.781 50.625 24.766 1 97.56 86 LEU B O 1
ATOM 6589 N N . LEU B 1 87 ? -7.75 48.906 25.766 1 97.31 87 LEU B N 1
ATOM 6590 C CA . LEU B 1 87 ? -7.41 49.688 26.953 1 97.31 87 LEU B CA 1
ATOM 6591 C C . LEU B 1 87 ? -6.449 50.812 26.594 1 97.31 87 LEU B C 1
ATOM 6593 O O . LEU B 1 87 ? -6.656 51.969 27 1 97.31 87 LEU B O 1
ATOM 6597 N N . HIS B 1 88 ? -5.453 50.5 25.875 1 96.88 88 HIS B N 1
ATOM 6598 C CA . HIS B 1 88 ? -4.48 51.5 25.438 1 96.88 88 HIS B CA 1
ATOM 6599 C C . HIS B 1 88 ? -5.137 52.594 24.594 1 96.88 88 HIS B C 1
ATOM 6601 O O . HIS B 1 88 ? -4.859 53.781 24.781 1 96.88 88 HIS B O 1
ATOM 6607 N N . LYS B 1 89 ? -5.973 52.156 23.703 1 96.5 89 LYS B N 1
ATOM 6608 C CA . LYS B 1 89 ? -6.648 53.125 22.828 1 96.5 89 LYS B CA 1
ATOM 6609 C C . LYS B 1 89 ? -7.629 53.969 23.609 1 96.5 89 LYS B C 1
ATOM 6611 O O . LYS B 1 89 ? -7.742 55.188 23.344 1 96.5 89 LYS B O 1
ATOM 6616 N N . ALA B 1 90 ? -8.344 53.375 24.516 1 97.31 90 ALA B N 1
ATOM 6617 C CA . ALA B 1 90 ? -9.273 54.125 25.359 1 97.31 90 ALA B CA 1
ATOM 6618 C C . ALA B 1 90 ? -8.539 55.188 26.188 1 97.31 90 ALA B C 1
ATOM 6620 O O . ALA B 1 90 ? -9.039 56.281 26.375 1 97.31 90 ALA B O 1
ATOM 6621 N N . ARG B 1 91 ? -7.406 54.812 26.688 1 97.19 91 ARG B N 1
ATOM 6622 C CA . ARG B 1 91 ? -6.582 55.75 27.453 1 97.19 91 ARG B CA 1
ATOM 6623 C C . ARG B 1 91 ? -6.117 56.906 26.562 1 97.19 91 ARG B C 1
ATOM 6625 O O . ARG B 1 91 ? -6.105 58.062 26.984 1 97.19 91 ARG B O 1
ATOM 6632 N N . TYR B 1 92 ? -5.715 56.562 25.391 1 96.88 92 TYR B N 1
ATOM 6633 C CA . TYR B 1 92 ? -5.281 57.562 24.438 1 96.88 92 TYR B CA 1
ATOM 6634 C C . TYR B 1 92 ? -6.41 58.562 24.125 1 96.88 92 TYR B C 1
ATOM 6636 O O . TYR B 1 92 ? -6.195 59.75 24.094 1 96.88 92 TYR B O 1
ATOM 6644 N N . VAL B 1 93 ? -7.602 58 23.891 1 96.62 93 VAL B N 1
ATOM 6645 C CA . VAL B 1 93 ? -8.75 58.844 23.562 1 96.62 93 VAL B CA 1
ATOM 6646 C C . VAL B 1 93 ? -9.07 59.75 24.75 1 96.62 93 VAL B C 1
ATOM 6648 O O . VAL B 1 93 ? -9.312 60.969 24.578 1 96.62 93 VAL B O 1
ATOM 6651 N N . ALA B 1 94 ? -9.047 59.219 25.938 1 96.5 94 ALA B N 1
ATOM 6652 C CA . ALA B 1 94 ? -9.352 60 27.125 1 96.5 94 ALA B CA 1
ATOM 6653 C C . ALA B 1 94 ? -8.359 61.156 27.312 1 96.5 94 ALA B C 1
ATOM 6655 O O . ALA B 1 94 ? -8.734 62.219 27.766 1 96.5 94 ALA B O 1
ATOM 6656 N N . SER B 1 95 ? -7.16 60.969 26.891 1 96.19 95 SER B N 1
ATOM 6657 C CA . SER B 1 95 ? -6.109 61.969 27.094 1 96.19 95 SER B CA 1
ATOM 6658 C C . SER B 1 95 ? -6.078 63 25.969 1 96.19 95 SER B C 1
ATOM 6660 O O . SER B 1 95 ? -5.566 64.125 26.125 1 96.19 95 SER B O 1
ATOM 6662 N N . ASN B 1 96 ? -6.641 62.594 24.797 1 95.12 96 ASN B N 1
ATOM 6663 C CA . ASN B 1 96 ? -6.406 63.438 23.641 1 95.12 96 ASN B CA 1
ATOM 6664 C C . ASN B 1 96 ? -7.715 63.906 23.016 1 95.12 96 ASN B C 1
ATOM 6666 O O . ASN B 1 96 ? -7.711 64.688 22.078 1 95.12 96 ASN B O 1
ATOM 6670 N N . ARG B 1 97 ? -8.836 63.531 23.484 1 92.88 97 ARG B N 1
ATOM 6671 C CA . ARG B 1 97 ? -10.141 63.781 22.875 1 92.88 97 ARG B CA 1
ATOM 6672 C C . ARG B 1 97 ? -10.461 65.25 22.812 1 92.88 97 ARG B C 1
ATOM 6674 O O . ARG B 1 97 ? -11.305 65.688 22.031 1 92.88 97 ARG B O 1
ATOM 6681 N N . ARG B 1 98 ? -9.742 66.125 23.578 1 92 98 ARG B N 1
ATOM 6682 C CA . ARG B 1 98 ? -10.008 67.562 23.594 1 92 98 ARG B CA 1
ATOM 6683 C C . ARG B 1 98 ? -9.039 68.312 22.672 1 92 98 ARG B C 1
ATOM 6685 O O . ARG B 1 98 ? -9.234 69.5 22.391 1 92 98 ARG B O 1
ATOM 6692 N N . SER B 1 99 ? -8.102 67.625 22.25 1 91.12 99 SER B N 1
ATOM 6693 C CA . SER B 1 99 ? -7.082 68.25 21.406 1 91.12 99 SER B CA 1
ATOM 6694 C C . SER B 1 99 ? -7.602 68.438 19.984 1 91.12 99 SER B C 1
ATOM 6696 O O . SER B 1 99 ? -8.352 67.625 19.453 1 91.12 99 SER B O 1
ATOM 6698 N N . ILE B 1 100 ? -7.18 69.5 19.312 1 88.62 100 ILE B N 1
ATOM 6699 C CA . ILE B 1 100 ? -7.555 69.812 17.953 1 88.62 100 ILE B CA 1
ATOM 6700 C C . ILE B 1 100 ? -6.875 68.875 16.984 1 88.62 100 ILE B C 1
ATOM 6702 O O . ILE B 1 100 ? -7.285 68.75 15.828 1 88.62 100 ILE B O 1
ATOM 6706 N N . PHE B 1 101 ? -5.895 68.188 17.5 1 89.81 101 PHE B N 1
ATOM 6707 C CA . PHE B 1 101 ? -5.148 67.25 16.672 1 89.81 101 PHE B CA 1
ATOM 6708 C C . PHE B 1 101 ? -5.719 65.875 16.797 1 89.81 101 PHE B C 1
ATOM 6710 O O . PHE B 1 101 ? -5.184 64.938 16.219 1 89.81 101 PHE B O 1
ATOM 6717 N N . PHE B 1 102 ? -6.781 65.75 17.5 1 91.62 102 PHE B N 1
ATOM 6718 C CA . PHE B 1 102 ? -7.422 64.438 17.656 1 91.62 102 PHE B CA 1
ATOM 6719 C C . PHE B 1 102 ? -8.055 63.969 16.344 1 91.62 102 PHE B C 1
ATOM 6721 O O . PHE B 1 102 ? -9.023 64.562 15.875 1 91.62 102 PHE B O 1
ATOM 6728 N N . ARG B 1 103 ? -7.492 62.938 15.688 1 91.75 103 ARG B N 1
ATOM 6729 C CA . ARG B 1 103 ? -8.031 62.406 14.453 1 91.75 103 ARG B CA 1
ATOM 6730 C C . ARG B 1 103 ? -9.273 61.562 14.719 1 91.75 103 ARG B C 1
ATOM 6732 O O . ARG B 1 103 ? -9.219 60.344 14.711 1 91.75 103 ARG B O 1
ATOM 6739 N N . THR B 1 104 ? -10.328 62.156 14.695 1 90.56 104 THR B N 1
ATOM 6740 C CA . THR B 1 104 ? -11.578 61.562 15.156 1 90.56 104 THR B CA 1
ATOM 6741 C C . THR B 1 104 ? -11.984 60.406 14.273 1 90.56 104 THR B C 1
ATOM 6743 O O . THR B 1 104 ? -12.336 59.312 14.773 1 90.56 104 THR B O 1
ATOM 6746 N N . SER B 1 105 ? -11.914 60.562 12.977 1 89.94 105 SER B N 1
ATOM 6747 C CA . SER B 1 105 ? -12.359 59.531 12.055 1 89.94 105 SER B CA 1
ATOM 6748 C C . SER B 1 105 ? -11.461 58.312 12.125 1 89.94 105 SER B C 1
ATOM 6750 O O . SER B 1 105 ? -11.938 57.156 12.078 1 89.94 105 SER B O 1
ATOM 6752 N N . HIS B 1 106 ? -10.203 58.531 12.266 1 90.69 106 HIS B N 1
ATOM 6753 C CA . HIS B 1 106 ? -9.242 57.438 12.344 1 90.69 106 HIS B CA 1
ATOM 6754 C C . HIS B 1 106 ? -9.414 56.656 13.633 1 90.69 106 HIS B C 1
ATOM 6756 O O . HIS B 1 106 ? -9.438 55.406 13.594 1 90.69 106 HIS B O 1
ATOM 6762 N N . ASN B 1 107 ? -9.508 57.312 14.688 1 94 107 ASN B N 1
ATOM 6763 C CA . ASN B 1 107 ? -9.656 56.656 15.977 1 94 107 ASN B CA 1
ATOM 6764 C C . ASN B 1 107 ? -10.992 55.938 16.078 1 94 107 ASN B C 1
ATOM 6766 O O . ASN B 1 107 ? -11.062 54.844 16.656 1 94 107 ASN B O 1
ATOM 6770 N N . LEU B 1 108 ? -12.016 56.531 15.5 1 94.56 108 LEU B N 1
ATOM 6771 C CA . LEU B 1 108 ? -13.32 55.875 15.492 1 94.56 108 LEU B CA 1
ATOM 6772 C C . LEU B 1 108 ? -13.281 54.594 14.695 1 94.56 108 LEU B C 1
ATOM 6774 O O . LEU B 1 108 ? -13.805 53.562 15.148 1 94.56 108 LEU B O 1
ATOM 6778 N N . ALA B 1 109 ? -12.641 54.625 13.555 1 93.5 109 ALA B N 1
ATOM 6779 C CA . ALA B 1 109 ? -12.555 53.438 12.703 1 93.5 109 ALA B CA 1
ATOM 6780 C C . ALA B 1 109 ? -11.805 52.312 13.414 1 93.5 109 ALA B C 1
ATOM 6782 O O . ALA B 1 109 ? -12.188 51.156 13.312 1 93.5 109 ALA B O 1
ATOM 6783 N N . GLU B 1 110 ? -10.781 52.625 14.07 1 94.62 110 GLU B N 1
ATOM 6784 C CA . GLU B 1 110 ? -9.984 51.625 14.789 1 94.62 110 GLU B CA 1
ATOM 6785 C C . GLU B 1 110 ? -10.781 51.031 15.953 1 94.62 110 GLU B C 1
ATOM 6787 O O . GLU B 1 110 ? -10.758 49.812 16.156 1 94.62 110 GLU B O 1
ATOM 6792 N N . LEU B 1 111 ? -11.445 51.875 16.672 1 96.5 111 LEU B N 1
ATOM 6793 C CA . LEU B 1 111 ? -12.242 51.438 17.797 1 96.5 111 LEU B CA 1
ATOM 6794 C C . LEU B 1 111 ? -13.391 50.531 17.328 1 96.5 111 LEU B C 1
ATOM 6796 O O . LEU B 1 111 ? -13.695 49.531 17.969 1 96.5 111 LEU B O 1
ATOM 6800 N N . GLU B 1 112 ? -13.992 50.875 16.266 1 96.12 112 GLU B N 1
ATOM 6801 C CA . GLU B 1 112 ? -15.086 50.062 15.719 1 96.12 112 GLU B CA 1
ATOM 6802 C C . GLU B 1 112 ? -14.586 48.688 15.25 1 96.12 112 GLU B C 1
ATOM 6804 O O . GLU B 1 112 ? -15.25 47.688 15.469 1 96.12 112 GLU B O 1
ATOM 6809 N N . ALA B 1 113 ? -13.438 48.688 14.602 1 95.38 113 ALA B N 1
ATOM 6810 C CA . ALA B 1 113 ? -12.859 47.438 14.141 1 95.38 113 ALA B CA 1
ATOM 6811 C C . ALA B 1 113 ? -12.555 46.5 15.312 1 95.38 113 ALA B C 1
ATOM 6813 O O . ALA B 1 113 ? -12.875 45.312 15.266 1 95.38 113 ALA B O 1
ATOM 6814 N N . TYR B 1 114 ? -11.969 47 16.359 1 97.06 114 TYR B N 1
ATOM 6815 C CA . TYR B 1 114 ? -11.586 46.188 17.5 1 97.06 114 TYR B CA 1
ATOM 6816 C C . TYR B 1 114 ? -12.805 45.812 18.328 1 97.06 114 TYR B C 1
ATOM 6818 O O . TYR B 1 114 ? -12.789 44.812 19.047 1 97.06 114 TYR B O 1
ATOM 6826 N N . LEU B 1 115 ? -13.867 46.688 18.25 1 97.38 115 LEU B N 1
ATOM 6827 C CA . LEU B 1 115 ? -15.109 46.281 18.906 1 97.38 115 LEU B CA 1
ATOM 6828 C C . LEU B 1 115 ? -15.688 45.031 18.25 1 97.38 115 LEU B C 1
ATOM 6830 O O . LEU B 1 115 ? -16.125 44.094 18.938 1 97.38 115 LEU B O 1
ATOM 6834 N N . VAL B 1 116 ? -15.695 45 16.922 1 96.31 116 VAL B N 1
ATOM 6835 C CA . VAL B 1 116 ? -16.172 43.812 16.203 1 96.31 116 VAL B CA 1
ATOM 6836 C C . VAL B 1 116 ? -15.297 42.594 16.531 1 96.31 116 VAL B C 1
ATOM 6838 O O . VAL B 1 116 ? -15.797 41.5 16.75 1 96.31 116 VAL B O 1
ATOM 6841 N N . ALA B 1 117 ? -13.977 42.812 16.547 1 97.19 117 ALA B N 1
ATOM 6842 C CA . ALA B 1 117 ? -13.039 41.75 16.875 1 97.19 117 ALA B CA 1
ATOM 6843 C C . ALA B 1 117 ? -13.32 41.188 18.266 1 97.19 117 ALA B C 1
ATOM 6845 O O . ALA B 1 117 ? -13.305 39.969 18.469 1 97.19 117 ALA B O 1
ATOM 6846 N N . LEU B 1 118 ? -13.547 42.094 19.203 1 97.56 118 LEU B N 1
ATOM 6847 C CA . LEU B 1 118 ? -13.828 41.688 20.562 1 97.56 118 LEU B CA 1
ATOM 6848 C C . LEU B 1 118 ? -15.125 40.875 20.641 1 97.56 118 LEU B C 1
ATOM 6850 O O . LEU B 1 118 ? -15.211 39.906 21.391 1 97.56 118 LEU B O 1
ATOM 6854 N N . THR B 1 119 ? -16.109 41.25 19.906 1 97.44 119 THR B N 1
ATOM 6855 C CA . THR B 1 119 ? -17.391 40.562 19.844 1 97.44 119 THR B CA 1
ATOM 6856 C C . THR B 1 119 ? -17.188 39.125 19.328 1 97.44 119 THR B C 1
ATOM 6858 O O . THR B 1 119 ? -17.734 38.188 19.875 1 97.44 119 THR B O 1
ATOM 6861 N N . GLN B 1 120 ? -16.438 39.094 18.266 1 96.75 120 GLN B N 1
ATOM 6862 C CA . GLN B 1 120 ? -16.172 37.781 17.672 1 96.75 120 GLN B CA 1
ATOM 6863 C C . GLN B 1 120 ? -15.344 36.906 18.625 1 96.75 120 GLN B C 1
ATOM 6865 O O . GLN B 1 120 ? -15.555 35.688 18.703 1 96.75 120 GLN B O 1
ATOM 6870 N N . LEU B 1 121 ? -14.359 37.469 19.281 1 97.75 121 LEU B N 1
ATOM 6871 C CA . LEU B 1 121 ? -13.555 36.719 20.234 1 97.75 121 LEU B CA 1
ATOM 6872 C C . LEU B 1 121 ? -14.43 36.188 21.375 1 97.75 121 LEU B C 1
ATOM 6874 O O . LEU B 1 121 ? -14.203 35.094 21.875 1 97.75 121 LEU B O 1
ATOM 6878 N N . ARG B 1 122 ? -15.375 37 21.812 1 97.44 122 ARG B N 1
ATOM 6879 C CA . ARG B 1 122 ? -16.312 36.531 22.828 1 97.44 122 ARG B CA 1
ATOM 6880 C C . ARG B 1 122 ? -17.094 35.312 22.328 1 97.44 122 ARG B C 1
ATOM 6882 O O . ARG B 1 122 ? -17.328 34.375 23.094 1 97.44 122 ARG B O 1
ATOM 6889 N N . ALA B 1 123 ? -17.5 35.344 21.094 1 96.31 123 ALA B N 1
ATOM 6890 C CA . ALA B 1 123 ? -18.172 34.156 20.5 1 96.31 123 ALA B CA 1
ATOM 6891 C C . ALA B 1 123 ? -17.266 32.938 20.562 1 96.31 123 ALA B C 1
ATOM 6893 O O . ALA B 1 123 ? -17.734 31.844 20.891 1 96.31 123 ALA B O 1
ATOM 6894 N N . LEU B 1 124 ? -16.031 33.125 20.219 1 97 124 LEU B N 1
ATOM 6895 C CA . LEU B 1 124 ? -15.094 32 20.219 1 97 124 LEU B CA 1
ATOM 6896 C C . LEU B 1 124 ? -14.93 31.453 21.625 1 97 124 LEU B C 1
ATOM 6898 O O . LEU B 1 124 ? -14.82 30.234 21.797 1 97 124 LEU B O 1
ATOM 6902 N N . VAL B 1 125 ? -14.867 32.344 22.562 1 97.06 125 VAL B N 1
ATOM 6903 C CA . VAL B 1 125 ? -14.711 31.906 23.953 1 97.06 125 VAL B CA 1
ATOM 6904 C C . VAL B 1 125 ? -15.922 31.094 24.375 1 97.06 125 VAL B C 1
ATOM 6906 O O . VAL B 1 125 ? -15.789 30.109 25.109 1 97.06 125 VAL B O 1
ATOM 6909 N N . TYR B 1 126 ? -17.094 31.469 23.953 1 96 126 TYR B N 1
ATOM 6910 C CA . TYR B 1 126 ? -18.297 30.703 24.25 1 96 126 TYR B CA 1
ATOM 6911 C C . TYR B 1 126 ? -18.25 29.344 23.594 1 96 126 TYR B C 1
ATOM 6913 O O . TYR B 1 126 ? -18.656 28.328 24.188 1 96 126 TYR B O 1
ATOM 6921 N N . TYR B 1 127 ? -17.812 29.297 22.359 1 94.69 127 TYR B N 1
ATOM 6922 C CA . TYR B 1 127 ? -17.625 28.016 21.703 1 94.69 127 TYR B CA 1
ATOM 6923 C C . TYR B 1 127 ? -16.656 27.141 22.484 1 94.69 127 TYR B C 1
ATOM 6925 O O . TYR B 1 127 ? -16.859 25.938 22.625 1 94.69 127 TYR B O 1
ATOM 6933 N N . ALA B 1 128 ? -15.586 27.734 22.953 1 96.06 128 ALA B N 1
ATOM 6934 C CA . ALA B 1 128 ? -14.602 27 23.75 1 96.06 128 ALA B CA 1
ATOM 6935 C C . ALA B 1 128 ? -15.227 26.438 25.016 1 96.06 128 ALA B C 1
ATOM 6937 O O . ALA B 1 128 ? -14.906 25.312 25.422 1 96.06 128 ALA B O 1
ATOM 6938 N N . GLN B 1 129 ? -16.047 27.203 25.656 1 94.25 129 GLN B N 1
ATOM 6939 C CA . GLN B 1 129 ? -16.75 26.734 26.844 1 94.25 129 GLN B CA 1
ATOM 6940 C C . GLN B 1 129 ? -17.641 25.547 26.5 1 94.25 129 GLN B C 1
ATOM 6942 O O . GLN B 1 129 ? -17.75 24.594 27.297 1 94.25 129 GLN B O 1
ATOM 6947 N N . HIS B 1 130 ? -18.281 25.656 25.406 1 91.38 130 HIS B N 1
ATOM 6948 C CA . HIS B 1 130 ? -19.125 24.547 24.969 1 91.38 130 HIS B CA 1
ATOM 6949 C C . HIS B 1 130 ? -18.297 23.281 24.75 1 91.38 130 HIS B C 1
ATOM 6951 O O . HIS B 1 130 ? -18.734 22.188 25.125 1 91.38 130 HIS B O 1
ATOM 6957 N N . LEU B 1 131 ? -17.125 23.406 24.156 1 91.88 131 LEU B N 1
ATOM 6958 C CA . LEU B 1 131 ? -16.234 22.281 23.953 1 91.88 131 LEU B CA 1
ATOM 6959 C C . LEU B 1 131 ? -15.797 21.688 25.281 1 91.88 131 LEU B C 1
ATOM 6961 O O . LEU B 1 131 ? -15.695 20.469 25.422 1 91.88 131 LEU B O 1
ATOM 6965 N N . LEU B 1 132 ? -15.516 22.531 26.188 1 91.06 132 LEU B N 1
ATOM 6966 C CA . LEU B 1 132 ? -15.086 22.109 27.516 1 91.06 132 LEU B CA 1
ATOM 6967 C C . LEU B 1 132 ? -16.141 21.219 28.172 1 91.06 132 LEU B C 1
ATOM 6969 O O . LEU B 1 132 ? -15.812 20.25 28.844 1 91.06 132 LEU B O 1
ATOM 6973 N N . THR B 1 133 ? -17.391 21.484 27.906 1 88.12 133 THR B N 1
ATOM 6974 C CA . THR B 1 133 ? -18.5 20.75 28.516 1 88.12 133 THR B CA 1
ATOM 6975 C C . THR B 1 133 ? -18.797 19.469 27.766 1 88.12 133 THR B C 1
ATOM 6977 O O . THR B 1 133 ? -19.219 18.469 28.344 1 88.12 133 THR B O 1
ATOM 6980 N N . THR B 1 134 ? -18.516 19.469 26.484 1 86.81 134 THR B N 1
ATOM 6981 C CA . THR B 1 134 ? -18.906 18.344 25.641 1 86.81 134 THR B CA 1
ATOM 6982 C C . THR B 1 134 ? -17.781 17.328 25.562 1 86.81 134 THR B C 1
ATOM 6984 O O . THR B 1 134 ? -18.031 16.125 25.422 1 86.81 134 THR B O 1
ATOM 6987 N N . ASN B 1 135 ? -16.547 17.812 25.609 1 88.06 135 ASN B N 1
ATOM 6988 C CA . ASN B 1 135 ? -15.414 16.906 25.453 1 88.06 135 ASN B CA 1
ATOM 6989 C C . ASN B 1 135 ? -15.18 16.062 26.703 1 88.06 135 ASN B C 1
ATOM 6991 O O . ASN B 1 135 ? -15.586 16.453 27.797 1 88.06 135 ASN B O 1
ATOM 6995 N N . ARG B 1 136 ? -14.562 14.961 26.5 1 85.06 136 ARG B N 1
ATOM 6996 C CA . ARG B 1 136 ? -14.102 14.164 27.625 1 85.06 136 ARG B CA 1
ATOM 6997 C C . ARG B 1 136 ? -13.055 14.914 28.438 1 85.06 136 ARG B C 1
ATOM 6999 O O . ARG B 1 136 ? -12.289 15.711 27.891 1 85.06 136 ARG B O 1
ATOM 7006 N N . PRO B 1 137 ? -13.07 14.57 29.703 1 87 137 PRO B N 1
ATOM 7007 C CA . PRO B 1 137 ? -12.094 15.266 30.547 1 87 137 PRO B CA 1
ATOM 7008 C C . PRO B 1 137 ? -10.656 15.047 30.078 1 87 137 PRO B C 1
ATOM 7010 O O . PRO B 1 137 ? -10.258 13.906 29.828 1 87 137 PRO B O 1
ATOM 7013 N N . GLY B 1 138 ? -10.008 16.109 29.953 1 88.5 138 GLY B N 1
ATOM 7014 C CA . GLY B 1 138 ? -8.602 16.031 29.594 1 88.5 138 GLY B CA 1
ATOM 7015 C C . GLY B 1 138 ? -8.367 15.961 28.094 1 88.5 138 GLY B C 1
ATOM 7016 O O . GLY B 1 138 ? -7.227 15.961 27.641 1 88.5 138 GLY B O 1
ATOM 7017 N N . HIS B 1 139 ? -9.445 15.977 27.391 1 92.06 139 HIS B N 1
ATOM 7018 C CA . HIS B 1 139 ? -9.312 15.867 25.938 1 92.06 139 HIS B CA 1
ATOM 7019 C C . HIS B 1 139 ? -9.633 17.188 25.25 1 92.06 139 HIS B C 1
ATOM 7021 O O . HIS B 1 139 ? -10.641 17.828 25.578 1 92.06 139 HIS B O 1
ATOM 7027 N N . LEU B 1 140 ? -8.773 17.516 24.391 1 96.25 140 LEU B N 1
ATOM 7028 C CA . LEU B 1 140 ? -8.945 18.797 23.703 1 96.25 140 LEU B CA 1
ATOM 7029 C C . LEU B 1 140 ? -9.812 18.625 22.453 1 96.25 140 LEU B C 1
ATOM 7031 O O . LEU B 1 140 ? -10.523 19.562 22.062 1 96.25 140 LEU B O 1
ATOM 7035 N N . PHE B 1 141 ? -9.773 17.453 21.844 1 94.62 141 PHE B N 1
ATOM 7036 C CA . PHE B 1 141 ? -10.523 17.234 20.609 1 94.62 141 PHE B CA 1
ATOM 7037 C C . PHE B 1 141 ? -11.883 16.609 20.906 1 94.62 141 PHE B C 1
ATOM 7039 O O . PHE B 1 141 ? -12 15.758 21.797 1 94.62 141 PHE B O 1
ATOM 7046 N N . PHE B 1 142 ? -12.812 16.984 20.141 1 88.56 142 PHE B N 1
ATOM 7047 C CA . PHE B 1 142 ? -14.148 16.391 20.25 1 88.56 142 PHE B CA 1
ATOM 7048 C C . PHE B 1 142 ? -14.156 14.969 19.703 1 88.56 142 PHE B C 1
ATOM 7050 O O . PHE B 1 142 ? -13.664 14.711 18.609 1 88.56 142 PHE B O 1
ATOM 7057 N N . GLU B 1 143 ? -14.57 13.922 20.469 1 79.81 143 GLU B N 1
ATOM 7058 C CA . GLU B 1 143 ? -14.609 12.516 20.078 1 79.81 143 GLU B CA 1
ATOM 7059 C C . GLU B 1 143 ? -16.047 12.023 19.922 1 79.81 143 GLU B C 1
ATOM 7061 O O . GLU B 1 143 ? -16.281 10.844 19.656 1 79.81 143 GLU B O 1
ATOM 7066 N N . GLY B 1 144 ? -16.984 12.812 19.562 1 74.75 144 GLY B N 1
ATOM 7067 C CA . GLY B 1 144 ? -18.375 12.375 19.531 1 74.75 144 GLY B CA 1
ATOM 7068 C C . GLY B 1 144 ? -18.875 12.102 18.125 1 74.75 144 GLY B C 1
ATOM 7069 O O . GLY B 1 144 ? -18.109 11.688 17.25 1 74.75 144 GLY B O 1
ATOM 7070 N N . ASP B 1 145 ? -20.094 12.109 17.984 1 77.75 145 ASP B N 1
ATOM 7071 C CA . ASP B 1 145 ? -20.797 11.805 16.734 1 77.75 145 ASP B CA 1
ATOM 7072 C C . ASP B 1 145 ? -20.406 12.773 15.633 1 77.75 145 ASP B C 1
ATOM 7074 O O . ASP B 1 145 ? -20.344 13.984 15.859 1 77.75 145 ASP B O 1
ATOM 7078 N N . ASP B 1 146 ? -20.203 12.258 14.523 1 76.25 146 ASP B N 1
ATOM 7079 C CA . ASP B 1 146 ? -19.812 13.047 13.359 1 76.25 146 ASP B CA 1
ATOM 7080 C C . ASP B 1 146 ? -20.875 14.078 13.016 1 76.25 146 ASP B C 1
ATOM 7082 O O . ASP B 1 146 ? -20.562 15.148 12.492 1 76.25 146 ASP B O 1
ATOM 7086 N N . THR B 1 147 ? -22 13.797 13.414 1 78.56 147 THR B N 1
ATOM 7087 C CA . THR B 1 147 ? -23.094 14.703 13.094 1 78.56 147 THR B CA 1
ATOM 7088 C C . THR B 1 147 ? -23.016 15.977 13.938 1 78.56 147 THR B C 1
ATOM 7090 O O . THR B 1 147 ? -23.312 17.062 13.461 1 78.56 147 THR B O 1
ATOM 7093 N N . VAL B 1 148 ? -22.578 15.82 15.148 1 81.19 148 VAL B N 1
ATOM 7094 C CA . VAL B 1 148 ? -22.469 16.969 16.047 1 81.19 148 VAL B CA 1
ATOM 7095 C C . VAL B 1 148 ? -21.359 17.891 15.578 1 81.19 148 VAL B C 1
ATOM 7097 O O . VAL B 1 148 ? -21.516 19.109 15.562 1 81.19 148 VAL B O 1
ATOM 7100 N N . ILE B 1 149 ? -20.297 17.328 15.188 1 82.88 149 ILE B N 1
ATOM 7101 C CA . ILE B 1 149 ? -19.172 18.109 14.711 1 82.88 149 ILE B CA 1
ATOM 7102 C C . ILE B 1 149 ? -19.547 18.812 13.406 1 82.88 149 ILE B C 1
ATOM 7104 O O . ILE B 1 149 ? -19.156 19.969 13.18 1 82.88 149 ILE B O 1
ATOM 7108 N N . ALA B 1 150 ? -20.266 18.109 12.609 1 81.94 150 ALA B N 1
ATOM 7109 C CA . ALA B 1 150 ? -20.688 18.703 11.344 1 81.94 150 ALA B CA 1
ATOM 7110 C C . ALA B 1 150 ? -21.562 19.938 11.562 1 81.94 150 ALA B C 1
ATOM 7112 O O . ALA B 1 150 ? -21.406 20.953 10.883 1 81.94 150 ALA B O 1
ATOM 7113 N N . GLU B 1 151 ? -22.438 19.844 12.477 1 82.88 151 GLU B N 1
ATOM 7114 C CA . GLU B 1 151 ? -23.312 20.969 12.789 1 82.88 151 GLU B CA 1
ATOM 7115 C C . GLU B 1 151 ? -22.531 22.141 13.375 1 82.88 151 GLU B C 1
ATOM 7117 O O . GLU B 1 151 ? -22.797 23.297 13.039 1 82.88 151 GLU B O 1
ATOM 7122 N N . PHE B 1 152 ? -21.672 21.875 14.211 1 86.12 152 PHE B N 1
ATOM 7123 C CA . PHE B 1 152 ? -20.828 22.891 14.805 1 86.12 152 PHE B CA 1
ATOM 7124 C C . PHE B 1 152 ? -20.031 23.641 13.734 1 86.12 152 PHE B C 1
ATOM 7126 O O . PHE B 1 152 ? -19.984 24.859 13.734 1 86.12 152 PHE B O 1
ATOM 7133 N N . LEU B 1 153 ? -19.422 22.875 12.906 1 84.5 153 LEU B N 1
ATOM 7134 C CA . LEU B 1 153 ? -18.578 23.469 11.867 1 84.5 153 LEU B CA 1
ATOM 7135 C C . LEU B 1 153 ? -19.422 24.281 10.891 1 84.5 153 LEU B C 1
ATOM 7137 O O . LEU B 1 153 ? -18.953 25.312 10.383 1 84.5 153 LEU B O 1
ATOM 7141 N N . ARG B 1 154 ? -20.594 23.844 10.625 1 83.94 154 ARG B N 1
ATOM 7142 C CA . ARG B 1 154 ? -21.5 24.594 9.75 1 83.94 154 ARG B CA 1
ATOM 7143 C C . ARG B 1 154 ? -21.812 25.969 10.328 1 83.94 154 ARG B C 1
ATOM 7145 O O . ARG B 1 154 ? -21.938 26.938 9.586 1 83.94 154 ARG B O 1
ATOM 7152 N N . GLU B 1 155 ? -21.938 26 11.586 1 85.5 155 GLU B N 1
ATOM 7153 C CA . GLU B 1 155 ? -22.203 27.266 12.266 1 85.5 155 GLU B CA 1
ATOM 7154 C C . GLU B 1 155 ? -20.953 28.125 12.367 1 85.5 155 GLU B C 1
ATOM 7156 O O . GLU B 1 155 ? -21 29.328 12.148 1 85.5 155 GLU B O 1
ATOM 7161 N N . TYR B 1 156 ? -19.953 27.484 12.727 1 88.81 156 TYR B N 1
ATOM 7162 C CA . TYR B 1 156 ? -18.672 28.156 12.938 1 88.81 156 TYR B CA 1
ATOM 7163 C C . TYR B 1 156 ? -18.234 28.891 11.68 1 88.81 156 TYR B C 1
ATOM 7165 O O . TYR B 1 156 ? -17.734 30.016 11.758 1 88.81 156 TYR B O 1
ATOM 7173 N N . VAL B 1 157 ? -18.531 28.359 10.516 1 86.75 157 VAL B N 1
ATOM 7174 C CA . VAL B 1 157 ? -18.031 28.906 9.258 1 86.75 157 VAL B CA 1
ATOM 7175 C C . VAL B 1 157 ? -18.828 30.156 8.883 1 86.75 157 VAL B C 1
ATOM 7177 O O . VAL B 1 157 ? -18.375 30.969 8.086 1 86.75 157 VAL B O 1
ATOM 7180 N N . THR B 1 158 ? -19.938 30.375 9.5 1 87.88 158 THR B N 1
ATOM 7181 C CA . THR B 1 158 ? -20.797 31.5 9.148 1 87.88 158 THR B CA 1
ATOM 7182 C C . THR B 1 158 ? -20.359 32.75 9.875 1 87.88 158 THR B C 1
ATOM 7184 O O . THR B 1 158 ? -20.781 33.875 9.531 1 87.88 158 THR B O 1
ATOM 7187 N N . LEU B 1 159 ? -19.516 32.688 10.859 1 92.12 159 LEU B N 1
ATOM 7188 C CA . LEU B 1 159 ? -19.078 33.812 11.633 1 92.12 159 LEU B CA 1
ATOM 7189 C C . LEU B 1 159 ? -18.328 34.812 10.75 1 92.12 159 LEU B C 1
ATOM 7191 O O . LEU B 1 159 ? -17.547 34.406 9.875 1 92.12 159 LEU B O 1
ATOM 7195 N N . HIS B 1 160 ? -18.625 36.094 11.008 1 92.75 160 HIS B N 1
ATOM 7196 C CA . HIS B 1 160 ? -17.875 37.156 10.352 1 92.75 160 HIS B CA 1
ATOM 7197 C C . HIS B 1 160 ? -16.406 37.125 10.781 1 92.75 160 HIS B C 1
ATOM 7199 O O . HIS B 1 160 ? -16.109 37.062 11.969 1 92.75 160 HIS B O 1
ATOM 7205 N N . LYS B 1 161 ? -15.523 37.156 9.812 1 92.5 161 LYS B N 1
ATOM 7206 C CA . LYS B 1 161 ? -14.109 37.062 10.156 1 92.5 161 LYS B CA 1
ATOM 7207 C C . LYS B 1 161 ? -13.297 38.156 9.453 1 92.5 161 LYS B C 1
ATOM 7209 O O . LYS B 1 161 ? -12.094 38.281 9.695 1 92.5 161 LYS B O 1
ATOM 7214 N N . GLY B 1 162 ? -13.852 38.969 8.664 1 91.75 162 GLY B N 1
ATOM 7215 C CA . GLY B 1 162 ? -13.156 40 7.91 1 91.75 162 GLY B CA 1
ATOM 7216 C C . GLY B 1 162 ? -12.461 41.031 8.797 1 91.75 162 GLY B C 1
ATOM 7217 O O . GLY B 1 162 ? -11.445 41.594 8.398 1 91.75 162 GLY B O 1
ATOM 7218 N N . CYS B 1 163 ? -13 41.281 9.945 1 92.75 163 CYS B N 1
ATOM 7219 C CA . CYS B 1 163 ? -12.438 42.281 10.859 1 92.75 163 CYS B CA 1
ATOM 7220 C C . CYS B 1 163 ? -11.016 41.906 11.258 1 92.75 163 CYS B C 1
ATOM 7222 O O . CYS B 1 163 ? -10.203 42.781 11.547 1 92.75 163 CYS B O 1
ATOM 7224 N N . PHE B 1 164 ? -10.688 40.625 11.242 1 95.31 164 PHE B N 1
ATOM 7225 C CA . PHE B 1 164 ? -9.383 40.188 11.703 1 95.31 164 PHE B CA 1
ATOM 7226 C C . PHE B 1 164 ? -8.328 40.344 10.617 1 95.31 164 PHE B C 1
ATOM 7228 O O . PHE B 1 164 ? -7.133 40.25 10.875 1 95.31 164 PHE B O 1
ATOM 7235 N N . TYR B 1 165 ? -8.727 40.688 9.445 1 93 165 TYR B N 1
ATOM 7236 C CA . TYR B 1 165 ? -7.801 40.719 8.32 1 93 165 TYR B CA 1
ATOM 7237 C C . TYR B 1 165 ? -7.633 42.125 7.793 1 93 165 TYR B C 1
ATOM 7239 O O . TYR B 1 165 ? -7.02 42.344 6.742 1 93 165 TYR B O 1
ATOM 7247 N N . GLY B 1 166 ? -8.203 43.031 8.492 1 91.81 166 GLY B N 1
ATOM 7248 C CA . GLY B 1 166 ? -8.039 44.438 8.188 1 91.81 166 GLY B CA 1
ATOM 7249 C C . GLY B 1 166 ? -7.117 45.156 9.156 1 91.81 166 GLY B C 1
ATOM 7250 O O . GLY B 1 166 ? -5.953 44.781 9.312 1 91.81 166 GLY B O 1
ATOM 7251 N N . ARG B 1 167 ? -7.684 46.031 9.922 1 89.12 167 ARG B N 1
ATOM 7252 C CA . ARG B 1 167 ? -6.906 46.844 10.859 1 89.12 167 ARG B CA 1
ATOM 7253 C C . ARG B 1 167 ? -6.395 46 12.016 1 89.12 167 ARG B C 1
ATOM 7255 O O . ARG B 1 167 ? -5.34 46.281 12.586 1 89.12 167 ARG B O 1
ATOM 7262 N N . CYS B 1 168 ? -7.105 44.969 12.227 1 93.81 168 CYS B N 1
ATOM 7263 C CA . CYS B 1 168 ? -6.766 44.125 13.375 1 93.81 168 CYS B CA 1
ATOM 7264 C C . CYS B 1 168 ? -5.812 43 12.977 1 93.81 168 CYS B C 1
ATOM 7266 O O . CYS B 1 168 ? -5.551 42.094 13.766 1 93.81 168 CYS B O 1
ATOM 7268 N N . LEU B 1 169 ? -5.285 43.094 11.828 1 93.75 169 LEU B N 1
ATOM 7269 C CA . LEU B 1 169 ? -4.492 41.969 11.32 1 93.75 169 LEU B CA 1
ATOM 7270 C C . LEU B 1 169 ? -3.281 41.719 12.211 1 93.75 169 LEU B C 1
ATOM 7272 O O . LEU B 1 169 ? -2.482 42.625 12.453 1 93.75 169 LEU B O 1
ATOM 7276 N N . GLY B 1 170 ? -3.203 40.562 12.781 1 94.31 170 GLY B N 1
ATOM 7277 C CA . GLY B 1 170 ? -2.012 40.062 13.469 1 94.31 170 GLY B CA 1
ATOM 7278 C C . GLY B 1 170 ? -1.832 40.688 14.836 1 94.31 170 GLY B C 1
ATOM 7279 O O . GLY B 1 170 ? -0.728 40.688 15.391 1 94.31 170 GLY B O 1
ATOM 7280 N N . PHE B 1 171 ? -2.877 41.25 15.453 1 94.94 171 PHE B N 1
ATOM 7281 C CA . PHE B 1 171 ? -2.756 41.969 16.719 1 94.94 171 PHE B CA 1
ATOM 7282 C C . PHE B 1 171 ? -2.242 41.031 17.812 1 94.94 171 PHE B C 1
ATOM 7284 O O . PHE B 1 171 ? -1.671 41.5 18.812 1 94.94 171 PHE B O 1
ATOM 7291 N N . GLN B 1 172 ? -2.49 39.75 17.656 1 95.44 172 GLN B N 1
ATOM 7292 C CA . GLN B 1 172 ? -2.137 38.812 18.688 1 95.44 172 GLN B CA 1
ATOM 7293 C C . GLN B 1 172 ? -0.668 38.406 18.594 1 95.44 172 GLN B C 1
ATOM 7295 O O . GLN B 1 172 ? -0.121 37.812 19.531 1 95.44 172 GLN B O 1
ATOM 7300 N N . PHE B 1 173 ? 0.005 38.688 17.5 1 95.94 173 PHE B N 1
ATOM 7301 C CA . PHE B 1 173 ? 1.387 38.281 17.281 1 95.94 173 PHE B CA 1
ATOM 7302 C C . PHE B 1 173 ? 2.354 39.375 17.719 1 95.94 173 PHE B C 1
ATOM 7304 O O . PHE B 1 173 ? 1.937 40.469 18.062 1 95.94 173 PHE B O 1
ATOM 7311 N N . THR B 1 174 ? 3.66 38.969 17.766 1 93.81 174 THR B N 1
ATOM 7312 C CA . THR B 1 174 ? 4.695 39.969 18.047 1 93.81 174 THR B CA 1
ATOM 7313 C C . THR B 1 174 ? 4.68 41.062 16.984 1 93.81 174 THR B C 1
ATOM 7315 O O . THR B 1 174 ? 4.453 40.812 15.805 1 93.81 174 THR B O 1
ATOM 7318 N N . PRO B 1 175 ? 4.848 42.25 17.391 1 91.75 175 PRO B N 1
ATOM 7319 C CA . PRO B 1 175 ? 4.781 43.375 16.453 1 91.75 175 PRO B CA 1
ATOM 7320 C C . PRO B 1 175 ? 5.762 43.25 15.297 1 91.75 175 PRO B C 1
ATOM 7322 O O . PRO B 1 175 ? 5.469 43.688 14.18 1 91.75 175 PRO B O 1
ATOM 7325 N N . ALA B 1 176 ? 6.836 42.594 15.5 1 89.88 176 ALA B N 1
ATOM 7326 C CA . ALA B 1 176 ? 7.895 42.5 14.492 1 89.88 176 ALA B CA 1
ATOM 7327 C C . ALA B 1 176 ? 7.438 41.688 13.281 1 89.88 176 ALA B C 1
ATOM 7329 O O . ALA B 1 176 ? 7.93 41.906 12.172 1 89.88 176 ALA B O 1
ATOM 7330 N N . ILE B 1 177 ? 6.457 40.844 13.438 1 90.62 177 ILE B N 1
ATOM 7331 C CA . ILE B 1 177 ? 6.086 39.969 12.336 1 90.62 177 ILE B CA 1
ATOM 7332 C C . ILE B 1 177 ? 4.891 40.562 11.586 1 90.62 177 ILE B C 1
ATOM 7334 O O . ILE B 1 177 ? 4.586 40.125 10.469 1 90.62 177 ILE B O 1
ATOM 7338 N N . ARG B 1 178 ? 4.199 41.531 12.023 1 89.25 178 ARG B N 1
ATOM 7339 C CA . ARG B 1 178 ? 2.918 42.031 11.539 1 89.25 178 ARG B CA 1
ATOM 7340 C C . ARG B 1 178 ? 3.049 42.594 10.133 1 89.25 178 ARG B C 1
ATOM 7342 O O . ARG B 1 178 ? 2.205 42.344 9.266 1 89.25 178 ARG B O 1
ATOM 7349 N N . PRO B 1 179 ? 4.16 43.344 9.891 1 82.12 179 PRO B N 1
ATOM 7350 C CA . PRO B 1 179 ? 4.281 43.875 8.531 1 82.12 179 PRO B CA 1
ATOM 7351 C C . PRO B 1 179 ? 4.387 42.781 7.477 1 82.12 179 PRO B C 1
ATOM 7353 O O . PRO B 1 179 ? 3.885 42.938 6.363 1 82.12 179 PRO B O 1
ATOM 7356 N N . PHE B 1 180 ? 5.02 41.75 7.836 1 81.38 180 PHE B N 1
ATOM 7357 C CA . PHE B 1 180 ? 5.172 40.625 6.902 1 81.38 180 PHE B CA 1
ATOM 7358 C C . PHE B 1 180 ? 3.842 39.938 6.68 1 81.38 180 PHE B C 1
ATOM 7360 O O . PHE B 1 180 ? 3.52 39.531 5.555 1 81.38 180 PHE B O 1
ATOM 7367 N N . LEU B 1 181 ? 3.059 39.781 7.707 1 87.62 181 LEU B N 1
ATOM 7368 C CA . LEU B 1 181 ? 1.734 39.188 7.586 1 87.62 181 LEU B CA 1
ATOM 7369 C C . LEU B 1 181 ? 0.822 40.062 6.723 1 87.62 181 LEU B C 1
ATOM 7371 O O . LEU B 1 181 ? 0.025 39.531 5.938 1 87.62 181 LEU B O 1
ATOM 7375 N N . GLN B 1 182 ? 0.954 41.281 6.891 1 86 182 GLN B N 1
ATOM 7376 C CA . GLN B 1 182 ? 0.179 42.219 6.07 1 86 182 GLN B CA 1
ATOM 7377 C C . GLN B 1 182 ? 0.537 42.094 4.594 1 86 182 GLN B C 1
ATOM 7379 O O . GLN B 1 182 ? -0.344 42.094 3.732 1 86 182 GLN B O 1
ATOM 7384 N N . THR B 1 183 ? 1.82 41.938 4.363 1 79.5 183 THR B N 1
ATOM 7385 C CA . THR B 1 183 ? 2.281 41.781 2.99 1 79.5 183 THR B CA 1
ATOM 7386 C C . THR B 1 183 ? 1.711 40.5 2.389 1 79.5 183 THR B C 1
ATOM 7388 O O . THR B 1 183 ? 1.276 40.469 1.235 1 79.5 183 THR B O 1
ATOM 7391 N N . ILE B 1 184 ? 1.741 39.469 3.158 1 81.88 184 ILE B N 1
ATOM 7392 C CA . ILE B 1 184 ? 1.219 38.188 2.701 1 81.88 184 ILE B CA 1
ATOM 7393 C C . ILE B 1 184 ? -0.281 38.281 2.441 1 81.88 184 ILE B C 1
ATOM 7395 O O . ILE B 1 184 ? -0.786 37.781 1.44 1 81.88 184 ILE B O 1
ATOM 7399 N N . SER B 1 185 ? -0.997 38.969 3.291 1 85.94 185 SER B N 1
ATOM 7400 C CA . SER B 1 185 ? -2.438 39.156 3.15 1 85.94 185 SER B CA 1
ATOM 7401 C C . SER B 1 185 ? -2.777 39.969 1.906 1 85.94 185 SER B C 1
ATOM 7403 O O . SER B 1 185 ? -3.729 39.656 1.19 1 85.94 185 SER B O 1
ATOM 7405 N N . ILE B 1 186 ? -2.02 41.031 1.726 1 80.62 186 ILE B N 1
ATOM 7406 C CA . ILE B 1 186 ? -2.213 41.844 0.538 1 80.62 186 ILE B CA 1
ATOM 7407 C C . ILE B 1 186 ? -1.939 41 -0.716 1 80.62 186 ILE B C 1
ATOM 7409 O O . ILE B 1 186 ? -2.689 41.094 -1.692 1 80.62 186 ILE B O 1
ATOM 7413 N N . GLY B 1 187 ? -0.862 40.25 -0.648 1 76.88 187 GLY B N 1
ATOM 7414 C CA . GLY B 1 187 ? -0.543 39.344 -1.761 1 76.88 187 GLY B CA 1
ATOM 7415 C C . GLY B 1 187 ? -1.637 38.344 -2.057 1 76.88 187 GLY B C 1
ATOM 7416 O O . GLY B 1 187 ? -1.939 38.094 -3.221 1 76.88 187 GLY B O 1
ATOM 7417 N N . LEU B 1 188 ? -2.168 37.812 -1.045 1 82.31 188 LEU B N 1
ATOM 7418 C CA . LEU B 1 188 ? -3.211 36.812 -1.188 1 82.31 188 LEU B CA 1
ATOM 7419 C C . LEU B 1 188 ? -4.453 37.406 -1.842 1 82.31 188 LEU B C 1
ATOM 7421 O O . LEU B 1 188 ? -5.035 36.812 -2.744 1 82.31 188 LEU B O 1
ATOM 7425 N N . VAL B 1 189 ? -4.883 38.531 -1.34 1 82.12 189 VAL B N 1
ATOM 7426 C CA . VAL B 1 189 ? -6.078 39.188 -1.862 1 82.12 189 VAL B CA 1
ATOM 7427 C C . VAL B 1 189 ? -5.852 39.594 -3.316 1 82.12 189 VAL B C 1
ATOM 7429 O O . VAL B 1 189 ? -6.73 39.406 -4.164 1 82.12 189 VAL B O 1
ATOM 7432 N N . SER B 1 19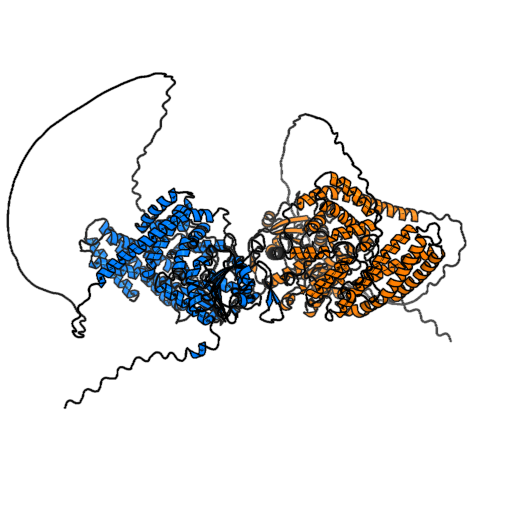0 ? -4.68 40.094 -3.514 1 76.5 190 SER B N 1
ATOM 7433 C CA . SER B 1 190 ? -4.352 40.5 -4.875 1 76.5 190 SER B CA 1
ATOM 7434 C C . SER B 1 190 ? -4.328 39.312 -5.82 1 76.5 190 SER B C 1
ATOM 7436 O O . SER B 1 190 ? -4.824 39.375 -6.945 1 76.5 190 SER B O 1
ATOM 7438 N N . PHE B 1 191 ? -3.73 38.281 -5.336 1 76.75 191 PHE B N 1
ATOM 7439 C CA . PHE B 1 191 ? -3.648 37.062 -6.113 1 76.75 191 PHE B CA 1
ATOM 7440 C C . PHE B 1 191 ? -5.035 36.469 -6.363 1 76.75 191 PHE B C 1
ATOM 7442 O O . PHE B 1 191 ? -5.316 35.969 -7.457 1 76.75 191 PHE B O 1
ATOM 7449 N N . GLY B 1 192 ? -5.875 36.469 -5.414 1 77.75 192 GLY B N 1
ATOM 7450 C CA . GLY B 1 192 ? -7.227 35.938 -5.516 1 77.75 192 GLY B CA 1
ATOM 7451 C C . GLY B 1 192 ? -8.078 36.656 -6.539 1 77.75 192 GLY B C 1
ATOM 7452 O O . GLY B 1 192 ? -8.883 36.062 -7.238 1 77.75 192 GLY B O 1
ATOM 7453 N N . GLU B 1 193 ? -7.93 37.875 -6.586 1 74.06 193 GLU B N 1
ATOM 7454 C CA . GLU B 1 193 ? -8.68 38.656 -7.551 1 74.06 193 GLU B CA 1
ATOM 7455 C C . GLU B 1 193 ? -8.289 38.312 -8.984 1 74.06 193 GLU B C 1
ATOM 7457 O O . GLU B 1 193 ? -9.141 38.312 -9.875 1 74.06 193 GLU B O 1
ATOM 7462 N N . HIS B 1 194 ? -7.129 37.938 -9.133 1 67.56 194 HIS B N 1
ATOM 7463 C CA . HIS B 1 194 ? -6.633 37.625 -10.469 1 67.56 194 HIS B CA 1
ATOM 7464 C C . HIS B 1 194 ? -6.938 36.156 -10.828 1 67.56 194 HIS B C 1
ATOM 7466 O O . HIS B 1 194 ? -7.102 35.844 -12.008 1 67.56 194 HIS B O 1
ATOM 7472 N N . TYR B 1 195 ? -6.863 35.312 -9.883 1 70.5 195 TYR B N 1
ATOM 7473 C CA . TYR B 1 195 ? -7.102 33.906 -10.078 1 70.5 195 TYR B CA 1
ATOM 7474 C C . TYR B 1 195 ? -8.523 33.656 -10.578 1 70.5 195 TYR B C 1
ATOM 7476 O O . TYR B 1 195 ? -8.742 32.812 -11.445 1 70.5 195 TYR B O 1
ATOM 7484 N N . LYS B 1 196 ? -9.477 34.156 -10.086 1 61.94 196 LYS B N 1
ATOM 7485 C CA . LYS B 1 196 ? -10.883 34 -10.461 1 61.94 196 LYS B CA 1
ATOM 7486 C C . LYS B 1 196 ? -11.133 34.531 -11.867 1 61.94 196 LYS B C 1
ATOM 7488 O O . LYS B 1 196 ? -11.961 33.969 -12.602 1 61.94 196 LYS B O 1
ATOM 7493 N N . ARG B 1 197 ? -10.523 35.625 -12.242 1 51.66 197 ARG B N 1
ATOM 7494 C CA . ARG B 1 197 ? -10.797 36.219 -13.539 1 51.66 197 ARG B CA 1
ATOM 7495 C C . ARG B 1 197 ? -10.094 35.469 -14.664 1 51.66 197 ARG B C 1
ATOM 7497 O O . ARG B 1 197 ? -10.336 35.75 -15.844 1 51.66 197 ARG B O 1
ATOM 7504 N N . LYS B 1 198 ? -9.945 34.25 -14.523 1 50.28 198 LYS B N 1
ATOM 7505 C CA . LYS B 1 198 ? -9.352 33.438 -15.578 1 50.28 198 LYS B CA 1
ATOM 7506 C C . LYS B 1 198 ? -8.477 34.312 -16.5 1 50.28 198 LYS B C 1
ATOM 7508 O O . LYS B 1 198 ? -8.367 34.031 -17.688 1 50.28 198 LYS B O 1
ATOM 7513 N N . GLU B 1 199 ? -8.133 35.594 -16.422 1 42.78 199 GLU B N 1
ATOM 7514 C CA . GLU B 1 199 ? -7.555 36.531 -17.391 1 42.78 199 GLU B CA 1
ATOM 7515 C C . GLU B 1 199 ? -6.086 36.219 -17.641 1 42.78 199 GLU B C 1
ATOM 7517 O O . GLU B 1 199 ? -5.293 36.094 -16.703 1 42.78 199 GLU B O 1
ATOM 7522 N N . THR B 1 200 ? -5.879 35.688 -18.594 1 36.91 200 THR B N 1
ATOM 7523 C CA . THR B 1 200 ? -4.668 35.406 -19.344 1 36.91 200 THR B CA 1
ATOM 7524 C C . THR B 1 200 ? -4.148 36.656 -20.031 1 36.91 200 THR B C 1
ATOM 7526 O O . THR B 1 200 ? -4.926 37.438 -20.594 1 36.91 200 THR B O 1
ATOM 7529 N N . GLY B 1 201 ? -2.924 37.469 -19.75 1 36.62 201 GLY B N 1
ATOM 7530 C CA . GLY B 1 201 ? -2.088 38.375 -20.516 1 36.62 201 GLY B CA 1
ATOM 7531 C C . GLY B 1 201 ? -1.579 39.531 -19.719 1 36.62 201 GLY B C 1
ATOM 7532 O O . GLY B 1 201 ? -1.789 39.594 -18.5 1 36.62 201 GLY B O 1
ATOM 7533 N N . ILE B 1 202 ? -1.018 40.625 -20.438 1 36.44 202 ILE B N 1
ATOM 7534 C CA . ILE B 1 202 ? -0.32 41.875 -20.125 1 36.44 202 ILE B CA 1
ATOM 7535 C C . ILE B 1 202 ? -1.191 42.75 -19.219 1 36.44 202 ILE B C 1
ATOM 7537 O O . ILE B 1 202 ? -0.678 43.5 -18.406 1 36.44 202 ILE B O 1
ATOM 7541 N N . SER B 1 203 ? -2.309 42.719 -19.391 1 37.28 203 SER B N 1
ATOM 7542 C CA . SER B 1 203 ? -3.266 43.562 -18.688 1 37.28 203 SER B CA 1
ATOM 7543 C C . SER B 1 203 ? -3.369 43.188 -17.219 1 37.28 203 SER B C 1
ATOM 7545 O O . SER B 1 203 ? -3.865 43.969 -16.406 1 37.28 203 SER B O 1
ATOM 7547 N N . VAL B 1 204 ? -2.918 42.156 -16.891 1 40.72 204 VAL B N 1
ATOM 7548 C CA . VAL B 1 204 ? -3.027 41.594 -15.555 1 40.72 204 VAL B CA 1
ATOM 7549 C C . VAL B 1 204 ? -2.02 42.25 -14.625 1 40.72 204 VAL B C 1
ATOM 7551 O O . VAL B 1 204 ? -2.289 42.438 -13.438 1 40.72 204 VAL B O 1
ATOM 7554 N N . THR B 1 205 ? -0.939 42.75 -15.195 1 38.16 205 THR B N 1
ATOM 7555 C CA . THR B 1 205 ? 0.123 43.406 -14.445 1 38.16 205 THR B CA 1
ATOM 7556 C C . THR B 1 205 ? -0.347 44.75 -13.906 1 38.16 205 THR B C 1
ATOM 7558 O O . THR B 1 205 ? -0.065 45.094 -12.758 1 38.16 205 THR B O 1
ATOM 7561 N N . ALA B 1 206 ? -0.891 45.562 -14.812 1 38.47 206 ALA B N 1
ATOM 7562 C CA . ALA B 1 206 ? -1.342 46.906 -14.469 1 38.47 206 ALA B CA 1
ATOM 7563 C C . ALA B 1 206 ? -2.459 46.875 -13.43 1 38.47 206 ALA B C 1
ATOM 7565 O O . ALA B 1 206 ? -2.51 47.688 -12.531 1 38.47 206 ALA B O 1
ATOM 7566 N N . SER B 1 207 ? -3.24 45.906 -13.578 1 38.03 207 SER B N 1
ATOM 7567 C CA . SER B 1 207 ? -4.387 45.812 -12.68 1 38.03 207 SER B CA 1
ATOM 7568 C C . SER B 1 207 ? -3.977 45.25 -11.32 1 38.03 207 SER B C 1
ATOM 7570 O O . SER B 1 207 ? -4.551 45.625 -10.297 1 38.03 207 SER B O 1
ATOM 7572 N N . SER B 1 208 ? -2.898 44.562 -11.305 1 41.44 208 SER B N 1
ATOM 7573 C CA . SER B 1 208 ? -2.463 43.906 -10.07 1 41.44 208 SER B CA 1
ATOM 7574 C C . SER B 1 208 ? -1.84 44.938 -9.117 1 41.44 208 SER B C 1
ATOM 7576 O O . SER B 1 208 ? -2.086 44.875 -7.906 1 41.44 208 SER B O 1
ATOM 7578 N N . LEU B 1 209 ? -1.093 46.031 -9.688 1 40.41 209 LEU B N 1
ATOM 7579 C CA . LEU B 1 209 ? -0.477 47.094 -8.898 1 40.41 209 LEU B CA 1
ATOM 7580 C C . LEU B 1 209 ? -1.538 47.969 -8.227 1 40.41 209 LEU B C 1
ATOM 7582 O O . LEU B 1 209 ? -1.397 48.312 -7.059 1 40.41 209 LEU B O 1
ATOM 7586 N N . PHE B 1 210 ? -2.473 48.312 -9.016 1 37.88 210 PHE B N 1
ATOM 7587 C CA . PHE B 1 210 ? -3.57 49.156 -8.555 1 37.88 210 PHE B CA 1
ATOM 7588 C C . PHE B 1 210 ? -4.418 48.406 -7.516 1 37.88 210 PHE B C 1
ATOM 7590 O O . PHE B 1 210 ? -4.848 49.031 -6.527 1 37.88 210 PHE B O 1
ATOM 7597 N N . THR B 1 211 ? -4.453 47.125 -7.652 1 46.41 211 THR B N 1
ATOM 7598 C CA . THR B 1 211 ? -5.301 46.375 -6.73 1 46.41 211 THR B CA 1
ATOM 7599 C C . THR B 1 211 ? -4.578 46.125 -5.41 1 46.41 211 THR B C 1
ATOM 7601 O O . THR B 1 211 ? -5.184 46.219 -4.34 1 46.41 211 THR B O 1
ATOM 7604 N N . SER B 1 212 ? -3.24 46.125 -5.508 1 55.66 212 SER B N 1
ATOM 7605 C CA . SER B 1 212 ? -2.461 45.969 -4.285 1 55.66 212 SER B CA 1
ATOM 7606 C C . SER B 1 212 ? -2.395 47.281 -3.502 1 55.66 212 SER B C 1
ATOM 7608 O O . SER B 1 212 ? -2.453 47.281 -2.27 1 55.66 212 SER B O 1
ATOM 7610 N N . GLY B 1 213 ? -2.377 48.344 -4.246 1 56.81 213 GLY B N 1
ATOM 7611 C CA . GLY B 1 213 ? -2.363 49.625 -3.58 1 56.81 213 GLY B CA 1
ATOM 7612 C C . GLY B 1 213 ? -3.643 49.938 -2.818 1 56.81 213 GLY B C 1
ATOM 7613 O O . GLY B 1 213 ? -3.602 50.438 -1.697 1 56.81 213 GLY B O 1
ATOM 7614 N N . ARG B 1 214 ? -4.688 49.531 -3.424 1 61.94 214 ARG B N 1
ATOM 7615 C CA . ARG B 1 214 ? -5.98 49.75 -2.785 1 61.94 214 ARG B CA 1
ATOM 7616 C C . ARG B 1 214 ? -6.094 48.969 -1.485 1 61.94 214 ARG B C 1
ATOM 7618 O O . ARG B 1 214 ? -6.559 49.469 -0.472 1 61.94 214 ARG B O 1
ATOM 7625 N N . PHE B 1 215 ? -5.484 47.844 -1.482 1 65.06 215 PHE B N 1
ATOM 7626 C CA . PHE B 1 215 ? -5.621 47 -0.312 1 65.06 215 PHE B CA 1
ATOM 7627 C C . PHE B 1 215 ? -4.594 47.375 0.751 1 65.06 215 PHE B C 1
ATOM 7629 O O . PHE B 1 215 ? -4.773 47.062 1.93 1 65.06 215 PHE B O 1
ATOM 7636 N N . ALA B 1 216 ? -3.641 47.969 0.274 1 65.31 216 ALA B N 1
ATOM 7637 C CA . ALA B 1 216 ? -2.654 48.469 1.228 1 65.31 216 ALA B CA 1
ATOM 7638 C C . ALA B 1 216 ? -3.182 49.688 1.968 1 65.31 216 ALA B C 1
ATOM 7640 O O . ALA B 1 216 ? -2.893 49.875 3.152 1 65.31 216 ALA B O 1
ATOM 7641 N N . ILE B 1 217 ? -4.062 50.344 1.299 1 61.81 217 ILE B N 1
ATOM 7642 C CA . ILE B 1 217 ? -4.477 51.625 1.821 1 61.81 217 ILE B CA 1
ATOM 7643 C C . ILE B 1 217 ? -5.738 51.469 2.666 1 61.81 217 ILE B C 1
ATOM 7645 O O . ILE B 1 217 ? -5.863 52.094 3.73 1 61.81 217 ILE B O 1
ATOM 7649 N N . ASP B 1 218 ? -6.598 50.625 2.244 1 80.62 218 ASP B N 1
ATOM 7650 C CA . ASP B 1 218 ? -7.863 50.469 2.953 1 80.62 218 ASP B CA 1
ATOM 7651 C C . ASP B 1 218 ? -7.914 49.125 3.682 1 80.62 218 ASP B C 1
ATOM 7653 O O . ASP B 1 218 ? -8.289 48.094 3.096 1 80.62 218 ASP B O 1
ATOM 7657 N N . PRO B 1 219 ? -7.695 49.219 4.973 1 87.06 219 PRO B N 1
ATOM 7658 C CA . PRO B 1 219 ? -7.656 47.969 5.734 1 87.06 219 PRO B CA 1
ATOM 7659 C C . PRO B 1 219 ? -9.008 47.25 5.777 1 87.06 219 PRO B C 1
ATOM 7661 O O . PRO B 1 219 ? -9.07 46.031 5.754 1 87.06 219 PRO B O 1
ATOM 7664 N N . GLU B 1 220 ? -10.094 48.031 5.801 1 87.44 220 GLU B N 1
ATOM 7665 C CA . GLU B 1 220 ? -11.422 47.406 5.867 1 87.44 220 GLU B CA 1
ATOM 7666 C C . GLU B 1 220 ? -11.766 46.688 4.562 1 87.44 220 GLU B C 1
ATOM 7668 O O . GLU B 1 220 ? -12.398 45.625 4.574 1 87.44 220 GLU B O 1
ATOM 7673 N N . LEU B 1 221 ? -11.375 47.281 3.574 1 87.81 221 LEU B N 1
ATOM 7674 C CA . LEU B 1 221 ? -11.594 46.625 2.279 1 87.81 221 LEU B CA 1
ATOM 7675 C C . LEU B 1 221 ? -10.75 45.375 2.148 1 87.81 221 LEU B C 1
ATOM 7677 O O . LEU B 1 221 ? -11.219 44.375 1.617 1 87.81 221 LEU B O 1
ATOM 7681 N N . ARG B 1 222 ? -9.562 45.469 2.592 1 87.88 222 ARG B N 1
ATOM 7682 C CA . ARG B 1 222 ? -8.695 44.312 2.572 1 87.88 222 ARG B CA 1
ATOM 7683 C C . ARG B 1 222 ? -9.305 43.156 3.371 1 87.88 222 ARG B C 1
ATOM 7685 O O . ARG B 1 222 ? -9.328 42 2.91 1 87.88 222 ARG B O 1
ATOM 7692 N N . GLY B 1 223 ? -9.75 43.5 4.527 1 91.5 223 GLY B N 1
ATOM 7693 C CA . GLY B 1 223 ? -10.367 42.5 5.367 1 91.5 223 GLY B CA 1
ATOM 7694 C C . GLY B 1 223 ? -11.586 41.844 4.727 1 91.5 223 GLY B C 1
ATOM 7695 O O . GLY B 1 223 ? -11.758 40.625 4.805 1 91.5 223 GLY B O 1
ATOM 7696 N N . ALA B 1 224 ? -12.375 42.656 4.133 1 89.81 224 ALA B N 1
ATOM 7697 C CA . ALA B 1 224 ? -13.586 42.156 3.484 1 89.81 224 ALA B CA 1
ATOM 7698 C C . ALA B 1 224 ? -13.25 41.281 2.283 1 89.81 224 ALA B C 1
ATOM 7700 O O . ALA B 1 224 ? -13.891 40.25 2.059 1 89.81 224 ALA B O 1
ATOM 7701 N N . GLU B 1 225 ? -12.305 41.75 1.561 1 87.81 225 GLU B N 1
ATOM 7702 C CA . GLU B 1 225 ? -11.898 41 0.381 1 87.81 225 GLU B CA 1
ATOM 7703 C C . GLU B 1 225 ? -11.211 39.688 0.773 1 87.81 225 GLU B C 1
ATOM 7705 O O . GLU B 1 225 ? -11.359 38.688 0.087 1 87.81 225 GLU B O 1
ATOM 7710 N N . PHE B 1 226 ? -10.453 39.812 1.775 1 89.62 226 PHE B N 1
ATOM 7711 C CA . PHE B 1 226 ? -9.812 38.594 2.279 1 89.62 226 PHE B CA 1
ATOM 7712 C C . PHE B 1 226 ? -10.844 37.562 2.66 1 89.62 226 PHE B C 1
ATOM 7714 O O . PHE B 1 226 ? -10.719 36.375 2.289 1 89.62 226 PHE B O 1
ATOM 7721 N N . GLU B 1 227 ? -11.805 37.938 3.41 1 90.12 227 GLU B N 1
ATOM 7722 C CA . GLU B 1 227 ? -12.875 37.031 3.816 1 90.12 227 GLU B CA 1
ATOM 7723 C C . GLU B 1 227 ? -13.602 36.469 2.604 1 90.12 227 GLU B C 1
ATOM 7725 O O . GLU B 1 227 ? -13.906 35.281 2.57 1 90.12 227 GLU B O 1
ATOM 7730 N N . ARG B 1 228 ? -13.859 37.188 1.689 1 87.88 228 ARG B N 1
ATOM 7731 C CA . ARG B 1 228 ? -14.57 36.781 0.489 1 87.88 228 ARG B CA 1
ATOM 7732 C C . ARG B 1 228 ? -13.758 35.719 -0.281 1 87.88 228 ARG B C 1
ATOM 7734 O O . ARG B 1 228 ? -14.297 34.719 -0.712 1 87.88 228 ARG B O 1
ATOM 7741 N N . ILE B 1 229 ? -12.539 35.938 -0.387 1 82.62 229 ILE B N 1
ATOM 7742 C CA . ILE B 1 229 ? -11.672 35.094 -1.212 1 82.62 229 ILE B CA 1
ATOM 7743 C C . ILE B 1 229 ? -11.453 33.75 -0.53 1 82.62 229 ILE B C 1
ATOM 7745 O O . ILE B 1 229 ? -11.492 32.719 -1.18 1 82.62 229 ILE B O 1
ATOM 7749 N N . ILE B 1 230 ? -11.227 33.75 0.683 1 83.62 230 ILE B N 1
ATOM 7750 C CA . ILE B 1 230 ? -10.836 32.531 1.36 1 83.62 230 ILE B CA 1
ATOM 7751 C C . ILE B 1 230 ? -12.023 31.562 1.417 1 83.62 230 ILE B C 1
ATOM 7753 O O . ILE B 1 230 ? -11.836 30.359 1.56 1 83.62 230 ILE B O 1
ATOM 7757 N N . GLN B 1 231 ? -13.164 32.062 1.346 1 79.62 231 GLN B N 1
ATOM 7758 C CA . GLN B 1 231 ? -14.352 31.203 1.417 1 79.62 231 GLN B CA 1
ATOM 7759 C C . GLN B 1 231 ? -14.602 30.484 0.094 1 79.62 231 GLN B C 1
ATOM 7761 O O . GLN B 1 231 ? -15.273 29.453 0.058 1 79.62 231 GLN B O 1
ATOM 7766 N N . ASN B 1 232 ? -14.047 30.891 -0.979 1 75.81 232 ASN B N 1
ATOM 7767 C CA . ASN B 1 232 ? -14.383 30.344 -2.289 1 75.81 232 ASN B CA 1
ATOM 7768 C C . ASN B 1 232 ? -13.156 29.766 -2.986 1 75.81 232 ASN B C 1
ATOM 7770 O O . ASN B 1 232 ? -13.227 29.359 -4.148 1 75.81 232 ASN B O 1
ATOM 7774 N N . LEU B 1 233 ? -12.195 29.656 -2.307 1 76.06 233 LEU B N 1
ATOM 7775 C CA . LEU B 1 233 ? -10.977 29.219 -2.975 1 76.06 233 LEU B CA 1
ATOM 7776 C C . LEU B 1 233 ? -10.836 27.703 -2.916 1 76.06 233 LEU B C 1
ATOM 7778 O O . LEU B 1 233 ? -11.242 27.078 -1.933 1 76.06 233 LEU B O 1
ATOM 7782 N N . ASP B 1 234 ? -10.391 27.141 -4.023 1 79.69 234 ASP B N 1
ATOM 7783 C CA . ASP B 1 234 ? -10.164 25.688 -4.09 1 79.69 234 ASP B CA 1
ATOM 7784 C C . ASP B 1 234 ? -8.703 25.359 -3.801 1 79.69 234 ASP B C 1
ATOM 7786 O O . ASP B 1 234 ? -7.898 26.234 -3.52 1 79.69 234 ASP B O 1
ATOM 7790 N N . VAL B 1 235 ? -8.398 24.141 -3.777 1 83.88 235 VAL B N 1
ATOM 7791 C CA . VAL B 1 235 ? -7.078 23.656 -3.4 1 83.88 235 VAL B CA 1
ATOM 7792 C C . VAL B 1 235 ? -6.047 24.109 -4.434 1 83.88 235 VAL B C 1
ATOM 7794 O O . VAL B 1 235 ? -4.891 24.359 -4.098 1 83.88 235 VAL B O 1
ATOM 7797 N N . HIS B 1 236 ? -6.359 24.25 -5.652 1 82.62 236 HIS B N 1
ATOM 7798 C CA . HIS B 1 236 ? -5.445 24.656 -6.715 1 82.62 236 HIS B CA 1
ATOM 7799 C C . HIS B 1 236 ? -4.988 26.094 -6.527 1 82.62 236 HIS B C 1
ATOM 7801 O O . HIS B 1 236 ? -3.854 26.438 -6.871 1 82.62 236 HIS B O 1
ATOM 7807 N N . PHE B 1 237 ? -5.855 26.922 -6.043 1 81.44 237 PHE B N 1
ATOM 7808 C CA . PHE B 1 237 ? -5.473 28.281 -5.703 1 81.44 237 PHE B CA 1
ATOM 7809 C C . PHE B 1 237 ? -4.34 28.281 -4.68 1 81.44 237 PHE B C 1
ATOM 7811 O O . PHE B 1 237 ? -3.32 28.953 -4.875 1 81.44 237 PHE B O 1
ATOM 7818 N N . TRP B 1 238 ? -4.637 27.609 -3.658 1 80.81 238 TRP B N 1
ATOM 7819 C CA . TRP B 1 238 ? -3.656 27.594 -2.576 1 80.81 238 TRP B CA 1
ATOM 7820 C C . TRP B 1 238 ? -2.332 27 -3.053 1 80.81 238 TRP B C 1
ATOM 7822 O O . TRP B 1 238 ? -1.262 27.484 -2.684 1 80.81 238 TRP B O 1
ATOM 7832 N N . LYS B 1 239 ? -2.443 25.922 -3.795 1 83.56 239 LYS B N 1
ATOM 7833 C CA . LYS B 1 239 ? -1.254 25.328 -4.395 1 83.56 239 LYS B CA 1
ATOM 7834 C C . LYS B 1 239 ? -0.473 26.359 -5.207 1 83.56 239 LYS B C 1
ATOM 7836 O O . LYS B 1 239 ? 0.743 26.484 -5.051 1 83.56 239 LYS B O 1
ATOM 7841 N N . ALA B 1 240 ? -1.112 27.094 -5.977 1 78.44 240 ALA B N 1
ATOM 7842 C CA . ALA B 1 240 ? -0.486 28.109 -6.82 1 78.44 240 ALA B CA 1
ATOM 7843 C C . ALA B 1 240 ? 0.107 29.234 -5.98 1 78.44 240 ALA B C 1
ATOM 7845 O O . ALA B 1 240 ? 1.229 29.672 -6.234 1 78.44 240 ALA B O 1
ATOM 7846 N N . PHE B 1 241 ? -0.631 29.719 -5.035 1 79.56 241 PHE B N 1
ATOM 7847 C CA . PHE B 1 241 ? -0.197 30.828 -4.199 1 79.56 241 PHE B CA 1
ATOM 7848 C C . PHE B 1 241 ? 1.054 30.453 -3.412 1 79.56 241 PHE B C 1
ATOM 7850 O O . PHE B 1 241 ? 2.014 31.234 -3.361 1 79.56 241 PHE B O 1
ATOM 7857 N N . TRP B 1 242 ? 1.004 29.297 -2.791 1 80.38 242 TRP B N 1
ATOM 7858 C CA . TRP B 1 242 ? 2.131 28.891 -1.954 1 80.38 242 TRP B CA 1
ATOM 7859 C C . TRP B 1 242 ? 3.348 28.547 -2.807 1 80.38 242 TRP B C 1
ATOM 7861 O O . TRP B 1 242 ? 4.484 28.656 -2.344 1 80.38 242 TRP B O 1
ATOM 7871 N N . ASN B 1 243 ? 3.168 28.172 -3.99 1 74.31 243 ASN B N 1
ATOM 7872 C CA . ASN B 1 243 ? 4.273 27.828 -4.883 1 74.31 243 ASN B CA 1
ATOM 7873 C C . ASN B 1 243 ? 4.93 29.094 -5.449 1 74.31 243 ASN B C 1
ATOM 7875 O O . ASN B 1 243 ? 5.945 29 -6.148 1 74.31 243 ASN B O 1
ATOM 7879 N N . ILE B 1 244 ? 4.324 30.172 -5.152 1 70.88 244 ILE B N 1
ATOM 7880 C CA . ILE B 1 244 ? 5 31.422 -5.512 1 70.88 244 ILE B CA 1
ATOM 7881 C C . ILE B 1 244 ? 6.402 31.438 -4.902 1 70.88 244 ILE B C 1
ATOM 7883 O O . ILE B 1 244 ? 7.336 31.969 -5.504 1 70.88 244 ILE B O 1
ATOM 7887 N N . THR B 1 245 ? 6.531 30.844 -3.775 1 68.06 245 THR B N 1
ATOM 7888 C CA . THR B 1 245 ? 7.816 30.766 -3.086 1 68.06 245 THR B CA 1
ATOM 7889 C C . THR B 1 245 ? 8.812 29.938 -3.883 1 68.06 245 THR B C 1
ATOM 7891 O O . THR B 1 245 ? 10.016 29.969 -3.615 1 68.06 245 THR B O 1
ATOM 7894 N N . GLU B 1 246 ? 8.352 29.25 -4.828 1 67.44 246 GLU B N 1
ATOM 7895 C CA . GLU B 1 246 ? 9.195 28.391 -5.641 1 67.44 246 GLU B CA 1
ATOM 7896 C C . GLU B 1 246 ? 9.734 29.125 -6.859 1 67.44 246 GLU B C 1
ATOM 7898 O O . GLU B 1 246 ? 10.648 28.641 -7.539 1 67.44 246 GLU B O 1
ATOM 7903 N N . ILE B 1 247 ? 9.164 30.234 -6.992 1 56.66 247 ILE B N 1
ATOM 7904 C CA . ILE B 1 247 ? 9.578 31 -8.164 1 56.66 247 ILE B CA 1
ATOM 7905 C C . ILE B 1 247 ? 11.047 31.406 -8.031 1 56.66 247 ILE B C 1
ATOM 7907 O O . ILE B 1 247 ? 11.484 31.828 -6.957 1 56.66 247 ILE B O 1
ATOM 7911 N N . GLU B 1 248 ? 11.703 31.297 -9.062 1 53.94 248 GLU B N 1
ATOM 7912 C CA . GLU B 1 248 ? 13.156 31.375 -9.109 1 53.94 248 GLU B CA 1
ATOM 7913 C C . GLU B 1 248 ? 13.664 32.688 -8.508 1 53.94 248 GLU B C 1
ATOM 7915 O O . GLU B 1 248 ? 14.641 32.688 -7.754 1 53.94 248 GLU B O 1
ATOM 7920 N N . VAL B 1 249 ? 12.992 33.719 -8.867 1 39.78 249 VAL B N 1
ATOM 7921 C CA . VAL B 1 249 ? 13.484 35.031 -8.414 1 39.78 249 VAL B CA 1
ATOM 7922 C C . VAL B 1 249 ? 13.398 35.125 -6.895 1 39.78 249 VAL B C 1
ATOM 7924 O O . VAL B 1 249 ? 14.352 35.531 -6.234 1 39.78 249 VAL B O 1
ATOM 7927 N N . LEU B 1 250 ? 12.32 34.656 -6.395 1 53.91 250 LEU B N 1
ATOM 7928 C CA . LEU B 1 250 ? 12.125 34.75 -4.953 1 53.91 250 LEU B CA 1
ATOM 7929 C C . LEU B 1 250 ? 12.992 33.75 -4.223 1 53.91 250 LEU B C 1
ATOM 7931 O O . LEU B 1 250 ? 13.594 34.062 -3.195 1 53.91 250 LEU B O 1
ATOM 7935 N N . SER B 1 251 ? 13 32.625 -4.848 1 57 251 SER B N 1
ATOM 7936 C CA . SER B 1 251 ? 13.812 31.578 -4.246 1 57 251 SER B CA 1
ATOM 7937 C C . SER B 1 251 ? 15.297 31.922 -4.301 1 57 251 SER B C 1
ATOM 7939 O O . SER B 1 251 ? 16.031 31.656 -3.354 1 57 251 SER B O 1
ATOM 7941 N N . SER B 1 252 ? 15.633 32.562 -5.34 1 51.56 252 SER B N 1
ATOM 7942 C CA . SER B 1 252 ? 17.031 32.969 -5.496 1 51.56 252 SER B CA 1
ATOM 7943 C C . SER B 1 252 ? 17.391 34.094 -4.523 1 51.56 252 SER B C 1
ATOM 7945 O O . SER B 1 252 ? 18.469 34.062 -3.924 1 51.56 252 SER B O 1
ATOM 7947 N N . LEU B 1 253 ? 16.5 35 -4.402 1 50.72 253 LEU B N 1
ATOM 7948 C CA . LEU B 1 253 ? 16.734 36.094 -3.459 1 50.72 253 LEU B CA 1
ATOM 7949 C C . LEU B 1 253 ? 16.828 35.562 -2.031 1 50.72 253 LEU B C 1
ATOM 7951 O O . LEU B 1 253 ? 17.719 35.969 -1.274 1 50.72 253 LEU B O 1
ATOM 7955 N N . ALA B 1 254 ? 16.031 34.656 -1.79 1 60.16 254 ALA B N 1
ATOM 7956 C CA . ALA B 1 254 ? 16.062 34.062 -0.458 1 60.16 254 ALA B CA 1
ATOM 7957 C C . ALA B 1 254 ? 17.344 33.281 -0.244 1 60.16 254 ALA B C 1
ATOM 7959 O O . ALA B 1 254 ? 17.938 33.312 0.841 1 60.16 254 ALA B O 1
ATOM 7960 N N . ASN B 1 255 ? 17.797 32.688 -1.287 1 60.22 255 ASN B N 1
ATOM 7961 C CA . ASN B 1 255 ? 18.984 31.859 -1.209 1 60.22 255 ASN B CA 1
ATOM 7962 C C . ASN B 1 255 ? 20.25 32.688 -1.149 1 60.22 255 ASN B C 1
ATOM 7964 O O . ASN B 1 255 ? 21.234 32.281 -0.509 1 60.22 255 ASN B O 1
ATOM 7968 N N . MET B 1 256 ? 20.219 33.781 -1.795 1 53.44 256 MET B N 1
ATOM 7969 C CA . MET B 1 256 ? 21.375 34.688 -1.773 1 53.44 256 MET B CA 1
ATOM 7970 C C . MET B 1 256 ? 21.594 35.25 -0.373 1 53.44 256 MET B C 1
ATOM 7972 O O . MET B 1 256 ? 22.734 35.5 0.018 1 53.44 256 MET B O 1
ATOM 7976 N N . ALA B 1 257 ? 20.547 35.281 0.276 1 62.88 257 ALA B N 1
ATOM 7977 C CA . ALA B 1 257 ? 20.641 35.812 1.631 1 62.88 257 ALA B CA 1
ATOM 7978 C C . ALA B 1 257 ? 20.969 34.719 2.635 1 62.88 257 ALA B C 1
ATOM 7980 O O . ALA B 1 257 ? 21.266 35 3.799 1 62.88 257 ALA B O 1
ATOM 7981 N N . SER B 1 258 ? 21.109 33.531 2.035 1 74.69 258 SER B N 1
ATOM 7982 C CA . SER B 1 258 ? 21.297 32.406 2.943 1 74.69 258 SER B CA 1
ATOM 7983 C C . SER B 1 258 ? 22.766 31.984 2.977 1 74.69 258 SER B C 1
ATOM 7985 O O . SER B 1 258 ? 23.594 32.531 2.244 1 74.69 258 SER B O 1
ATOM 7987 N N . VAL B 1 259 ? 23.078 31.078 3.844 1 79.75 259 VAL B N 1
ATOM 7988 C CA . VAL B 1 259 ? 24.422 30.531 4.008 1 79.75 259 VAL B CA 1
ATOM 7989 C C . VAL B 1 259 ? 24.844 29.812 2.729 1 79.75 259 VAL B C 1
ATOM 7991 O O . VAL B 1 259 ? 24.016 29.172 2.068 1 79.75 259 VAL B O 1
ATOM 7994 N N . ASN B 1 260 ? 26.031 29.984 2.367 1 83.25 260 ASN B N 1
ATOM 7995 C CA . ASN B 1 260 ? 26.578 29.266 1.223 1 83.25 260 ASN B CA 1
ATOM 7996 C C . ASN B 1 260 ? 27.047 27.859 1.619 1 83.25 260 ASN B C 1
ATOM 7998 O O . ASN B 1 260 ? 27.812 27.719 2.572 1 83.25 260 ASN B O 1
ATOM 8002 N N . VAL B 1 261 ? 26.562 26.906 0.909 1 90.44 261 VAL B N 1
ATOM 8003 C CA . VAL B 1 261 ? 26.938 25.531 1.183 1 90.44 261 VAL B CA 1
ATOM 8004 C C . VAL B 1 261 ? 27.719 24.953 0.001 1 90.44 261 VAL B C 1
ATOM 8006 O O . VAL B 1 261 ? 27.594 25.438 -1.128 1 90.44 261 VAL B O 1
ATOM 8009 N N . LYS B 1 262 ? 28.469 23.953 0.271 1 91.19 262 LYS B N 1
ATOM 8010 C CA . LYS B 1 262 ? 29.297 23.359 -0.77 1 91.19 262 LYS B CA 1
ATOM 8011 C C . LYS B 1 262 ? 28.5 22.375 -1.619 1 91.19 262 LYS B C 1
ATOM 8013 O O . LYS B 1 262 ? 28.828 22.156 -2.789 1 91.19 262 LYS B O 1
ATOM 8018 N N . VAL B 1 263 ? 27.562 21.75 -0.976 1 92.88 263 VAL B N 1
ATOM 8019 C CA . VAL B 1 263 ? 26.766 20.766 -1.702 1 92.88 263 VAL B CA 1
ATOM 8020 C C . VAL B 1 263 ? 25.281 21.125 -1.602 1 92.88 263 VAL B C 1
ATOM 8022 O O . VAL B 1 263 ? 24.75 21.281 -0.501 1 92.88 263 VAL B O 1
ATOM 8025 N N . SER B 1 264 ? 24.594 21.375 -2.652 1 92.69 264 SER B N 1
ATOM 8026 C CA . SER B 1 264 ? 23.156 21.453 -2.83 1 92.69 264 SER B CA 1
ATOM 8027 C C . SER B 1 264 ? 22.734 20.875 -4.176 1 92.69 264 SER B C 1
ATOM 8029 O O . SER B 1 264 ? 22.734 21.578 -5.188 1 92.69 264 SER B O 1
ATOM 8031 N N . ARG B 1 265 ? 22.344 19.531 -4.098 1 93.56 265 ARG B N 1
ATOM 8032 C CA . ARG B 1 265 ? 22.078 18.812 -5.336 1 93.56 265 ARG B CA 1
ATOM 8033 C C . ARG B 1 265 ? 20.75 18.062 -5.27 1 93.56 265 ARG B C 1
ATOM 8035 O O . ARG B 1 265 ? 20.406 17.484 -4.23 1 93.56 265 ARG B O 1
ATOM 8042 N N . LEU B 1 266 ? 20.078 18.203 -6.375 1 95.19 266 LEU B N 1
ATOM 8043 C CA . LEU B 1 266 ? 18.859 17.422 -6.508 1 95.19 266 LEU B CA 1
ATOM 8044 C C . LEU B 1 266 ? 19.172 16.031 -7.055 1 95.19 266 LEU B C 1
ATOM 8046 O O . LEU B 1 266 ? 19.797 15.898 -8.109 1 95.19 266 LEU B O 1
ATOM 8050 N N . LEU B 1 267 ? 18.812 14.977 -6.363 1 96.94 267 LEU B N 1
ATOM 8051 C CA . LEU B 1 267 ? 19.031 13.586 -6.742 1 96.94 267 LEU B CA 1
ATOM 8052 C C . LEU B 1 267 ? 17.719 12.922 -7.152 1 96.94 267 LEU B C 1
ATOM 8054 O O . LEU B 1 267 ? 16.672 13.203 -6.57 1 96.94 267 LEU B O 1
ATOM 8058 N N . SER B 1 268 ? 17.781 12.109 -8.117 1 97.25 268 SER B N 1
ATOM 8059 C CA . SER B 1 268 ? 16.656 11.273 -8.547 1 97.25 268 SER B CA 1
ATOM 8060 C C . SER B 1 268 ? 16.875 9.82 -8.148 1 97.25 268 SER B C 1
ATOM 8062 O O . SER B 1 268 ? 17.688 9.117 -8.742 1 97.25 268 SER B O 1
ATOM 8064 N N . LEU B 1 269 ? 16.172 9.344 -7.145 1 97.69 269 LEU B N 1
ATOM 8065 C CA . LEU B 1 269 ? 16.266 7.953 -6.711 1 97.69 269 LEU B CA 1
ATOM 8066 C C . LEU B 1 269 ? 15.492 7.043 -7.66 1 97.69 269 LEU B C 1
ATOM 8068 O O . LEU B 1 269 ? 14.297 7.254 -7.895 1 97.69 269 LEU B O 1
ATOM 8072 N N . PRO B 1 270 ? 16.141 6.016 -8.211 1 94.81 270 PRO B N 1
ATOM 8073 C CA . PRO B 1 270 ? 15.445 5.129 -9.148 1 94.81 270 PRO B CA 1
ATOM 8074 C C . PRO B 1 270 ? 14.344 4.312 -8.484 1 94.81 270 PRO B C 1
ATOM 8076 O O . PRO B 1 270 ? 14.5 3.863 -7.344 1 94.81 270 PRO B O 1
ATOM 8079 N N . PRO B 1 271 ? 13.227 4.16 -9.133 1 93.88 271 PRO B N 1
ATOM 8080 C CA . PRO B 1 271 ? 12.102 3.4 -8.578 1 93.88 271 PRO B CA 1
ATOM 8081 C C . PRO B 1 271 ? 12.32 1.892 -8.648 1 93.88 271 PRO B C 1
ATOM 8083 O O . PRO B 1 271 ? 11.539 1.18 -9.281 1 93.88 271 PRO B O 1
ATOM 8086 N N . GLU B 1 272 ? 13.328 1.364 -7.988 1 91.62 272 GLU B N 1
ATOM 8087 C CA . GLU B 1 272 ? 13.68 -0.052 -7.949 1 91.62 272 GLU B CA 1
ATOM 8088 C C . GLU B 1 272 ? 13.617 -0.595 -6.523 1 91.62 272 GLU B C 1
ATOM 8090 O O . GLU B 1 272 ? 14.031 0.079 -5.578 1 91.62 272 GLU B O 1
ATOM 8095 N N . ALA B 1 273 ? 13.047 -1.73 -6.453 1 90.94 273 ALA B N 1
ATOM 8096 C CA . ALA B 1 273 ? 12.984 -2.371 -5.141 1 90.94 273 ALA B CA 1
ATOM 8097 C C . ALA B 1 273 ? 14.375 -2.75 -4.648 1 90.94 273 ALA B C 1
ATOM 8099 O O . ALA B 1 273 ? 15.266 -3.049 -5.449 1 90.94 273 ALA B O 1
ATOM 8100 N N . PHE B 1 274 ? 14.625 -2.723 -3.361 1 93.12 274 PHE B N 1
ATOM 8101 C CA . PHE B 1 274 ? 15.883 -3.154 -2.768 1 93.12 274 PHE B CA 1
ATOM 8102 C C . PHE B 1 274 ? 15.641 -3.812 -1.413 1 93.12 274 PHE B C 1
ATOM 8104 O O . PHE B 1 274 ? 14.523 -3.812 -0.905 1 93.12 274 PHE B O 1
ATOM 8111 N N . GLU B 1 275 ? 16.625 -4.457 -0.849 1 91.31 275 GLU B N 1
ATOM 8112 C CA . GLU B 1 275 ? 16.516 -5.188 0.408 1 91.31 275 GLU B CA 1
ATOM 8113 C C . GLU B 1 275 ? 17.25 -4.477 1.536 1 91.31 275 GLU B C 1
ATOM 8115 O O . GLU B 1 275 ? 18.25 -3.809 1.298 1 91.31 275 GLU B O 1
ATOM 8120 N N . MET B 1 276 ? 16.672 -4.531 2.678 1 93.88 276 MET B N 1
ATOM 8121 C CA . MET B 1 276 ? 17.281 -4.016 3.902 1 93.88 276 MET B CA 1
ATOM 8122 C C . MET B 1 276 ? 17.219 -5.059 5.016 1 93.88 276 MET B C 1
ATOM 8124 O O . MET B 1 276 ? 16.297 -5.867 5.066 1 93.88 276 MET B O 1
ATOM 8128 N N . PRO B 1 277 ? 18.219 -5.059 5.852 1 92.62 277 PRO B N 1
ATOM 8129 C CA . PRO B 1 277 ? 18.203 -6.004 6.969 1 92.62 277 PRO B CA 1
ATOM 8130 C C . PRO B 1 277 ? 17.141 -5.656 8.016 1 92.62 277 PRO B C 1
ATOM 8132 O O . PRO B 1 277 ? 16.906 -4.477 8.289 1 92.62 277 PRO B O 1
ATOM 8135 N N . MET B 1 278 ? 16.594 -6.625 8.625 1 90.5 278 MET B N 1
ATOM 8136 C CA . MET B 1 278 ? 15.664 -6.422 9.727 1 90.5 278 MET B CA 1
ATOM 8137 C C . MET B 1 278 ? 16.406 -6.02 11 1 90.5 278 MET B C 1
ATOM 8139 O O . MET B 1 278 ? 17.5 -6.52 11.266 1 90.5 278 MET B O 1
ATOM 8143 N N . THR B 1 279 ? 15.797 -5.195 11.719 1 90.62 279 THR B N 1
ATOM 8144 C CA . THR B 1 279 ? 16.406 -4.734 12.961 1 90.62 279 THR B CA 1
ATOM 8145 C C . THR B 1 279 ? 16.469 -5.863 13.992 1 90.62 279 THR B C 1
ATOM 8147 O O . THR B 1 279 ? 17.406 -5.945 14.773 1 90.62 279 THR B O 1
ATOM 8150 N N . SER B 1 280 ? 15.469 -6.777 14 1 86 280 SER B N 1
ATOM 8151 C CA . SER B 1 280 ? 15.398 -7.879 14.953 1 86 280 SER B CA 1
ATOM 8152 C C . SER B 1 280 ? 16.438 -8.945 14.641 1 86 280 SER B C 1
ATOM 8154 O O . SER B 1 280 ? 17.016 -9.555 15.555 1 86 280 SER B O 1
ATOM 8156 N N . ASP B 1 281 ? 16.688 -9.227 13.297 1 87.12 281 ASP B N 1
ATOM 8157 C CA . ASP B 1 281 ? 17.656 -10.211 12.828 1 87.12 281 ASP B CA 1
ATOM 8158 C C . ASP B 1 281 ? 18.297 -9.773 11.508 1 87.12 281 ASP B C 1
ATOM 8160 O O . ASP B 1 281 ? 17.688 -9.93 10.445 1 87.12 281 ASP B O 1
ATOM 8164 N N . PRO B 1 282 ? 19.453 -9.305 11.602 1 87.31 282 PRO B N 1
ATOM 8165 C CA . PRO B 1 282 ? 20.094 -8.75 10.406 1 87.31 282 PRO B CA 1
ATOM 8166 C C . PRO B 1 282 ? 20.312 -9.805 9.312 1 87.31 282 PRO B C 1
ATOM 8168 O O . PRO B 1 282 ? 20.625 -9.453 8.172 1 87.31 282 PRO B O 1
ATOM 8171 N N . LYS B 1 283 ? 20.172 -11.055 9.586 1 83.31 283 LYS B N 1
ATOM 8172 C CA . LYS B 1 283 ? 20.312 -12.109 8.586 1 83.31 283 LYS B CA 1
ATOM 8173 C C . LYS B 1 283 ? 19.062 -12.195 7.707 1 83.31 283 LYS B C 1
ATOM 8175 O O . LYS B 1 283 ? 19.125 -12.734 6.602 1 83.31 283 LYS B O 1
ATOM 8180 N N . LEU B 1 284 ? 18.078 -11.602 8.32 1 82.69 284 LEU B N 1
ATOM 8181 C CA . LEU B 1 284 ? 16.828 -11.594 7.566 1 82.69 284 LEU B CA 1
ATOM 8182 C C . LEU B 1 284 ? 16.656 -10.281 6.812 1 82.69 284 LEU B C 1
ATOM 8184 O O . LEU B 1 284 ? 16.953 -9.211 7.348 1 82.69 284 LEU B O 1
ATOM 8188 N N . MET B 1 285 ? 16.312 -10.383 5.543 1 86.94 285 MET B N 1
ATOM 8189 C CA . MET B 1 285 ? 16.156 -9.203 4.699 1 86.94 285 MET B CA 1
ATOM 8190 C C . MET B 1 285 ? 14.695 -8.906 4.418 1 86.94 285 MET B C 1
ATOM 8192 O O . MET B 1 285 ? 13.875 -9.828 4.359 1 86.94 285 MET B O 1
ATOM 8196 N N . VAL B 1 286 ? 14.375 -7.672 4.383 1 88.25 286 VAL B N 1
ATOM 8197 C CA . VAL B 1 286 ? 13.039 -7.25 3.986 1 88.25 286 VAL B CA 1
ATOM 8198 C C . VAL B 1 286 ? 13.117 -6.465 2.678 1 88.25 286 VAL B C 1
ATOM 8200 O O . VAL B 1 286 ? 14.07 -5.727 2.441 1 88.25 286 VAL B O 1
ATOM 8203 N N . THR B 1 287 ? 12.125 -6.602 1.881 1 88.81 287 THR B N 1
ATOM 8204 C CA . THR B 1 287 ? 12.086 -5.93 0.587 1 88.81 287 THR B CA 1
ATOM 8205 C C . THR B 1 287 ? 11.352 -4.598 0.69 1 88.81 287 THR B C 1
ATOM 8207 O O . THR B 1 287 ? 10.234 -4.539 1.209 1 88.81 287 THR B O 1
ATOM 8210 N N . ILE B 1 288 ? 12.008 -3.572 0.271 1 93.75 288 ILE B N 1
ATOM 8211 C CA . ILE B 1 288 ? 11.398 -2.248 0.19 1 93.75 288 ILE B CA 1
ATOM 8212 C C . ILE B 1 288 ? 10.938 -1.979 -1.239 1 93.75 288 ILE B C 1
ATOM 8214 O O . ILE B 1 288 ? 11.75 -1.92 -2.164 1 93.75 288 ILE B O 1
ATOM 8218 N N . SER B 1 289 ? 9.664 -1.846 -1.43 1 90.44 289 SER B N 1
ATOM 8219 C CA . SER B 1 289 ? 9.078 -1.573 -2.738 1 90.44 289 SER B CA 1
ATOM 8220 C C . SER B 1 289 ? 9.102 -0.082 -3.057 1 90.44 289 SER B C 1
ATOM 8222 O O . SER B 1 289 ? 8.969 0.752 -2.156 1 90.44 289 SER B O 1
ATOM 8224 N N . PRO B 1 290 ? 9.328 0.263 -4.32 1 93.69 290 PRO B N 1
ATOM 8225 C CA . PRO B 1 290 ? 9.141 1.672 -4.676 1 93.69 290 PRO B CA 1
ATOM 8226 C C . PRO B 1 290 ? 7.699 2.141 -4.504 1 93.69 290 PRO B C 1
ATOM 8228 O O . PRO B 1 290 ? 6.801 1.322 -4.293 1 93.69 290 PRO B O 1
ATOM 8231 N N . PRO B 1 291 ? 7.508 3.498 -4.43 1 95.25 291 PRO B N 1
ATOM 8232 C CA . PRO B 1 291 ? 6.129 3.979 -4.352 1 95.25 291 PRO B CA 1
ATOM 8233 C C . PRO B 1 291 ? 5.285 3.541 -5.551 1 95.25 291 PRO B C 1
ATOM 8235 O O . PRO B 1 291 ? 5.758 3.576 -6.688 1 95.25 291 PRO B O 1
ATOM 8238 N N . LEU B 1 292 ? 4.02 3.109 -5.266 1 93.06 292 LEU B N 1
ATOM 8239 C CA . LEU B 1 292 ? 3.201 2.531 -6.328 1 93.06 292 LEU B CA 1
ATOM 8240 C C . LEU B 1 292 ? 1.841 3.217 -6.398 1 93.06 292 LEU B C 1
ATOM 8242 O O . LEU B 1 292 ? 1.139 3.107 -7.406 1 93.06 292 LEU B O 1
ATOM 8246 N N . ALA B 1 293 ? 1.455 3.863 -5.383 1 93.06 293 ALA B N 1
ATOM 8247 C CA . ALA B 1 293 ? 0.096 4.387 -5.277 1 93.06 293 ALA B CA 1
ATOM 8248 C C . ALA B 1 293 ? -0.178 5.422 -6.363 1 93.06 293 ALA B C 1
ATOM 8250 O O . ALA B 1 293 ? 0.646 6.309 -6.609 1 93.06 293 ALA B O 1
ATOM 8251 N N . HIS B 1 294 ? -1.285 5.27 -7.051 1 90.75 294 HIS B N 1
ATOM 8252 C CA . HIS B 1 294 ? -1.926 6.227 -7.945 1 90.75 294 HIS B CA 1
ATOM 8253 C C . HIS B 1 294 ? -1.22 6.277 -9.297 1 90.75 294 HIS B C 1
ATOM 8255 O O . HIS B 1 294 ? -1.87 6.238 -10.344 1 90.75 294 HIS B O 1
ATOM 8261 N N . THR B 1 295 ? 0.199 6.328 -9.281 1 89.56 295 THR B N 1
ATOM 8262 C CA . THR B 1 295 ? 0.88 6.559 -10.555 1 89.56 295 THR B CA 1
ATOM 8263 C C . THR B 1 295 ? 1.878 5.441 -10.844 1 89.56 295 THR B C 1
ATOM 8265 O O . THR B 1 295 ? 2.658 5.531 -11.797 1 89.56 295 THR B O 1
ATOM 8268 N N . GLY B 1 296 ? 1.873 4.438 -10.094 1 89.75 296 GLY B N 1
ATOM 8269 C CA . GLY B 1 296 ? 2.852 3.383 -10.305 1 89.75 296 GLY B CA 1
ATOM 8270 C C . GLY B 1 296 ? 4.266 3.805 -9.961 1 89.75 296 GLY B C 1
ATOM 8271 O O . GLY B 1 296 ? 4.477 4.863 -9.359 1 89.75 296 GLY B O 1
ATOM 8272 N N . PRO B 1 297 ? 5.223 2.902 -10.367 1 90.56 297 PRO B N 1
ATOM 8273 C CA . PRO B 1 297 ? 6.602 3.205 -9.977 1 90.56 297 PRO B CA 1
ATOM 8274 C C . PRO B 1 297 ? 7.137 4.473 -10.641 1 90.56 297 PRO B C 1
ATOM 8276 O O . PRO B 1 297 ? 6.887 4.703 -11.828 1 90.56 297 PRO B O 1
ATOM 8279 N N . GLY B 1 298 ? 7.707 5.363 -9.891 1 91.31 298 GLY B N 1
ATOM 8280 C CA . GLY B 1 298 ? 8.375 6.574 -10.344 1 91.31 298 GLY B CA 1
ATOM 8281 C C . GLY B 1 298 ? 9.539 6.984 -9.453 1 91.31 298 GLY B C 1
ATOM 8282 O O . GLY B 1 298 ? 9.641 6.531 -8.312 1 91.31 298 GLY B O 1
ATOM 8283 N N . PRO B 1 299 ? 10.406 7.746 -10.008 1 94.62 299 PRO B N 1
ATOM 8284 C CA . PRO B 1 299 ? 11.539 8.195 -9.203 1 94.62 299 PRO B CA 1
ATOM 8285 C C . PRO B 1 299 ? 11.125 9.102 -8.047 1 94.62 299 PRO B C 1
ATOM 8287 O O . PRO B 1 299 ? 10.086 9.766 -8.125 1 94.62 299 PRO B O 1
ATOM 8290 N N . VAL B 1 300 ? 11.852 9.062 -6.98 1 97.56 300 VAL B N 1
ATOM 8291 C CA . VAL B 1 300 ? 11.672 9.984 -5.863 1 97.56 300 VAL B CA 1
ATOM 8292 C C . VAL B 1 300 ? 12.82 10.992 -5.836 1 97.56 300 VAL B C 1
ATOM 8294 O O . VAL B 1 300 ? 13.992 10.609 -5.863 1 97.56 300 VAL B O 1
ATOM 8297 N N . TYR B 1 301 ? 12.484 12.289 -5.816 1 97.06 301 TYR B N 1
ATOM 8298 C CA . TYR B 1 301 ? 13.5 13.336 -5.824 1 97.06 301 TYR B CA 1
ATOM 8299 C C . TYR B 1 301 ? 13.867 13.75 -4.406 1 97.06 301 TYR B C 1
ATOM 8301 O O . TYR B 1 301 ? 12.992 13.859 -3.541 1 97.06 301 TYR B O 1
ATOM 8309 N N . VAL B 1 302 ? 15.133 13.859 -4.168 1 98.06 302 VAL B N 1
ATOM 8310 C CA . VAL B 1 302 ? 15.633 14.344 -2.883 1 98.06 302 VAL B CA 1
ATOM 8311 C C . VAL B 1 302 ? 16.75 15.367 -3.111 1 98.06 302 VAL B C 1
ATOM 8313 O O . VAL B 1 302 ? 17.484 15.281 -4.102 1 98.06 302 VAL B O 1
ATOM 8316 N N . ARG B 1 303 ? 16.859 16.359 -2.246 1 96.94 303 ARG B N 1
ATOM 8317 C CA . ARG B 1 303 ? 17.938 17.328 -2.303 1 96.94 303 ARG B CA 1
ATOM 8318 C C . ARG B 1 303 ? 18.969 17.078 -1.208 1 96.94 303 ARG B C 1
ATOM 8320 O O . ARG B 1 303 ? 18.625 16.984 -0.028 1 96.94 303 ARG B O 1
ATOM 8327 N N . LEU B 1 304 ? 20.188 16.906 -1.593 1 97.88 304 LEU B N 1
ATOM 8328 C CA . LEU B 1 304 ? 21.297 16.75 -0.655 1 97.88 304 LEU B CA 1
ATOM 8329 C C . LEU B 1 304 ? 21.953 18.094 -0.37 1 97.88 304 LEU B C 1
ATOM 8331 O O . LEU B 1 304 ? 22.406 18.781 -1.293 1 97.88 304 LEU B O 1
ATOM 8335 N N . ILE B 1 305 ? 21.969 18.5 0.885 1 96.62 305 ILE B N 1
ATOM 8336 C CA . ILE B 1 305 ? 22.578 19.75 1.32 1 96.62 305 ILE B CA 1
ATOM 8337 C C . ILE B 1 305 ? 23.672 19.453 2.35 1 96.62 305 ILE B C 1
ATOM 8339 O O . ILE B 1 305 ? 23.438 18.75 3.336 1 96.62 305 ILE B O 1
ATOM 8343 N N . SER B 1 306 ? 24.828 19.922 2.123 1 96.69 306 SER B N 1
ATOM 8344 C CA . SER B 1 306 ? 25.969 19.766 3.031 1 96.69 306 SER B CA 1
ATOM 8345 C C . SER B 1 306 ? 26.828 21.016 3.045 1 96.69 306 SER B C 1
ATOM 8347 O O . SER B 1 306 ? 27.156 21.578 1.991 1 96.69 306 SER B O 1
ATOM 8349 N N . TYR B 1 307 ? 27.125 21.438 4.273 1 95.44 307 TYR B N 1
ATOM 8350 C CA . TYR B 1 307 ? 27.969 22.625 4.387 1 95.44 307 TYR B CA 1
ATOM 8351 C C . TYR B 1 307 ? 29.344 22.359 3.791 1 95.44 307 TYR B C 1
ATOM 8353 O O . TYR B 1 307 ? 29.875 23.203 3.061 1 95.44 307 TYR B O 1
ATOM 8361 N N . ASP B 1 308 ? 29.906 21.203 4.109 1 94.31 308 ASP B N 1
ATOM 8362 C CA . ASP B 1 308 ? 31.188 20.766 3.545 1 94.31 308 ASP B CA 1
ATOM 8363 C C . ASP B 1 308 ? 30.984 19.641 2.533 1 94.31 308 ASP B C 1
ATOM 8365 O O . ASP B 1 308 ? 30 18.906 2.617 1 94.31 308 ASP B O 1
ATOM 8369 N N . LEU B 1 309 ? 31.906 19.578 1.595 1 95.25 309 LEU B N 1
ATOM 8370 C CA . LEU B 1 309 ? 31.953 18.391 0.755 1 95.25 309 LEU B CA 1
ATOM 8371 C C . LEU B 1 309 ? 32.531 17.203 1.52 1 95.25 309 LEU B C 1
ATOM 8373 O O . LEU B 1 309 ? 33.688 17.266 1.98 1 95.25 309 LEU B O 1
ATOM 8377 N N . ARG B 1 310 ? 31.781 16.219 1.619 1 96.38 310 ARG B N 1
ATOM 8378 C CA . ARG B 1 310 ? 32.219 15.086 2.434 1 96.38 310 ARG B CA 1
ATOM 8379 C C . ARG B 1 310 ? 32.469 13.859 1.568 1 96.38 310 ARG B C 1
ATOM 8381 O O . ARG B 1 310 ? 32 13.797 0.422 1 96.38 310 ARG B O 1
ATOM 8388 N N . GLU B 1 311 ? 33.156 12.883 2.197 1 96 311 GLU B N 1
ATOM 8389 C CA . GLU B 1 311 ? 33.438 11.641 1.49 1 96 311 GLU B CA 1
ATOM 8390 C C . GLU B 1 311 ? 32.156 10.961 1.019 1 96 311 GLU B C 1
ATOM 8392 O O . GLU B 1 311 ? 31.203 10.844 1.78 1 96 311 GLU B O 1
ATOM 8397 N N . GLY B 1 312 ? 32.125 10.492 -0.263 1 95 312 GLY B N 1
ATOM 8398 C CA . GLY B 1 312 ? 30.984 9.828 -0.838 1 95 312 GLY B CA 1
ATOM 8399 C C . GLY B 1 312 ? 30.156 10.727 -1.734 1 95 312 GLY B C 1
ATOM 8400 O O . GLY B 1 312 ? 29.5 10.258 -2.67 1 95 312 GLY B O 1
ATOM 8401 N N . GLN B 1 313 ? 30.219 12.016 -1.491 1 95.19 313 GLN B N 1
ATOM 8402 C CA . GLN B 1 313 ? 29.312 12.961 -2.129 1 95.19 313 GLN B CA 1
ATOM 8403 C C . GLN B 1 313 ? 29.797 13.312 -3.535 1 95.19 313 GLN B C 1
ATOM 8405 O O . GLN B 1 313 ? 29.047 13.93 -4.312 1 95.19 313 GLN B O 1
ATOM 8410 N N . ASP B 1 314 ? 30.969 12.953 -3.863 1 91.38 314 ASP B N 1
ATOM 8411 C CA . ASP B 1 314 ? 31.469 13.156 -5.219 1 91.38 314 ASP B CA 1
ATOM 8412 C C . ASP B 1 314 ? 31.719 11.828 -5.922 1 91.38 314 ASP B C 1
ATOM 8414 O O . ASP B 1 314 ? 32.438 11.773 -6.914 1 91.38 314 ASP B O 1
ATOM 8418 N N . SER B 1 315 ? 31.219 10.773 -5.414 1 93.12 315 SER B N 1
ATOM 8419 C CA . SER B 1 315 ? 31.359 9.453 -6.012 1 93.12 315 SER B CA 1
ATOM 8420 C C . SER B 1 315 ? 30.625 9.359 -7.34 1 93.12 315 SER B C 1
ATOM 8422 O O . SER B 1 315 ? 29.703 10.133 -7.598 1 93.12 315 SER B O 1
ATOM 8424 N N . GLU B 1 316 ? 31.016 8.383 -8.148 1 93 316 GLU B N 1
ATOM 8425 C CA . GLU B 1 316 ? 30.344 8.141 -9.422 1 93 316 GLU B CA 1
ATOM 8426 C C . GLU B 1 316 ? 28.922 7.637 -9.211 1 93 316 GLU B C 1
ATOM 8428 O O . GLU B 1 316 ? 28.016 7.977 -9.977 1 93 316 GLU B O 1
ATOM 8433 N N . ALA B 1 317 ? 28.797 6.918 -8.203 1 93 317 ALA B N 1
ATOM 8434 C CA . ALA B 1 317 ? 27.484 6.367 -7.887 1 93 317 ALA B CA 1
ATOM 8435 C C . ALA B 1 317 ? 26.484 7.477 -7.578 1 93 317 ALA B C 1
ATOM 8437 O O . ALA B 1 317 ? 25.344 7.434 -8.031 1 93 317 ALA B O 1
ATOM 8438 N N . LEU B 1 318 ? 26.922 8.453 -6.852 1 93.62 318 LEU B N 1
ATOM 8439 C CA . LEU B 1 318 ? 26.031 9.562 -6.52 1 93.62 318 LEU B CA 1
ATOM 8440 C C . LEU B 1 318 ? 25.828 10.477 -7.719 1 93.62 318 LEU B C 1
ATOM 8442 O O . LEU B 1 318 ? 24.734 11 -7.934 1 93.62 318 LEU B O 1
ATOM 8446 N N . SER B 1 319 ? 26.844 10.695 -8.516 1 91.81 319 SER B N 1
ATOM 8447 C CA . SER B 1 319 ? 26.781 11.57 -9.68 1 91.81 319 SER B CA 1
ATOM 8448 C C . SER B 1 319 ? 25.781 11.062 -10.703 1 91.81 319 SER B C 1
ATOM 8450 O O . SER B 1 319 ? 25.156 11.852 -11.422 1 91.81 319 SER B O 1
ATOM 8452 N N . SER B 1 320 ? 25.641 9.766 -10.727 1 92.69 320 SER B N 1
ATOM 8453 C CA . SER B 1 320 ? 24.703 9.172 -11.68 1 92.69 320 SER B CA 1
ATOM 8454 C C . SER B 1 320 ? 23.266 9.469 -11.305 1 92.69 320 SER B C 1
ATOM 8456 O O . SER B 1 320 ? 22.359 9.352 -12.141 1 92.69 320 SER B O 1
ATOM 8458 N N . LEU B 1 321 ? 23.047 9.891 -10.078 1 94.75 321 LEU B N 1
ATOM 8459 C CA . LEU B 1 321 ? 21.703 10.148 -9.586 1 94.75 321 LEU B CA 1
ATOM 8460 C C . LEU B 1 321 ? 21.344 11.625 -9.719 1 94.75 321 LEU B C 1
ATOM 8462 O O . LEU B 1 321 ? 20.188 12.008 -9.539 1 94.75 321 LEU B O 1
ATOM 8466 N N . ILE B 1 322 ? 22.266 12.516 -10.039 1 92.25 322 ILE B N 1
ATOM 8467 C CA . ILE B 1 322 ? 22.078 13.961 -10.031 1 92.25 322 ILE B CA 1
ATOM 8468 C C . ILE B 1 322 ? 21.156 14.359 -11.18 1 92.25 322 ILE B C 1
ATOM 8470 O O . ILE B 1 322 ? 21.344 13.93 -12.32 1 92.25 322 ILE B O 1
ATOM 8474 N N . LYS B 1 323 ? 20.125 15.023 -10.797 1 85.75 323 LYS B N 1
ATOM 8475 C CA . LYS B 1 323 ? 19.203 15.609 -11.773 1 85.75 323 LYS B CA 1
ATOM 8476 C C . LYS B 1 323 ? 19.516 17.078 -12.008 1 85.75 323 LYS B C 1
ATOM 8478 O O . LYS B 1 323 ? 19.828 17.812 -11.062 1 85.75 323 LYS B O 1
ATOM 8483 N N . SER B 1 324 ? 19.562 17.438 -13.203 1 70.81 324 SER B N 1
ATOM 8484 C CA . SER B 1 324 ? 19.875 18.828 -13.523 1 70.81 324 SER B CA 1
ATOM 8485 C C . SER B 1 324 ? 18.797 19.781 -13.031 1 70.81 324 SER B C 1
ATOM 8487 O O . SER B 1 324 ? 17.609 19.562 -13.305 1 70.81 324 SER B O 1
ATOM 8489 N N . ASP B 1 325 ? 19.016 20.375 -11.875 1 65.5 325 ASP B N 1
ATOM 8490 C CA . ASP B 1 325 ? 18.062 21.344 -11.352 1 65.5 325 ASP B CA 1
ATOM 8491 C C . ASP B 1 325 ? 18.516 22.766 -11.609 1 65.5 325 ASP B C 1
ATOM 8493 O O . ASP B 1 325 ? 18.984 23.453 -10.688 1 65.5 325 ASP B O 1
ATOM 8497 N N . GLY B 1 326 ? 18.594 23.312 -12.664 1 57.06 326 GLY B N 1
ATOM 8498 C CA . GLY B 1 326 ? 18.969 24.688 -13 1 57.06 326 GLY B CA 1
ATOM 8499 C C . GLY B 1 326 ? 20.469 24.859 -13.211 1 57.06 326 GLY B C 1
ATOM 8500 O O . GLY B 1 326 ? 21.203 23.875 -13.273 1 57.06 326 GLY B O 1
ATOM 8501 N N . PRO B 1 327 ? 20.938 26.156 -13.398 1 48.31 327 PRO B N 1
ATOM 8502 C CA . PRO B 1 327 ? 22.344 26.422 -13.727 1 48.31 327 PRO B CA 1
ATOM 8503 C C . PRO B 1 327 ? 23.297 25.938 -12.648 1 48.31 327 PRO B C 1
ATOM 8505 O O . PRO B 1 327 ? 23 26.031 -11.453 1 48.31 327 PRO B O 1
ATOM 8508 N N . ARG B 1 328 ? 24.062 25.047 -12.984 1 46.19 328 ARG B N 1
ATOM 8509 C CA . ARG B 1 328 ? 25.078 24.453 -12.141 1 46.19 328 ARG B CA 1
ATOM 8510 C C . ARG B 1 328 ? 25.844 25.516 -11.367 1 46.19 328 ARG B C 1
ATOM 8512 O O . ARG B 1 328 ? 26.359 26.469 -11.961 1 46.19 328 ARG B O 1
ATOM 8519 N N . SER B 1 329 ? 25.344 25.812 -10.203 1 44.59 329 SER B N 1
ATOM 8520 C CA . SER B 1 329 ? 26.25 26.656 -9.445 1 44.59 329 SER B CA 1
ATOM 8521 C C . SER B 1 329 ? 27.703 26.219 -9.617 1 44.59 329 SER B C 1
ATOM 8523 O O . SER B 1 329 ? 27.969 25.031 -9.805 1 44.59 329 SER B O 1
ATOM 8525 N N . LEU B 1 330 ? 28.484 27.016 -10.102 1 40.66 330 LEU B N 1
ATOM 8526 C CA . LEU B 1 330 ? 29.938 26.875 -10.203 1 40.66 330 LEU B CA 1
ATOM 8527 C C . LEU B 1 330 ? 30.484 26.078 -9.016 1 40.66 330 LEU B C 1
ATOM 8529 O O . LEU B 1 330 ? 30.594 26.609 -7.906 1 40.66 330 LEU B O 1
ATOM 8533 N N . GLU B 1 331 ? 30 24.938 -8.812 1 47.97 331 GLU B N 1
ATOM 8534 C CA . GLU B 1 331 ? 30.609 24.172 -7.719 1 47.97 331 GLU B CA 1
ATOM 8535 C C . GLU B 1 331 ? 32.125 24.234 -7.773 1 47.97 331 GLU B C 1
ATOM 8537 O O . GLU B 1 331 ? 32.75 23.906 -8.797 1 47.97 331 GLU B O 1
ATOM 8542 N N . LEU B 1 332 ? 32.688 25.141 -7.172 1 42.81 332 LEU B N 1
ATOM 8543 C CA . LEU B 1 332 ? 34.125 25.172 -7.004 1 42.81 332 LEU B CA 1
ATOM 8544 C C . LEU B 1 332 ? 34.656 23.797 -6.637 1 42.81 332 LEU B C 1
ATOM 8546 O O . LEU B 1 332 ? 34.125 23.141 -5.742 1 42.81 332 LEU B O 1
ATOM 8550 N N . ARG B 1 333 ? 35.125 23.125 -7.5 1 49.88 333 ARG B N 1
ATOM 8551 C CA . ARG B 1 333 ? 35.781 21.859 -7.273 1 49.88 333 ARG B CA 1
ATOM 8552 C C . ARG B 1 333 ? 36.625 21.891 -6 1 49.88 333 ARG B C 1
ATOM 8554 O O . ARG B 1 333 ? 37.656 22.562 -5.949 1 49.88 333 ARG B O 1
ATOM 8561 N N . PRO B 1 334 ? 35.969 21.719 -4.863 1 55.34 334 PRO B N 1
ATOM 8562 C CA . PRO B 1 334 ? 36.75 21.797 -3.639 1 55.34 334 PRO B CA 1
ATOM 8563 C C . PRO B 1 334 ? 37.906 20.797 -3.6 1 55.34 334 PRO B C 1
ATOM 8565 O O . PRO B 1 334 ? 37.75 19.672 -4.09 1 55.34 334 PRO B O 1
ATOM 8568 N N . ARG B 1 335 ? 39.156 21.125 -3.479 1 60.38 335 ARG B N 1
ATOM 8569 C CA . ARG B 1 335 ? 40.375 20.328 -3.387 1 60.38 335 ARG B CA 1
ATOM 8570 C C . ARG B 1 335 ? 40.312 19.359 -2.219 1 60.38 335 ARG B C 1
ATOM 8572 O O . ARG B 1 335 ? 40.781 18.219 -2.326 1 60.38 335 ARG B O 1
ATOM 8579 N N . GLN B 1 336 ? 39.656 19.688 -0.933 1 76.88 336 GLN B N 1
ATOM 8580 C CA . GLN B 1 336 ? 39.812 18.781 0.2 1 76.88 336 GLN B CA 1
ATOM 8581 C C . GLN B 1 336 ? 38.438 18.266 0.665 1 76.88 336 GLN B C 1
ATOM 8583 O O . GLN B 1 336 ? 37.531 19.047 0.866 1 76.88 336 GLN B O 1
ATOM 8588 N N . GLN B 1 337 ? 38.094 16.953 0.681 1 88.19 337 GLN B N 1
ATOM 8589 C CA . GLN B 1 337 ? 36.906 16.281 1.158 1 88.19 337 GLN B CA 1
ATOM 8590 C C . GLN B 1 337 ? 36.969 16.031 2.662 1 88.19 337 GLN B C 1
ATOM 8592 O O . GLN B 1 337 ? 38 15.602 3.18 1 88.19 337 GLN B O 1
ATOM 8597 N N . ALA B 1 338 ? 36 16.578 3.377 1 94.44 338 ALA B N 1
ATOM 8598 C CA . ALA B 1 338 ? 35.844 16.25 4.793 1 94.44 338 ALA B CA 1
ATOM 8599 C C . ALA B 1 338 ? 35.438 14.797 4.984 1 94.44 338 ALA B C 1
ATOM 8601 O O . ALA B 1 338 ? 34.875 14.172 4.07 1 94.44 338 ALA B O 1
ATOM 8602 N N . PRO B 1 339 ? 35.812 14.258 6.145 1 96.06 339 PRO B N 1
ATOM 8603 C CA . PRO B 1 339 ? 35.344 12.906 6.438 1 96.06 339 PRO B CA 1
ATOM 8604 C C . PRO B 1 339 ? 33.812 12.828 6.578 1 96.06 339 PRO B C 1
ATOM 8606 O O . PRO B 1 339 ? 33.188 13.852 6.812 1 96.06 339 PRO B O 1
ATOM 8609 N N . ARG B 1 340 ? 33.312 11.656 6.441 1 97.56 340 ARG B N 1
ATOM 8610 C CA . ARG B 1 340 ? 31.891 11.43 6.621 1 97.56 340 ARG B CA 1
ATOM 8611 C C . ARG B 1 340 ? 31.453 11.836 8.023 1 97.56 340 ARG B C 1
ATOM 8613 O O . ARG B 1 340 ? 32.156 11.625 8.992 1 97.56 340 ARG B O 1
ATOM 8620 N N . SER B 1 341 ? 30.281 12.469 8.117 1 97.44 341 SER B N 1
ATOM 8621 C CA . SER B 1 341 ? 29.688 12.812 9.398 1 97.44 341 SER B CA 1
ATOM 8622 C C . SER B 1 341 ? 29.047 11.594 10.062 1 97.44 341 SER B C 1
ATOM 8624 O O . SER B 1 341 ? 28.469 10.75 9.383 1 97.44 341 SER B O 1
ATOM 8626 N N . PRO B 1 342 ? 29.156 11.492 11.344 1 97.38 342 PRO B N 1
ATOM 8627 C CA . PRO B 1 342 ? 28.438 10.406 12.016 1 97.38 342 PRO B CA 1
ATOM 8628 C C . PRO B 1 342 ? 26.922 10.586 11.969 1 97.38 342 PRO B C 1
ATOM 8630 O O . PRO B 1 342 ? 26.188 9.633 12.203 1 97.38 342 PRO B O 1
ATOM 8633 N N . ALA B 1 343 ? 26.531 11.828 11.648 1 97.75 343 ALA B N 1
ATOM 8634 C CA . ALA B 1 343 ? 25.109 12.164 11.742 1 97.75 343 ALA B CA 1
ATOM 8635 C C . ALA B 1 343 ? 24.531 12.398 10.352 1 97.75 343 ALA B C 1
ATOM 8637 O O . ALA B 1 343 ? 25.234 12.805 9.43 1 97.75 343 ALA B O 1
ATOM 8638 N N . LEU B 1 344 ? 23.234 12.109 10.164 1 98.56 344 LEU B N 1
ATOM 8639 C CA . LEU B 1 344 ? 22.438 12.398 8.977 1 98.56 344 LEU B CA 1
ATOM 8640 C C . LEU B 1 344 ? 21.078 12.938 9.359 1 98.56 344 LEU B C 1
ATOM 8642 O O . LEU B 1 344 ? 20.422 12.414 10.266 1 98.56 344 LEU B O 1
ATOM 8646 N N . VAL B 1 345 ? 20.703 14.039 8.742 1 98.81 345 VAL B N 1
ATOM 8647 C CA . VAL B 1 345 ? 19.359 14.57 8.938 1 98.81 345 VAL B CA 1
ATOM 8648 C C . VAL B 1 345 ? 18.516 14.32 7.68 1 98.81 345 VAL B C 1
ATOM 8650 O O . VAL B 1 345 ? 18.922 14.68 6.574 1 98.81 345 VAL B O 1
ATOM 8653 N N . ILE B 1 346 ? 17.453 13.648 7.828 1 98.94 346 ILE B N 1
ATOM 8654 C CA . ILE B 1 346 ? 16.484 13.477 6.754 1 98.94 346 ILE B CA 1
ATOM 8655 C C . ILE B 1 346 ? 15.289 14.406 6.992 1 98.94 346 ILE B C 1
ATOM 8657 O O . ILE B 1 346 ? 14.617 14.32 8.023 1 98.94 346 ILE B O 1
ATOM 8661 N N . HIS B 1 347 ? 15.062 15.266 6.051 1 98.88 347 HIS B N 1
ATOM 8662 C CA . HIS B 1 347 ? 14.094 16.344 6.195 1 98.88 347 HIS B CA 1
ATOM 8663 C C . HIS B 1 347 ? 12.891 16.125 5.289 1 98.88 347 HIS B C 1
ATOM 8665 O O . HIS B 1 347 ? 13.039 15.695 4.145 1 98.88 347 HIS B O 1
ATOM 8671 N N . ILE B 1 348 ? 11.703 16.344 5.82 1 98.81 348 ILE B N 1
ATOM 8672 C CA . ILE B 1 348 ? 10.461 16.344 5.051 1 98.81 348 ILE B CA 1
ATOM 8673 C C . ILE B 1 348 ? 9.773 17.703 5.188 1 98.81 348 ILE B C 1
ATOM 8675 O O . ILE B 1 348 ? 9.414 18.109 6.297 1 98.81 348 ILE B O 1
ATOM 8679 N N . HIS B 1 349 ? 9.594 18.359 4.109 1 97.19 349 HIS B N 1
ATOM 8680 C CA . HIS B 1 349 ? 9.117 19.75 4.133 1 97.19 349 HIS B CA 1
ATOM 8681 C C . HIS B 1 349 ? 7.609 19.797 4.383 1 97.19 349 HIS B C 1
ATOM 8683 O O . HIS B 1 349 ? 6.895 18.844 4.105 1 97.19 349 HIS B O 1
ATOM 8689 N N . GLY B 1 350 ? 7.191 20.984 4.871 1 96.69 350 GLY B N 1
ATOM 8690 C CA . GLY B 1 350 ? 5.766 21.266 4.98 1 96.69 350 GLY B CA 1
ATOM 8691 C C . GLY B 1 350 ? 5.145 21.719 3.672 1 96.69 350 GLY B C 1
ATOM 8692 O O . GLY B 1 350 ? 5.703 21.469 2.598 1 96.69 350 GLY B O 1
ATOM 8693 N N . GLY B 1 351 ? 3.936 22.219 3.777 1 94.38 351 GLY B N 1
ATOM 8694 C CA . GLY B 1 351 ? 3.232 22.688 2.59 1 94.38 351 GLY B CA 1
ATOM 8695 C C . GLY B 1 351 ? 1.842 22.094 2.453 1 94.38 351 GLY B C 1
ATOM 8696 O O . GLY B 1 351 ? 1.302 22.016 1.348 1 94.38 351 GLY B O 1
ATOM 8697 N N . GLY B 1 352 ? 1.312 21.641 3.51 1 95.62 352 GLY B N 1
ATOM 8698 C CA . GLY B 1 352 ? -0.064 21.172 3.531 1 95.62 352 GLY B CA 1
ATOM 8699 C C . GLY B 1 352 ? -0.288 19.938 2.666 1 95.62 352 GLY B C 1
ATOM 8700 O O . GLY B 1 352 ? -1.406 19.688 2.213 1 95.62 352 GLY B O 1
ATOM 8701 N N . PHE B 1 353 ? 0.763 19.281 2.246 1 96.44 353 PHE B N 1
ATOM 8702 C CA . PHE B 1 353 ? 0.735 18.109 1.376 1 96.44 353 PHE B CA 1
ATOM 8703 C C . PHE B 1 353 ? 0.476 18.516 -0.07 1 96.44 353 PHE B C 1
ATOM 8705 O O . PHE B 1 353 ? 0.388 17.656 -0.954 1 96.44 353 PHE B O 1
ATOM 8712 N N . VAL B 1 354 ? 0.353 19.828 -0.379 1 94.19 354 VAL B N 1
ATOM 8713 C CA . VAL B 1 354 ? -0.182 20.219 -1.682 1 94.19 354 VAL B CA 1
ATOM 8714 C C . VAL B 1 354 ? 0.821 21.109 -2.41 1 94.19 354 VAL B C 1
ATOM 8716 O O . VAL B 1 354 ? 0.729 21.297 -3.627 1 94.19 354 VAL B O 1
ATOM 8719 N N . ALA B 1 355 ? 1.798 21.609 -1.606 1 91.88 355 ALA B N 1
ATOM 8720 C CA . ALA B 1 355 ? 2.637 22.594 -2.287 1 91.88 355 ALA B CA 1
ATOM 8721 C C . ALA B 1 355 ? 4.078 22.531 -1.792 1 91.88 355 ALA B C 1
ATOM 8723 O O . ALA B 1 355 ? 4.359 21.906 -0.765 1 91.88 355 ALA B O 1
ATOM 8724 N N . GLN B 1 356 ? 4.969 23.109 -2.58 1 90.94 356 GLN B N 1
ATOM 8725 C CA . GLN B 1 356 ? 6.359 23.406 -2.254 1 90.94 356 GLN B CA 1
ATOM 8726 C C . GLN B 1 356 ? 7.254 22.188 -2.484 1 90.94 356 GLN B C 1
ATOM 8728 O O . GLN B 1 356 ? 6.781 21.141 -2.938 1 90.94 356 GLN B O 1
ATOM 8733 N N . THR B 1 357 ? 8.5 22.422 -2.412 1 92.31 357 THR B N 1
ATOM 8734 C CA . THR B 1 357 ? 9.586 21.453 -2.541 1 92.31 357 THR B CA 1
ATOM 8735 C C . THR B 1 357 ? 10.742 21.812 -1.606 1 92.31 357 THR B C 1
ATOM 8737 O O . THR B 1 357 ? 10.641 22.75 -0.814 1 92.31 357 THR B O 1
ATOM 8740 N N . SER B 1 358 ? 11.773 21.062 -1.724 1 91.62 358 SER B N 1
ATOM 8741 C CA . SER B 1 358 ? 12.977 21.344 -0.936 1 91.62 358 SER B CA 1
ATOM 8742 C C . SER B 1 358 ? 13.57 22.688 -1.289 1 91.62 358 SER B C 1
ATOM 8744 O O . SER B 1 358 ? 14.242 23.312 -0.464 1 91.62 358 SER B O 1
ATOM 8746 N N . LYS B 1 359 ? 13.312 23.234 -2.428 1 87.38 359 LYS B N 1
ATOM 8747 C CA . LYS B 1 359 ? 13.891 24.5 -2.891 1 87.38 359 LYS B CA 1
ATOM 8748 C C . LYS B 1 359 ? 13.422 25.656 -2.029 1 87.38 359 LYS B C 1
ATOM 8750 O O . LYS B 1 359 ? 14.211 26.531 -1.663 1 87.38 359 LYS B O 1
ATOM 8755 N N . SER B 1 360 ? 12.148 25.703 -1.704 1 86.38 360 SER B N 1
ATOM 8756 C CA . SER B 1 360 ? 11.594 26.781 -0.903 1 86.38 360 SER B CA 1
ATOM 8757 C C . SER B 1 360 ? 12.07 26.703 0.544 1 86.38 360 SER B C 1
ATOM 8759 O O . SER B 1 360 ? 11.992 27.688 1.285 1 86.38 360 SER B O 1
ATOM 8761 N N . HIS B 1 361 ? 12.602 25.625 0.94 1 91.06 361 HIS B N 1
ATOM 8762 C CA . HIS B 1 361 ? 13.031 25.422 2.318 1 91.06 361 HIS B CA 1
ATOM 8763 C C . HIS B 1 361 ? 14.547 25.469 2.438 1 91.06 361 HIS B C 1
ATOM 8765 O O . HIS B 1 361 ? 15.094 25.359 3.537 1 91.06 361 HIS B O 1
ATOM 8771 N N . GLU B 1 362 ? 15.234 25.703 1.363 1 89.94 362 GLU B N 1
ATOM 8772 C CA . GLU B 1 362 ? 16.688 25.656 1.297 1 89.94 362 GLU B CA 1
ATOM 8773 C C . GLU B 1 362 ? 17.312 26.672 2.244 1 89.94 362 GLU B C 1
ATOM 8775 O O . GLU B 1 362 ? 18.344 26.391 2.873 1 89.94 362 GLU B O 1
ATOM 8780 N N . PRO B 1 363 ? 16.75 27.859 2.402 1 86.75 363 PRO B N 1
ATOM 8781 C CA . PRO B 1 363 ? 17.422 28.875 3.221 1 86.75 363 PRO B CA 1
ATOM 8782 C C . PRO B 1 363 ? 17.641 28.422 4.66 1 86.75 363 PRO B C 1
ATOM 8784 O O . PRO B 1 363 ? 18.766 28.516 5.168 1 86.75 363 PRO B O 1
ATOM 8787 N N . TYR B 1 364 ? 16.625 27.875 5.328 1 91 364 TYR B N 1
ATOM 8788 C CA . TYR B 1 364 ? 16.891 27.469 6.707 1 91 364 TYR B CA 1
ATOM 8789 C C . TYR B 1 364 ? 17.609 26.125 6.754 1 91 364 TYR B C 1
ATOM 8791 O O . TYR B 1 364 ? 18.297 25.812 7.723 1 91 364 TYR B O 1
ATOM 8799 N N . LEU B 1 365 ? 17.5 25.328 5.703 1 94.94 365 LEU B N 1
ATOM 8800 C CA . LEU B 1 365 ? 18.188 24.047 5.672 1 94.94 365 LEU B CA 1
ATOM 8801 C C . LEU B 1 365 ? 19.688 24.234 5.535 1 94.94 365 LEU B C 1
ATOM 8803 O O . LEU B 1 365 ? 20.484 23.484 6.098 1 94.94 365 LEU B O 1
ATOM 8807 N N . LYS B 1 366 ? 20.109 25.219 4.711 1 93.56 366 LYS B N 1
ATOM 8808 C CA . LYS B 1 366 ? 21.516 25.562 4.598 1 93.56 366 LYS B CA 1
ATOM 8809 C C . LYS B 1 366 ? 22.094 25.984 5.941 1 93.56 366 LYS B C 1
ATOM 8811 O O . LYS B 1 366 ? 23.203 25.578 6.312 1 93.56 366 LYS B O 1
ATOM 8816 N N . SER B 1 367 ? 21.266 26.766 6.637 1 93.06 367 SER B N 1
ATOM 8817 C CA . SER B 1 367 ? 21.672 27.188 7.973 1 93.06 367 SER B CA 1
ATOM 8818 C C . SER B 1 367 ? 21.781 26 8.922 1 93.06 367 SER B C 1
ATOM 8820 O O . SER B 1 367 ? 22.703 25.938 9.75 1 93.06 367 SER B O 1
ATOM 8822 N N . TRP B 1 368 ? 20.844 25.078 8.852 1 96.31 368 TRP B N 1
ATOM 8823 C CA . TRP B 1 368 ? 20.875 23.859 9.664 1 96.31 368 TRP B CA 1
ATOM 8824 C C . TRP B 1 368 ? 22.141 23.047 9.383 1 96.31 368 TRP B C 1
ATOM 8826 O O . TRP B 1 368 ? 22.797 22.562 10.305 1 96.31 368 TRP B O 1
ATOM 8836 N N . ALA B 1 369 ? 22.453 22.875 8.078 1 96.62 369 ALA B N 1
ATOM 8837 C CA . ALA B 1 369 ? 23.625 22.078 7.68 1 96.62 369 ALA B CA 1
ATOM 8838 C C . ALA B 1 369 ? 24.906 22.656 8.258 1 96.62 369 ALA B C 1
ATOM 8840 O O . ALA B 1 369 ? 25.781 21.922 8.703 1 96.62 369 ALA B O 1
ATOM 8841 N N . GLN B 1 370 ? 25 23.922 8.258 1 95.06 370 GLN B N 1
ATOM 8842 C CA . GLN B 1 370 ? 26.172 24.609 8.797 1 95.06 370 GLN B CA 1
ATOM 8843 C C . GLN B 1 370 ? 26.266 24.438 10.312 1 95.06 370 GLN B C 1
ATOM 8845 O O . GLN B 1 370 ? 27.312 24.047 10.828 1 95.06 370 GLN B O 1
ATOM 8850 N N . GLU B 1 371 ? 25.188 24.688 10.977 1 95.19 371 GLU B N 1
ATOM 8851 C CA . GLU B 1 371 ? 25.172 24.672 12.438 1 95.19 371 GLU B CA 1
ATOM 8852 C C . GLU B 1 371 ? 25.359 23.25 12.984 1 95.19 371 GLU B C 1
ATOM 8854 O O . GLU B 1 371 ? 26 23.062 14.016 1 95.19 371 GLU B O 1
ATOM 8859 N N . LEU B 1 372 ? 24.812 22.281 12.297 1 96.81 372 LEU B N 1
ATOM 8860 C CA . LEU B 1 372 ? 24.828 20.906 12.773 1 96.81 372 LEU B CA 1
ATOM 8861 C C . LEU B 1 372 ? 26.094 20.172 12.305 1 96.81 372 LEU B C 1
ATOM 8863 O O . LEU B 1 372 ? 26.484 19.172 12.898 1 96.81 372 LEU B O 1
ATOM 8867 N N . GLY B 1 373 ? 26.688 20.625 11.219 1 95.81 373 GLY B N 1
ATOM 8868 C CA . GLY B 1 373 ? 27.828 19.938 10.641 1 95.81 373 GLY B CA 1
ATOM 8869 C C . GLY B 1 373 ? 27.469 18.562 10.086 1 95.81 373 GLY B C 1
ATOM 8870 O O . GLY B 1 373 ? 28.266 17.641 10.172 1 95.81 373 GLY B O 1
ATOM 8871 N N . ALA B 1 374 ? 26.281 18.406 9.695 1 97.38 374 ALA B N 1
ATOM 8872 C CA . ALA B 1 374 ? 25.797 17.125 9.164 1 97.38 374 ALA B CA 1
ATOM 8873 C C . ALA B 1 374 ? 25.078 17.328 7.832 1 97.38 374 ALA B C 1
ATOM 8875 O O . ALA B 1 374 ? 24.422 18.344 7.617 1 97.38 374 ALA B O 1
ATOM 8876 N N . PRO B 1 375 ? 25.219 16.344 6.887 1 98.38 375 PRO B N 1
ATOM 8877 C CA . PRO B 1 375 ? 24.438 16.438 5.652 1 98.38 375 PRO B CA 1
ATOM 8878 C C . PRO B 1 375 ? 22.938 16.312 5.895 1 98.38 375 PRO B C 1
ATOM 8880 O O . PRO B 1 375 ? 22.516 15.617 6.828 1 98.38 375 PRO B O 1
ATOM 8883 N N . ILE B 1 376 ? 22.203 17.016 5.074 1 98.69 376 ILE B N 1
ATOM 8884 C CA . ILE B 1 376 ? 20.75 16.984 5.133 1 98.69 376 ILE B CA 1
ATOM 8885 C C . ILE B 1 376 ? 20.188 16.469 3.809 1 98.69 376 ILE B C 1
ATOM 8887 O O . ILE B 1 376 ? 20.594 16.922 2.736 1 98.69 376 ILE B O 1
ATOM 8891 N N . VAL B 1 377 ? 19.312 15.477 3.861 1 98.75 377 VAL B N 1
ATOM 8892 C CA . VAL B 1 377 ? 18.562 14.984 2.707 1 98.75 377 VAL B CA 1
ATOM 8893 C C . VAL B 1 377 ? 17.109 15.414 2.818 1 98.75 377 VAL B C 1
ATOM 8895 O O . VAL B 1 377 ? 16.375 14.938 3.691 1 98.75 377 VAL B O 1
ATOM 8898 N N . SER B 1 378 ? 16.703 16.344 1.978 1 98.62 378 SER B N 1
ATOM 8899 C CA . SER B 1 378 ? 15.32 16.828 1.975 1 98.62 378 SER B CA 1
ATOM 8900 C C . SER B 1 378 ? 14.5 16.172 0.873 1 98.62 378 SER B C 1
ATOM 8902 O O . SER B 1 378 ? 14.875 16.219 -0.301 1 98.62 378 SER B O 1
ATOM 8904 N N . ILE B 1 379 ? 13.344 15.609 1.203 1 98.75 379 ILE B N 1
ATOM 8905 C CA . ILE B 1 379 ? 12.57 14.781 0.28 1 98.75 379 ILE B CA 1
ATOM 8906 C C . ILE B 1 379 ? 11.531 15.641 -0.435 1 98.75 379 ILE B C 1
ATOM 8908 O O . ILE B 1 379 ? 10.773 16.375 0.207 1 98.75 379 ILE B O 1
ATOM 8912 N N . ASP B 1 380 ? 11.5 15.562 -1.726 1 97.75 380 ASP B N 1
ATOM 8913 C CA . ASP B 1 380 ? 10.492 16.203 -2.555 1 97.75 380 ASP B CA 1
ATOM 8914 C C . ASP B 1 380 ? 9.383 15.227 -2.932 1 97.75 380 ASP B C 1
ATOM 8916 O O . ASP B 1 380 ? 9.328 14.75 -4.066 1 97.75 380 ASP B O 1
ATOM 8920 N N . TYR B 1 381 ? 8.516 14.977 -2.014 1 97.81 381 TYR B N 1
ATOM 8921 C CA . TYR B 1 381 ? 7.445 14.008 -2.246 1 97.81 381 TYR B CA 1
ATOM 8922 C C . TYR B 1 381 ? 6.387 14.578 -3.18 1 97.81 381 TYR B C 1
ATOM 8924 O O . TYR B 1 381 ? 6.27 15.797 -3.326 1 97.81 381 TYR B O 1
ATOM 8932 N N . SER B 1 382 ? 5.617 13.695 -3.818 1 96.12 382 SER B N 1
ATOM 8933 C CA . SER B 1 382 ? 4.535 14.094 -4.715 1 96.12 382 SER B CA 1
ATOM 8934 C C . SER B 1 382 ? 3.395 14.75 -3.945 1 96.12 382 SER B C 1
ATOM 8936 O O . SER B 1 382 ? 3.129 14.391 -2.795 1 96.12 382 SER B O 1
ATOM 8938 N N . LEU B 1 383 ? 2.705 15.633 -4.629 1 95.19 383 LEU B N 1
ATOM 8939 C CA . LEU B 1 383 ? 1.757 16.5 -3.932 1 95.19 383 LEU B CA 1
ATOM 8940 C C . LEU B 1 383 ? 0.323 16.156 -4.32 1 95.19 383 LEU B C 1
ATOM 8942 O O . LEU B 1 383 ? 0.067 15.719 -5.445 1 95.19 383 LEU B O 1
ATOM 8946 N N . ALA B 1 384 ? -0.592 16.234 -3.418 1 93.69 384 ALA B N 1
ATOM 8947 C CA . ALA B 1 384 ? -2.029 16.188 -3.67 1 93.69 384 ALA B CA 1
ATOM 8948 C C . ALA B 1 384 ? -2.514 17.484 -4.328 1 93.69 384 ALA B C 1
ATOM 8950 O O . ALA B 1 384 ? -1.896 18.531 -4.172 1 93.69 384 ALA B O 1
ATOM 8951 N N . PRO B 1 385 ? -3.562 17.594 -5.02 1 92.44 385 PRO B N 1
ATOM 8952 C CA . PRO B 1 385 ? -4.516 16.5 -5.199 1 92.44 385 PRO B CA 1
ATOM 8953 C C . PRO B 1 385 ? -4.078 15.5 -6.273 1 92.44 385 PRO B C 1
ATOM 8955 O O . PRO B 1 385 ? -4.707 14.461 -6.449 1 92.44 385 PRO B O 1
ATOM 8958 N N . GLU B 1 386 ? -2.965 15.742 -7.031 1 91.06 386 GLU B N 1
ATOM 8959 C CA . GLU B 1 386 ? -2.51 14.852 -8.094 1 91.06 386 GLU B CA 1
ATOM 8960 C C . GLU B 1 386 ? -2.09 13.492 -7.531 1 91.06 386 GLU B C 1
ATOM 8962 O O . GLU B 1 386 ? -2.291 12.461 -8.172 1 91.06 386 GLU B O 1
ATOM 8967 N N . ALA B 1 387 ? -1.508 13.523 -6.359 1 93.69 387 ALA B N 1
ATOM 8968 C CA . ALA B 1 387 ? -1.058 12.312 -5.676 1 93.69 387 ALA B CA 1
ATOM 8969 C C . ALA B 1 387 ? -1.527 12.289 -4.223 1 93.69 387 ALA B C 1
ATOM 8971 O O . ALA B 1 387 ? -0.759 12.609 -3.312 1 93.69 387 ALA B O 1
ATOM 8972 N N . PRO B 1 388 ? -2.74 11.906 -3.99 1 94.12 388 PRO B N 1
ATOM 8973 C CA . PRO B 1 388 ? -3.26 11.875 -2.621 1 94.12 388 PRO B CA 1
ATOM 8974 C C . PRO B 1 388 ? -2.621 10.781 -1.772 1 94.12 388 PRO B C 1
ATOM 8976 O O . PRO B 1 388 ? -1.64 10.164 -2.191 1 94.12 388 PRO B O 1
ATOM 8979 N N . PHE B 1 389 ? -3.066 10.617 -0.551 1 95.31 389 PHE B N 1
ATOM 8980 C CA . PHE B 1 389 ? -2.619 9.57 0.363 1 95.31 389 PHE B CA 1
ATOM 8981 C C . PHE B 1 389 ? -2.826 8.195 -0.249 1 95.31 389 PHE B C 1
ATOM 8983 O O . PHE B 1 389 ? -3.863 7.926 -0.858 1 95.31 389 PHE B O 1
ATOM 8990 N N . PRO B 1 390 ? -1.831 7.336 -0.215 1 96.25 390 PRO B N 1
ATOM 8991 C CA . PRO B 1 390 ? -0.625 7.359 0.617 1 96.25 390 PRO B CA 1
ATOM 8992 C C . PRO B 1 390 ? 0.646 7.609 -0.194 1 96.25 390 PRO B C 1
ATOM 8994 O O . PRO B 1 390 ? 1.733 7.195 0.216 1 96.25 390 PRO B O 1
ATOM 8997 N N . ARG B 1 391 ? 0.568 8.242 -1.35 1 97.25 391 ARG B N 1
ATOM 8998 C CA . ARG B 1 391 ? 1.712 8.383 -2.244 1 97.25 391 ARG B CA 1
ATOM 8999 C C . ARG B 1 391 ? 2.861 9.109 -1.55 1 97.25 391 ARG B C 1
ATOM 9001 O O . ARG B 1 391 ? 4.004 8.641 -1.581 1 97.25 391 ARG B O 1
ATOM 9008 N N . ALA B 1 392 ? 2.527 10.219 -0.933 1 98.25 392 ALA B N 1
ATOM 9009 C CA . ALA B 1 392 ? 3.564 10.984 -0.244 1 98.25 392 ALA B CA 1
ATOM 9010 C C . ALA B 1 392 ? 4.254 10.133 0.821 1 98.25 392 ALA B C 1
ATOM 9012 O O . ALA B 1 392 ? 5.48 10.148 0.935 1 98.25 392 ALA B O 1
ATOM 9013 N N . LEU B 1 393 ? 3.469 9.414 1.603 1 98.25 393 LEU B N 1
ATOM 9014 C CA . LEU B 1 393 ? 4.023 8.539 2.633 1 98.25 393 LEU B CA 1
ATOM 9015 C C . LEU B 1 393 ? 4.926 7.477 2.016 1 98.25 393 LEU B C 1
ATOM 9017 O O . LEU B 1 393 ? 6.02 7.219 2.52 1 98.25 393 LEU B O 1
ATOM 9021 N N . GLU B 1 394 ? 4.457 6.859 0.899 1 97.75 394 GLU B N 1
ATOM 9022 C CA . GLU B 1 394 ? 5.238 5.824 0.226 1 97.75 394 GLU B CA 1
ATOM 9023 C C . GLU B 1 394 ? 6.582 6.375 -0.247 1 97.75 394 GLU B C 1
ATOM 9025 O O . GLU B 1 394 ? 7.613 5.715 -0.097 1 97.75 394 GLU B O 1
ATOM 9030 N N . GLU B 1 395 ? 6.555 7.531 -0.786 1 98.62 395 GLU B N 1
ATOM 9031 C CA . GLU B 1 395 ? 7.773 8.133 -1.319 1 98.62 395 GLU B CA 1
ATOM 9032 C C . GLU B 1 395 ? 8.734 8.516 -0.199 1 98.62 395 GLU B C 1
ATOM 9034 O O . GLU B 1 395 ? 9.945 8.281 -0.305 1 98.62 395 GLU B O 1
ATOM 9039 N N . CYS B 1 396 ? 8.188 9.086 0.86 1 98.81 396 CYS B N 1
ATOM 9040 C CA . CYS B 1 396 ? 9.023 9.477 1.984 1 98.81 396 CYS B CA 1
ATOM 9041 C C . CYS B 1 396 ? 9.641 8.258 2.66 1 98.81 396 CYS B C 1
ATOM 9043 O O . CYS B 1 396 ? 10.805 8.273 3.047 1 98.81 396 CYS B O 1
ATOM 9045 N N . PHE B 1 397 ? 8.844 7.207 2.855 1 98.69 397 PHE B N 1
ATOM 9046 C CA . PHE B 1 397 ? 9.352 5.973 3.441 1 98.69 397 PHE B CA 1
ATOM 9047 C C . PHE B 1 397 ? 10.438 5.363 2.568 1 98.69 397 PHE B C 1
ATOM 9049 O O . PHE B 1 397 ? 11.5 4.969 3.07 1 98.69 397 PHE B O 1
ATOM 9056 N N . PHE B 1 398 ? 10.211 5.316 1.216 1 98.5 398 PHE B N 1
ATOM 9057 C CA . PHE B 1 398 ? 11.172 4.777 0.263 1 98.5 398 PHE B CA 1
ATOM 9058 C C . PHE B 1 398 ? 12.484 5.559 0.32 1 98.5 398 PHE B C 1
ATOM 9060 O O . PHE B 1 398 ? 13.562 4.965 0.376 1 98.5 398 PHE B O 1
ATOM 9067 N N . ALA B 1 399 ? 12.391 6.871 0.327 1 98.81 399 ALA B N 1
ATOM 9068 C CA . ALA B 1 399 ? 13.57 7.738 0.381 1 98.81 399 ALA B CA 1
ATOM 9069 C C . ALA B 1 399 ? 14.305 7.582 1.707 1 98.81 399 ALA B C 1
ATOM 9071 O O . ALA B 1 399 ? 15.539 7.609 1.746 1 98.81 399 ALA B O 1
ATOM 9072 N N . TYR B 1 400 ? 13.547 7.457 2.826 1 98.81 400 TYR B N 1
ATOM 9073 C CA . TYR B 1 400 ? 14.156 7.223 4.133 1 98.81 400 TYR B CA 1
ATOM 9074 C C . TYR B 1 400 ? 15 5.957 4.129 1 98.81 400 TYR B C 1
ATOM 9076 O O . TYR B 1 400 ? 16.156 5.98 4.539 1 98.81 400 TYR B O 1
ATOM 9084 N N . CYS B 1 401 ? 14.398 4.875 3.658 1 98.56 401 CYS B N 1
ATOM 9085 C CA . CYS B 1 401 ? 15.086 3.592 3.619 1 98.56 401 CYS B CA 1
ATOM 9086 C C . CYS B 1 401 ? 16.312 3.656 2.705 1 98.56 401 CYS B C 1
ATOM 9088 O O . CYS B 1 401 ? 17.359 3.113 3.033 1 98.56 401 CYS B O 1
ATOM 9090 N N . TRP B 1 402 ? 16.156 4.27 1.539 1 98.44 402 TRP B N 1
ATOM 9091 C CA . TRP B 1 402 ? 17.266 4.414 0.609 1 98.44 402 TRP B CA 1
ATOM 9092 C C . TRP B 1 402 ? 18.422 5.18 1.255 1 98.44 402 TRP B C 1
ATOM 9094 O O . TRP B 1 402 ? 19.578 4.809 1.105 1 98.44 402 TRP B O 1
ATOM 9104 N N . ALA B 1 403 ? 18.078 6.277 1.965 1 98.62 403 ALA B N 1
ATOM 9105 C CA . ALA B 1 403 ? 19.094 7.094 2.625 1 98.62 403 ALA B CA 1
ATOM 9106 C C . ALA B 1 403 ? 19.828 6.293 3.699 1 98.62 403 ALA B C 1
ATOM 9108 O O . ALA B 1 403 ? 21.047 6.41 3.846 1 98.62 403 ALA B O 1
ATOM 9109 N N . VAL B 1 404 ? 19.094 5.555 4.465 1 98 404 VAL B N 1
ATOM 9110 C CA . VAL B 1 404 ? 19.672 4.734 5.52 1 98 404 VAL B CA 1
ATOM 9111 C C . VAL B 1 404 ? 20.625 3.707 4.914 1 98 404 VAL B C 1
ATOM 9113 O O . VAL B 1 404 ? 21.734 3.492 5.426 1 98 404 VAL B O 1
ATOM 9116 N N . LYS B 1 405 ? 20.203 3.107 3.836 1 97 405 LYS B N 1
ATOM 9117 C CA . LYS B 1 405 ? 21 2.076 3.174 1 97 405 LYS B CA 1
ATOM 9118 C C . LYS B 1 405 ? 22.25 2.672 2.535 1 97 405 LYS B C 1
ATOM 9120 O O . LYS B 1 405 ? 23.297 2.029 2.502 1 97 405 LYS B O 1
ATOM 9125 N N . HIS B 1 406 ? 22.203 3.914 2.057 1 97.56 406 HIS B N 1
ATOM 9126 C CA . HIS B 1 406 ? 23.281 4.508 1.274 1 97.56 406 HIS B CA 1
ATOM 9127 C C . HIS B 1 406 ? 23.875 5.715 1.987 1 97.56 406 HIS B C 1
ATOM 9129 O O . HIS B 1 406 ? 24.234 6.711 1.346 1 97.56 406 HIS B O 1
ATOM 9135 N N . CYS B 1 407 ? 23.953 5.695 3.293 1 97.12 407 CYS B N 1
ATOM 9136 C CA . CYS B 1 407 ? 24.469 6.793 4.098 1 97.12 407 CYS B CA 1
ATOM 9137 C C . CYS B 1 407 ? 25.859 7.215 3.619 1 97.12 407 CYS B C 1
ATOM 9139 O O . CYS B 1 407 ? 26.172 8.406 3.58 1 97.12 407 CYS B O 1
ATOM 9141 N N . ALA B 1 408 ? 26.625 6.246 3.189 1 96.81 408 ALA B N 1
ATOM 9142 C CA . ALA B 1 408 ? 28 6.512 2.801 1 96.81 408 ALA B CA 1
ATOM 9143 C C . ALA B 1 408 ? 28.062 7.434 1.584 1 96.81 408 ALA B C 1
ATOM 9145 O O . ALA B 1 408 ? 28.938 8.297 1.495 1 96.81 408 ALA B O 1
ATOM 9146 N N . LEU B 1 409 ? 27.141 7.254 0.682 1 97.25 409 LEU B N 1
ATOM 9147 C CA . LEU B 1 409 ? 27.078 8.086 -0.515 1 97.25 409 LEU B CA 1
ATOM 9148 C C . LEU B 1 409 ? 26.688 9.516 -0.16 1 97.25 409 LEU B C 1
ATOM 9150 O O . LEU B 1 409 ? 27.031 10.453 -0.881 1 97.25 409 LEU B O 1
ATOM 9154 N N . LEU B 1 410 ? 26 9.68 0.989 1 98.12 410 LEU B N 1
ATOM 9155 C CA . LEU B 1 410 ? 25.422 10.961 1.365 1 98.12 410 LEU B CA 1
ATOM 9156 C C . LEU B 1 410 ? 26.375 11.758 2.244 1 98.12 410 LEU B C 1
ATOM 9158 O O . LEU B 1 410 ? 26.078 12.891 2.625 1 98.12 410 LEU B O 1
ATOM 9162 N N . GLY B 1 411 ? 27.5 11.164 2.561 1 97.81 411 GLY B N 1
ATOM 9163 C CA . GLY B 1 411 ? 28.5 11.844 3.379 1 97.81 411 GLY B CA 1
ATOM 9164 C C . GLY B 1 411 ? 28.328 11.578 4.863 1 97.81 411 GLY B C 1
ATOM 9165 O O . GLY B 1 411 ? 28.734 12.391 5.695 1 97.81 411 GLY B O 1
ATOM 9166 N N . SER B 1 412 ? 27.672 10.484 5.238 1 98.19 412 SER B N 1
ATOM 9167 C CA . SER B 1 412 ? 27.406 10.141 6.629 1 98.19 412 SER B CA 1
ATOM 9168 C C . SER B 1 412 ? 27.703 8.672 6.902 1 98.19 412 SER B C 1
ATOM 9170 O O . SER B 1 412 ? 27.609 7.836 6.004 1 98.19 412 SER B O 1
ATOM 9172 N N . THR B 1 413 ? 28.125 8.367 8.141 1 97.44 413 THR B N 1
ATOM 9173 C CA . THR B 1 413 ? 28.312 6.984 8.555 1 97.44 413 THR B CA 1
ATOM 9174 C C . THR B 1 413 ? 27 6.383 9.047 1 97.44 413 THR B C 1
ATOM 9176 O O . THR B 1 413 ? 26.891 5.164 9.18 1 97.44 413 THR B O 1
ATOM 9179 N N . GLY B 1 414 ? 26.031 7.285 9.289 1 96.94 414 GLY B N 1
ATOM 9180 C CA . GLY B 1 414 ? 24.703 6.816 9.672 1 96.94 414 GLY B CA 1
ATOM 9181 C C . GLY B 1 414 ? 24.625 6.379 11.125 1 96.94 414 GLY B C 1
ATOM 9182 O O . GLY B 1 414 ? 23.703 5.676 11.523 1 96.94 414 GLY B O 1
ATOM 9183 N N . GLU B 1 415 ? 25.547 6.754 11.953 1 97.19 415 GLU B N 1
ATOM 9184 C CA . GLU B 1 415 ? 25.516 6.383 13.367 1 97.19 415 GLU B CA 1
ATOM 9185 C C . GLU B 1 415 ? 24.281 6.957 14.055 1 97.19 415 GLU B C 1
ATOM 9187 O O . GLU B 1 415 ? 23.641 6.281 14.867 1 97.19 415 GLU B O 1
ATOM 9192 N N . ARG B 1 416 ? 24.031 8.211 13.742 1 97.94 416 ARG B N 1
ATOM 9193 C CA . ARG B 1 416 ? 22.859 8.898 14.258 1 97.94 416 ARG B CA 1
ATOM 9194 C C . ARG B 1 416 ? 22.016 9.484 13.117 1 97.94 416 ARG B C 1
ATOM 9196 O O . ARG B 1 416 ? 22.547 10.203 12.273 1 97.94 416 ARG B O 1
ATOM 9203 N N . ILE B 1 417 ? 20.781 9.156 13.102 1 98.44 417 ILE B N 1
ATOM 9204 C CA . ILE B 1 417 ? 19.891 9.641 12.047 1 98.44 417 ILE B CA 1
ATOM 9205 C C . ILE B 1 417 ? 18.688 10.336 12.672 1 98.44 417 ILE B C 1
ATOM 9207 O O . ILE B 1 417 ? 18 9.758 13.531 1 98.44 417 ILE B O 1
ATOM 9211 N N . CYS B 1 418 ? 18.422 11.562 12.297 1 98.81 418 CYS B N 1
ATOM 9212 C CA . CYS B 1 418 ? 17.281 12.344 12.766 1 98.81 418 CYS B CA 1
ATOM 9213 C C . CYS B 1 418 ? 16.281 12.586 11.641 1 98.81 418 CYS B C 1
ATOM 9215 O O . CYS B 1 418 ? 16.672 12.961 10.531 1 98.81 418 CYS B O 1
ATOM 9217 N N . LEU B 1 419 ? 15.078 12.297 11.859 1 98.81 419 LEU B N 1
ATOM 9218 C CA . LEU B 1 419 ? 14 12.719 10.969 1 98.81 419 LEU B CA 1
ATOM 9219 C C . LEU B 1 419 ? 13.422 14.055 11.414 1 98.81 419 LEU B C 1
ATOM 9221 O O . LEU B 1 419 ? 12.992 14.203 12.562 1 98.81 419 LEU B O 1
ATOM 9225 N N . ALA B 1 420 ? 13.422 15.062 10.539 1 98.88 420 ALA B N 1
ATOM 9226 C CA . ALA B 1 420 ? 12.953 16.406 10.883 1 98.88 420 ALA B CA 1
ATOM 9227 C C . ALA B 1 420 ? 11.953 16.906 9.844 1 98.88 420 ALA B C 1
ATOM 9229 O O . ALA B 1 420 ? 12.117 16.672 8.648 1 98.88 420 ALA B O 1
ATOM 9230 N N . GLY B 1 421 ? 10.945 17.547 10.281 1 98.69 421 GLY B N 1
ATOM 9231 C CA . GLY B 1 421 ? 9.945 18.078 9.383 1 98.69 421 GLY B CA 1
ATOM 9232 C C . GLY B 1 421 ? 9.008 19.078 10.055 1 98.69 421 GLY B C 1
ATOM 9233 O O . GLY B 1 421 ? 8.969 19.156 11.281 1 98.69 421 GLY B O 1
ATOM 9234 N N . ASP B 1 422 ? 8.289 19.875 9.297 1 98.06 422 ASP B N 1
ATOM 9235 C CA . ASP B 1 422 ? 7.367 20.875 9.836 1 98.06 422 ASP B CA 1
ATOM 9236 C C . ASP B 1 422 ? 5.969 20.703 9.258 1 98.06 422 ASP B C 1
ATOM 9238 O O . ASP B 1 422 ? 5.812 20.312 8.094 1 98.06 422 ASP B O 1
ATOM 9242 N N . SER B 1 423 ? 4.965 21.016 10.047 1 97.69 423 SER B N 1
ATOM 9243 C CA . SER B 1 423 ? 3.572 20.984 9.617 1 97.69 423 SER B CA 1
ATOM 9244 C C . SER B 1 423 ? 3.207 19.641 8.984 1 97.69 423 SER B C 1
ATOM 9246 O O . SER B 1 423 ? 3.352 18.594 9.617 1 97.69 423 SER B O 1
ATOM 9248 N N . ALA B 1 424 ? 2.934 19.609 7.609 1 98.12 424 ALA B N 1
ATOM 9249 C CA . ALA B 1 424 ? 2.666 18.375 6.895 1 98.12 424 ALA B CA 1
ATOM 9250 C C . ALA B 1 424 ? 3.887 17.453 6.91 1 98.12 424 ALA B C 1
ATOM 9252 O O . ALA B 1 424 ? 3.752 16.234 7.008 1 98.12 424 ALA B O 1
ATOM 9253 N N . GLY B 1 425 ? 5.059 18.047 6.82 1 98.62 425 GLY B N 1
ATOM 9254 C CA . GLY B 1 425 ? 6.285 17.281 6.91 1 98.62 425 GLY B CA 1
ATOM 9255 C C . GLY B 1 425 ? 6.488 16.641 8.273 1 98.62 425 GLY B C 1
ATOM 9256 O O . GLY B 1 425 ? 7.059 15.547 8.375 1 98.62 425 GLY B O 1
ATOM 9257 N N . GLY B 1 426 ? 6.082 17.375 9.328 1 98.81 426 GLY B N 1
ATOM 9258 C CA . GLY B 1 426 ? 6.094 16.781 10.656 1 98.81 426 GLY B CA 1
ATOM 9259 C C . GLY B 1 426 ? 5.199 15.555 10.766 1 98.81 426 GLY B C 1
ATOM 9260 O O . GLY B 1 426 ? 5.562 14.57 11.406 1 98.81 426 GLY B O 1
ATOM 9261 N N . ASN B 1 427 ? 4.008 15.672 10.172 1 98.75 427 ASN B N 1
ATOM 9262 C CA . ASN B 1 427 ? 3.115 14.516 10.094 1 98.75 427 ASN B CA 1
ATOM 9263 C C . ASN B 1 427 ? 3.803 13.32 9.438 1 98.75 427 ASN B C 1
ATOM 9265 O O . ASN B 1 427 ? 3.736 12.203 9.945 1 98.75 427 ASN B O 1
ATOM 9269 N N . LEU B 1 428 ? 4.445 13.578 8.32 1 98.81 428 LEU B N 1
ATOM 9270 C CA . LEU B 1 428 ? 5.086 12.523 7.551 1 98.81 428 LEU B CA 1
ATOM 9271 C C . LEU B 1 428 ? 6.273 11.938 8.312 1 98.81 428 LEU B C 1
ATOM 9273 O O . LEU B 1 428 ? 6.578 10.75 8.18 1 98.81 428 LEU B O 1
ATOM 9277 N N . CYS B 1 429 ? 6.938 12.727 9.148 1 98.88 429 CYS B N 1
ATOM 9278 C CA . CYS B 1 429 ? 8.008 12.195 9.984 1 98.88 429 CYS B CA 1
ATOM 9279 C C . CYS B 1 429 ? 7.48 11.102 10.906 1 98.88 429 CYS B C 1
ATOM 9281 O O . CYS B 1 429 ? 8.109 10.047 11.055 1 98.88 429 CYS B O 1
ATOM 9283 N N . PHE B 1 430 ? 6.324 11.367 11.508 1 98.81 430 PHE B N 1
ATOM 9284 C CA . PHE B 1 430 ? 5.727 10.383 12.406 1 98.81 430 PHE B CA 1
ATOM 9285 C C . PHE B 1 430 ? 5.312 9.133 11.641 1 98.81 430 PHE B C 1
ATOM 9287 O O . PHE B 1 430 ? 5.621 8.016 12.055 1 98.81 430 PHE B O 1
ATOM 9294 N N . THR B 1 431 ? 4.664 9.328 10.531 1 98.56 431 THR B N 1
ATOM 9295 C CA . THR B 1 431 ? 4.066 8.203 9.82 1 98.56 431 THR B CA 1
ATOM 9296 C C . THR B 1 431 ? 5.141 7.367 9.133 1 98.56 431 THR B C 1
ATOM 9298 O O . THR B 1 431 ? 5.012 6.145 9.031 1 98.56 431 THR B O 1
ATOM 9301 N N . VAL B 1 432 ? 6.195 8 8.664 1 98.75 432 VAL B N 1
ATOM 9302 C CA . VAL B 1 432 ? 7.328 7.27 8.102 1 98.75 432 VAL B CA 1
ATOM 9303 C C . VAL B 1 432 ? 7.965 6.402 9.188 1 98.75 432 VAL B C 1
ATOM 9305 O O . VAL B 1 432 ? 8.328 5.25 8.93 1 98.75 432 VAL B O 1
ATOM 9308 N N . SER B 1 433 ? 8.133 6.934 10.375 1 98.75 433 SER B N 1
ATOM 9309 C CA . SER B 1 433 ? 8.719 6.188 11.477 1 98.75 433 SER B CA 1
ATOM 9310 C C . SER B 1 433 ? 7.852 4.996 11.867 1 98.75 433 SER B C 1
ATOM 9312 O O . SER B 1 433 ? 8.367 3.906 12.133 1 98.75 433 SER B O 1
ATOM 9314 N N . LEU B 1 434 ? 6.535 5.254 11.945 1 97.56 434 LEU B N 1
ATOM 9315 C CA . LEU B 1 434 ? 5.609 4.16 12.227 1 97.56 434 LEU B CA 1
ATOM 9316 C C . LEU B 1 434 ? 5.715 3.07 11.172 1 97.56 434 LEU B C 1
ATOM 9318 O O . LEU B 1 434 ? 5.691 1.881 11.492 1 97.56 434 LEU B O 1
ATOM 9322 N N . ARG B 1 435 ? 5.809 3.467 9.938 1 96.75 435 ARG B N 1
ATOM 9323 C CA . ARG B 1 435 ? 5.918 2.508 8.844 1 96.75 435 ARG B CA 1
ATOM 9324 C C . ARG B 1 435 ? 7.242 1.753 8.906 1 96.75 435 ARG B C 1
ATOM 9326 O O . ARG B 1 435 ? 7.289 0.549 8.641 1 96.75 435 ARG B O 1
ATOM 9333 N N . ALA B 1 436 ? 8.352 2.424 9.172 1 97.56 436 ALA B N 1
ATOM 9334 C CA . ALA B 1 436 ? 9.656 1.774 9.328 1 97.56 436 ALA B CA 1
ATOM 9335 C C . ALA B 1 436 ? 9.602 0.686 10.391 1 97.56 436 ALA B C 1
ATOM 9337 O O . ALA B 1 436 ? 10.117 -0.416 10.195 1 97.56 436 ALA B O 1
ATOM 9338 N N . ALA B 1 437 ? 8.953 1.003 11.477 1 95.56 437 ALA B N 1
ATOM 9339 C CA . ALA B 1 437 ? 8.805 0.03 12.555 1 95.56 437 ALA B CA 1
ATOM 9340 C C . ALA B 1 437 ? 7.973 -1.167 12.102 1 95.56 437 ALA B C 1
ATOM 9342 O O . ALA B 1 437 ? 8.289 -2.312 12.43 1 95.56 437 ALA B O 1
ATOM 9343 N N . ALA B 1 438 ? 6.922 -0.862 11.43 1 89.75 438 ALA B N 1
ATOM 9344 C CA . ALA B 1 438 ? 6.035 -1.92 10.945 1 89.75 438 ALA B CA 1
ATOM 9345 C C . ALA B 1 438 ? 6.773 -2.857 9.992 1 89.75 438 ALA B C 1
ATOM 9347 O O . ALA B 1 438 ? 6.512 -4.062 9.977 1 89.75 438 ALA B O 1
ATOM 9348 N N . TYR B 1 439 ? 7.684 -2.312 9.141 1 91 439 TYR B N 1
ATOM 9349 C CA . TYR B 1 439 ? 8.469 -3.092 8.195 1 91 439 TYR B CA 1
ATOM 9350 C C . TYR B 1 439 ? 9.625 -3.803 8.891 1 91 439 TYR B C 1
ATOM 9352 O O . TYR B 1 439 ? 10.227 -4.719 8.328 1 91 439 TYR B O 1
ATOM 9360 N N . GLY B 1 440 ? 9.984 -3.307 10.109 1 90.75 440 GLY B N 1
ATOM 9361 C CA . GLY B 1 440 ? 11.062 -3.893 10.883 1 90.75 440 GLY B CA 1
ATOM 9362 C C . GLY B 1 440 ? 12.438 -3.375 10.477 1 90.75 440 GLY B C 1
ATOM 9363 O O . GLY B 1 440 ? 13.445 -4.047 10.695 1 90.75 440 GLY B O 1
ATOM 9364 N N . VAL B 1 441 ? 12.469 -2.301 9.797 1 95.5 441 VAL B N 1
ATOM 9365 C CA . VAL B 1 441 ? 13.75 -1.702 9.438 1 95.5 441 VAL B CA 1
ATOM 9366 C C . VAL B 1 441 ? 14.156 -0.669 10.484 1 95.5 441 VAL B C 1
ATOM 9368 O O . VAL B 1 441 ? 13.367 -0.349 11.383 1 95.5 441 VAL B O 1
ATOM 9371 N N . ARG B 1 442 ? 15.305 -0.159 10.375 1 97 442 ARG B N 1
ATOM 9372 C CA . ARG B 1 442 ? 15.836 0.778 11.359 1 97 442 ARG B CA 1
ATOM 9373 C C . ARG B 1 442 ? 14.961 2.027 11.453 1 97 442 ARG B C 1
ATOM 9375 O O . ARG B 1 442 ? 14.719 2.693 10.445 1 97 442 ARG B O 1
ATOM 9382 N N . VAL B 1 443 ? 14.477 2.281 12.656 1 97.88 443 VAL B N 1
ATOM 9383 C CA . VAL B 1 443 ? 13.773 3.533 12.906 1 97.88 443 VAL B CA 1
ATOM 9384 C C . VAL B 1 443 ? 14.781 4.645 13.195 1 97.88 443 VAL B C 1
ATOM 9386 O O . VAL B 1 443 ? 15.906 4.375 13.617 1 97.88 443 VAL B O 1
ATOM 9389 N N . PRO B 1 444 ? 14.461 5.945 12.859 1 98.5 444 PRO B N 1
ATOM 9390 C CA . PRO B 1 444 ? 15.398 7.016 13.211 1 98.5 444 PRO B CA 1
ATOM 9391 C C . PRO B 1 444 ? 15.719 7.062 14.703 1 98.5 444 PRO B C 1
ATOM 9393 O O . PRO B 1 444 ? 14.969 6.52 15.516 1 98.5 444 PRO B O 1
ATOM 9396 N N . ASP B 1 445 ? 16.781 7.676 15.023 1 98.38 445 ASP B N 1
ATOM 9397 C CA . ASP B 1 445 ? 17.203 7.777 16.422 1 98.38 445 ASP B CA 1
ATOM 9398 C C . ASP B 1 445 ? 16.359 8.812 17.172 1 98.38 445 ASP B C 1
ATOM 9400 O O . ASP B 1 445 ? 16.344 8.828 18.406 1 98.38 445 ASP B O 1
ATOM 9404 N N . GLY B 1 446 ? 15.711 9.656 16.422 1 98.62 446 GLY B N 1
ATOM 9405 C CA . GLY B 1 446 ? 14.797 10.648 16.969 1 98.62 446 GLY B CA 1
ATOM 9406 C C . GLY B 1 446 ? 14.078 11.453 15.906 1 98.62 446 GLY B C 1
ATOM 9407 O O . GLY B 1 446 ? 14.469 11.43 14.734 1 98.62 446 GLY B O 1
ATOM 9408 N N . ILE B 1 447 ? 13.055 12.164 16.328 1 98.88 447 ILE B N 1
ATOM 9409 C CA . ILE B 1 447 ? 12.258 12.992 15.43 1 98.88 447 ILE B CA 1
ATOM 9410 C C . ILE B 1 447 ? 12.195 14.422 15.969 1 98.88 447 ILE B C 1
ATOM 9412 O O . ILE B 1 447 ? 12.023 14.633 17.172 1 98.88 447 ILE B O 1
ATOM 9416 N N . MET B 1 448 ? 12.406 15.352 15.172 1 98.88 448 MET B N 1
ATOM 9417 C CA . MET B 1 448 ? 12.078 16.734 15.461 1 98.88 448 MET B CA 1
ATOM 9418 C C . MET B 1 448 ? 10.945 17.234 14.562 1 98.88 448 MET B C 1
ATOM 9420 O O . MET B 1 448 ? 11.078 17.234 13.336 1 98.88 448 MET B O 1
ATOM 9424 N N . ALA B 1 449 ? 9.852 17.562 15.117 1 98.88 449 ALA B N 1
ATOM 9425 C CA . ALA B 1 449 ? 8.688 18.031 14.367 1 98.88 449 ALA B CA 1
ATOM 9426 C C . ALA B 1 449 ? 8.289 19.438 14.789 1 98.88 449 ALA B C 1
ATOM 9428 O O . ALA B 1 449 ? 7.988 19.688 15.961 1 98.88 449 ALA B O 1
ATOM 9429 N N . ALA B 1 450 ? 8.281 20.344 13.859 1 98.75 450 ALA B N 1
ATOM 9430 C CA . ALA B 1 450 ? 7.816 21.703 14.109 1 98.75 450 ALA B CA 1
ATOM 9431 C C . ALA B 1 450 ? 6.34 21.859 13.742 1 98.75 450 ALA B C 1
ATOM 9433 O O . ALA B 1 450 ? 5.953 21.641 12.594 1 98.75 450 ALA B O 1
ATOM 9434 N N . TYR B 1 451 ? 5.543 22.297 14.711 1 98.31 451 TYR B N 1
ATOM 9435 C CA . TYR B 1 451 ? 4.109 22.531 14.578 1 98.31 451 TYR B CA 1
ATOM 9436 C C . TYR B 1 451 ? 3.475 21.5 13.656 1 98.31 451 TYR B C 1
ATOM 9438 O O . TYR B 1 451 ? 2.797 21.844 12.695 1 98.31 451 TYR B O 1
ATOM 9446 N N . PRO B 1 452 ? 3.574 20.203 14.016 1 98.62 452 PRO B N 1
ATOM 9447 C CA . PRO B 1 452 ? 3.096 19.125 13.156 1 98.62 452 PRO B CA 1
ATOM 9448 C C . PRO B 1 452 ? 1.575 18.984 13.164 1 98.62 452 PRO B C 1
ATOM 9450 O O . PRO B 1 452 ? 0.923 19.375 14.141 1 98.62 452 PRO B O 1
ATOM 9453 N N . ALA B 1 453 ? 1.061 18.484 12.055 1 97.69 453 ALA B N 1
ATOM 9454 C CA . ALA B 1 453 ? -0.331 18.047 12 1 97.69 453 ALA B CA 1
ATOM 9455 C C . ALA B 1 453 ? -0.46 16.578 12.414 1 97.69 453 ALA B C 1
ATOM 9457 O O . ALA B 1 453 ? 0.118 15.695 11.773 1 97.69 453 ALA B O 1
ATOM 9458 N N . THR B 1 454 ? -1.165 16.297 13.484 1 98.12 454 THR B N 1
ATOM 9459 C CA . THR B 1 454 ? -1.273 14.906 13.93 1 98.12 454 THR B CA 1
ATOM 9460 C C . THR B 1 454 ? -2.725 14.438 13.891 1 98.12 454 THR B C 1
ATOM 9462 O O . THR B 1 454 ? -3 13.242 14 1 98.12 454 THR B O 1
ATOM 9465 N N . MET B 1 455 ? -3.676 15.367 13.75 1 95.38 455 MET B N 1
ATOM 9466 C CA . MET B 1 455 ? -5.102 15.07 13.625 1 95.38 455 MET B CA 1
ATOM 9467 C C . MET B 1 455 ? -5.676 15.68 12.359 1 95.38 455 MET B C 1
ATOM 9469 O O . MET B 1 455 ? -6.023 16.859 12.336 1 95.38 455 MET B O 1
ATOM 9473 N N . LEU B 1 456 ? -5.883 14.859 11.359 1 93.5 456 LEU B N 1
ATOM 9474 C CA . LEU B 1 456 ? -6.375 15.367 10.086 1 93.5 456 LEU B CA 1
ATOM 9475 C C . LEU B 1 456 ? -7.887 15.18 9.977 1 93.5 456 LEU B C 1
ATOM 9477 O O . LEU B 1 456 ? -8.531 15.789 9.117 1 93.5 456 LEU B O 1
ATOM 9481 N N . GLN B 1 457 ? -8.422 14.43 10.883 1 86.56 457 GLN B N 1
ATOM 9482 C CA . GLN B 1 457 ? -9.875 14.336 10.945 1 86.56 457 GLN B CA 1
ATOM 9483 C C . GLN B 1 457 ? -10.508 15.695 11.242 1 86.56 457 GLN B C 1
ATOM 9485 O O . GLN B 1 457 ? -10 16.453 12.078 1 86.56 457 GLN B O 1
ATOM 9490 N N . SER B 1 458 ? -11.57 15.953 10.508 1 85.12 458 SER B N 1
ATOM 9491 C CA . SER B 1 458 ? -12.289 17.188 10.773 1 85.12 458 SER B CA 1
ATOM 9492 C C . SER B 1 458 ? -12.945 17.172 12.148 1 85.12 458 SER B C 1
ATOM 9494 O O . SER B 1 458 ? -13.922 16.438 12.367 1 85.12 458 SER B O 1
ATOM 9496 N N . THR B 1 459 ? -12.367 17.922 13.047 1 88.94 459 THR B N 1
ATOM 9497 C CA . THR B 1 459 ? -12.891 18.016 14.406 1 88.94 459 THR B CA 1
ATOM 9498 C C . THR B 1 459 ? -12.602 19.391 15 1 88.94 459 THR B C 1
ATOM 9500 O O . THR B 1 459 ? -12 20.25 14.344 1 88.94 459 THR B O 1
ATOM 9503 N N . ALA B 1 460 ? -13.227 19.641 16.172 1 91.5 460 ALA B N 1
ATOM 9504 C CA . ALA B 1 460 ? -13.078 20.922 16.844 1 91.5 460 ALA B CA 1
ATOM 9505 C C . ALA B 1 460 ? -12.156 20.812 18.062 1 91.5 460 ALA B C 1
ATOM 9507 O O . ALA B 1 460 ? -12.133 19.766 18.734 1 91.5 460 ALA B O 1
ATOM 9508 N N . SER B 1 461 ? -11.414 21.781 18.266 1 95.56 461 SER B N 1
ATOM 9509 C CA . SER B 1 461 ? -10.586 22.016 19.453 1 95.56 461 SER B CA 1
ATOM 9510 C C . SER B 1 461 ? -10.406 23.5 19.734 1 95.56 461 SER B C 1
ATOM 9512 O O . SER B 1 461 ? -10.656 24.328 18.859 1 95.56 461 SER B O 1
ATOM 9514 N N . PRO B 1 462 ? -10.078 23.844 20.953 1 97 462 PRO B N 1
ATOM 9515 C CA . PRO B 1 462 ? -9.93 25.266 21.234 1 97 462 PRO B CA 1
ATOM 9516 C C . PRO B 1 462 ? -8.898 25.938 20.328 1 97 462 PRO B C 1
ATOM 9518 O O . PRO B 1 462 ? -9.109 27.078 19.891 1 97 462 PRO B O 1
ATOM 9521 N N . SER B 1 463 ? -7.82 25.266 20.031 1 97.75 463 SER B N 1
ATOM 9522 C CA . SER B 1 463 ? -6.844 25.906 19.156 1 97.75 463 SER B CA 1
ATOM 9523 C C . SER B 1 463 ? -7.367 26.031 17.734 1 97.75 463 SER B C 1
ATOM 9525 O O . SER B 1 463 ? -7.027 26.984 17.016 1 97.75 463 SER B O 1
ATOM 9527 N N . ARG B 1 464 ? -8.219 25.062 17.297 1 96.31 464 ARG B N 1
ATOM 9528 C CA . ARG B 1 464 ? -8.797 25.109 15.961 1 96.31 464 ARG B CA 1
ATOM 9529 C C . ARG B 1 464 ? -9.664 26.344 15.781 1 96.31 464 ARG B C 1
ATOM 9531 O O . ARG B 1 464 ? -9.812 26.859 14.664 1 96.31 464 ARG B O 1
ATOM 9538 N N . LEU B 1 465 ? -10.211 26.844 16.844 1 96.31 465 LEU B N 1
ATOM 9539 C CA . LEU B 1 465 ? -11.07 28.031 16.781 1 96.31 465 LEU B CA 1
ATOM 9540 C C . LEU B 1 465 ? -10.273 29.25 16.328 1 96.31 465 LEU B C 1
ATOM 9542 O O . LEU B 1 465 ? -10.844 30.188 15.773 1 96.31 465 LEU B O 1
ATOM 9546 N N . LEU B 1 466 ? -8.984 29.156 16.547 1 97.12 466 LEU B N 1
ATOM 9547 C CA . LEU B 1 466 ? -8.117 30.266 16.172 1 97.12 466 LEU B CA 1
ATOM 9548 C C . LEU B 1 466 ? -8.016 30.375 14.648 1 97.12 466 LEU B C 1
ATOM 9550 O O . LEU B 1 466 ? -7.562 31.391 14.125 1 97.12 466 LEU B O 1
ATOM 9554 N N . SER B 1 467 ? -8.492 29.406 13.938 1 94.56 467 SER B N 1
ATOM 9555 C CA . SER B 1 467 ? -8.461 29.438 12.484 1 94.56 467 SER B CA 1
ATOM 9556 C C . SER B 1 467 ? -9.352 30.562 11.938 1 94.56 467 SER B C 1
ATOM 9558 O O . SER B 1 467 ? -9.219 30.953 10.781 1 94.56 467 SER B O 1
ATOM 9560 N N . LEU B 1 468 ? -10.234 31.078 12.719 1 93.38 468 LEU B N 1
ATOM 9561 C CA . LEU B 1 468 ? -11.078 32.188 12.336 1 93.38 468 LEU B CA 1
ATOM 9562 C C . LEU B 1 468 ? -10.258 33.469 12.188 1 93.38 468 LEU B C 1
ATOM 9564 O O . LEU B 1 468 ? -10.578 34.344 11.352 1 93.38 468 LEU B O 1
ATOM 9568 N N . ILE B 1 469 ? -9.195 33.562 12.961 1 94.94 469 ILE B N 1
ATOM 9569 C CA . ILE B 1 469 ? -8.453 34.812 13.07 1 94.94 469 ILE B CA 1
ATOM 9570 C C . ILE B 1 469 ? -7.105 34.688 12.375 1 94.94 469 ILE B C 1
ATOM 9572 O O . ILE B 1 469 ? -6.48 35.688 12.008 1 94.94 469 ILE B O 1
ATOM 9576 N N . ASP B 1 470 ? -6.648 33.469 12.133 1 94 470 ASP B N 1
ATOM 9577 C CA . ASP B 1 470 ? -5.301 33.25 11.625 1 94 470 ASP B CA 1
ATOM 9578 C C . ASP B 1 470 ? -5.203 33.562 10.141 1 94 470 ASP B C 1
ATOM 9580 O O . ASP B 1 470 ? -5.922 33 9.32 1 94 470 ASP B O 1
ATOM 9584 N N . PRO B 1 471 ? -4.324 34.406 9.781 1 91.31 471 PRO B N 1
ATOM 9585 C CA . PRO B 1 471 ? -4.238 34.812 8.375 1 91.31 471 PRO B CA 1
ATOM 9586 C C . PRO B 1 471 ? -3.535 33.781 7.512 1 91.31 471 PRO B C 1
ATOM 9588 O O . PRO B 1 471 ? -3.643 33.812 6.281 1 91.31 471 PRO B O 1
ATOM 9591 N N . LEU B 1 472 ? -2.832 32.875 8.102 1 90 472 LEU B N 1
ATOM 9592 C CA . LEU B 1 472 ? -2.059 31.906 7.336 1 90 472 LEU B CA 1
ATOM 9593 C C . LEU B 1 472 ? -2.807 30.578 7.227 1 90 472 LEU B C 1
ATOM 9595 O O . LEU B 1 472 ? -2.627 29.844 6.258 1 90 472 LEU B O 1
ATOM 9599 N N . LEU B 1 473 ? -3.613 30.312 8.258 1 92.56 473 LEU B N 1
ATOM 9600 C CA . LEU B 1 473 ? -4.309 29.031 8.281 1 92.56 473 LEU B CA 1
ATOM 9601 C C . LEU B 1 473 ? -5.797 29.219 8.555 1 92.56 473 LEU B C 1
ATOM 9603 O O . LEU B 1 473 ? -6.344 28.656 9.5 1 92.56 473 LEU B O 1
ATOM 9607 N N . PRO B 1 474 ? -6.402 29.953 7.688 1 90.25 474 PRO B N 1
ATOM 9608 C CA . PRO B 1 474 ? -7.859 29.953 7.844 1 90.25 474 PRO B CA 1
ATOM 9609 C C . PRO B 1 474 ? -8.469 28.562 7.68 1 90.25 474 PRO B C 1
ATOM 9611 O O . PRO B 1 474 ? -7.84 27.672 7.102 1 90.25 474 PRO B O 1
ATOM 9614 N N . LEU B 1 475 ? -9.594 28.344 8.188 1 87.69 475 LEU B N 1
ATOM 9615 C CA . LEU B 1 475 ? -10.234 27.031 8.203 1 87.69 475 LEU B CA 1
ATOM 9616 C C . LEU B 1 475 ? -10.391 26.484 6.785 1 87.69 475 LEU B C 1
ATOM 9618 O O . LEU B 1 475 ? -10.289 25.281 6.57 1 87.69 475 LEU B O 1
ATOM 9622 N N . SER B 1 476 ? -10.617 27.344 5.906 1 84.44 476 SER B N 1
ATOM 9623 C CA . SER B 1 476 ? -10.812 26.922 4.523 1 84.44 476 SER B CA 1
ATOM 9624 C C . SER B 1 476 ? -9.562 26.234 3.975 1 84.44 476 SER B C 1
ATOM 9626 O O . SER B 1 476 ? -9.648 25.219 3.295 1 84.44 476 SER B O 1
ATOM 9628 N N . VAL B 1 477 ? -8.406 26.781 4.285 1 86.38 477 VAL B N 1
ATOM 9629 C CA . VAL B 1 477 ? -7.152 26.203 3.816 1 86.38 477 VAL B CA 1
ATOM 9630 C C . VAL B 1 477 ? -6.922 24.859 4.48 1 86.38 477 VAL B C 1
ATOM 9632 O O . VAL B 1 477 ? -6.527 23.891 3.82 1 86.38 477 VAL B O 1
ATOM 9635 N N . LEU B 1 478 ? -7.168 24.781 5.727 1 89.31 478 LEU B N 1
ATOM 9636 C CA . LEU B 1 478 ? -6.988 23.531 6.461 1 89.31 478 LEU B CA 1
ATOM 9637 C C . LEU B 1 478 ? -7.875 22.422 5.887 1 89.31 478 LEU B C 1
ATOM 9639 O O . LEU B 1 478 ? -7.406 21.312 5.637 1 89.31 478 LEU B O 1
ATOM 9643 N N . SER B 1 479 ? -9.086 22.781 5.609 1 88.19 479 SER B N 1
ATOM 9644 C CA . SER B 1 479 ? -10.055 21.812 5.117 1 88.19 479 SER B CA 1
ATOM 9645 C C . SER B 1 479 ? -9.711 21.344 3.707 1 88.19 479 SER B C 1
ATOM 9647 O O . SER B 1 479 ? -9.812 20.156 3.4 1 88.19 479 SER B O 1
ATOM 9649 N N . LYS B 1 480 ? -9.289 22.25 2.879 1 88.81 480 LYS B N 1
ATOM 9650 C CA . LYS B 1 480 ? -8.992 21.922 1.488 1 88.81 480 LYS B CA 1
ATOM 9651 C C . LYS B 1 480 ? -7.723 21.078 1.381 1 88.81 480 LYS B C 1
ATOM 9653 O O . LYS B 1 480 ? -7.637 20.188 0.544 1 88.81 480 LYS B O 1
ATOM 9658 N N . CYS B 1 481 ? -6.73 21.391 2.193 1 91.62 481 CYS B N 1
ATOM 9659 C CA . CYS B 1 481 ? -5.496 20.609 2.207 1 91.62 481 CYS B CA 1
ATOM 9660 C C . CYS B 1 481 ? -5.766 19.172 2.621 1 91.62 481 CYS B C 1
ATOM 9662 O O . CYS B 1 481 ? -5.289 18.234 1.975 1 91.62 481 CYS B O 1
ATOM 9664 N N . VAL B 1 482 ? -6.559 19.016 3.627 1 92.06 482 VAL B N 1
ATOM 9665 C CA . VAL B 1 482 ? -6.859 17.672 4.133 1 92.06 482 VAL B CA 1
ATOM 9666 C C . VAL B 1 482 ? -7.707 16.922 3.113 1 92.06 482 VAL B C 1
ATOM 9668 O O . VAL B 1 482 ? -7.473 15.734 2.863 1 92.06 482 VAL B O 1
ATOM 9671 N N . SER B 1 483 ? -8.656 17.625 2.555 1 90.5 483 SER B N 1
ATOM 9672 C CA . SER B 1 483 ? -9.516 16.984 1.552 1 90.5 483 SER B CA 1
ATOM 9673 C C . SER B 1 483 ? -8.703 16.516 0.349 1 90.5 483 SER B C 1
ATOM 9675 O O . SER B 1 483 ? -8.953 15.445 -0.194 1 90.5 483 SER B O 1
ATOM 9677 N N . ALA B 1 484 ? -7.789 17.328 -0.051 1 91.56 484 ALA B N 1
ATOM 9678 C CA . ALA B 1 484 ? -6.93 16.969 -1.176 1 91.56 484 ALA B CA 1
ATOM 9679 C C . ALA B 1 484 ? -6.062 15.758 -0.842 1 91.56 484 ALA B C 1
ATOM 9681 O O . ALA B 1 484 ? -5.965 14.82 -1.638 1 91.56 484 ALA B O 1
ATOM 9682 N N . TYR B 1 485 ? -5.48 15.781 0.308 1 94.25 485 TYR B N 1
ATOM 9683 C CA . TYR B 1 485 ? -4.605 14.695 0.723 1 94.25 485 TYR B CA 1
ATOM 9684 C C . TYR B 1 485 ? -5.391 13.398 0.899 1 94.25 485 TYR B C 1
ATOM 9686 O O . TYR B 1 485 ? -4.867 12.305 0.652 1 94.25 485 TYR B O 1
ATOM 9694 N N . ALA B 1 486 ? -6.66 13.547 1.245 1 91.69 486 ALA B N 1
ATOM 9695 C CA . ALA B 1 486 ? -7.527 12.391 1.458 1 91.69 486 ALA B CA 1
ATOM 9696 C C . ALA B 1 486 ? -8.094 11.883 0.137 1 91.69 486 ALA B C 1
ATOM 9698 O O . ALA B 1 486 ? -8.789 10.867 0.105 1 91.69 486 ALA B O 1
ATOM 9699 N N . GLY B 1 487 ? -7.848 12.555 -0.941 1 88.12 487 GLY B N 1
ATOM 9700 C CA . GLY B 1 487 ? -8.32 12.125 -2.25 1 88.12 487 GLY B CA 1
ATOM 9701 C C . GLY B 1 487 ? -9.703 12.641 -2.584 1 88.12 487 GLY B C 1
ATOM 9702 O O . GLY B 1 487 ? -10.375 12.102 -3.469 1 88.12 487 GLY B O 1
ATOM 9703 N N . GLY B 1 488 ? -10.148 13.578 -1.889 1 82.25 488 GLY B N 1
ATOM 9704 C CA . GLY B 1 488 ? -11.492 14.086 -2.09 1 82.25 488 GLY B CA 1
ATOM 9705 C C . GLY B 1 488 ? -11.57 15.172 -3.145 1 82.25 488 GLY B C 1
ATOM 9706 O O . GLY B 1 488 ? -12.656 15.641 -3.48 1 82.25 488 GLY B O 1
ATOM 9707 N N . GLU B 1 489 ? -10.406 15.562 -3.564 1 78.44 489 GLU B N 1
ATOM 9708 C CA . GLU B 1 489 ? -10.359 16.641 -4.547 1 78.44 489 GLU B CA 1
ATOM 9709 C C . GLU B 1 489 ? -9.891 16.125 -5.906 1 78.44 489 GLU B C 1
ATOM 9711 O O . GLU B 1 489 ? -9.102 15.18 -5.98 1 78.44 489 GLU B O 1
ATOM 9716 N N . THR B 1 490 ? -10.516 16.516 -6.977 1 67.38 490 THR B N 1
ATOM 9717 C CA . THR B 1 490 ? -10.164 16.078 -8.328 1 67.38 490 THR B CA 1
ATOM 9718 C C . THR B 1 490 ? -8.961 16.859 -8.852 1 67.38 490 THR B C 1
ATOM 9720 O O . THR B 1 490 ? -8.734 18 -8.445 1 67.38 490 THR B O 1
ATOM 9723 N N . ASP B 1 491 ? -8.164 16.094 -9.664 1 60.16 491 ASP B N 1
ATOM 9724 C CA . ASP B 1 491 ? -7.035 16.734 -10.328 1 60.16 491 ASP B CA 1
ATOM 9725 C C . ASP B 1 491 ? -7.508 17.719 -11.398 1 60.16 491 ASP B C 1
ATOM 9727 O O . ASP B 1 491 ? -8.453 17.438 -12.141 1 60.16 491 ASP B O 1
ATOM 9731 N N . ASP B 1 492 ? -7.352 18.938 -11.172 1 59.59 492 ASP B N 1
ATOM 9732 C CA . ASP B 1 492 ? -7.688 19.875 -12.234 1 59.59 492 ASP B CA 1
ATOM 9733 C C . ASP B 1 492 ? -6.633 19.859 -13.344 1 59.59 492 ASP B C 1
ATOM 9735 O O . ASP B 1 492 ? -5.473 20.203 -13.102 1 59.59 492 ASP B O 1
ATOM 9739 N N . GLN B 1 493 ? -6.691 18.906 -14.25 1 51.59 493 GLN B N 1
ATOM 9740 C CA . GLN B 1 493 ? -5.762 18.828 -15.375 1 51.59 493 GLN B CA 1
ATOM 9741 C C . GLN B 1 493 ? -5.375 20.219 -15.875 1 51.59 493 GLN B C 1
ATOM 9743 O O . GLN B 1 493 ? -4.555 20.344 -16.781 1 51.59 493 GLN B O 1
ATOM 9748 N N . SER B 1 494 ? -6.016 21.281 -15.57 1 48 494 SER B N 1
ATOM 9749 C CA . SER B 1 494 ? -5.605 22.547 -16.188 1 48 494 SER B CA 1
ATOM 9750 C C . SER B 1 494 ? -4.285 23.031 -15.602 1 48 494 SER B C 1
ATOM 9752 O O . SER B 1 494 ? -3.938 22.703 -14.469 1 48 494 SER B O 1
ATOM 9754 N N . ASN B 1 495 ? -3.242 23.469 -16.344 1 47.97 495 ASN B N 1
ATOM 9755 C CA . ASN B 1 495 ? -1.86 23.891 -16.156 1 47.97 495 ASN B CA 1
ATOM 9756 C C . ASN B 1 495 ? -1.718 24.844 -14.969 1 47.97 495 ASN B C 1
ATOM 9758 O O . ASN B 1 495 ? -1.929 26.047 -15.102 1 47.97 495 ASN B O 1
ATOM 9762 N N . SER B 1 496 ? -1.92 24.5 -13.914 1 47 496 SER B N 1
ATOM 9763 C CA . SER B 1 496 ? -1.631 25.281 -12.711 1 47 496 SER B CA 1
ATOM 9764 C C . SER B 1 496 ? -0.313 26.047 -12.844 1 47 496 SER B C 1
ATOM 9766 O O . SER B 1 496 ? -0.168 27.141 -12.32 1 47 496 SER B O 1
ATOM 9768 N N . GLU B 1 497 ? 0.665 25.344 -13.398 1 45.25 497 GLU B N 1
ATOM 9769 C CA . GLU B 1 497 ? 1.932 26.031 -13.625 1 45.25 497 GLU B CA 1
ATOM 9770 C C . GLU B 1 497 ? 1.749 27.234 -14.539 1 45.25 497 GLU B C 1
ATOM 9772 O O . GLU B 1 497 ? 2.367 28.281 -14.32 1 45.25 497 GLU B O 1
ATOM 9777 N N . GLU B 1 498 ? 1.019 27.047 -15.57 1 46.38 498 GLU B N 1
ATOM 9778 C CA . GLU B 1 498 ? 0.817 28.172 -16.484 1 46.38 498 GLU B CA 1
ATOM 9779 C C . GLU B 1 498 ? 0.076 29.312 -15.812 1 46.38 498 GLU B C 1
ATOM 9781 O O . GLU B 1 498 ? 0.357 30.484 -16.078 1 46.38 498 GLU B O 1
ATOM 9786 N N . LYS B 1 499 ? -0.755 28.984 -14.984 1 47.66 499 LYS B N 1
ATOM 9787 C CA . LYS B 1 499 ? -1.475 30.031 -14.273 1 47.66 499 LYS B CA 1
ATOM 9788 C C . LYS B 1 499 ? -0.566 30.734 -13.266 1 47.66 499 LYS B C 1
ATOM 9790 O O . LYS B 1 499 ? -0.663 31.953 -13.078 1 47.66 499 LYS B O 1
ATOM 9795 N N . ALA B 1 500 ? 0.304 29.906 -12.742 1 46.78 500 ALA B N 1
ATOM 9796 C CA . ALA B 1 500 ? 1.293 30.453 -11.812 1 46.78 500 ALA B CA 1
ATOM 9797 C C . ALA B 1 500 ? 2.283 31.359 -12.539 1 46.78 500 ALA B C 1
ATOM 9799 O O . ALA B 1 500 ? 2.676 32.406 -12.008 1 46.78 500 ALA B O 1
ATOM 9800 N N . LEU B 1 501 ? 2.709 30.922 -13.734 1 46.31 501 LEU B N 1
ATOM 9801 C CA . LEU B 1 501 ? 3.633 31.703 -14.547 1 46.31 501 LEU B CA 1
ATOM 9802 C C . LEU B 1 501 ? 2.979 33 -15.008 1 46.31 501 LEU B C 1
ATOM 9804 O O . LEU B 1 501 ? 3.643 34.031 -15.094 1 46.31 501 LEU B O 1
ATOM 9808 N N . GLY B 1 502 ? 1.829 32.844 -15.43 1 43.41 502 GLY B N 1
ATOM 9809 C CA . GLY B 1 502 ? 1.201 34.094 -15.812 1 43.41 502 GLY B CA 1
ATOM 9810 C C . GLY B 1 502 ? 1.186 35.125 -14.695 1 43.41 502 GLY B C 1
ATOM 9811 O O . GLY B 1 502 ? 1.325 36.344 -14.938 1 43.41 502 GLY B O 1
ATOM 9812 N N . MET B 1 503 ? 1.049 34.562 -13.633 1 42.34 503 MET B N 1
ATOM 9813 C CA . MET B 1 503 ? 0.957 35.406 -12.453 1 42.34 503 MET B CA 1
ATOM 9814 C C . MET B 1 503 ? 2.344 35.812 -11.969 1 42.34 503 MET B C 1
ATOM 9816 O O . MET B 1 503 ? 2.473 36.719 -11.141 1 42.34 503 MET B O 1
ATOM 9820 N N . MET B 1 504 ? 3.352 35.094 -12.336 1 45.22 504 MET B N 1
ATOM 9821 C CA . MET B 1 504 ? 4.746 35.375 -12.008 1 45.22 504 MET B CA 1
ATOM 9822 C C . MET B 1 504 ? 5.121 36.812 -12.43 1 45.22 504 MET B C 1
ATOM 9824 O O . MET B 1 504 ? 5.875 37.5 -11.734 1 45.22 504 MET B O 1
ATOM 9828 N N . GLY B 1 505 ? 4.762 37.094 -13.594 1 41.56 505 GLY B N 1
ATOM 9829 C CA . GLY B 1 505 ? 5.051 38.469 -13.992 1 41.56 505 GLY B CA 1
ATOM 9830 C C . GLY B 1 505 ? 4.496 39.5 -13.031 1 41.56 505 GLY B C 1
ATOM 9831 O O . GLY B 1 505 ? 5.133 40.5 -12.766 1 41.56 505 GLY B O 1
ATOM 9832 N N . LEU B 1 506 ? 3.461 39.125 -12.508 1 40.09 506 LEU B N 1
ATOM 9833 C CA . LEU B 1 506 ? 2.77 40.031 -11.609 1 40.09 506 LEU B CA 1
ATOM 9834 C C . LEU B 1 506 ? 3.434 40.062 -10.234 1 40.09 506 LEU B C 1
ATOM 9836 O O . LEU B 1 506 ? 3.633 41.125 -9.656 1 40.09 506 LEU B O 1
ATOM 9840 N N . VAL B 1 507 ? 3.844 38.906 -9.734 1 44.03 507 VAL B N 1
ATOM 9841 C CA . VAL B 1 507 ? 4.449 38.781 -8.414 1 44.03 507 VAL B CA 1
ATOM 9842 C C . VAL B 1 507 ? 5.848 39.406 -8.422 1 44.03 507 VAL B C 1
ATOM 9844 O O . VAL B 1 507 ? 6.25 40.062 -7.461 1 44.03 507 VAL B O 1
ATOM 9847 N N . ARG B 1 508 ? 6.594 39.219 -9.414 1 43.44 508 ARG B N 1
ATOM 9848 C CA . ARG B 1 508 ? 7.918 39.844 -9.484 1 43.44 508 ARG B CA 1
ATOM 9849 C C . ARG B 1 508 ? 7.832 41.344 -9.367 1 43.44 508 ARG B C 1
ATOM 9851 O O . ARG B 1 508 ? 8.625 41.969 -8.648 1 43.44 508 ARG B O 1
ATOM 9858 N N . ARG B 1 509 ? 7.031 41.906 -10.094 1 41.12 509 ARG B N 1
ATOM 9859 C CA . ARG B 1 509 ? 6.93 43.344 -10.078 1 41.12 509 ARG B CA 1
ATOM 9860 C C . ARG B 1 509 ? 6.406 43.844 -8.734 1 41.12 509 ARG B C 1
ATOM 9862 O O . ARG B 1 509 ? 6.938 44.812 -8.172 1 41.12 509 ARG B O 1
ATOM 9869 N N . ASP B 1 510 ? 5.418 43.125 -8.297 1 40.31 510 ASP B N 1
ATOM 9870 C CA . ASP B 1 510 ? 4.836 43.625 -7.055 1 40.31 510 ASP B CA 1
ATOM 9871 C C . ASP B 1 510 ? 5.738 43.312 -5.863 1 40.31 510 ASP B C 1
ATOM 9873 O O . ASP B 1 510 ? 5.836 44.094 -4.926 1 40.31 510 ASP B O 1
ATOM 9877 N N . THR B 1 511 ? 6.422 42.219 -5.891 1 41.53 511 THR B N 1
ATOM 9878 C CA . THR B 1 511 ? 7.414 41.938 -4.852 1 41.53 511 THR B CA 1
ATOM 9879 C C . THR B 1 511 ? 8.57 42.938 -4.934 1 41.53 511 THR B C 1
ATOM 9881 O O . THR B 1 511 ? 9.047 43.438 -3.908 1 41.53 511 THR B O 1
ATOM 9884 N N . ALA B 1 512 ? 9.008 43.281 -6.094 1 41.12 512 ALA B N 1
ATOM 9885 C CA . ALA B 1 512 ? 10.008 44.344 -6.215 1 41.12 512 ALA B CA 1
ATOM 9886 C C . ALA B 1 512 ? 9.477 45.656 -5.656 1 41.12 512 ALA B C 1
ATOM 9888 O O . ALA B 1 512 ? 10.203 46.375 -4.984 1 41.12 512 ALA B O 1
ATOM 9889 N N . LEU B 1 513 ? 8.258 45.906 -5.883 1 41.25 513 LEU B N 1
ATOM 9890 C CA . LEU B 1 513 ? 7.668 47.125 -5.32 1 41.25 513 LEU B CA 1
ATOM 9891 C C . LEU B 1 513 ? 7.461 47 -3.818 1 41.25 513 LEU B C 1
ATOM 9893 O O . LEU B 1 513 ? 7.664 47.938 -3.064 1 41.25 513 LEU B O 1
ATOM 9897 N N . LEU B 1 514 ? 7.066 45.812 -3.426 1 39.78 514 LEU B N 1
ATOM 9898 C CA . LEU B 1 514 ? 6.93 45.562 -1.997 1 39.78 514 LEU B CA 1
ATOM 9899 C C . LEU B 1 514 ? 8.273 45.656 -1.29 1 39.78 514 LEU B C 1
ATOM 9901 O O . LEU B 1 514 ? 8.375 46.281 -0.224 1 39.78 514 LEU B O 1
ATOM 9905 N N . PHE B 1 515 ? 9.266 45.094 -1.844 1 41.5 515 PHE B N 1
ATOM 9906 C CA . PHE B 1 515 ? 10.594 45.281 -1.265 1 41.5 515 PHE B CA 1
ATOM 9907 C C . PHE B 1 515 ? 11.055 46.719 -1.395 1 41.5 515 PHE B C 1
ATOM 9909 O O . PHE B 1 515 ? 11.695 47.25 -0.487 1 41.5 515 PHE B O 1
ATOM 9916 N N . ARG B 1 516 ? 10.766 47.375 -2.473 1 40.38 516 ARG B N 1
ATOM 9917 C CA . ARG B 1 516 ? 11.031 48.781 -2.594 1 40.38 516 ARG B CA 1
ATOM 9918 C C . ARG B 1 516 ? 10.242 49.594 -1.558 1 40.38 516 ARG B C 1
ATOM 9920 O O . ARG B 1 516 ? 10.789 50.469 -0.887 1 40.38 516 ARG B O 1
ATOM 9927 N N . ASP B 1 517 ? 9 49.25 -1.418 1 38.78 517 ASP B N 1
ATOM 9928 C CA . ASP B 1 517 ? 8.164 49.969 -0.461 1 38.78 517 ASP B CA 1
ATOM 9929 C C . ASP B 1 517 ? 8.5 49.562 0.973 1 38.78 517 ASP B C 1
ATOM 9931 O O . ASP B 1 517 ? 8.461 50.375 1.884 1 38.78 517 ASP B O 1
ATOM 9935 N N . LEU B 1 518 ? 8.688 48.312 1.219 1 37.94 518 LEU B N 1
ATOM 9936 C CA . LEU B 1 518 ? 9.203 47.938 2.529 1 37.94 518 LEU B CA 1
ATOM 9937 C C . LEU B 1 518 ? 10.539 48.625 2.807 1 37.94 518 LEU B C 1
ATOM 9939 O O . LEU B 1 518 ? 10.797 49.062 3.928 1 37.94 518 LEU B O 1
ATOM 9943 N N . ARG B 1 519 ? 11.398 48.688 1.86 1 36.66 519 ARG B N 1
ATOM 9944 C CA . ARG B 1 519 ? 12.594 49.531 2.018 1 36.66 519 ARG B CA 1
ATOM 9945 C C . ARG B 1 519 ? 12.227 51 2.217 1 36.66 519 ARG B C 1
ATOM 9947 O O . ARG B 1 519 ? 12.852 51.688 3.016 1 36.66 519 ARG B O 1
ATOM 9954 N N . LEU B 1 520 ? 11.242 51.469 1.468 1 36.34 520 LEU B N 1
ATOM 9955 C CA . LEU B 1 520 ? 10.82 52.875 1.644 1 36.34 520 LEU B CA 1
ATOM 9956 C C . LEU B 1 520 ? 9.969 53.031 2.902 1 36.34 520 LEU B C 1
ATOM 9958 O O . LEU B 1 520 ? 10.047 54.062 3.584 1 36.34 520 LEU B O 1
ATOM 9962 N N . GLY B 1 521 ? 9.055 52.125 3.154 1 34.75 521 GLY B N 1
ATOM 9963 C CA . GLY B 1 521 ? 8.336 52.25 4.414 1 34.75 521 GLY B CA 1
ATOM 9964 C C . GLY B 1 521 ? 9.219 52.031 5.625 1 34.75 521 GLY B C 1
ATOM 9965 O O . GLY B 1 521 ? 8.945 52.562 6.703 1 34.75 521 GLY B O 1
ATOM 9966 N N . ALA B 1 522 ? 10.18 51.125 5.598 1 33.84 522 ALA B N 1
ATOM 9967 C CA . ALA B 1 522 ? 11.211 51.156 6.633 1 33.84 522 ALA B CA 1
ATOM 9968 C C . ALA B 1 522 ? 11.922 52.5 6.637 1 33.84 522 ALA B C 1
ATOM 9970 O O . ALA B 1 522 ? 12.258 53.031 7.695 1 33.84 522 ALA B O 1
ATOM 9971 N N . SER B 1 523 ? 12.156 53.094 5.527 1 33.25 523 SER B N 1
ATOM 9972 C CA . SER B 1 523 ? 12.789 54.406 5.562 1 33.25 523 SER B CA 1
ATOM 9973 C C . SER B 1 523 ? 11.828 55.469 6.098 1 33.25 523 SER B C 1
ATOM 9975 O O . SER B 1 523 ? 12.242 56.375 6.812 1 33.25 523 SER B O 1
ATOM 9977 N N . SER B 1 524 ? 10.57 55.406 5.703 1 34.81 524 SER B N 1
ATOM 9978 C CA . SER B 1 524 ? 9.688 56.438 6.23 1 34.81 524 SER B CA 1
ATOM 9979 C C . SER B 1 524 ? 9.391 56.219 7.707 1 34.81 524 SER B C 1
ATOM 9981 O O . SER B 1 524 ? 9.352 57.156 8.5 1 34.81 524 SER B O 1
ATOM 9983 N N . TRP B 1 525 ? 9.234 54.969 8.133 1 31.91 525 TRP B N 1
ATOM 9984 C CA . TRP B 1 525 ? 9.117 54.781 9.57 1 31.91 525 TRP B CA 1
ATOM 9985 C C . TRP B 1 525 ? 10.445 55.031 10.266 1 31.91 525 TRP B C 1
ATOM 9987 O O . TRP B 1 525 ? 10.484 55.719 11.312 1 31.91 525 TRP B O 1
ATOM 9997 N N . LEU B 1 526 ? 11.578 54.75 9.68 1 32.62 526 LEU B N 1
ATOM 9998 C CA . LEU B 1 526 ? 12.844 55.219 10.227 1 32.62 526 LEU B CA 1
ATOM 9999 C C . LEU B 1 526 ? 12.914 56.75 10.172 1 32.62 526 LEU B C 1
ATOM 10001 O O . LEU B 1 526 ? 13.359 57.406 11.133 1 32.62 526 LEU B O 1
ATOM 10005 N N . ASN B 1 527 ? 12.438 57.375 9.117 1 33.97 527 ASN B N 1
ATOM 10006 C CA . ASN B 1 527 ? 12.516 58.812 9.078 1 33.97 527 ASN B CA 1
ATOM 10007 C C . ASN B 1 527 ? 11.555 59.469 10.07 1 33.97 527 ASN B C 1
ATOM 10009 O O . ASN B 1 527 ? 11.891 60.469 10.719 1 33.97 527 ASN B O 1
ATOM 10013 N N . SER B 1 528 ? 10.328 58.906 10.219 1 33.47 528 SER B N 1
ATOM 10014 C CA . SER B 1 528 ? 9.469 59.531 11.234 1 33.47 528 SER B CA 1
ATOM 10015 C C . SER B 1 528 ? 10.039 59.312 12.633 1 33.47 528 SER B C 1
ATOM 10017 O O . SER B 1 528 ? 9.828 60.125 13.531 1 33.47 528 SER B O 1
ATOM 10019 N N . PHE B 1 529 ? 10.664 58.188 12.906 1 32.72 529 PHE B N 1
ATOM 10020 C CA . PHE B 1 529 ? 11.391 58.031 14.164 1 32.72 529 PHE B CA 1
ATOM 10021 C C . PHE B 1 529 ? 12.594 58.969 14.211 1 32.72 529 PHE B C 1
ATOM 10023 O O . PHE B 1 529 ? 12.852 59.594 15.242 1 32.72 529 PHE B O 1
ATOM 10030 N N . LEU B 1 530 ? 13.234 59.156 13.086 1 33.31 530 LEU B N 1
ATOM 10031 C CA . LEU B 1 530 ? 14.359 60.094 13.117 1 33.31 530 LEU B CA 1
ATOM 10032 C C . LEU B 1 530 ? 13.859 61.531 13.219 1 33.31 530 LEU B C 1
ATOM 10034 O O . LEU B 1 530 ? 14.508 62.375 13.852 1 33.31 530 LEU B O 1
ATOM 10038 N N . GLU B 1 531 ? 12.758 61.875 12.555 1 35.25 531 GLU B N 1
ATOM 10039 C CA . GLU B 1 531 ? 12.312 63.25 12.695 1 35.25 531 GLU B CA 1
ATOM 10040 C C . GLU B 1 531 ? 11.836 63.531 14.117 1 35.25 531 GLU B C 1
ATOM 10042 O O . GLU B 1 531 ? 12 64.625 14.617 1 35.25 531 GLU B O 1
ATOM 10047 N N . LEU B 1 532 ? 11.117 62.531 14.758 1 31 532 LEU B N 1
ATOM 10048 C CA . LEU B 1 532 ? 10.773 62.844 16.141 1 31 532 LEU B CA 1
ATOM 10049 C C . LEU B 1 532 ? 12.031 62.969 17 1 31 532 LEU B C 1
ATOM 10051 O O . LEU B 1 532 ? 12.031 63.656 18.016 1 31 532 LEU B O 1
ATOM 10055 N N . SER B 1 533 ? 13.016 62.25 16.641 1 29.47 533 SER B N 1
ATOM 10056 C CA . SER B 1 533 ? 14.195 62.344 17.484 1 29.47 533 SER B CA 1
ATOM 10057 C C . SER B 1 533 ? 14.945 63.656 17.234 1 29.47 533 SER B C 1
ATOM 10059 O O . SER B 1 533 ? 15.906 63.969 17.938 1 29.47 533 SER B O 1
ATOM 10061 N N . GLY B 1 534 ? 14.711 64.375 16.078 1 30.2 534 GLY B N 1
ATOM 10062 C CA . GLY B 1 534 ? 15.594 65.5 15.844 1 30.2 534 GLY B CA 1
ATOM 10063 C C . GLY B 1 534 ? 15.141 66.75 16.531 1 30.2 534 GLY B C 1
ATOM 10064 O O . GLY B 1 534 ? 15.648 67.812 16.25 1 30.2 534 GLY B O 1
ATOM 10065 N N . GLN B 1 535 ? 13.867 66.875 17.031 1 28.7 535 GLN B N 1
ATOM 10066 C CA . GLN B 1 535 ? 13.688 68.25 17.562 1 28.7 535 GLN B CA 1
ATOM 10067 C C . GLN B 1 535 ? 14.609 68.5 18.75 1 28.7 535 GLN B C 1
ATOM 10069 O O . GLN B 1 535 ? 14.516 67.812 19.766 1 28.7 535 GLN B O 1
ATOM 10074 N N . LYS B 1 536 ? 15.719 69.125 18.594 1 29.31 536 LYS B N 1
ATOM 10075 C CA . LYS B 1 536 ? 16.609 69.75 19.578 1 29.31 536 LYS B CA 1
ATOM 10076 C C . LYS B 1 536 ? 15.875 70.75 20.453 1 29.31 536 LYS B C 1
ATOM 10078 O O . LYS B 1 536 ? 15.273 71.688 19.953 1 29.31 536 LYS B O 1
ATOM 10083 N N . PRO B 1 537 ? 15.383 70.375 21.75 1 28.08 537 PRO B N 1
ATOM 10084 C CA . PRO B 1 537 ? 15.031 71.438 22.703 1 28.08 537 PRO B CA 1
ATOM 10085 C C . PRO B 1 537 ? 16.094 72.562 22.797 1 28.08 537 PRO B C 1
ATOM 10087 O O . PRO B 1 537 ? 17.281 72.25 22.703 1 28.08 537 PRO B O 1
ATOM 10090 N N . HIS B 1 538 ? 15.914 73.688 22.375 1 24.75 538 HIS B N 1
ATOM 10091 C CA . HIS B 1 538 ? 16.656 74.875 22.781 1 24.75 538 HIS B CA 1
ATOM 10092 C C . HIS B 1 538 ? 16.719 75 24.297 1 24.75 538 HIS B C 1
ATOM 10094 O O . HIS B 1 538 ? 15.758 74.688 24.984 1 24.75 538 HIS B O 1
ATOM 10100 N N . LYS B 1 539 ? 17.938 75.375 24.953 1 27.39 539 LYS B N 1
ATOM 10101 C CA . LYS B 1 539 ? 18.609 75.438 26.234 1 27.39 539 LYS B CA 1
ATOM 10102 C C . LYS B 1 539 ? 17.953 76.438 27.141 1 27.39 539 LYS B C 1
ATOM 10104 O O . LYS B 1 539 ? 18.547 76.875 28.141 1 27.39 539 LYS B O 1
ATOM 10109 N N . ASN B 1 540 ? 16.812 77.062 27.172 1 24.03 540 ASN B N 1
ATOM 10110 C CA . ASN B 1 540 ? 16.75 78 28.297 1 24.03 540 ASN B CA 1
ATOM 10111 C C . ASN B 1 540 ? 16.781 77.25 29.625 1 24.03 540 ASN B C 1
ATOM 10113 O O . ASN B 1 540 ? 16.266 76.188 29.734 1 24.03 540 ASN B O 1
ATOM 10117 N N . VAL B 1 541 ? 17.391 77.75 30.828 1 21.86 541 VAL B N 1
ATOM 10118 C CA . VAL B 1 541 ? 18.156 77.062 31.859 1 21.86 541 VAL B CA 1
ATOM 10119 C C . VAL B 1 541 ? 17.234 76.125 32.594 1 21.86 541 VAL B C 1
ATOM 10121 O O . VAL B 1 541 ? 17.625 75 32.906 1 21.86 541 VAL B O 1
ATOM 10124 N N . PRO B 1 542 ? 15.945 76.125 32.875 1 21.84 542 PRO B N 1
ATOM 10125 C CA . PRO B 1 542 ? 15.891 76.562 34.281 1 21.84 542 PRO B CA 1
ATOM 10126 C C . PRO B 1 542 ? 16.438 75.5 35.25 1 21.84 542 PRO B C 1
ATOM 10128 O O . PRO B 1 542 ? 16.594 74.375 34.906 1 21.84 542 PRO B O 1
ATOM 10131 N N . LYS B 1 543 ? 16.344 75.812 36.625 1 21.45 543 LYS B N 1
ATOM 10132 C CA . LYS B 1 543 ? 16.812 75.5 37.969 1 21.45 543 LYS B CA 1
ATOM 10133 C C . LYS B 1 543 ? 16.484 74 38.312 1 21.45 543 LYS B C 1
ATOM 10135 O O . LYS B 1 543 ? 15.531 73.438 37.75 1 21.45 543 LYS B O 1
ATOM 10140 N N . THR B 1 544 ? 17.125 73.375 39.312 1 20.11 544 THR B N 1
ATOM 10141 C CA . THR B 1 544 ? 17.719 72.125 39.75 1 20.11 544 THR B CA 1
ATOM 10142 C C . THR B 1 544 ? 16.641 71.125 40.094 1 20.11 544 THR B C 1
ATOM 10144 O O . THR B 1 544 ? 16.844 69.938 39.938 1 20.11 544 THR B O 1
ATOM 10147 N N . GLU B 1 545 ? 15.289 71.188 40.219 1 19.62 545 GLU B N 1
ATOM 10148 C CA . GLU B 1 545 ? 14.984 70.688 41.562 1 19.62 545 GLU B CA 1
ATOM 10149 C C . GLU B 1 545 ? 15.273 69.188 41.656 1 19.62 545 GLU B C 1
ATOM 10151 O O . GLU B 1 545 ? 15.18 68.438 40.656 1 19.62 545 GLU B O 1
ATOM 10156 N N . SER B 1 546 ? 15.672 68.5 42.938 1 17.86 546 SER B N 1
ATOM 10157 C CA . SER B 1 546 ? 16.406 67.375 43.469 1 17.86 546 SER B CA 1
ATOM 10158 C C . SER B 1 546 ? 15.75 66.062 43.094 1 17.86 546 SER B C 1
ATOM 10160 O O . SER B 1 546 ? 14.539 65.875 43.219 1 17.86 546 SER B O 1
ATOM 10162 N N . MET B 1 547 ? 16.281 65.375 42.062 1 16.8 547 MET B N 1
ATOM 10163 C CA . MET B 1 547 ? 16.156 64 41.625 1 16.8 547 MET B CA 1
ATOM 10164 C C . MET B 1 547 ? 16.531 63.062 42.75 1 16.8 547 MET B C 1
ATOM 10166 O O . MET B 1 547 ? 17.688 63 43.156 1 16.8 547 MET B O 1
ATOM 10170 N N . ARG B 1 548 ? 15.711 62.812 43.719 1 16.33 548 ARG B N 1
ATOM 10171 C CA . ARG B 1 548 ? 16.047 62.188 45 1 16.33 548 ARG B CA 1
ATOM 10172 C C . ARG B 1 548 ? 16.812 60.875 44.75 1 16.33 548 ARG B C 1
ATOM 10174 O O . ARG B 1 548 ? 16.672 60.25 43.719 1 16.33 548 ARG B O 1
ATOM 10181 N N . ARG B 1 549 ? 17.422 60.156 45.844 1 17.27 549 ARG B N 1
ATOM 10182 C CA . ARG B 1 549 ? 18.703 60.031 46.531 1 17.27 549 ARG B CA 1
ATOM 10183 C C . ARG B 1 549 ? 19.391 58.719 46.219 1 17.27 549 ARG B C 1
ATOM 10185 O O . ARG B 1 549 ? 20.562 58.688 45.781 1 17.27 549 ARG B O 1
ATOM 10192 N N . SER B 1 550 ? 19.062 57.562 47.094 1 15.01 550 SER B N 1
ATOM 10193 C CA . SER B 1 550 ? 19.734 56.938 48.188 1 15.01 550 SER B CA 1
ATOM 10194 C C . SER B 1 550 ? 20.359 55.594 47.781 1 15.01 550 SER B C 1
ATOM 10196 O O . SER B 1 550 ? 19.719 54.781 47.094 1 15.01 550 SER B O 1
ATOM 10198 N N . VAL B 1 551 ? 21.797 55.344 47.781 1 15.42 551 VAL B N 1
ATOM 10199 C CA . VAL B 1 551 ? 23.031 54.625 47.531 1 15.42 551 VAL B CA 1
ATOM 10200 C C . VAL B 1 551 ? 23.062 53.375 48.406 1 15.42 551 VAL B C 1
ATOM 10202 O O . VAL B 1 551 ? 23.953 52.531 48.281 1 15.42 551 VAL B O 1
ATOM 10205 N N . SER B 1 552 ? 22.203 52.75 49.125 1 14.98 552 SER B N 1
ATOM 10206 C CA . SER B 1 552 ? 22.859 52.188 50.312 1 14.98 552 SER B CA 1
ATOM 10207 C C . SER B 1 552 ? 23.844 51.094 49.906 1 14.98 552 SER B C 1
ATOM 10209 O O . SER B 1 552 ? 23.75 50.5 48.812 1 14.98 552 SER B O 1
ATOM 10211 N N . GLU B 1 553 ? 24.672 50.438 50.875 1 15.11 553 GLU B N 1
ATOM 10212 C CA . GLU B 1 553 ? 26 50.062 51.344 1 15.11 553 GLU B CA 1
ATOM 10213 C C . GLU B 1 553 ? 26.391 48.656 50.875 1 15.11 553 GLU B C 1
ATOM 10215 O O . GLU B 1 553 ? 27.469 48.469 50.312 1 15.11 553 GLU B O 1
ATOM 10220 N N . ALA B 1 554 ? 26.094 47.406 51.531 1 14.9 554 ALA B N 1
ATOM 10221 C CA . ALA B 1 554 ? 27 46.75 52.469 1 14.9 554 ALA B CA 1
ATOM 10222 C C . ALA B 1 554 ? 27.828 45.688 51.781 1 14.9 554 ALA B C 1
ATOM 10224 O O . ALA B 1 554 ? 27.516 45.281 50.656 1 14.9 554 ALA B O 1
ATOM 10225 N N . ALA B 1 555 ? 27.891 44.312 52.219 1 14.59 555 ALA B N 1
ATOM 10226 C CA . ALA B 1 555 ? 28.953 43.688 53.031 1 14.59 555 ALA B CA 1
ATOM 10227 C C . ALA B 1 555 ? 29.844 42.812 52.156 1 14.59 555 ALA B C 1
ATOM 10229 O O . ALA B 1 555 ? 29.609 42.656 50.969 1 14.59 555 ALA B O 1
ATOM 10230 N N . LEU B 1 556 ? 30 41.438 52.469 1 14.85 556 LEU B N 1
ATOM 10231 C CA . LEU B 1 556 ? 31.156 40.781 53.062 1 14.85 556 LEU B CA 1
ATOM 10232 C C . LEU B 1 556 ? 32.062 40.156 52.031 1 14.85 556 LEU B C 1
ATOM 10234 O O . LEU B 1 556 ? 31.656 39.969 50.875 1 14.85 556 LEU B O 1
ATOM 10238 N N . ALA B 1 557 ? 32.719 38.844 52.25 1 15 557 ALA B N 1
ATOM 10239 C CA . ALA B 1 557 ? 34.062 38.375 52.656 1 15 557 ALA B CA 1
ATOM 10240 C C . ALA B 1 557 ? 34.75 37.656 51.5 1 15 557 ALA B C 1
ATOM 10242 O O . ALA B 1 557 ? 34.125 37.344 50.5 1 15 557 ALA B O 1
ATOM 10243 N N . GLN B 1 558 ? 35.156 36.312 51.656 1 14.6 558 GLN B N 1
ATOM 10244 C CA . GLN B 1 558 ? 36.531 35.844 51.844 1 14.6 558 GLN B CA 1
ATOM 10245 C C . GLN B 1 558 ? 37.125 35.312 50.531 1 14.6 558 GLN B C 1
ATOM 10247 O O . GLN B 1 558 ? 36.406 35.094 49.562 1 14.6 558 GLN B O 1
ATOM 10252 N N . PRO B 1 559 ? 37.906 34.094 50.594 1 15.02 559 PRO B N 1
ATOM 10253 C CA . PRO B 1 559 ? 39.344 33.844 50.469 1 15.02 559 PRO B CA 1
ATOM 10254 C C . PRO B 1 559 ? 39.719 33.25 49.094 1 15.02 559 PRO B C 1
ATOM 10256 O O . PRO B 1 559 ? 40.562 33.812 48.375 1 15.02 559 PRO B O 1
ATOM 10259 N N . GLU B 1 560 ? 39.906 31.797 48.969 1 14.68 560 GLU B N 1
ATOM 10260 C CA . GLU B 1 560 ? 41.219 31.156 48.969 1 14.68 560 GLU B CA 1
ATOM 10261 C C . GLU B 1 560 ? 41.656 30.766 47.562 1 14.68 560 GLU B C 1
ATOM 10263 O O . GLU B 1 560 ? 42.625 31.312 47 1 14.68 560 GLU B O 1
ATOM 10268 N N . GLY B 1 561 ? 41.719 29.375 47.219 1 14.81 561 GLY B N 1
ATOM 10269 C CA . GLY B 1 561 ? 42.969 28.641 47.094 1 14.81 561 GLY B CA 1
ATOM 10270 C C . GLY B 1 561 ? 43.406 28.469 45.656 1 14.81 561 GLY B C 1
ATOM 10271 O O . GLY B 1 561 ? 42.656 28.781 44.719 1 14.81 561 GLY B O 1
ATOM 10272 N N . PRO B 1 562 ? 44.344 27.484 45.344 1 15.22 562 PRO B N 1
ATOM 10273 C CA . PRO B 1 562 ? 45.688 27.422 44.781 1 15.22 562 PRO B CA 1
ATOM 10274 C C . PRO B 1 562 ? 45.719 27 43.312 1 15.22 562 PRO B C 1
ATOM 10276 O O . PRO B 1 562 ? 46.312 27.672 42.5 1 15.22 562 PRO B O 1
ATOM 10279 N N . LEU B 1 563 ? 45.594 25.641 42.938 1 14.77 563 LEU B N 1
ATOM 10280 C CA . LEU B 1 563 ? 46.781 24.859 42.625 1 14.77 563 LEU B CA 1
ATOM 10281 C C . LEU B 1 563 ? 47.031 24.828 41.094 1 14.77 563 LEU B C 1
ATOM 10283 O O . LEU B 1 563 ? 46.156 25.188 40.312 1 14.77 563 LEU B O 1
ATOM 10287 N N . GLY B 1 564 ? 47.312 23.609 40.438 1 14.27 564 GLY B N 1
ATOM 10288 C CA . GLY B 1 564 ? 48.562 23.031 39.938 1 14.27 564 GLY B CA 1
ATOM 10289 C C . GLY B 1 564 ? 48.656 23.094 38.406 1 14.27 564 GLY B C 1
ATOM 10290 O O . GLY B 1 564 ? 47.75 23.547 37.75 1 14.27 564 GLY B O 1
ATOM 10291 N N . THR B 1 565 ? 48.938 21.969 37.625 1 14.76 565 THR B N 1
ATOM 10292 C CA . THR B 1 565 ? 50.156 21.469 37.031 1 14.76 565 THR B CA 1
ATOM 10293 C C . THR B 1 565 ? 50.125 21.625 35.531 1 14.76 565 THR B C 1
ATOM 10295 O O . THR B 1 565 ? 49.062 21.875 34.938 1 14.76 565 THR B O 1
ATOM 10298 N N . ASP B 1 566 ? 50.656 20.562 34.594 1 14.43 566 ASP B N 1
ATOM 10299 C CA . ASP B 1 566 ? 51.906 20.359 33.844 1 14.43 566 ASP B CA 1
ATOM 10300 C C . ASP B 1 566 ? 51.656 20.438 32.344 1 14.43 566 ASP B C 1
ATOM 10302 O O . ASP B 1 566 ? 52.375 21.172 31.641 1 14.43 566 ASP B O 1
ATOM 10306 N N . SER B 1 567 ? 51.219 19.328 31.5 1 14.72 567 SER B N 1
ATOM 10307 C CA . SER B 1 567 ? 52.156 18.562 30.703 1 14.72 567 SER B CA 1
ATOM 10308 C C . SER B 1 567 ? 52.219 19.094 29.281 1 14.72 567 SER B C 1
ATOM 10310 O O . SER B 1 567 ? 51.312 19.781 28.812 1 14.72 567 SER B O 1
ATOM 10312 N N . LEU B 1 568 ? 53 18.375 28.234 1 14.77 568 LEU B N 1
ATOM 10313 C CA . LEU B 1 568 ? 54.125 18.422 27.312 1 14.77 568 LEU B CA 1
ATOM 10314 C C . LEU B 1 568 ? 53.656 18.719 25.891 1 14.77 568 LEU B C 1
ATOM 10316 O O . LEU B 1 568 ? 52.5 19.109 25.672 1 14.77 568 LEU B O 1
ATOM 10320 N N . LYS B 1 569 ? 54 17.828 24.766 1 15.09 569 LYS B N 1
ATOM 10321 C CA . LYS B 1 569 ? 55.062 17.891 23.797 1 15.09 569 LYS B CA 1
ATOM 10322 C C . LYS B 1 569 ? 54.531 18.219 22.406 1 15.09 569 LYS B C 1
ATOM 10324 O O . LYS B 1 569 ? 53.312 18.203 22.172 1 15.09 569 LYS B O 1
ATOM 10329 N N . ASN B 1 570 ? 55.125 17.562 21.172 1 14.92 570 ASN B N 1
ATOM 10330 C CA . ASN B 1 570 ? 56.031 17.844 20.062 1 14.92 570 ASN B CA 1
ATOM 10331 C C . ASN B 1 570 ? 55.281 17.781 18.719 1 14.92 570 ASN B C 1
ATOM 10333 O O . ASN B 1 570 ? 55.719 18.391 17.734 1 14.92 570 ASN B O 1
ATOM 10337 N N . LEU B 1 571 ? 54.125 17.125 18.406 1 14.39 571 LEU B N 1
ATOM 10338 C CA . LEU B 1 571 ? 54.312 16.266 17.234 1 14.39 571 LEU B CA 1
ATOM 10339 C C . LEU B 1 571 ? 54.281 17.078 15.953 1 14.39 571 LEU B C 1
ATOM 10341 O O . LEU B 1 571 ? 53.594 18.094 15.859 1 14.39 571 LEU B O 1
ATOM 10345 N N . ASN B 1 572 ? 55.031 16.672 14.766 1 15.47 572 ASN B N 1
ATOM 10346 C CA . ASN B 1 572 ? 55.875 16.953 13.617 1 15.47 572 ASN B CA 1
ATOM 10347 C C . ASN B 1 572 ? 55.062 17.047 12.328 1 15.47 572 ASN B C 1
ATOM 10349 O O . ASN B 1 572 ? 55.562 17.562 11.32 1 15.47 572 ASN B O 1
ATOM 10353 N N . LEU B 1 573 ? 53.844 16.625 12.148 1 14.46 573 LEU B N 1
ATOM 10354 C CA . LEU B 1 573 ? 53.75 15.891 10.891 1 14.46 573 LEU B CA 1
ATOM 10355 C C . LEU B 1 573 ? 53.781 16.844 9.695 1 14.46 573 LEU B C 1
ATOM 10357 O O . LEU B 1 573 ? 53.188 17.922 9.742 1 14.46 573 LEU B O 1
ATOM 10361 N N . HIS B 1 574 ? 54.438 16.422 8.5 1 15.12 574 HIS B N 1
ATOM 10362 C CA . HIS B 1 574 ? 55.125 16.719 7.25 1 15.12 574 HIS B CA 1
ATOM 10363 C C . HIS B 1 574 ? 54.156 16.891 6.098 1 15.12 574 HIS B C 1
ATOM 10365 O O . HIS B 1 574 ? 53.5 15.938 5.668 1 15.12 574 HIS B O 1
ATOM 10371 N N . ASP B 1 575 ? 53.469 17.906 5.914 1 14.73 575 ASP B N 1
ATOM 10372 C CA . ASP B 1 575 ? 52.5 18.156 4.852 1 14.73 575 ASP B CA 1
ATOM 10373 C C . ASP B 1 575 ? 53.188 18.156 3.482 1 14.73 575 ASP B C 1
ATOM 10375 O O . ASP B 1 575 ? 54.094 18.938 3.238 1 14.73 575 ASP B O 1
ATOM 10379 N N . LEU B 1 576 ? 52.875 17.203 2.611 1 14.02 576 LEU B N 1
ATOM 10380 C CA . LEU B 1 576 ? 53.375 16.703 1.329 1 14.02 576 LEU B CA 1
ATOM 10381 C C . LEU B 1 576 ? 53.062 17.688 0.207 1 14.02 576 LEU B C 1
ATOM 10383 O O . LEU B 1 576 ? 52.188 18.562 0.367 1 14.02 576 LEU B O 1
ATOM 10387 N N . SER B 1 577 ? 52.656 17.156 -1.141 1 14.09 577 SER B N 1
ATOM 10388 C CA . SER B 1 577 ? 53.281 17.047 -2.451 1 14.09 577 SER B CA 1
ATOM 10389 C C . SER B 1 577 ? 52.688 18.047 -3.436 1 14.09 577 SER B C 1
ATOM 10391 O O . SER B 1 577 ? 51.656 18.656 -3.172 1 14.09 577 SER B O 1
ATOM 10393 N N . LEU B 1 578 ? 52.188 17.578 -4.793 1 14.14 578 LEU B N 1
ATOM 10394 C CA . LEU B 1 578 ? 52.719 17.625 -6.16 1 14.14 578 LEU B CA 1
ATOM 10395 C C . LEU B 1 578 ? 51.938 18.656 -6.98 1 14.14 578 LEU B C 1
ATOM 10397 O O . LEU B 1 578 ? 50.781 18.969 -6.676 1 14.14 578 LEU B O 1
ATOM 10401 N N . ARG B 1 579 ? 52.312 19.016 -8.43 1 15.04 579 ARG B N 1
ATOM 10402 C CA . ARG B 1 579 ? 52.75 20 -9.406 1 15.04 579 ARG B CA 1
ATOM 10403 C C . ARG B 1 579 ? 51.656 20.312 -10.414 1 15.04 579 ARG B C 1
ATOM 10405 O O . ARG B 1 579 ? 51.312 21.484 -10.617 1 15.04 579 ARG B O 1
ATOM 10412 N N . GLY B 1 580 ? 51.594 19.812 -11.852 1 14.24 580 GLY B N 1
ATOM 10413 C CA . GLY B 1 580 ? 52.094 20.438 -13.062 1 14.24 580 GLY B CA 1
ATOM 10414 C C . GLY B 1 580 ? 50.969 20.906 -13.984 1 14.24 580 GLY B C 1
ATOM 10415 O O . GLY B 1 580 ? 51.031 22 -14.531 1 14.24 580 GLY B O 1
ATOM 10416 N N . SER B 1 581 ? 49.906 20.219 -14.547 1 14.17 581 SER B N 1
ATOM 10417 C CA . SER B 1 581 ? 49.906 20.047 -15.992 1 14.17 581 SER B CA 1
ATOM 10418 C C . SER B 1 581 ? 49.281 21.25 -16.703 1 14.17 581 SER B C 1
ATOM 10420 O O . SER B 1 581 ? 48.562 22.031 -16.078 1 14.17 581 SER B O 1
ATOM 10422 N N . SER B 1 582 ? 48.969 21.219 -18.203 1 14.67 582 SER B N 1
ATOM 10423 C CA . SER B 1 582 ? 49.344 21.828 -19.469 1 14.67 582 SER B CA 1
ATOM 10424 C C . SER B 1 582 ? 48.219 22.688 -20.016 1 14.67 582 SER B C 1
ATOM 10426 O O . SER B 1 582 ? 47.125 22.734 -19.438 1 14.67 582 SER B O 1
ATOM 10428 N N . GLU B 1 583 ? 47.5 22.531 -21.484 1 14.31 583 GLU B N 1
ATOM 10429 C CA . GLU B 1 583 ? 47.719 23.203 -22.766 1 14.31 583 GLU B CA 1
ATOM 10430 C C . GLU B 1 583 ? 46.469 23.922 -23.234 1 14.31 583 GLU B C 1
ATOM 10432 O O . GLU B 1 583 ? 46.5 24.75 -24.156 1 14.31 583 GLU B O 1
ATOM 10437 N N . SER B 1 584 ? 45.219 23.828 -23.016 1 14.06 584 SER B N 1
ATOM 10438 C CA . SER B 1 584 ? 44.312 23.781 -24.156 1 14.06 584 SER B CA 1
ATOM 10439 C C . SER B 1 584 ? 44.062 25.188 -24.719 1 14.06 584 SER B C 1
ATOM 10441 O O . SER B 1 584 ? 43.688 26.094 -23.969 1 14.06 584 SER B O 1
ATOM 10443 N N . SER B 1 585 ? 44.156 25.531 -26.031 1 14.23 585 SER B N 1
ATOM 10444 C CA . SER B 1 585 ? 44.438 26.688 -26.859 1 14.23 585 SER B CA 1
ATOM 10445 C C . SER B 1 585 ? 43.156 27.406 -27.25 1 14.23 585 SER B C 1
ATOM 10447 O O . SER B 1 585 ? 43.031 28.625 -27.016 1 14.23 585 SER B O 1
ATOM 10449 N N . ASP B 1 586 ? 42.5 27.469 -28.672 1 14.25 586 ASP B N 1
ATOM 10450 C CA . ASP B 1 586 ? 42.656 28.547 -29.656 1 14.25 586 ASP B CA 1
ATOM 10451 C C . ASP B 1 586 ? 41.344 29.312 -29.844 1 14.25 586 ASP B C 1
ATOM 10453 O O . ASP B 1 586 ? 40.281 28.875 -29.375 1 14.25 586 ASP B O 1
ATOM 10457 N N . ASN B 1 587 ? 40.594 29.5 -31.266 1 14.3 587 ASN B N 1
ATOM 10458 C CA . ASN B 1 587 ? 40.594 30.688 -32.094 1 14.3 587 ASN B CA 1
ATOM 10459 C C . ASN B 1 587 ? 39.219 31.344 -32.156 1 14.3 587 ASN B C 1
ATOM 10461 O O . ASN B 1 587 ? 38.219 30.719 -31.766 1 14.3 587 ASN B O 1
ATOM 10465 N N . PRO B 1 588 ? 38.344 31.719 -33.562 1 15.28 588 PRO B N 1
ATOM 10466 C CA . PRO B 1 588 ? 38.25 33.031 -34.188 1 15.28 588 PRO B CA 1
ATOM 10467 C C . PRO B 1 588 ? 36.844 33.625 -34.156 1 15.28 588 PRO B C 1
ATOM 10469 O O . PRO B 1 588 ? 36.625 34.75 -33.688 1 15.28 588 PRO B O 1
ATOM 10472 N N . GLU B 1 589 ? 35.688 33.469 -35.281 1 14.55 589 GLU B N 1
ATOM 10473 C CA . GLU B 1 589 ? 35.375 34.438 -36.312 1 14.55 589 GLU B CA 1
ATOM 10474 C C . GLU B 1 589 ? 34.031 35.125 -36 1 14.55 589 GLU B C 1
ATOM 10476 O O . GLU B 1 589 ? 33.188 34.562 -35.281 1 14.55 589 GLU B O 1
ATOM 10481 N N . LEU B 1 590 ? 33.219 36.125 -37.062 1 14.88 590 LEU B N 1
ATOM 10482 C CA . LEU B 1 590 ? 32.812 37.5 -37.25 1 14.88 590 LEU B CA 1
ATOM 10483 C C . LEU B 1 590 ? 31.312 37.625 -37.344 1 14.88 590 LEU B C 1
ATOM 10485 O O . LEU B 1 590 ? 30.719 38.531 -36.75 1 14.88 590 LEU B O 1
ATOM 10489 N N . SER B 1 591 ? 30.266 36.969 -38.094 1 14.51 591 SER B N 1
ATOM 10490 C CA . SER B 1 591 ? 29.594 37.719 -39.156 1 14.51 591 SER B CA 1
ATOM 10491 C C . SER B 1 591 ? 28.344 38.406 -38.656 1 14.51 591 SER B C 1
ATOM 10493 O O . SER B 1 591 ? 27.766 38 -37.656 1 14.51 591 SER B O 1
ATOM 10495 N N . MET B 1 592 ? 27.406 39.406 -39.5 1 14.95 592 MET B N 1
ATOM 10496 C CA . MET B 1 592 ? 26.906 40.75 -39.625 1 14.95 592 MET B CA 1
ATOM 10497 C C . MET B 1 592 ? 25.391 40.812 -39.438 1 14.95 592 MET B C 1
ATOM 10499 O O . MET B 1 592 ? 24.875 41.625 -38.688 1 14.95 592 MET B O 1
ATOM 10503 N N . SER B 1 593 ? 24.281 40.375 -40.281 1 14.54 593 SER B N 1
ATOM 10504 C CA . SER B 1 593 ? 23.484 41.312 -41.094 1 14.54 593 SER B CA 1
ATOM 10505 C C . SER B 1 593 ? 22.25 41.781 -40.344 1 14.54 593 SER B C 1
ATOM 10507 O O . SER B 1 593 ? 21.844 41.156 -39.344 1 14.54 593 SER B O 1
ATOM 10509 N N . ALA B 1 594 ? 20.984 42.438 -41.062 1 15.35 594 ALA B N 1
ATOM 10510 C CA . ALA B 1 594 ? 20.359 43.75 -41.281 1 15.35 594 ALA B CA 1
ATOM 10511 C C . ALA B 1 594 ? 18.953 43.812 -40.719 1 15.35 594 ALA B C 1
ATOM 10513 O O . ALA B 1 594 ? 18.609 44.719 -39.969 1 15.35 594 ALA B O 1
ATOM 10514 N N . GLU B 1 595 ? 17.703 43.281 -41.344 1 15.08 595 GLU B N 1
ATOM 10515 C CA . GLU B 1 595 ? 16.75 44.219 -41.969 1 15.08 595 GLU B CA 1
ATOM 10516 C C . GLU B 1 595 ? 15.664 44.625 -41 1 15.08 595 GLU B C 1
ATOM 10518 O O . GLU B 1 595 ? 15.547 44.062 -39.906 1 15.08 595 GLU B O 1
ATOM 10523 N N . ALA B 1 596 ? 14.164 44.375 -41.344 1 16.45 596 ALA B N 1
ATOM 10524 C CA . ALA B 1 596 ? 13.102 45.281 -41.781 1 16.45 596 ALA B CA 1
ATOM 10525 C C . ALA B 1 596 ? 12.117 45.594 -40.656 1 16.45 596 ALA B C 1
ATOM 10527 O O . ALA B 1 596 ? 11.781 44.719 -39.875 1 16.45 596 ALA B O 1
ATOM 10528 N N . LEU B 1 597 ? 11.422 46.812 -40.5 1 15.69 597 LEU B N 1
ATOM 10529 C CA . LEU B 1 597 ? 10.977 47.844 -39.594 1 15.69 597 LEU B CA 1
ATOM 10530 C C . LEU B 1 597 ? 9.477 47.719 -39.312 1 15.69 597 LEU B C 1
ATOM 10532 O O . LEU B 1 597 ? 8.953 48.344 -38.406 1 15.69 597 LEU B O 1
ATOM 10536 N N . GLY B 1 598 ? 8.562 46.938 -39.969 1 16.33 598 GLY B N 1
ATOM 10537 C CA . GLY B 1 598 ? 7.375 47.688 -40.344 1 16.33 598 GLY B CA 1
ATOM 10538 C C . GLY B 1 598 ? 6.535 48.094 -39.125 1 16.33 598 GLY B C 1
ATOM 10539 O O . GLY B 1 598 ? 6.727 47.594 -38.031 1 16.33 598 GLY B O 1
ATOM 10540 N N . PRO B 1 599 ? 5.277 48.656 -39.406 1 16.27 599 PRO B N 1
ATOM 10541 C CA . PRO B 1 599 ? 4.609 49.844 -38.875 1 16.27 599 PRO B CA 1
ATOM 10542 C C . PRO B 1 599 ? 3.807 49.562 -37.625 1 16.27 599 PRO B C 1
ATOM 10544 O O . PRO B 1 599 ? 3.52 48.406 -37.312 1 16.27 599 PRO B O 1
ATOM 10547 N N . SER B 1 600 ? 2.963 50.531 -37.156 1 15.69 600 SER B N 1
ATOM 10548 C CA . SER B 1 600 ? 2.576 51.25 -35.969 1 15.69 600 SER B CA 1
ATOM 10549 C C . SER B 1 600 ? 1.281 50.719 -35.375 1 15.69 600 SER B C 1
ATOM 10551 O O . SER B 1 600 ? 0.521 50.031 -36.062 1 15.69 600 SER B O 1
ATOM 10553 N N . LYS B 1 601 ? 0.715 51.344 -34.25 1 17.23 601 LYS B N 1
ATOM 10554 C CA . LYS B 1 601 ? 0.293 51.031 -32.875 1 17.23 601 LYS B CA 1
ATOM 10555 C C . LYS B 1 601 ? -1.228 51.062 -32.75 1 17.23 601 LYS B C 1
ATOM 10557 O O . LYS B 1 601 ? -1.803 50.344 -31.938 1 17.23 601 LYS B O 1
ATOM 10562 N N . PRO B 1 602 ? -2.305 51.688 -33.5 1 17.03 602 PRO B N 1
ATOM 10563 C CA . PRO B 1 602 ? -3.016 52.562 -32.562 1 17.03 602 PRO B CA 1
ATOM 10564 C C . PRO B 1 602 ? -4.156 51.844 -31.844 1 17.03 602 PRO B C 1
ATOM 10566 O O . PRO B 1 602 ? -5.066 51.312 -32.469 1 17.03 602 PRO B O 1
ATOM 10569 N N . SER B 1 603 ? -4.113 51.094 -30.922 1 18.09 603 SER B N 1
ATOM 10570 C CA . SER B 1 603 ? -5.117 50.188 -30.344 1 18.09 603 SER B CA 1
ATOM 10571 C C . SER B 1 603 ? -6.16 50.969 -29.562 1 18.09 603 SER B C 1
ATOM 10573 O O . SER B 1 603 ? -5.828 51.656 -28.578 1 18.09 603 SER B O 1
ATOM 10575 N N . ASP B 1 604 ? -7.246 51.5 -30.109 1 18.14 604 ASP B N 1
ATOM 10576 C CA . ASP B 1 604 ? -8.32 52.344 -29.625 1 18.14 604 ASP B CA 1
ATOM 10577 C C . ASP B 1 604 ? -9.031 51.688 -28.438 1 18.14 604 ASP B C 1
ATOM 10579 O O . ASP B 1 604 ? -9.578 50.594 -28.562 1 18.14 604 ASP B O 1
ATOM 10583 N N . ILE B 1 605 ? -8.609 51.875 -27.203 1 18.77 605 ILE B N 1
ATOM 10584 C CA . ILE B 1 605 ? -8.961 51.375 -25.891 1 18.77 605 ILE B CA 1
ATOM 10585 C C . ILE B 1 605 ? -10.305 51.938 -25.438 1 18.77 605 ILE B C 1
ATOM 10587 O O . ILE B 1 605 ? -10.406 53.125 -25.141 1 18.77 605 ILE B O 1
ATOM 10591 N N . ASN B 1 606 ? -11.398 51.75 -26.141 1 17.34 606 ASN B N 1
ATOM 10592 C CA . ASN B 1 606 ? -12.648 52.406 -25.797 1 17.34 606 ASN B CA 1
ATOM 10593 C C . ASN B 1 606 ? -13.141 52 -24.406 1 17.34 606 ASN B C 1
ATOM 10595 O O . ASN B 1 606 ? -13.336 50.812 -24.141 1 17.34 606 ASN B O 1
ATOM 10599 N N . PHE B 1 607 ? -12.898 52.812 -23.281 1 18.67 607 PHE B N 1
ATOM 10600 C CA . PHE B 1 607 ? -13.117 52.781 -21.844 1 18.67 607 PHE B CA 1
ATOM 10601 C C . PHE B 1 607 ? -14.602 52.906 -21.516 1 18.67 607 PHE B C 1
ATOM 10603 O O . PHE B 1 607 ? -15.18 54 -21.594 1 18.67 607 PHE B O 1
ATOM 10610 N N . LEU B 1 608 ? -15.516 52.156 -22.109 1 18.3 608 LEU B N 1
ATOM 10611 C CA . LEU B 1 608 ? -16.906 52.5 -21.828 1 18.3 608 LEU B CA 1
ATOM 10612 C C . LEU B 1 608 ? -17.203 52.406 -20.344 1 18.3 608 LEU B C 1
ATOM 10614 O O . LEU B 1 608 ? -16.969 51.375 -19.719 1 18.3 608 LEU B O 1
ATOM 10618 N N . LEU B 1 609 ? -17.172 53.531 -19.547 1 19.66 609 LEU B N 1
ATOM 10619 C CA . LEU B 1 609 ? -17.422 53.938 -18.188 1 19.66 609 LEU B CA 1
ATOM 10620 C C . LEU B 1 609 ? -18.859 53.625 -17.766 1 19.66 609 LEU B C 1
ATOM 10622 O O . LEU B 1 609 ? -19.812 54.25 -18.25 1 19.66 609 LEU B O 1
ATOM 10626 N N . GLY B 1 610 ? -19.406 52.406 -17.906 1 19.34 610 GLY B N 1
ATOM 10627 C CA . GLY B 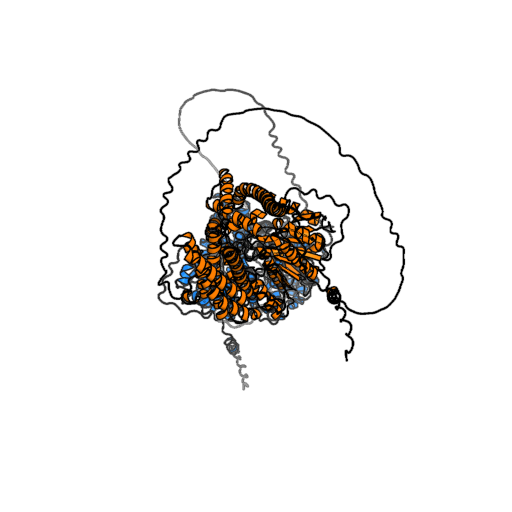1 610 ? -20.828 52.375 -17.594 1 19.34 610 GLY B CA 1
ATOM 10628 C C . GLY B 1 610 ? -21.141 52.812 -16.172 1 19.34 610 GLY B C 1
ATOM 10629 O O . GLY B 1 610 ? -20.25 52.781 -15.305 1 19.34 610 GLY B O 1
ATOM 10630 N N . PRO B 1 611 ? -22.094 53.719 -15.906 1 20.34 611 PRO B N 1
ATOM 10631 C CA . PRO B 1 611 ? -22.547 54.469 -14.727 1 20.34 611 PRO B CA 1
ATOM 10632 C C . PRO B 1 611 ? -22.922 53.562 -13.562 1 20.34 611 PRO B C 1
ATOM 10634 O O . PRO B 1 611 ? -23.625 52.562 -13.758 1 20.34 611 PRO B O 1
ATOM 10637 N N . GLU B 1 612 ? -22.016 53.219 -12.695 1 19.8 612 GLU B N 1
ATOM 10638 C CA . GLU B 1 612 ? -22.219 52.469 -11.477 1 19.8 612 GLU B CA 1
ATOM 10639 C C . GLU B 1 612 ? -23.266 53.094 -10.578 1 19.8 612 GLU B C 1
ATOM 10641 O O . GLU B 1 612 ? -23.094 54.219 -10.109 1 19.8 612 GLU B O 1
ATOM 10646 N N . ASP B 1 613 ? -24.609 53 -10.867 1 19.69 613 ASP B N 1
ATOM 10647 C CA . ASP B 1 613 ? -25.672 53.5 -9.984 1 19.69 613 ASP B CA 1
ATOM 10648 C C . ASP B 1 613 ? -25.484 52.969 -8.57 1 19.69 613 ASP B C 1
ATOM 10650 O O . ASP B 1 613 ? -25.234 51.781 -8.375 1 19.69 613 ASP B O 1
ATOM 10654 N N . SER B 1 614 ? -25.094 53.75 -7.602 1 19.36 614 SER B N 1
ATOM 10655 C CA . SER B 1 614 ? -24.859 53.688 -6.164 1 19.36 614 SER B CA 1
ATOM 10656 C C . SER B 1 614 ? -26.109 53.25 -5.41 1 19.36 614 SER B C 1
ATOM 10658 O O . SER B 1 614 ? -26.906 54.094 -5 1 19.36 614 SER B O 1
ATOM 10660 N N . ARG B 1 615 ? -26.938 52.219 -5.805 1 21.8 615 ARG B N 1
ATOM 10661 C CA . ARG B 1 615 ? -28.094 51.938 -4.949 1 21.8 615 ARG B CA 1
ATOM 10662 C C . ARG B 1 615 ? -27.656 51.688 -3.516 1 21.8 615 ARG B C 1
ATOM 10664 O O . ARG B 1 615 ? -26.844 50.781 -3.271 1 21.8 615 ARG B O 1
ATOM 10671 N N . GLN B 1 616 ? -27.75 52.656 -2.633 1 18.98 616 GLN B N 1
ATOM 10672 C CA . GLN B 1 616 ? -27.625 52.719 -1.182 1 18.98 616 GLN B CA 1
ATOM 10673 C C . GLN B 1 616 ? -28.453 51.656 -0.495 1 18.98 616 GLN B C 1
ATOM 10675 O O . GLN B 1 616 ? -29.688 51.75 -0.442 1 18.98 616 GLN B O 1
ATOM 10680 N N . GLU B 1 617 ? -28.391 50.375 -0.877 1 22.5 617 GLU B N 1
ATOM 10681 C CA . GLU B 1 617 ? -29.234 49.438 -0.155 1 22.5 617 GLU B CA 1
ATOM 10682 C C . GLU B 1 617 ? -29 49.531 1.35 1 22.5 617 GLU B C 1
ATOM 10684 O O . GLU B 1 617 ? -27.859 49.438 1.81 1 22.5 617 GLU B O 1
ATOM 10689 N N . MET B 1 618 ? -29.828 50.281 2.107 1 21.33 618 MET B N 1
ATOM 10690 C CA . MET B 1 618 ? -30.016 50.344 3.553 1 21.33 618 MET B CA 1
ATOM 10691 C C . MET B 1 618 ? -30.125 48.906 4.129 1 21.33 618 MET B C 1
ATOM 10693 O O . MET B 1 618 ? -30.969 48.125 3.699 1 21.33 618 MET B O 1
ATOM 10697 N N . ASN B 1 619 ? -29.031 48.375 4.48 1 23.06 619 ASN B N 1
ATOM 10698 C CA . ASN B 1 619 ? -28.844 47.094 5.168 1 23.06 619 ASN B CA 1
ATOM 10699 C C . ASN B 1 619 ? -29.734 47 6.398 1 23.06 619 ASN B C 1
ATOM 10701 O O . ASN B 1 619 ? -29.547 47.688 7.383 1 23.06 619 ASN B O 1
ATOM 10705 N N . GLU B 1 620 ? -31.078 47.031 6.242 1 25.67 620 GLU B N 1
ATOM 10706 C CA . GLU B 1 620 ? -31.938 46.625 7.348 1 25.67 620 GLU B CA 1
ATOM 10707 C C . GLU B 1 620 ? -31.422 45.344 8 1 25.67 620 GLU B C 1
ATOM 10709 O O . GLU B 1 620 ? -31.141 44.344 7.312 1 25.67 620 GLU B O 1
ATOM 10714 N N . MET B 1 621 ? -30.766 45.469 9.148 1 26.27 621 MET B N 1
ATOM 10715 C CA . MET B 1 621 ? -30.391 44.469 10.148 1 26.27 621 MET B CA 1
ATOM 10716 C C . MET B 1 621 ? -31.531 43.5 10.406 1 26.27 621 MET B C 1
ATOM 10718 O O . MET B 1 621 ? -32.562 43.875 10.984 1 26.27 621 MET B O 1
ATOM 10722 N N . SER B 1 622 ? -32.031 42.844 9.383 1 26.89 622 SER B N 1
ATOM 10723 C CA . SER B 1 622 ? -33.031 41.812 9.656 1 26.89 622 SER B CA 1
ATOM 10724 C C . SER B 1 622 ? -32.625 40.938 10.812 1 26.89 622 SER B C 1
ATOM 10726 O O . SER B 1 622 ? -31.516 40.375 10.82 1 26.89 622 SER B O 1
ATOM 10728 N N . SER B 1 623 ? -33.031 41.188 12 1 27.98 623 SER B N 1
ATOM 10729 C CA . SER B 1 623 ? -33.062 40.406 13.242 1 27.98 623 SER B CA 1
ATOM 10730 C C . SER B 1 623 ? -33.469 38.969 12.984 1 27.98 623 SER B C 1
ATOM 10732 O O . SER B 1 623 ? -34.531 38.688 12.43 1 27.98 623 SER B O 1
ATOM 10734 N N . LEU B 1 624 ? -32.625 38.125 12.578 1 27.34 624 LEU B N 1
ATOM 10735 C CA . LEU B 1 624 ? -32.844 36.688 12.523 1 27.34 624 LEU B CA 1
ATOM 10736 C C . LEU B 1 624 ? -33.625 36.219 13.758 1 27.34 624 LEU B C 1
ATOM 10738 O O . LEU B 1 624 ? -33.062 36.156 14.852 1 27.34 624 LEU B O 1
ATOM 10742 N N . LYS B 1 625 ? -34.844 36.406 13.828 1 30.02 625 LYS B N 1
ATOM 10743 C CA . LYS B 1 625 ? -35.75 35.781 14.789 1 30.02 625 LYS B CA 1
ATOM 10744 C C . LYS B 1 625 ? -35.5 34.281 14.93 1 30.02 625 LYS B C 1
ATOM 10746 O O . LYS B 1 625 ? -35.312 33.781 16.047 1 30.02 625 LYS B O 1
ATOM 10751 N N . ASP B 1 626 ? -36.312 33.562 14.18 1 29.09 626 ASP B N 1
ATOM 10752 C CA . ASP B 1 626 ? -36.719 32.188 14.492 1 29.09 626 ASP B CA 1
ATOM 10753 C C . ASP B 1 626 ? -35.656 31.188 14.062 1 29.09 626 ASP B C 1
ATOM 10755 O O . ASP B 1 626 ? -35.875 30.375 13.172 1 29.09 626 ASP B O 1
ATOM 10759 N N . SER B 1 627 ? -34.438 31.516 13.711 1 32.38 627 SER B N 1
ATOM 10760 C CA . SER B 1 627 ? -33.656 30.359 13.25 1 32.38 627 SER B CA 1
ATOM 10761 C C . SER B 1 627 ? -33.688 29.219 14.258 1 32.38 627 SER B C 1
ATOM 10763 O O . SER B 1 627 ? -33.781 29.453 15.469 1 32.38 627 SER B O 1
ATOM 10765 N N . PRO B 1 628 ? -33.844 27.922 13.836 1 33.91 628 PRO B N 1
ATOM 10766 C CA . PRO B 1 628 ? -34.031 26.734 14.656 1 33.91 628 PRO B CA 1
ATOM 10767 C C . PRO B 1 628 ? -33 26.656 15.805 1 33.91 628 PRO B C 1
ATOM 10769 O O . PRO B 1 628 ? -31.953 27.281 15.75 1 33.91 628 PRO B O 1
ATOM 10772 N N . GLN B 1 629 ? -33.344 26.078 17 1 36.44 629 GLN B N 1
ATOM 10773 C CA . GLN B 1 629 ? -32.875 25.859 18.375 1 36.44 629 GLN B CA 1
ATOM 10774 C C . GLN B 1 629 ? -31.453 25.344 18.391 1 36.44 629 GLN B C 1
ATOM 10776 O O . GLN B 1 629 ? -30.859 25.188 19.469 1 36.44 629 GLN B O 1
ATOM 10781 N N . GLY B 1 630 ? -30.844 24.766 17.312 1 38.47 630 GLY B N 1
ATOM 10782 C CA . GLY B 1 630 ? -29.656 24 17.672 1 38.47 630 GLY B CA 1
ATOM 10783 C C . GLY B 1 630 ? -28.484 24.875 18.078 1 38.47 630 GLY B C 1
ATOM 10784 O O . GLY B 1 630 ? -27.766 24.562 19.016 1 38.47 630 GLY B O 1
ATOM 10785 N N . MET B 1 631 ? -28.016 25.844 17.234 1 44.88 631 MET B N 1
ATOM 10786 C CA . MET B 1 631 ? -26.797 26.625 17.391 1 44.88 631 MET B CA 1
ATOM 10787 C C . MET B 1 631 ? -26.906 27.594 18.562 1 44.88 631 MET B C 1
ATOM 10789 O O . MET B 1 631 ? -25.906 28.094 19.062 1 44.88 631 MET B O 1
ATOM 10793 N N . ASN B 1 632 ? -28.078 28.172 18.812 1 49.94 632 ASN B N 1
ATOM 10794 C CA . ASN B 1 632 ? -28.391 29.188 19.812 1 49.94 632 ASN B CA 1
ATOM 10795 C C . ASN B 1 632 ? -28.031 28.719 21.219 1 49.94 632 ASN B C 1
ATOM 10797 O O . ASN B 1 632 ? -28.031 29.531 22.156 1 49.94 632 ASN B O 1
ATOM 10801 N N . ALA B 1 633 ? -27.547 27.469 21.141 1 63.72 633 ALA B N 1
ATOM 10802 C CA . ALA B 1 633 ? -27.375 26.953 22.5 1 63.72 633 ALA B CA 1
ATOM 10803 C C . ALA B 1 633 ? -25.984 27.281 23.047 1 63.72 633 ALA B C 1
ATOM 10805 O O . ALA B 1 633 ? -25.781 27.25 24.25 1 63.72 633 ALA B O 1
ATOM 10806 N N . ALA B 1 634 ? -25.016 27.766 22.141 1 74.06 634 ALA B N 1
ATOM 10807 C CA . ALA B 1 634 ? -23.672 27.984 22.672 1 74.06 634 ALA B CA 1
ATOM 10808 C C . ALA B 1 634 ? -23.531 29.391 23.25 1 74.06 634 ALA B C 1
ATOM 10810 O O . ALA B 1 634 ? -22.594 29.672 24 1 74.06 634 ALA B O 1
ATOM 10811 N N . PHE B 1 635 ? -24.5 30.266 22.953 1 86.94 635 PHE B N 1
ATOM 10812 C CA . PHE B 1 635 ? -24.375 31.656 23.359 1 86.94 635 PHE B CA 1
ATOM 10813 C C . PHE B 1 635 ? -25.406 32 24.438 1 86.94 635 PHE B C 1
ATOM 10815 O O . PHE B 1 635 ? -26.531 31.531 24.391 1 86.94 635 PHE B O 1
ATOM 10822 N N . PRO B 1 636 ? -24.953 32.75 25.375 1 87.38 636 PRO B N 1
ATOM 10823 C CA . PRO B 1 636 ? -25.938 33.219 26.375 1 87.38 636 PRO B CA 1
ATOM 10824 C C . PRO B 1 636 ? -27 34.125 25.766 1 87.38 636 PRO B C 1
ATOM 10826 O O . PRO B 1 636 ? -26.828 34.656 24.672 1 87.38 636 PRO B O 1
ATOM 10829 N N . LYS B 1 637 ? -28.062 34.312 26.578 1 87.56 637 LYS B N 1
ATOM 10830 C CA . LYS B 1 637 ? -29.156 35.156 26.125 1 87.56 637 LYS B CA 1
ATOM 10831 C C . LYS B 1 637 ? -28.703 36.594 25.938 1 87.56 637 LYS B C 1
ATOM 10833 O O . LYS B 1 637 ? -27.984 37.125 26.781 1 87.56 637 LYS B O 1
ATOM 10838 N N . GLY B 1 638 ? -29.031 37.094 24.734 1 88 638 GLY B N 1
ATOM 10839 C CA . GLY B 1 638 ? -28.734 38.5 24.484 1 88 638 GLY B CA 1
ATOM 10840 C C . GLY B 1 638 ? -27.453 38.719 23.703 1 88 638 GLY B C 1
ATOM 10841 O O . GLY B 1 638 ? -27.188 39.812 23.234 1 88 638 GLY B O 1
ATOM 10842 N N . PHE B 1 639 ? -26.609 37.781 23.625 1 92.81 639 PHE B N 1
ATOM 10843 C CA . PHE B 1 639 ? -25.375 37.906 22.875 1 92.81 639 PHE B CA 1
ATOM 10844 C C . PHE B 1 639 ? -25.547 37.375 21.453 1 92.81 639 PHE B C 1
ATOM 10846 O O . PHE B 1 639 ? -25.984 36.219 21.266 1 92.81 639 PHE B O 1
ATOM 10853 N N . TYR B 1 640 ? -25.188 38.219 20.469 1 90.81 640 TYR B N 1
ATOM 10854 C CA . TYR B 1 640 ? -25.266 37.812 19.078 1 90.81 640 TYR B CA 1
ATOM 10855 C C . TYR B 1 640 ? -23.969 38.156 18.344 1 90.81 640 TYR B C 1
ATOM 10857 O O . TYR B 1 640 ? -23.625 39.344 18.188 1 90.81 640 TYR B O 1
ATOM 10865 N N . PRO B 1 641 ? -23.266 37.094 17.969 1 93.25 641 PRO B N 1
ATOM 10866 C CA . PRO B 1 641 ? -22.078 37.375 17.156 1 93.25 641 PRO B CA 1
ATOM 10867 C C . PRO B 1 641 ? -22.438 37.969 15.789 1 93.25 641 PRO B C 1
ATOM 10869 O O . PRO B 1 641 ? -23.594 37.906 15.367 1 93.25 641 PRO B O 1
ATOM 10872 N N . LYS B 1 642 ? -21.453 38.562 15.172 1 93.5 642 LYS B N 1
ATOM 10873 C CA . LYS B 1 642 ? -21.656 39.031 13.805 1 93.5 642 LYS B CA 1
ATOM 10874 C C . LYS B 1 642 ? -21.531 37.875 12.805 1 93.5 642 LYS B C 1
ATOM 10876 O O . LYS B 1 642 ? -20.609 37.062 12.883 1 93.5 642 LYS B O 1
ATOM 10881 N N . ILE B 1 643 ? -22.5 37.781 11.906 1 92.12 643 ILE B N 1
ATOM 10882 C CA . ILE B 1 643 ? -22.531 36.688 10.914 1 92.12 643 ILE B CA 1
ATOM 10883 C C . ILE B 1 643 ? -22.156 37.25 9.539 1 92.12 643 ILE B C 1
ATOM 10885 O O . ILE B 1 643 ? -22.5 38.375 9.211 1 92.12 643 ILE B O 1
ATOM 10889 N N . SER B 1 644 ? -21.422 36.406 8.836 1 88.69 644 SER B N 1
ATOM 10890 C CA . SER B 1 644 ? -21 36.812 7.496 1 88.69 644 SER B CA 1
ATOM 10891 C C . SER B 1 644 ? -22.172 36.812 6.523 1 88.69 644 SER B C 1
ATOM 10893 O O . SER B 1 644 ? -23.047 35.938 6.602 1 88.69 644 SER B O 1
ATOM 10895 N N . ASN B 1 645 ? -22.203 37.719 5.613 1 81.94 645 ASN B N 1
ATOM 10896 C CA . ASN B 1 645 ? -23.234 37.812 4.594 1 81.94 645 ASN B CA 1
ATOM 10897 C C . ASN B 1 645 ? -22.875 37 3.354 1 81.94 645 ASN B C 1
ATOM 10899 O O . ASN B 1 645 ? -23.656 36.906 2.4 1 81.94 645 ASN B O 1
ATOM 10903 N N . LEU B 1 646 ? -21.766 36.375 3.436 1 80.38 646 LEU B N 1
ATOM 10904 C CA . LEU B 1 646 ? -21.281 35.625 2.295 1 80.38 646 LEU B CA 1
ATOM 10905 C C . LEU B 1 646 ? -21.734 34.156 2.393 1 80.38 646 LEU B C 1
ATOM 10907 O O . LEU B 1 646 ? -22.031 33.688 3.482 1 80.38 646 LEU B O 1
ATOM 10911 N N . ALA B 1 647 ? -21.859 33.469 1.192 1 74.75 647 ALA B N 1
ATOM 10912 C CA . ALA B 1 647 ? -22.203 32.062 1.164 1 74.75 647 ALA B CA 1
ATOM 10913 C C . ALA B 1 647 ? -21.141 31.219 1.87 1 74.75 647 ALA B C 1
ATOM 10915 O O . ALA B 1 647 ? -19.953 31.484 1.737 1 74.75 647 ALA B O 1
ATOM 10916 N N . SER B 1 648 ? -21.656 30.328 2.617 1 70.75 648 SER B N 1
ATOM 10917 C CA . SER B 1 648 ? -20.766 29.531 3.453 1 70.75 648 SER B CA 1
ATOM 10918 C C . SER B 1 648 ? -20.094 28.422 2.654 1 70.75 648 SER B C 1
ATOM 10920 O O . SER B 1 648 ? -20.703 27.875 1.724 1 70.75 648 SER B O 1
ATOM 10922 N N . MET B 1 649 ? -18.844 28.156 2.979 1 71.62 649 MET B N 1
ATOM 10923 C CA . MET B 1 649 ? -18.078 27.062 2.396 1 71.62 649 MET B CA 1
ATOM 10924 C C . MET B 1 649 ? -18.609 25.703 2.855 1 71.62 649 MET B C 1
ATOM 10926 O O . MET B 1 649 ? -19.078 25.578 3.99 1 71.62 649 MET B O 1
ATOM 10930 N N . GLN B 1 650 ? -18.656 24.75 1.909 1 70.5 650 GLN B N 1
ATOM 10931 C CA . GLN B 1 650 ? -19 23.375 2.291 1 70.5 650 GLN B CA 1
ATOM 10932 C C . GLN B 1 650 ? -17.766 22.609 2.744 1 70.5 650 GLN B C 1
ATOM 10934 O O . GLN B 1 650 ? -16.766 22.516 2.014 1 70.5 650 GLN B O 1
ATOM 10939 N N . ILE B 1 651 ? -17.719 22.25 3.938 1 71.06 651 ILE B N 1
ATOM 10940 C CA . ILE B 1 651 ? -16.625 21.453 4.461 1 71.06 651 ILE B CA 1
ATOM 10941 C C . ILE B 1 651 ? -16.922 19.969 4.262 1 71.06 651 ILE B C 1
ATOM 10943 O O . ILE B 1 651 ? -17.953 19.469 4.73 1 71.06 651 ILE B O 1
ATOM 10947 N N . PRO B 1 652 ? -16.062 19.328 3.357 1 64 652 PRO B N 1
ATOM 10948 C CA . PRO B 1 652 ? -16.297 17.891 3.207 1 64 652 PRO B CA 1
ATOM 10949 C C . PRO B 1 652 ? -16.094 17.125 4.508 1 64 652 PRO B C 1
ATOM 10951 O O . PRO B 1 652 ? -15.07 17.297 5.18 1 64 652 PRO B O 1
ATOM 10954 N N . ILE B 1 653 ? -17.047 16.562 5.105 1 60.28 653 ILE B N 1
ATOM 10955 C CA . ILE B 1 653 ? -16.906 16.031 6.453 1 60.28 653 ILE B CA 1
ATOM 10956 C C . ILE B 1 653 ? -16.406 14.594 6.391 1 60.28 653 ILE B C 1
ATOM 10958 O O . ILE B 1 653 ? -15.617 14.164 7.23 1 60.28 653 ILE B O 1
ATOM 10962 N N . TYR B 1 654 ? -16.781 13.758 5.355 1 63.88 654 TYR B N 1
ATOM 10963 C CA . TYR B 1 654 ? -16.641 12.422 5.918 1 63.88 654 TYR B CA 1
ATOM 10964 C C . TYR B 1 654 ? -15.93 11.492 4.938 1 63.88 654 TYR B C 1
ATOM 10966 O O . TYR B 1 654 ? -16.453 11.203 3.857 1 63.88 654 TYR B O 1
ATOM 10974 N N . SER B 1 655 ? -14.555 11.469 5.113 1 80.12 655 SER B N 1
ATOM 10975 C CA . SER B 1 655 ? -13.898 10.289 4.559 1 80.12 655 SER B CA 1
ATOM 10976 C C . SER B 1 655 ? -13.25 9.453 5.656 1 80.12 655 SER B C 1
ATOM 10978 O O . SER B 1 655 ? -12.438 9.961 6.434 1 80.12 655 SER B O 1
ATOM 10980 N N . PRO B 1 656 ? -13.609 8.195 5.758 1 85.56 656 PRO B N 1
ATOM 10981 C CA . PRO B 1 656 ? -13.023 7.348 6.805 1 85.56 656 PRO B CA 1
ATOM 10982 C C . PRO B 1 656 ? -11.508 7.242 6.699 1 85.56 656 PRO B C 1
ATOM 10984 O O . PRO B 1 656 ? -10.844 6.867 7.672 1 85.56 656 PRO B O 1
ATOM 10987 N N . ILE B 1 657 ? -10.984 7.648 5.598 1 88.69 657 ILE B N 1
ATOM 10988 C CA . ILE B 1 657 ? -9.547 7.492 5.383 1 88.69 657 ILE B CA 1
ATOM 10989 C C . ILE B 1 657 ? -8.781 8.414 6.324 1 88.69 657 ILE B C 1
ATOM 10991 O O . ILE B 1 657 ? -7.629 8.141 6.672 1 88.69 657 ILE B O 1
ATOM 10995 N N . VAL B 1 658 ? -9.453 9.508 6.754 1 90.56 658 VAL B N 1
ATOM 10996 C CA . VAL B 1 658 ? -8.797 10.5 7.598 1 90.56 658 VAL B CA 1
ATOM 10997 C C . VAL B 1 658 ? -8.562 9.922 8.992 1 90.56 658 VAL B C 1
ATOM 10999 O O . VAL B 1 658 ? -7.766 10.453 9.766 1 90.56 658 VAL B O 1
ATOM 11002 N N . LYS B 1 659 ? -9.18 8.844 9.305 1 88.88 659 LYS B N 1
ATOM 11003 C CA . LYS B 1 659 ? -9.016 8.203 10.609 1 88.88 659 LYS B CA 1
ATOM 11004 C C . LYS B 1 659 ? -7.855 7.207 10.594 1 88.88 659 LYS B C 1
ATOM 11006 O O . LYS B 1 659 ? -7.449 6.699 11.641 1 88.88 659 LYS B O 1
ATOM 11011 N N . ASN B 1 660 ? -7.348 6.906 9.375 1 89.5 660 ASN B N 1
ATOM 11012 C CA . ASN B 1 660 ? -6.188 6.031 9.242 1 89.5 660 ASN B CA 1
ATOM 11013 C C . ASN B 1 660 ? -5.004 6.539 10.07 1 89.5 660 ASN B C 1
ATOM 11015 O O . ASN B 1 660 ? -4.645 7.711 9.984 1 89.5 660 ASN B O 1
ATOM 11019 N N . PRO B 1 661 ? -4.344 5.723 10.836 1 92.5 661 PRO B N 1
ATOM 11020 C CA . PRO B 1 661 ? -3.225 6.141 11.68 1 92.5 661 PRO B CA 1
ATOM 11021 C C . PRO B 1 661 ? -2.076 6.754 10.883 1 92.5 661 PRO B C 1
ATOM 11023 O O . PRO B 1 661 ? -1.291 7.535 11.43 1 92.5 661 PRO B O 1
ATOM 11026 N N . PHE B 1 662 ? -1.98 6.465 9.641 1 95.19 662 PHE B N 1
ATOM 11027 C CA . PHE B 1 662 ? -0.908 7.004 8.812 1 95.19 662 PHE B CA 1
ATOM 11028 C C . PHE B 1 662 ? -1.307 8.352 8.227 1 95.19 662 PHE B C 1
ATOM 11030 O O . PHE B 1 662 ? -0.482 9.039 7.621 1 95.19 662 PHE B O 1
ATOM 11037 N N . MET B 1 663 ? -2.586 8.75 8.445 1 94.88 663 MET B N 1
ATOM 11038 C CA . MET B 1 663 ? -3.029 10.109 8.164 1 94.88 663 MET B CA 1
ATOM 11039 C C . MET B 1 663 ? -3.092 10.938 9.438 1 94.88 663 MET B C 1
ATOM 11041 O O . MET B 1 663 ? -2.594 12.062 9.477 1 94.88 663 MET B O 1
ATOM 11045 N N . SER B 1 664 ? -3.736 10.281 10.406 1 95.81 664 SER B N 1
ATOM 11046 C CA . SER B 1 664 ? -3.865 10.898 11.719 1 95.81 664 SER B CA 1
ATOM 11047 C C . SER B 1 664 ? -3.15 10.078 12.789 1 95.81 664 SER B C 1
ATOM 11049 O O . SER B 1 664 ? -3.789 9.344 13.547 1 95.81 664 SER B O 1
ATOM 11051 N N . PRO B 1 665 ? -1.867 10.297 12.953 1 97.38 665 PRO B N 1
ATOM 11052 C CA . PRO B 1 665 ? -1.097 9.484 13.891 1 97.38 665 PRO B CA 1
ATOM 11053 C C . PRO B 1 665 ? -1.602 9.609 15.328 1 97.38 665 PRO B C 1
ATOM 11055 O O . PRO B 1 665 ? -1.388 8.711 16.141 1 97.38 665 PRO B O 1
ATOM 11058 N N . LEU B 1 666 ? -2.283 10.695 15.641 1 97 666 LEU B N 1
ATOM 11059 C CA . LEU B 1 666 ? -2.854 10.859 16.969 1 97 666 LEU B CA 1
ATOM 11060 C C . LEU B 1 666 ? -3.869 9.766 17.266 1 97 666 LEU B C 1
ATOM 11062 O O . LEU B 1 666 ? -4.098 9.422 18.438 1 97 666 LEU B O 1
ATOM 11066 N N . LEU B 1 667 ? -4.48 9.203 16.266 1 92.81 667 LEU B N 1
ATOM 11067 C CA . LEU B 1 667 ? -5.512 8.188 16.422 1 92.81 667 LEU B CA 1
ATOM 11068 C C . LEU B 1 667 ? -4.906 6.789 16.344 1 92.81 667 LEU B C 1
ATOM 11070 O O . LEU B 1 667 ? -5.629 5.789 16.391 1 92.81 667 LEU B O 1
ATOM 11074 N N . ALA B 1 668 ? -3.596 6.652 16.219 1 93.38 668 ALA B N 1
ATOM 11075 C CA . ALA B 1 668 ? -2.938 5.352 16.109 1 93.38 668 ALA B CA 1
ATOM 11076 C C . ALA B 1 668 ? -3.115 4.535 17.375 1 93.38 668 ALA B C 1
ATOM 11078 O O . ALA B 1 668 ? -3.137 5.086 18.484 1 93.38 668 ALA B O 1
ATOM 11079 N N . PRO B 1 669 ? -3.195 3.213 17.25 1 89.38 669 PRO B N 1
ATOM 11080 C CA . PRO B 1 669 ? -3.225 2.367 18.453 1 89.38 669 PRO B CA 1
ATOM 11081 C C . PRO B 1 669 ? -1.956 2.49 19.297 1 89.38 669 PRO B C 1
ATOM 11083 O O . PRO B 1 669 ? -0.896 2.846 18.766 1 89.38 669 PRO B O 1
ATOM 11086 N N . ASP B 1 670 ? -2.066 2.154 20.562 1 93.62 670 ASP B N 1
ATOM 11087 C CA . ASP B 1 670 ? -0.958 2.289 21.516 1 93.62 670 ASP B CA 1
ATOM 11088 C C . ASP B 1 670 ? 0.25 1.474 21.062 1 93.62 670 ASP B C 1
ATOM 11090 O O . ASP B 1 670 ? 1.39 1.932 21.156 1 93.62 670 ASP B O 1
ATOM 11094 N N . SER B 1 671 ? -0.015 0.312 20.531 1 90.25 671 SER B N 1
ATOM 11095 C CA . SER B 1 671 ? 1.071 -0.571 20.125 1 90.25 671 SER B CA 1
ATOM 11096 C C . SER B 1 671 ? 1.897 0.056 19 1 90.25 671 SER B C 1
ATOM 11098 O O . SER B 1 671 ? 3.115 -0.132 18.938 1 90.25 671 SER B O 1
ATOM 11100 N N . MET B 1 672 ? 1.263 0.842 18.172 1 93.12 672 MET B N 1
ATOM 11101 C CA . MET B 1 672 ? 1.959 1.525 17.094 1 93.12 672 MET B CA 1
ATOM 11102 C C . MET B 1 672 ? 2.779 2.695 17.625 1 93.12 672 MET B C 1
ATOM 11104 O O . MET B 1 672 ? 3.939 2.869 17.234 1 93.12 672 MET B O 1
ATOM 11108 N N . LEU B 1 673 ? 2.205 3.467 18.516 1 97.12 673 LEU B N 1
ATOM 11109 C CA . LEU B 1 673 ? 2.867 4.652 19.047 1 97.12 673 LEU B CA 1
ATOM 11110 C C . LEU B 1 673 ? 4.078 4.266 19.891 1 97.12 673 LEU B C 1
ATOM 11112 O O . LEU B 1 673 ? 5.039 5.031 19.984 1 97.12 673 LEU B O 1
ATOM 11116 N N . GLN B 1 674 ? 4.004 3.076 20.422 1 96.94 674 GLN B N 1
ATOM 11117 C CA . GLN B 1 674 ? 5.098 2.596 21.266 1 96.94 674 GLN B CA 1
ATOM 11118 C C . GLN B 1 674 ? 6.348 2.328 20.438 1 96.94 674 GLN B C 1
ATOM 11120 O O . GLN B 1 674 ? 7.449 2.207 20.984 1 96.94 674 GLN B O 1
ATOM 11125 N N . THR B 1 675 ? 6.203 2.27 19.156 1 96.31 675 THR B N 1
ATOM 11126 C CA . THR B 1 675 ? 7.348 1.974 18.297 1 96.31 675 THR B CA 1
ATOM 11127 C C . THR B 1 675 ? 8.078 3.256 17.906 1 96.31 675 THR B C 1
ATOM 11129 O O . THR B 1 675 ? 9.156 3.207 17.328 1 96.31 675 THR B O 1
ATOM 11132 N N . LEU B 1 676 ? 7.586 4.43 18.266 1 98.12 676 LEU B N 1
ATOM 11133 C CA . LEU B 1 676 ? 8.195 5.699 17.875 1 98.12 676 LEU B CA 1
ATOM 11134 C C . LEU B 1 676 ? 9.477 5.941 18.656 1 98.12 676 LEU B C 1
ATOM 11136 O O . LEU B 1 676 ? 9.57 5.605 19.828 1 98.12 676 LEU B O 1
ATOM 11140 N N . PRO B 1 677 ? 10.492 6.473 17.969 1 98.25 677 PRO B N 1
ATOM 11141 C CA . PRO B 1 677 ? 11.68 6.938 18.688 1 98.25 677 PRO B CA 1
ATOM 11142 C C . PRO B 1 677 ? 11.406 8.18 19.531 1 98.25 677 PRO B C 1
ATOM 11144 O O . PRO B 1 677 ? 10.281 8.672 19.578 1 98.25 677 PRO B O 1
ATOM 11147 N N . PRO B 1 678 ? 12.43 8.664 20.234 1 98.31 678 PRO B N 1
ATOM 11148 C CA . PRO B 1 678 ? 12.227 9.93 20.953 1 98.31 678 PRO B CA 1
ATOM 11149 C C . PRO B 1 678 ? 11.727 11.047 20.047 1 98.31 678 PRO B C 1
ATOM 11151 O O . PRO B 1 678 ? 12.211 11.195 18.922 1 98.31 678 PRO B O 1
ATOM 11154 N N . VAL B 1 679 ? 10.766 11.781 20.562 1 98.81 679 VAL B N 1
ATOM 11155 C CA . VAL B 1 679 ? 10.109 12.805 19.766 1 98.81 679 VAL B CA 1
ATOM 11156 C C . VAL B 1 679 ? 10.305 14.18 20.406 1 98.81 679 VAL B C 1
ATOM 11158 O O . VAL B 1 679 ? 10.109 14.336 21.609 1 98.81 679 VAL B O 1
ATOM 11161 N N . HIS B 1 680 ? 10.742 15.141 19.609 1 98.81 680 HIS B N 1
ATOM 11162 C CA . HIS B 1 680 ? 10.836 16.547 20 1 98.81 680 HIS B CA 1
ATOM 11163 C C . HIS B 1 680 ? 9.898 17.406 19.172 1 98.81 680 HIS B C 1
ATOM 11165 O O . HIS B 1 680 ? 10.062 17.531 17.953 1 98.81 680 HIS B O 1
ATOM 11171 N N . ILE B 1 681 ? 8.945 18.062 19.859 1 98.81 681 ILE B N 1
ATOM 11172 C CA . ILE B 1 681 ? 7.977 18.906 19.172 1 98.81 681 ILE B CA 1
ATOM 11173 C C . ILE B 1 681 ? 8.227 20.375 19.5 1 98.81 681 ILE B C 1
ATOM 11175 O O . ILE B 1 681 ? 8.367 20.734 20.672 1 98.81 681 ILE B O 1
ATOM 11179 N N . VAL B 1 682 ? 8.352 21.188 18.484 1 98.69 682 VAL B N 1
ATOM 11180 C CA . VAL B 1 682 ? 8.375 22.625 18.625 1 98.69 682 VAL B CA 1
ATOM 11181 C C . VAL B 1 682 ? 7.094 23.234 18.047 1 98.69 682 VAL B C 1
ATOM 11183 O O . VAL B 1 682 ? 6.895 23.234 16.844 1 98.69 682 VAL B O 1
ATOM 11186 N N . ALA B 1 683 ? 6.246 23.75 18.938 1 98.38 683 ALA B N 1
ATOM 11187 C CA . ALA B 1 683 ? 4.941 24.25 18.516 1 98.38 683 ALA B CA 1
ATOM 11188 C C . ALA B 1 683 ? 4.848 25.766 18.719 1 98.38 683 ALA B C 1
ATOM 11190 O O . ALA B 1 683 ? 5.789 26.391 19.219 1 98.38 683 ALA B O 1
ATOM 11191 N N . CYS B 1 684 ? 3.75 26.359 18.188 1 97.12 684 CYS B N 1
ATOM 11192 C CA . CYS B 1 684 ? 3.432 27.766 18.391 1 97.12 684 CYS B CA 1
ATOM 11193 C C . CYS B 1 684 ? 2.182 27.922 19.25 1 97.12 684 CYS B C 1
ATOM 11195 O O . CYS B 1 684 ? 1.17 27.266 19.016 1 97.12 684 CYS B O 1
ATOM 11197 N N . ALA B 1 685 ? 2.242 28.812 20.172 1 97.19 685 ALA B N 1
ATOM 11198 C CA . ALA B 1 685 ? 1.151 29 21.125 1 97.19 685 ALA B CA 1
ATOM 11199 C C . ALA B 1 685 ? -0.107 29.5 20.422 1 97.19 685 ALA B C 1
ATOM 11201 O O . ALA B 1 685 ? -1.224 29.234 20.875 1 97.19 685 ALA B O 1
ATOM 11202 N N . LEU B 1 686 ? 0.084 30.219 19.375 1 97.44 686 LEU B N 1
ATOM 11203 C CA . LEU B 1 686 ? -1.061 30.844 18.719 1 97.44 686 LEU B CA 1
ATOM 11204 C C . LEU B 1 686 ? -1.342 30.172 17.375 1 97.44 686 LEU B C 1
ATOM 11206 O O . LEU B 1 686 ? -1.886 30.812 16.469 1 97.44 686 LEU B O 1
ATOM 11210 N N . ASP B 1 687 ? -0.961 28.922 17.234 1 97 687 ASP B N 1
ATOM 11211 C CA . ASP B 1 687 ? -1.166 28.062 16.062 1 97 687 ASP B CA 1
ATOM 11212 C C . ASP B 1 687 ? -2.486 27.297 16.172 1 97 687 ASP B C 1
ATOM 11214 O O . ASP B 1 687 ? -2.746 26.625 17.172 1 97 687 ASP B O 1
ATOM 11218 N N . PRO B 1 688 ? -3.324 27.391 15.117 1 97.38 688 PRO B N 1
ATOM 11219 C CA . PRO B 1 688 ? -4.547 26.578 15.109 1 97.38 688 PRO B CA 1
ATOM 11220 C C . PRO B 1 688 ? -4.273 25.094 15.297 1 97.38 688 PRO B C 1
ATOM 11222 O O . PRO B 1 688 ? -5.18 24.344 15.664 1 97.38 688 PRO B O 1
ATOM 11225 N N . MET B 1 689 ? -3.043 24.672 15.156 1 96.94 689 MET B N 1
ATOM 11226 C CA . MET B 1 689 ? -2.691 23.266 15.266 1 96.94 689 MET B CA 1
ATOM 11227 C C . MET B 1 689 ? -1.956 22.984 16.578 1 96.94 689 MET B C 1
ATOM 11229 O O . MET B 1 689 ? -1.372 21.906 16.75 1 96.94 689 MET B O 1
ATOM 11233 N N . LEU B 1 690 ? -1.995 23.875 17.453 1 98.5 690 LEU B N 1
ATOM 11234 C CA . LEU B 1 690 ? -1.284 23.703 18.719 1 98.5 690 LEU B CA 1
ATOM 11235 C C . LEU B 1 690 ? -1.764 22.438 19.438 1 98.5 690 LEU B C 1
ATOM 11237 O O . LEU B 1 690 ? -0.954 21.672 19.969 1 98.5 690 LEU B O 1
ATOM 11241 N N . ASP B 1 691 ? -3.043 22.234 19.484 1 98.56 691 ASP B N 1
ATOM 11242 C CA . ASP B 1 691 ? -3.605 21.125 20.234 1 98.56 691 ASP B CA 1
ATOM 11243 C C . ASP B 1 691 ? -3.178 19.781 19.641 1 98.56 691 ASP B C 1
ATOM 11245 O O . ASP B 1 691 ? -3.166 18.766 20.328 1 98.56 691 ASP B O 1
ATOM 11249 N N . ASP B 1 692 ? -2.838 19.719 18.328 1 98.38 692 ASP B N 1
ATOM 11250 C CA . ASP B 1 692 ? -2.229 18.531 17.734 1 98.38 692 ASP B CA 1
ATOM 11251 C C . ASP B 1 692 ? -0.961 18.141 18.484 1 98.38 692 ASP B C 1
ATOM 11253 O O . ASP B 1 692 ? -0.772 16.953 18.812 1 98.38 692 ASP B O 1
ATOM 11257 N N . SER B 1 693 ? -0.16 19.141 18.703 1 98.75 693 SER B N 1
ATOM 11258 C CA . SER B 1 693 ? 1.122 18.922 19.359 1 98.75 693 SER B CA 1
ATOM 11259 C C . SER B 1 693 ? 0.93 18.547 20.828 1 98.75 693 SER B C 1
ATOM 11261 O O . SER B 1 693 ? 1.562 17.609 21.312 1 98.75 693 SER B O 1
ATOM 11263 N N . VAL B 1 694 ? 0.035 19.219 21.469 1 98.62 694 VAL B N 1
ATOM 11264 C CA . VAL B 1 694 ? -0.167 19.031 22.906 1 98.62 694 VAL B CA 1
ATOM 11265 C C . VAL B 1 694 ? -0.738 17.625 23.156 1 98.62 694 VAL B C 1
ATOM 11267 O O . VAL B 1 694 ? -0.214 16.875 23.984 1 98.62 694 VAL B O 1
ATOM 11270 N N . MET B 1 695 ? -1.792 17.312 22.438 1 98.12 695 MET B N 1
ATOM 11271 C CA . MET B 1 695 ? -2.449 16.031 22.656 1 98.12 695 MET B CA 1
ATOM 11272 C C . MET B 1 695 ? -1.53 14.875 22.266 1 98.12 695 MET B C 1
ATOM 11274 O O . MET B 1 695 ? -1.544 13.828 22.922 1 98.12 695 MET B O 1
ATOM 11278 N N . PHE B 1 696 ? -0.778 15.016 21.219 1 98.56 696 PHE B N 1
ATOM 11279 C CA . PHE B 1 696 ? 0.144 13.961 20.812 1 98.56 696 PHE B CA 1
ATOM 11280 C C . PHE B 1 696 ? 1.232 13.758 21.859 1 98.56 696 PHE B C 1
ATOM 11282 O O . PHE B 1 696 ? 1.572 12.625 22.188 1 98.56 696 PHE B O 1
ATOM 11289 N N . ALA B 1 697 ? 1.826 14.859 22.328 1 98.69 697 ALA B N 1
ATOM 11290 C CA . ALA B 1 697 ? 2.83 14.773 23.375 1 98.69 697 ALA B CA 1
ATOM 11291 C C . ALA B 1 697 ? 2.268 14.086 24.625 1 98.69 697 ALA B C 1
ATOM 11293 O O . ALA B 1 697 ? 2.945 13.266 25.25 1 98.69 697 ALA B O 1
ATOM 11294 N N . ARG B 1 698 ? 1.067 14.422 24.984 1 97.94 698 ARG B N 1
ATOM 11295 C CA . ARG B 1 698 ? 0.431 13.82 26.156 1 97.94 698 ARG B CA 1
ATOM 11296 C C . ARG B 1 698 ? 0.235 12.32 25.953 1 97.94 698 ARG B C 1
ATOM 11298 O O . ARG B 1 698 ? 0.443 11.531 26.875 1 97.94 698 ARG B O 1
ATOM 11305 N N . ARG B 1 699 ? -0.178 11.961 24.75 1 97.19 699 ARG B N 1
ATOM 11306 C CA . ARG B 1 699 ? -0.361 10.539 24.453 1 97.19 699 ARG B CA 1
ATOM 11307 C C . ARG B 1 699 ? 0.957 9.781 24.562 1 97.19 699 ARG B C 1
ATOM 11309 O O . ARG B 1 699 ? 1.005 8.695 25.156 1 97.19 699 ARG B O 1
ATOM 11316 N N . LEU B 1 700 ? 1.964 10.352 24.031 1 98.25 700 LEU B N 1
ATOM 11317 C CA . LEU B 1 700 ? 3.268 9.703 24.078 1 98.25 700 LEU B CA 1
ATOM 11318 C C . LEU B 1 700 ? 3.781 9.602 25.5 1 98.25 700 LEU B C 1
ATOM 11320 O O . LEU B 1 700 ? 4.332 8.57 25.906 1 98.25 700 LEU B O 1
ATOM 11324 N N . ARG B 1 701 ? 3.639 10.641 26.203 1 97.19 701 ARG B N 1
ATOM 11325 C CA . ARG B 1 701 ? 4.047 10.625 27.609 1 97.19 701 ARG B CA 1
ATOM 11326 C C . ARG B 1 701 ? 3.283 9.562 28.391 1 97.19 701 ARG B C 1
ATOM 11328 O O . ARG B 1 701 ? 3.857 8.875 29.234 1 97.19 701 ARG B O 1
ATOM 11335 N N . GLY B 1 702 ? 1.998 9.453 28.141 1 96.31 702 GLY B N 1
ATOM 11336 C CA . GLY B 1 702 ? 1.174 8.438 28.766 1 96.31 702 GLY B CA 1
ATOM 11337 C C . GLY B 1 702 ? 1.637 7.023 28.484 1 96.31 702 GLY B C 1
ATOM 11338 O O . GLY B 1 702 ? 1.423 6.117 29.297 1 96.31 702 GLY B O 1
ATOM 11339 N N . LEU B 1 703 ? 2.291 6.871 27.406 1 96.69 703 LEU B N 1
ATOM 11340 C CA . LEU B 1 703 ? 2.791 5.562 26.984 1 96.69 703 LEU B CA 1
ATOM 11341 C C . LEU B 1 703 ? 4.254 5.391 27.391 1 96.69 703 LEU B C 1
ATOM 11343 O O . LEU B 1 703 ? 4.918 4.453 26.938 1 96.69 703 LEU B O 1
ATOM 11347 N N . ASP B 1 704 ? 4.789 6.32 28.125 1 96.38 704 ASP B N 1
ATOM 11348 C CA . ASP B 1 704 ? 6.164 6.324 28.625 1 96.38 704 ASP B CA 1
ATOM 11349 C C . ASP B 1 704 ? 7.16 6.406 27.469 1 96.38 704 ASP B C 1
ATOM 11351 O O . ASP B 1 704 ? 8.203 5.754 27.5 1 96.38 704 ASP B O 1
ATOM 11355 N N . ARG B 1 705 ? 6.746 7.039 26.422 1 96.56 705 ARG B N 1
ATOM 11356 C CA . ARG B 1 705 ? 7.668 7.336 25.328 1 96.56 705 ARG B CA 1
ATOM 11357 C C . ARG B 1 705 ? 8.336 8.695 25.531 1 96.56 705 ARG B C 1
ATOM 11359 O O . ARG B 1 705 ? 7.688 9.648 25.953 1 96.56 705 ARG B O 1
ATOM 11366 N N . PRO B 1 706 ? 9.656 8.758 25.297 1 97.5 706 PRO B N 1
ATOM 11367 C CA . PRO B 1 706 ? 10.32 10.055 25.469 1 97.5 706 PRO B CA 1
ATOM 11368 C C . PRO B 1 706 ? 9.789 11.117 24.516 1 97.5 706 PRO B C 1
ATOM 11370 O O . PRO B 1 706 ? 9.781 10.922 23.297 1 97.5 706 PRO B O 1
ATOM 11373 N N . VAL B 1 707 ? 9.359 12.203 25.078 1 98.38 707 VAL B N 1
ATOM 11374 C CA . VAL B 1 707 ? 8.812 13.289 24.266 1 98.38 707 VAL B CA 1
ATOM 11375 C C . VAL B 1 707 ? 9.078 14.625 24.938 1 98.38 707 VAL B C 1
ATOM 11377 O O . VAL B 1 707 ? 9.031 14.734 26.172 1 98.38 707 VAL B O 1
ATOM 11380 N N . THR B 1 708 ? 9.453 15.602 24.156 1 98.19 708 THR B N 1
ATOM 11381 C CA . THR B 1 708 ? 9.562 16.984 24.625 1 98.19 708 THR B CA 1
ATOM 11382 C C . THR B 1 708 ? 8.656 17.891 23.797 1 98.19 708 THR B C 1
ATOM 11384 O O . THR B 1 708 ? 8.453 17.672 22.609 1 98.19 708 THR B O 1
ATOM 11387 N N . LEU B 1 709 ? 8.102 18.875 24.469 1 98.56 709 LEU B N 1
ATOM 11388 C CA . LEU B 1 709 ? 7.266 19.891 23.828 1 98.56 709 LEU B CA 1
ATOM 11389 C C . LEU B 1 709 ? 7.738 21.297 24.203 1 98.56 709 LEU B C 1
ATOM 11391 O O . LEU B 1 709 ? 7.734 21.672 25.375 1 98.56 709 LEU B O 1
ATOM 11395 N N . ARG B 1 710 ? 8.25 21.969 23.188 1 98.19 710 ARG B N 1
ATOM 11396 C CA . ARG B 1 710 ? 8.594 23.375 23.344 1 98.19 710 ARG B CA 1
ATOM 11397 C C . ARG B 1 710 ? 7.637 24.266 22.562 1 98.19 710 ARG B C 1
ATOM 11399 O O . ARG B 1 710 ? 7.41 24.031 21.359 1 98.19 710 ARG B O 1
ATOM 11406 N N . VAL B 1 711 ? 7.043 25.266 23.266 1 98.12 711 VAL B N 1
ATOM 11407 C CA . VAL B 1 711 ? 6.039 26.109 22.625 1 98.12 711 VAL B CA 1
ATOM 11408 C C . VAL B 1 711 ? 6.551 27.547 22.531 1 98.12 711 VAL B C 1
ATOM 11410 O O . VAL B 1 711 ? 6.855 28.172 23.547 1 98.12 711 VAL B O 1
ATOM 11413 N N . VAL B 1 712 ? 6.648 28.031 21.297 1 96.88 712 VAL B N 1
ATOM 11414 C CA . VAL B 1 712 ? 7.094 29.406 21.062 1 96.88 712 VAL B CA 1
ATOM 11415 C C . VAL B 1 712 ? 5.906 30.359 21.172 1 96.88 712 VAL B C 1
ATOM 11417 O O . VAL B 1 712 ? 4.801 30.047 20.719 1 96.88 712 VAL B O 1
ATOM 11420 N N . GLU B 1 713 ? 6.148 31.5 21.719 1 95.44 713 GLU B N 1
ATOM 11421 C CA . GLU B 1 713 ? 5.082 32.469 21.969 1 95.44 713 GLU B CA 1
ATOM 11422 C C . GLU B 1 713 ? 4.98 33.5 20.859 1 95.44 713 GLU B C 1
ATOM 11424 O O . GLU B 1 713 ? 5.973 33.781 20.188 1 95.44 713 GLU B O 1
ATOM 11429 N N . ASP B 1 714 ? 3.785 33.938 20.5 1 95.06 714 ASP B N 1
ATOM 11430 C CA . ASP B 1 714 ? 3.428 35.125 19.734 1 95.06 714 ASP B CA 1
ATOM 11431 C C . ASP B 1 714 ? 3.848 35 18.281 1 95.06 714 ASP B C 1
ATOM 11433 O O . ASP B 1 714 ? 4.176 35.969 17.609 1 95.06 714 ASP B O 1
ATOM 11437 N N . LEU B 1 715 ? 4.043 33.781 17.875 1 94.94 715 LEU B N 1
ATOM 11438 C CA . LEU B 1 715 ? 4.387 33.531 16.484 1 94.94 715 LEU B CA 1
ATOM 11439 C C . LEU B 1 715 ? 3.305 32.688 15.789 1 94.94 715 LEU B C 1
ATOM 11441 O O . LEU B 1 715 ? 2.572 31.953 16.453 1 94.94 715 LEU B O 1
ATOM 11445 N N . PRO B 1 716 ? 3.215 32.906 14.477 1 93.5 716 PRO B N 1
ATOM 11446 C CA . PRO B 1 716 ? 2.225 32.125 13.719 1 93.5 716 PRO B CA 1
ATOM 11447 C C . PRO B 1 716 ? 2.75 30.766 13.273 1 93.5 716 PRO B C 1
ATOM 11449 O O . PRO B 1 716 ? 3.943 30.484 13.414 1 93.5 716 PRO B O 1
ATOM 11452 N N . HIS B 1 717 ? 1.807 29.938 12.805 1 94.94 717 HIS B N 1
ATOM 11453 C CA . HIS B 1 717 ? 2.154 28.703 12.109 1 94.94 717 HIS B CA 1
ATOM 11454 C C . HIS B 1 717 ? 3.135 28.969 10.969 1 94.94 717 HIS B C 1
ATOM 11456 O O . HIS B 1 717 ? 3.027 29.984 10.281 1 94.94 717 HIS B O 1
ATOM 11462 N N . GLY B 1 718 ? 4.133 28.141 10.805 1 93.44 718 GLY B N 1
ATOM 11463 C CA . GLY B 1 718 ? 5.051 28.25 9.68 1 93.44 718 GLY B CA 1
ATOM 11464 C C . GLY B 1 718 ? 6.223 29.172 9.953 1 93.44 718 GLY B C 1
ATOM 11465 O O . GLY B 1 718 ? 6.828 29.719 9.023 1 93.44 718 GLY B O 1
ATOM 11466 N N . PHE B 1 719 ? 6.566 29.406 11.188 1 92.44 719 PHE B N 1
ATOM 11467 C CA . PHE B 1 719 ? 7.617 30.344 11.539 1 92.44 719 PHE B CA 1
ATOM 11468 C C . PHE B 1 719 ? 8.938 29.969 10.891 1 92.44 719 PHE B C 1
ATOM 11470 O O . PHE B 1 719 ? 9.812 30.812 10.688 1 92.44 719 PHE B O 1
ATOM 11477 N N . LEU B 1 720 ? 9.164 28.703 10.555 1 91.75 720 LEU B N 1
ATOM 11478 C CA . LEU B 1 720 ? 10.422 28.25 9.953 1 91.75 720 LEU B CA 1
ATOM 11479 C C . LEU B 1 720 ? 10.625 28.906 8.586 1 91.75 720 LEU B C 1
ATOM 11481 O O . LEU B 1 720 ? 11.758 29.219 8.211 1 91.75 720 LEU B O 1
ATOM 11485 N N . SER B 1 721 ? 9.562 29.031 7.855 1 85.19 721 SER B N 1
ATOM 11486 C CA . SER B 1 721 ? 9.648 29.656 6.535 1 85.19 721 SER B CA 1
ATOM 11487 C C . SER B 1 721 ? 9.867 31.156 6.645 1 85.19 721 SER B C 1
ATOM 11489 O O . SER B 1 721 ? 10.203 31.812 5.656 1 85.19 721 SER B O 1
ATOM 11491 N N . LEU B 1 722 ? 9.68 31.703 7.82 1 80.5 722 LEU B N 1
ATOM 11492 C CA . LEU B 1 722 ? 9.836 33.125 8.078 1 80.5 722 LEU B CA 1
ATOM 11493 C C . LEU B 1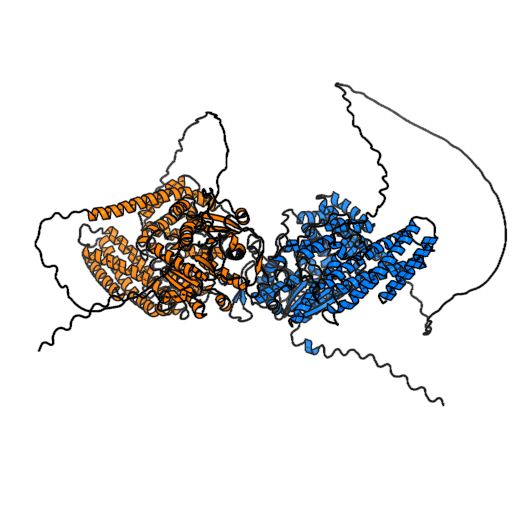 722 ? 11.078 33.406 8.922 1 80.5 722 LEU B C 1
ATOM 11495 O O . LEU B 1 722 ? 11.227 34.469 9.5 1 80.5 722 LEU B O 1
ATOM 11499 N N . ALA B 1 723 ? 11.922 32.5 9.031 1 75.56 723 ALA B N 1
ATOM 11500 C CA . ALA B 1 723 ? 13.008 32.469 10.008 1 75.56 723 ALA B CA 1
ATOM 11501 C C . ALA B 1 723 ? 13.898 33.688 9.883 1 75.56 723 ALA B C 1
ATOM 11503 O O . ALA B 1 723 ? 14.422 34.188 10.883 1 75.56 723 ALA B O 1
ATOM 11504 N N . SER B 1 724 ? 14.055 34.25 8.797 1 76.38 724 SER B N 1
ATOM 11505 C CA . SER B 1 724 ? 15.016 35.312 8.617 1 76.38 724 SER B CA 1
ATOM 11506 C C . SER B 1 724 ? 14.344 36.688 8.727 1 76.38 724 SER B C 1
ATOM 11508 O O . SER B 1 724 ? 15.008 37.719 8.594 1 76.38 724 SER B O 1
ATOM 11510 N N . LEU B 1 725 ? 13.156 36.719 9.141 1 77.06 725 LEU B N 1
ATOM 11511 C CA . LEU B 1 725 ? 12.414 37.969 9.016 1 77.06 725 LEU B CA 1
ATOM 11512 C C . LEU B 1 725 ? 12.523 38.781 10.297 1 77.06 725 LEU B C 1
ATOM 11514 O O . LEU B 1 725 ? 12.5 40.031 10.25 1 77.06 725 LEU B O 1
ATOM 11518 N N . CYS B 1 726 ? 12.547 38.094 11.461 1 83.69 726 CYS B N 1
ATOM 11519 C CA . CYS B 1 726 ? 12.648 38.812 12.719 1 83.69 726 CYS B CA 1
ATOM 11520 C C . CYS B 1 726 ? 13.383 38 13.773 1 83.69 726 CYS B C 1
ATOM 11522 O O . CYS B 1 726 ? 13.688 36.812 13.547 1 83.69 726 CYS B O 1
ATOM 11524 N N . ARG B 1 727 ? 13.664 38.656 14.812 1 89.62 727 ARG B N 1
ATOM 11525 C CA . ARG B 1 727 ? 14.445 38.031 15.883 1 89.62 727 ARG B CA 1
ATOM 11526 C C . ARG B 1 727 ? 13.695 36.844 16.5 1 89.62 727 ARG B C 1
ATOM 11528 O O . ARG B 1 727 ? 14.289 35.812 16.766 1 89.62 727 ARG B O 1
ATOM 11535 N N . GLU B 1 728 ? 12.422 37 16.672 1 92.25 728 GLU B N 1
ATOM 11536 C CA . GLU B 1 728 ? 11.609 35.969 17.312 1 92.25 728 GLU B CA 1
ATOM 11537 C C . GLU B 1 728 ? 11.562 34.688 16.453 1 92.25 728 GLU B C 1
ATOM 11539 O O . GLU B 1 728 ? 11.672 33.594 16.984 1 92.25 728 GLU B O 1
ATOM 11544 N N . THR B 1 729 ? 11.461 34.844 15.188 1 92.56 729 THR B N 1
ATOM 11545 C CA . THR B 1 729 ? 11.43 33.688 14.305 1 92.56 729 THR B CA 1
ATOM 11546 C C . THR B 1 729 ? 12.797 33.031 14.227 1 92.56 729 THR B C 1
ATOM 11548 O O . THR B 1 729 ? 12.898 31.797 14.109 1 92.56 729 THR B O 1
ATOM 11551 N N . ARG B 1 730 ? 13.844 33.75 14.266 1 91.81 730 ARG B N 1
ATOM 11552 C CA . ARG B 1 730 ? 15.195 33.219 14.289 1 91.81 730 ARG B CA 1
ATOM 11553 C C . ARG B 1 730 ? 15.422 32.375 15.547 1 91.81 730 ARG B C 1
ATOM 11555 O O . ARG B 1 730 ? 16.047 31.328 15.492 1 91.81 730 ARG B O 1
ATOM 11562 N N . GLN B 1 731 ? 14.93 32.938 16.625 1 94.12 731 GLN B N 1
ATOM 11563 C CA . GLN B 1 731 ? 15.055 32.219 17.891 1 94.12 731 GLN B CA 1
ATOM 11564 C C . GLN B 1 731 ? 14.273 30.906 17.859 1 94.12 731 GLN B C 1
ATOM 11566 O O . GLN B 1 731 ? 14.734 29.891 18.375 1 94.12 731 GLN B O 1
ATOM 11571 N N . ALA B 1 732 ? 13.109 31 17.328 1 96.19 732 ALA B N 1
ATOM 11572 C CA . ALA B 1 732 ? 12.297 29.781 17.203 1 96.19 732 ALA B CA 1
ATOM 11573 C C . ALA B 1 732 ? 12.992 28.75 16.312 1 96.19 732 ALA B C 1
ATOM 11575 O O . ALA B 1 732 ? 12.977 27.562 16.625 1 96.19 732 ALA B O 1
ATOM 11576 N N . ALA B 1 733 ? 13.578 29.172 15.234 1 94.88 733 ALA B N 1
ATOM 11577 C CA . ALA B 1 733 ? 14.328 28.281 14.352 1 94.88 733 ALA B CA 1
ATOM 11578 C C . ALA B 1 733 ? 15.523 27.672 15.07 1 94.88 733 ALA B C 1
ATOM 11580 O O . ALA B 1 733 ? 15.844 26.5 14.859 1 94.88 733 ALA B O 1
ATOM 11581 N N . ALA B 1 734 ? 16.141 28.469 15.867 1 95.31 734 ALA B N 1
ATOM 11582 C CA . ALA B 1 734 ? 17.297 27.984 16.641 1 95.31 734 ALA B CA 1
ATOM 11583 C C . ALA B 1 734 ? 16.875 26.906 17.625 1 95.31 734 ALA B C 1
ATOM 11585 O O . ALA B 1 734 ? 17.656 25.969 17.891 1 95.31 734 ALA B O 1
ATOM 11586 N N . LEU B 1 735 ? 15.711 27.047 18.141 1 96.88 735 LEU B N 1
ATOM 11587 C CA . LEU B 1 735 ? 15.18 26.031 19.031 1 96.88 735 LEU B CA 1
ATOM 11588 C C . LEU B 1 735 ? 15.047 24.688 18.312 1 96.88 735 LEU B C 1
ATOM 11590 O O . LEU B 1 735 ? 15.305 23.625 18.891 1 96.88 735 LEU B O 1
ATOM 11594 N N . CYS B 1 736 ? 14.617 24.719 17.094 1 97.75 736 CYS B N 1
ATOM 11595 C CA . CYS B 1 736 ? 14.523 23.5 16.297 1 97.75 736 CYS B CA 1
ATOM 11596 C C . CYS B 1 736 ? 15.891 22.844 16.109 1 97.75 736 CYS B C 1
ATOM 11598 O O . CYS B 1 736 ? 16.031 21.641 16.25 1 97.75 736 CYS B O 1
ATOM 11600 N N . VAL B 1 737 ? 16.906 23.625 15.828 1 97.62 737 VAL B N 1
ATOM 11601 C CA . VAL B 1 737 ? 18.266 23.141 15.633 1 97.62 737 VAL B CA 1
ATOM 11602 C C . VAL B 1 737 ? 18.766 22.484 16.922 1 97.62 737 VAL B C 1
ATOM 11604 O O . VAL B 1 737 ? 19.422 21.438 16.891 1 97.62 737 VAL B O 1
ATOM 11607 N N . GLU B 1 738 ? 18.453 23.109 17.984 1 97.69 738 GLU B N 1
ATOM 11608 C CA . GLU B 1 738 ? 18.844 22.578 19.281 1 97.69 738 GLU B CA 1
ATOM 11609 C C . GLU B 1 738 ? 18.25 21.188 19.531 1 97.69 738 GLU B C 1
ATOM 11611 O O . GLU B 1 738 ? 18.922 20.297 20.062 1 97.69 738 GLU B O 1
ATOM 11616 N N . ARG B 1 739 ? 17.031 21.031 19.188 1 97.88 739 ARG B N 1
ATOM 11617 C CA . ARG B 1 739 ? 16.359 19.75 19.375 1 97.88 739 ARG B CA 1
ATOM 11618 C C . ARG B 1 739 ? 16.953 18.688 18.438 1 97.88 739 ARG B C 1
ATOM 11620 O O . ARG B 1 739 ? 17.078 17.531 18.812 1 97.88 739 ARG B O 1
ATOM 11627 N N . ILE B 1 740 ? 17.25 19.094 17.219 1 98.56 740 ILE B N 1
ATOM 11628 C CA . ILE B 1 740 ? 17.891 18.172 16.281 1 98.56 740 ILE B CA 1
ATOM 11629 C C . ILE B 1 740 ? 19.25 17.734 16.828 1 98.56 740 ILE B C 1
ATOM 11631 O O . ILE B 1 740 ? 19.609 16.562 16.766 1 98.56 740 ILE B O 1
ATOM 11635 N N . ARG B 1 741 ? 19.984 18.688 17.359 1 97.62 741 ARG B N 1
ATOM 11636 C CA . ARG B 1 741 ? 21.297 18.391 17.953 1 97.62 741 ARG B CA 1
ATOM 11637 C C . ARG B 1 741 ? 21.172 17.375 19.078 1 97.62 741 ARG B C 1
ATOM 11639 O O . ARG B 1 741 ? 22.031 16.516 19.234 1 97.62 741 ARG B O 1
ATOM 11646 N N . ALA B 1 742 ? 20.125 17.5 19.844 1 96.56 742 ALA B N 1
ATOM 11647 C CA . ALA B 1 742 ? 19.891 16.562 20.938 1 96.56 742 ALA B CA 1
ATOM 11648 C C . ALA B 1 742 ? 19.719 15.133 20.422 1 96.56 742 ALA B C 1
ATOM 11650 O O . ALA B 1 742 ? 20.141 14.172 21.062 1 96.56 742 ALA B O 1
ATOM 11651 N N . VAL B 1 743 ? 19.078 14.977 19.281 1 97.44 743 VAL B N 1
ATOM 11652 C CA . VAL B 1 743 ? 18.875 13.664 18.656 1 97.44 743 VAL B CA 1
ATOM 11653 C C . VAL B 1 743 ? 20.203 13.117 18.156 1 97.44 743 VAL B C 1
ATOM 11655 O O . VAL B 1 743 ? 20.469 11.922 18.281 1 97.44 743 VAL B O 1
ATOM 11658 N N . LEU B 1 744 ? 21.047 14.008 17.578 1 97 744 LEU B N 1
ATOM 11659 C CA . LEU B 1 744 ? 22.266 13.594 16.906 1 97 744 LEU B CA 1
ATOM 11660 C C . LEU B 1 744 ? 23.391 13.367 17.906 1 97 744 LEU B C 1
ATOM 11662 O O . LEU B 1 744 ? 24.406 12.75 17.578 1 97 744 LEU B O 1
ATOM 11666 N N . ALA B 1 745 ? 23.203 13.727 19.125 1 90.12 745 ALA B N 1
ATOM 11667 C CA . ALA B 1 745 ? 24.219 13.547 20.156 1 90.12 745 ALA B CA 1
ATOM 11668 C C . ALA B 1 745 ? 24.297 12.086 20.594 1 90.12 745 ALA B C 1
ATOM 11670 O O . ALA B 1 745 ? 23.281 11.398 20.672 1 90.12 745 ALA B O 1
ATOM 11671 N N . PRO B 1 746 ? 25.547 11.547 20.828 1 79.69 746 PRO B N 1
ATOM 11672 C CA . PRO B 1 746 ? 25.672 10.164 21.281 1 79.69 746 PRO B CA 1
ATOM 11673 C C . PRO B 1 746 ? 25.062 9.938 22.672 1 79.69 746 PRO B C 1
ATOM 11675 O O . PRO B 1 746 ? 24.984 10.875 23.469 1 79.69 746 PRO B O 1
ATOM 11678 N N . PRO B 1 747 ? 24.359 8.922 23.047 1 68.12 747 PRO B N 1
ATOM 11679 C CA . PRO B 1 747 ? 23.641 8.688 24.297 1 68.12 747 PRO B CA 1
ATOM 11680 C C . PRO B 1 747 ? 24.469 9.055 25.531 1 68.12 747 PRO B C 1
ATOM 11682 O O . PRO B 1 747 ? 23.906 9.492 26.547 1 68.12 747 PRO B O 1
ATOM 11685 N N . GLY B 1 748 ? 25.75 8.945 25.719 1 54.16 748 GLY B N 1
ATOM 11686 C CA . GLY B 1 748 ? 26.562 9.211 26.891 1 54.16 748 GLY B CA 1
ATOM 11687 C C . GLY B 1 748 ? 26.797 10.695 27.141 1 54.16 748 GLY B C 1
ATOM 11688 O O . GLY B 1 748 ? 27.266 11.086 28.203 1 54.16 748 GLY B O 1
ATOM 11689 N N . ALA B 1 749 ? 26.766 11.57 26.406 1 44.53 749 ALA B N 1
ATOM 11690 C CA . ALA B 1 749 ? 27.156 12.969 26.578 1 44.53 749 ALA B CA 1
ATOM 11691 C C . ALA B 1 749 ? 26.047 13.773 27.25 1 44.53 749 ALA B C 1
ATOM 11693 O O . ALA B 1 749 ? 26.297 14.828 27.828 1 44.53 749 ALA B O 1
ATOM 11694 N N . ALA B 1 750 ? 24.828 13.539 27.203 1 40.03 750 ALA B N 1
ATOM 11695 C CA . ALA B 1 750 ? 23.812 14.289 27.922 1 40.03 750 ALA B CA 1
ATOM 11696 C C . ALA B 1 750 ? 23.969 14.133 29.422 1 40.03 750 ALA B C 1
ATOM 11698 O O . ALA B 1 750 ? 23.281 14.797 30.203 1 40.03 750 ALA B O 1
ATOM 11699 N N . ALA B 1 751 ? 24.469 13.125 29.922 1 39.28 751 ALA B N 1
ATOM 11700 C CA . ALA B 1 751 ? 24.562 13.031 31.375 1 39.28 751 ALA B CA 1
ATOM 11701 C C . ALA B 1 751 ? 25.531 14.078 31.938 1 39.28 751 ALA B C 1
ATOM 11703 O O . ALA B 1 751 ? 25.469 14.422 33.125 1 39.28 751 ALA B O 1
ATOM 11704 N N . SER B 1 752 ? 26.453 14.453 31.125 1 31.81 752 SER B N 1
ATOM 11705 C CA . SER B 1 752 ? 27.438 15.344 31.719 1 31.81 752 SER B CA 1
ATOM 11706 C C . SER B 1 752 ? 26.984 16.797 31.656 1 31.81 752 SER B C 1
ATOM 11708 O O . SER B 1 752 ? 27.453 17.625 32.438 1 31.81 752 SER B O 1
ATOM 11710 N N . ARG B 1 753 ? 26.141 17.219 30.594 1 35.41 753 ARG B N 1
ATOM 11711 C CA . ARG B 1 753 ? 25.969 18.672 30.484 1 35.41 753 ARG B CA 1
ATOM 11712 C C . ARG B 1 753 ? 24.844 19.156 31.406 1 35.41 753 ARG B C 1
ATOM 11714 O O . ARG B 1 753 ? 24.578 20.344 31.5 1 35.41 753 ARG B O 1
ATOM 11721 N N . HIS B 1 754 ? 23.891 18.281 31.734 1 34.53 754 HIS B N 1
ATOM 11722 C CA . HIS B 1 754 ? 22.922 18.875 32.656 1 34.53 754 HIS B CA 1
ATOM 11723 C C . HIS B 1 754 ? 23.609 19.359 33.938 1 34.53 754 HIS B C 1
ATOM 11725 O O . HIS B 1 754 ? 22.984 20 34.781 1 34.53 754 HIS B O 1
ATOM 11731 N N . ALA B 1 755 ? 24.719 18.656 34.312 1 31.75 755 ALA B N 1
ATOM 11732 C CA . ALA B 1 755 ? 25.203 19.047 35.625 1 31.75 755 ALA B CA 1
ATOM 11733 C C . ALA B 1 755 ? 25.766 20.453 35.625 1 31.75 755 ALA B C 1
ATOM 11735 O O . ALA B 1 755 ? 25.828 21.125 36.656 1 31.75 755 ALA B O 1
ATOM 11736 N N . ARG B 1 756 ? 26.484 20.812 34.469 1 32.31 756 ARG B N 1
ATOM 11737 C CA . ARG B 1 756 ? 27.406 21.891 34.812 1 32.31 756 ARG B CA 1
ATOM 11738 C C . ARG B 1 756 ? 26.734 23.25 34.656 1 32.31 756 ARG B C 1
ATOM 11740 O O . ARG B 1 756 ? 27.391 24.281 34.844 1 32.31 756 ARG B O 1
ATOM 11747 N N . SER B 1 757 ? 25.688 23.328 33.781 1 25.78 757 SER B N 1
ATOM 11748 C CA . SER B 1 757 ? 25.562 24.781 33.688 1 25.78 757 SER B CA 1
ATOM 11749 C C . SER B 1 757 ? 25 25.359 34.969 1 25.78 757 SER B C 1
ATOM 11751 O O . SER B 1 757 ? 23.844 25.125 35.312 1 25.78 757 SER B O 1
ATOM 11753 N N . PRO B 1 758 ? 25.766 25.406 35.969 1 26.7 758 PRO B N 1
ATOM 11754 C CA . PRO B 1 758 ? 25.406 26.031 37.25 1 26.7 758 PRO B CA 1
ATOM 11755 C C . PRO B 1 758 ? 24.766 27.406 37.094 1 26.7 758 PRO B C 1
ATOM 11757 O O . PRO B 1 758 ? 25.172 28.172 36.219 1 26.7 758 PRO B O 1
ATOM 11760 N N . LEU B 1 759 ? 23.438 27.422 37.031 1 25.8 759 LEU B N 1
ATOM 11761 C CA . LEU B 1 759 ? 22.766 28.719 37.062 1 25.8 759 LEU B CA 1
ATOM 11762 C C . LEU B 1 759 ? 23.578 29.734 37.875 1 25.8 759 LEU B C 1
ATOM 11764 O O . LEU B 1 759 ? 24 29.453 38.969 1 25.8 759 LEU B O 1
ATOM 11768 N N . PRO B 1 760 ? 24.297 30.594 37.156 1 24.22 760 PRO B N 1
ATOM 11769 C CA . PRO B 1 760 ? 25.109 31.547 37.906 1 24.22 760 PRO B CA 1
ATOM 11770 C C . PRO B 1 760 ? 24.359 32.188 39.062 1 24.22 760 PRO B C 1
ATOM 11772 O O . PRO B 1 760 ? 23.203 32.562 38.938 1 24.22 760 PRO B O 1
ATOM 11775 N N . ARG B 1 761 ? 24.453 31.531 40.219 1 24.81 761 ARG B N 1
ATOM 11776 C CA . ARG B 1 761 ? 23.875 32 41.5 1 24.81 761 ARG B CA 1
ATOM 11777 C C . ARG B 1 761 ? 24.016 33.5 41.625 1 24.81 761 ARG B C 1
ATOM 11779 O O . ARG B 1 761 ? 25.078 34.062 41.344 1 24.81 761 ARG B O 1
ATOM 11786 N N . SER B 1 762 ? 22.938 34.188 41.281 1 22.55 762 SER B N 1
ATOM 11787 C CA . SER B 1 762 ? 22.859 35.625 41.469 1 22.55 762 SER B CA 1
ATOM 11788 C C . SER B 1 762 ? 23.625 36.062 42.719 1 22.55 762 SER B C 1
ATOM 11790 O O . SER B 1 762 ? 23.609 35.406 43.75 1 22.55 762 SER B O 1
ATOM 11792 N N . PRO B 1 763 ? 24.672 36.844 42.406 1 23.89 763 PRO B N 1
ATOM 11793 C CA . PRO B 1 763 ? 25.594 37.312 43.469 1 23.89 763 PRO B CA 1
ATOM 11794 C C . PRO B 1 763 ? 24.859 37.781 44.719 1 23.89 763 PRO B C 1
ATOM 11796 O O . PRO B 1 763 ? 23.844 38.469 44.594 1 23.89 763 PRO B O 1
ATOM 11799 N N . GLU B 1 764 ? 24.719 36.875 45.656 1 22.97 764 GLU B N 1
ATOM 11800 C CA . GLU B 1 764 ? 24.141 37.094 46.969 1 22.97 764 GLU B CA 1
ATOM 11801 C C . GLU B 1 764 ? 24.547 38.438 47.531 1 22.97 764 GLU B C 1
ATOM 11803 O O . GLU B 1 764 ? 25.734 38.781 47.594 1 22.97 764 GLU B O 1
ATOM 11808 N N . ARG B 1 765 ? 23.688 39.438 47.281 1 24.58 765 ARG B N 1
ATOM 11809 C CA . ARG B 1 765 ? 23.875 40.781 47.844 1 24.58 765 ARG B CA 1
ATOM 11810 C C . ARG B 1 765 ? 24.297 40.719 49.312 1 24.58 765 ARG B C 1
ATOM 11812 O O . ARG B 1 765 ? 23.734 39.969 50.094 1 24.58 765 ARG B O 1
ATOM 11819 N N . PRO B 1 766 ? 25.562 41.125 49.469 1 22.5 766 PRO B N 1
ATOM 11820 C CA . PRO B 1 766 ? 26.203 41.094 50.781 1 22.5 766 PRO B CA 1
ATOM 11821 C C . PRO B 1 766 ? 25.328 41.719 51.875 1 22.5 766 PRO B C 1
ATOM 11823 O O . PRO B 1 766 ? 24.562 42.625 51.594 1 22.5 766 PRO B O 1
ATOM 11826 N N . ALA B 1 767 ? 24.844 40.969 52.875 1 23.69 767 ALA B N 1
ATOM 11827 C CA . ALA B 1 767 ? 24 41.25 54.031 1 23.69 767 ALA B CA 1
ATOM 11828 C C . ALA B 1 767 ? 24.484 42.5 54.75 1 23.69 767 ALA B C 1
ATOM 11830 O O . ALA B 1 767 ? 25.703 42.688 54.938 1 23.69 767 ALA B O 1
ATOM 11831 N N . PRO B 1 768 ? 23.609 43.562 54.719 1 21.95 768 PRO B N 1
ATOM 11832 C CA . PRO B 1 768 ? 24.031 44.812 55.375 1 21.95 768 PRO B CA 1
ATOM 11833 C C . PRO B 1 768 ? 24.531 44.594 56.781 1 21.95 768 PRO B C 1
ATOM 11835 O O . PRO B 1 768 ? 24.172 43.594 57.438 1 21.95 768 PRO B O 1
ATOM 11838 N N . ALA B 1 769 ? 25.719 45.219 57.062 1 22.25 769 ALA B N 1
ATOM 11839 C CA . ALA B 1 769 ? 26.453 45.25 58.312 1 22.25 769 ALA B CA 1
ATOM 11840 C C . ALA B 1 769 ? 25.516 45.594 59.469 1 22.25 769 ALA B C 1
ATOM 11842 O O . ALA B 1 769 ? 24.578 46.375 59.344 1 22.25 769 ALA B O 1
ATOM 11843 N N . PRO B 1 770 ? 25.547 44.781 60.5 1 21.62 770 PRO B N 1
ATOM 11844 C CA . PRO B 1 770 ? 24.719 44.812 61.719 1 21.62 770 PRO B CA 1
ATOM 11845 C C . PRO B 1 770 ? 24.734 46.156 62.438 1 21.62 770 PRO B C 1
ATOM 11847 O O . PRO B 1 770 ? 25.812 46.75 62.625 1 21.62 770 PRO B O 1
ATOM 11850 N N . ALA B 1 771 ? 23.797 47.125 62.094 1 25.78 771 ALA B N 1
ATOM 11851 C CA . ALA B 1 771 ? 23.844 48.312 62.938 1 25.78 771 ALA B CA 1
ATOM 11852 C C . ALA B 1 771 ? 23.938 47.938 64.375 1 25.78 771 ALA B C 1
ATOM 11854 O O . ALA B 1 771 ? 23.422 46.906 64.812 1 25.78 771 ALA B O 1
ATOM 11855 N N . PRO B 1 772 ? 24.891 48.688 65.125 1 22.81 772 PRO B N 1
ATOM 11856 C CA . PRO B 1 772 ? 25.203 48.656 66.5 1 22.81 772 PRO B CA 1
ATOM 11857 C C . PRO B 1 772 ? 23.953 48.719 67.438 1 22.81 772 PRO B C 1
ATOM 11859 O O . PRO B 1 772 ? 22.906 49.156 66.938 1 22.81 772 PRO B O 1
ATOM 11862 N N . LEU B 1 773 ? 23.922 47.906 68.5 1 21.61 773 LEU B N 1
ATOM 11863 C CA . LEU B 1 773 ? 23.031 47.656 69.625 1 21.61 773 LEU B CA 1
ATOM 11864 C C . LEU B 1 773 ? 22.578 48.969 70.25 1 21.61 773 LEU B C 1
ATOM 11866 O O . LEU B 1 773 ? 23.391 49.688 70.875 1 21.61 773 LEU B O 1
ATOM 11870 N N . LEU B 1 774 ? 22.094 50 69.5 1 19.66 774 LEU B N 1
ATOM 11871 C CA . LEU B 1 774 ? 21.781 51.094 70.375 1 19.66 774 LEU B CA 1
ATOM 11872 C C . LEU B 1 774 ? 20.922 50.594 71.562 1 19.66 774 LEU B C 1
ATOM 11874 O O . LEU B 1 774 ? 19.844 50.031 71.312 1 19.66 774 LEU B O 1
ATOM 11878 N N . VAL B 1 775 ? 21.594 50.594 72.75 1 18.91 775 VAL B N 1
ATOM 11879 C CA . VAL B 1 775 ? 21.094 51.188 74 1 18.91 775 VAL B CA 1
ATOM 11880 C C . VAL B 1 775 ? 20.641 52.625 73.75 1 18.91 775 VAL B C 1
ATOM 11882 O O . VAL B 1 775 ? 21.328 53.375 73.062 1 18.91 775 VAL B O 1
#

InterPro domains:
  IPR002168 Lipase, GDXG, putative histidine active site [PS01173] (345-361)
  IPR010468 Hormone-sensitive lipase, N-terminal [PF06350] (7-314)
  IPR013094 Alpha/beta hydrolase fold-3 [PF07859] (345-491)
  IPR013094 Alpha/beta hydrolase fold-3 [PF07859] (658-720)
  IPR029058 Alpha/Beta hydrolase fold [G3DSA:3.40.50.1820] (311-504)
  IPR029058 Alpha/Beta hydrolase fold [G3DSA:3.40.50.1820] (602-745)
  IPR029058 Alpha/Beta hydrolase fold [SSF53474] (332-744)
  IPR033140 Lipase, GDXG, putative serine active site [PS01174] (417-429)

Sequence (1550 aa):
MDLRTMTQSLVTLAEDNMAFFSSQGPGETARRLSGVFSGIREQALGLEPALASLLGVAHNFDLDPETPANGYRSLVHTARCCLAHLLHKARYVASNRRSIFFRTSHNLAELEAYLVALTQLRALVYYAQHLLTTNRPGHLFFEGDDTVIAEFLREYVTLHKGCFYGRCLGFQFTPAIRPFLQTISIGLVSFGEHYKRKETGISVTASSLFTSGRFAIDPELRGAEFERIIQNLDVHFWKAFWNITEIEVLSSLANMASVNVKVSRLLSLPPEAFEMPMTSDPKLMVTISPPLAHTGPGPVYVRLISYDLREGQDSEALSSLIKSDGPRSLELRPRQQAPRSPALVIHIHGGGFVAQTSKSHEPYLKSWAQELGAPIVSIDYSLAPEAPFPRALEECFFAYCWAVKHCALLGSTGERICLAGDSAGGNLCFTVSLRAAAYGVRVPDGIMAAYPATMLQSTASPSRLLSLIDPLLPLSVLSKCVSAYAGGETDDQSNSEEKALGMMGLVRRDTALLFRDLRLGASSWLNSFLELSGQKPHKNVPKTESMRRSVSEAALAQPEGPLGTDSLKNLNLHDLSLRGSSESSDNPELSMSAEALGPSKPSDINFLLGPEDSRQEMNEMSSLKDSPQGMNAAFPKGFYPKISNLASMQIPIYSPIVKNPFMSPLLAPDSMLQTLPPVHIVACALDPMLDDSVMFARRLRGLDRPVTLRVVEDLPHGFLSLASLCRETRQAAALCVERIRAVLAPPGAAASRHARSPLPRSPERPAPAPAPLLVMDLRTMTQSLVTLAEDNMAFFSSQGPGETARRLSGVFSGIREQALGLEPALASLLGVAHNFDLDPETPANGYRSLVHTARCCLAHLLHKARYVASNRRSIFFRTSHNLAELEAYLVALTQLRALVYYAQHLLTTNRPGHLFFEGDDTVIAEFLREYVTLHKGCFYGRCLGFQFTPAIRPFLQTISIGLVSFGEHYKRKETGISVTASSLFTSGRFAIDPELRGAEFERIIQNLDVHFWKAFWNITEIEVLSSLANMASVNVKVSRLLSLPPEAFEMPMTSDPKLMVTISPPLAHTGPGPVYVRLISYDLREGQDSEALSSLIKSDGPRSLELRPRQQAPRSPALVIHIHGGGFVAQTSKSHEPYLKSWAQELGAPIVSIDYSLAPEAPFPRALEECFFAYCWAVKHCALLGSTGERICLAGDSAGGNLCFTVSLRAAAYGVRVPDGIMAAYPATMLQSTASPSRLLSLIDPLLPLSVLSKCVSAYAGGETDDQSNSEEKALGMMGLVRRDTALLFRDLRLGASSWLNSFLELSGQKPHKNVPKTESMRRSVSEAALAQPEGPLGTDSLKNLNLHDLSLRGSSESSDNPELSMSAEALGPSKPSDINFLLGPEDSRQEMNEMSSLKDSPQGMNAAFPKGFYPKISNLASMQIPIYSPIVKNPFMSPLLAPDSMLQTLPPVHIVACALDPMLDDSVMFARRLRGLDRPVTLRVVEDLPHGFLSLASLCRETRQAAALCVERIRAVLAPPGAAASRHARSPLPRSPERPAPAPAPLLV

pLDDT: mean 75.31, std 29.03, range [13.19, 98.94]

Radius of gyration: 45.66 Å; Cα contacts (8 Å, |Δi|>4): 2343; chains: 2; bounding box: 98×172×166 Å